Protein AF-A0A933M1N6-F1 (afdb_monomer_lite)

pLDDT: mean 86.17, std 18.5, range [24.2, 98.69]

Foldseek 3Di:
DDDDDDDDDDDDDDDPDDDDDDDDDDDDPPDPVVVVVVCVVCVPPQDDDDDDDDDDDPDDPPPAQDQDADPPFQQDPAADDDDPFFQDKDQPQVDDPWDKWDDKDWHQDHPRRGIWIWAAQQIKTKDFGPCQQLQVAKKKKKWKKAAQAAPFWFKFFALDDDLAQDPQHGQKTWGQHNQQWIKMWGDDPPDIDIDIFDDRDDHSHIKMWMKIFHCQFIFIDISQHTGDTDSHGRTRHNTRMMMGRNSSHRRGMIIGTITMGSHGDDDDRDHDFAKAKAWDDDFAAEEAAQAKTPDKTKIFIAGPPPRAGDWFFKKAKDKDAPPPWDNKDKVPRIDTADNRRMDIIIIHHTRAFEKMKMKIAGCRHVVRIDIGIYTYWHPQDFAACCDPVFVAPFQQPDPPPDPQRGSVFFVQVLQQLQSQLVSQCPPPPDHDGSRRSRVQCNVQVQWADPPPDLQIRHGNVLLSQQVSLWKGWQQVLKAFDPAADPQVRVVVSCVVCSRVQWWKWWFFCAPQAGTGTWIFTHAYPAATWIRGNHPHGTDGDGPPTGTGIIITMDTDPDPSHFRWWKKKKKKWDPWWKWKAAPVRFIFTQDPVVRHTDDRQPSKHKYWDWTGGSVRRHTRPIIMIMIMDTPGDAAKMKMKTAGQAWDKMKMKIWGQDRNSHTAIDIAIATDHHGDIWMWIWGGHVDVPHHTDTQIAADLVVLLVRLVSCCVHQLQVDPVLSVVLNVLSVVLVVCVVVVNLVVSLVSLVVSLVSLVVCDVPRHDPSSNVVSNSNSVNVNVVD

Secondary structure (DSSP, 8-state):
-----PPPP------SS-------PPP---SHHHHHHHHHHHTT----------S--PPP---PPP----TT----SS-----TTEEEEE--SS--SSEEES-EEEEE-STT--EEEEE-TT-EEEE--TTGGGGGT-EEEEEEEEESSSSEEEEEEESS--SS--TT--SEEEEE-TTSEEEEEEEETTEEEEEEEEEEPPTTS-EEEEEEEETTEEEEEETTEEEEEESS----SS--EEEETGGGSS--EEEEEEEEESS---------PPEEEEEEE--SEEEETTSB-SS-EEEEEEETTT--B--S-EEEEEEE--TT--S-EEESSEEE--TTSEEEEEEEP-SS-EEEEEEEE-TTBSSSEEEEEEEEE--PPP--TT-TTTTTSBPTT--SS-TT-BHHHHTHHHHHHHHHHHHHHTTSS----HHHHHHHHHHTT-B---TT-TT---B-HHHHHHHHTSEEE-GGG-EEBTTTB-HHHHHHHHHHHHHTT--EEEEE--SS-S-EEEEEEEEETTEEEEEETTTEEEEEE-TTS-EEEEEEEEE-SSSSPPPPPEEEEEEESSEEEEEE-TTS-EEEEETTTTEEEE-STT-EEEEE----TTT----SSPEEEEEEESPPSEEEEEEEEESSSEEEEEEEEEE-TT--EEEEEEEEEE-TT-EEEEEEEE-S-TTS---EEE---HHHHHHHHHHHHHTTSB--HHHHHHHHHHHHHHHHHHHTT-HHHHHHHHHHHHHHHHHHBTTTB-HHHHHHHHHHHHHHHHT-

Sequence (780 aa):
MSKKTGILFFIIVSFTNILCAQWELVPDTSTPAALEEIFKKYESMPQLRIESKSSGTIANFDMRAPLSISPDIPIPQTELEWDADTILLEKFNGSTSGEVFGGINYVDSIPNLNKAIYLSQGSWIRYIPSGLPQLEAAGSIEFFIYPTSYNIGLLSLQWLLTNIPPRWGYVLHFSLLADGKIRYAVWNWGGDFGLAGNTQIPLNAWTHVGIMWDNSGSKIYINGKLDASTPRKIWPASPSYVYLGYWGINNDTFIDEFRISKVARIRELKPKKIITLNKWSGDKQIGVVNKPLTNPLIVRTSDQITNTPVSDIEINFQIQAPSGSTGQVVNPAKTSTDINGFGQTTATLGNKQGDYTITANSPVTIPPSVEFKACGRLDVPHYSQLDSRWGDIIYDEAWDIWPWNKIKNQGCALTAATMVSNYYTKPHDFQTDPGKLNSDLIASKGYTSSLFHPSGGKIKWDVVACLSKSMFFDYASSGDKGRDLTEQGIRNLIETKLKGNNPVIAEMKGVIAEHHYTVITAKCEDGWIAQDPYFGAERKIPFDKEILGIRSFVASPTYPAPCTRSLLSWLSSPAELLMTDPSGNKTGFEPATKLVIRNILNSGYFMDAIDNPETGETDPNPTKQLGIPNPAIGTYKLDVIGIATGTYTLGIDGITENGTVKETMFKGVTAAGIINTFELNYTGLLEQPVIPIRTATFESTRKDIELSLTFGLITNEGIANSLTQKLNNAEEAKNKGNIKPAQNILEALINEIDAQTDKHINKDAAEFLKQDIQYLINHL

Structure (mmCIF, N/CA/C/O backbone):
data_AF-A0A933M1N6-F1
#
_entry.id   AF-A0A933M1N6-F1
#
loop_
_atom_site.group_PDB
_atom_site.id
_atom_site.type_symbol
_atom_site.label_atom_id
_atom_site.label_alt_id
_atom_site.label_comp_id
_atom_site.label_asym_id
_atom_site.label_entity_id
_atom_site.label_seq_id
_atom_site.pdbx_PDB_ins_code
_atom_site.Cartn_x
_atom_site.Cartn_y
_atom_site.Cartn_z
_atom_site.occupancy
_atom_site.B_iso_or_equiv
_atom_site.auth_seq_id
_atom_site.auth_comp_id
_atom_site.auth_asym_id
_atom_site.auth_atom_id
_atom_site.pdbx_PDB_model_num
ATOM 1 N N . MET A 1 1 ? -15.240 44.526 -21.557 1.00 38.91 1 MET A N 1
ATOM 2 C CA . MET A 1 1 ? -13.764 44.622 -21.570 1.00 38.91 1 MET A CA 1
ATOM 3 C C . MET A 1 1 ? -13.181 43.236 -21.356 1.00 38.91 1 MET A C 1
ATOM 5 O O . MET A 1 1 ? -13.336 42.686 -20.280 1.00 38.91 1 MET A O 1
ATOM 9 N N . SER A 1 2 ? -12.558 42.672 -22.387 1.00 24.20 2 SER A N 1
ATOM 10 C CA . SER A 1 2 ? -11.564 41.597 -22.302 1.00 24.20 2 SER A CA 1
ATOM 11 C C . SER A 1 2 ? -10.817 41.639 -23.636 1.00 24.20 2 SER A C 1
ATOM 13 O O . SER A 1 2 ? -11.407 41.404 -24.689 1.00 24.20 2 SER A O 1
ATOM 15 N N . LYS A 1 3 ? -9.570 42.118 -23.608 1.00 32.59 3 LYS A N 1
ATOM 16 C CA . LYS A 1 3 ? -8.701 42.239 -24.783 1.00 32.59 3 LYS A CA 1
ATOM 17 C C . LYS A 1 3 ? -8.311 40.827 -25.232 1.00 32.59 3 LYS A C 1
ATOM 19 O O . LYS A 1 3 ? -7.556 40.170 -24.524 1.00 32.59 3 LYS A O 1
ATOM 24 N N . LYS A 1 4 ? -8.770 40.380 -26.405 1.00 26.92 4 LYS A N 1
ATOM 25 C CA . LYS A 1 4 ? -8.115 39.291 -27.143 1.00 26.92 4 LYS A CA 1
ATOM 26 C C . LYS A 1 4 ? -7.206 39.914 -28.197 1.00 26.92 4 LYS A C 1
ATOM 28 O O . LYS A 1 4 ? -7.663 40.456 -29.197 1.00 26.92 4 LYS A O 1
ATOM 33 N N . THR A 1 5 ? -5.915 39.896 -27.906 1.00 30.92 5 THR A N 1
ATOM 34 C CA . THR A 1 5 ? -4.821 40.267 -28.801 1.00 30.92 5 THR A CA 1
ATOM 35 C C . THR A 1 5 ? -4.710 39.184 -29.879 1.00 30.92 5 THR A C 1
ATOM 37 O O . THR A 1 5 ? -4.250 38.084 -29.591 1.00 30.92 5 THR A O 1
ATOM 40 N N . GLY A 1 6 ? -5.186 39.457 -31.095 1.00 27.58 6 GLY A N 1
ATOM 41 C CA . GLY A 1 6 ? -4.941 38.614 -32.270 1.00 27.58 6 GLY A CA 1
ATOM 42 C C . GLY A 1 6 ? -3.715 39.126 -33.025 1.00 27.58 6 GLY A C 1
ATOM 43 O O . GLY A 1 6 ? -3.648 40.311 -33.344 1.00 27.58 6 GLY A O 1
ATOM 44 N N . ILE A 1 7 ? -2.733 38.260 -33.271 1.00 29.39 7 ILE A N 1
ATOM 45 C CA . ILE A 1 7 ? -1.543 38.573 -34.074 1.00 29.39 7 ILE A CA 1
ATOM 46 C C . ILE A 1 7 ? -1.945 38.532 -35.556 1.00 29.39 7 ILE A C 1
ATOM 48 O O . ILE A 1 7 ? -2.412 37.503 -36.038 1.00 29.39 7 ILE A O 1
ATOM 52 N N . LEU A 1 8 ? -1.779 39.650 -36.269 1.00 24.88 8 LEU A N 1
ATOM 53 C CA . LEU A 1 8 ? -1.943 39.739 -37.724 1.00 24.88 8 LEU A CA 1
ATOM 54 C C . LEU A 1 8 ? -0.639 39.270 -38.394 1.00 24.88 8 LEU A C 1
ATOM 56 O O . LEU A 1 8 ? 0.408 39.869 -38.150 1.00 24.88 8 LEU A O 1
ATOM 60 N N . PHE A 1 9 ? -0.681 38.242 -39.245 1.00 28.14 9 PHE A N 1
ATOM 61 C CA . PHE A 1 9 ? 0.449 37.891 -40.115 1.00 28.14 9 PHE A CA 1
ATOM 62 C C . PHE A 1 9 ? 0.277 38.540 -41.493 1.00 28.14 9 PHE A C 1
ATOM 64 O O . PHE A 1 9 ? -0.771 38.416 -42.121 1.00 28.14 9 PHE A O 1
ATOM 71 N N . PHE A 1 10 ? 1.318 39.232 -41.958 1.00 26.89 10 PHE A N 1
ATOM 72 C CA . PHE A 1 10 ? 1.438 39.769 -43.315 1.00 26.89 10 PHE A CA 1
ATOM 73 C C . PHE A 1 10 ? 2.345 38.814 -44.102 1.00 26.89 10 PHE A C 1
ATOM 75 O O . PHE A 1 10 ? 3.514 38.669 -43.749 1.00 26.89 10 PHE A O 1
ATOM 82 N N . ILE A 1 11 ? 1.833 38.147 -45.138 1.00 31.28 11 ILE A N 1
ATOM 83 C CA . ILE A 1 11 ? 2.640 37.292 -46.022 1.00 31.28 11 ILE A CA 1
ATOM 84 C C . ILE A 1 11 ? 2.564 37.880 -47.431 1.00 31.28 11 ILE A C 1
ATOM 86 O O . ILE A 1 11 ? 1.497 37.920 -48.037 1.00 31.28 11 ILE A O 1
ATOM 90 N N . ILE A 1 12 ? 3.699 38.356 -47.947 1.00 27.09 12 ILE A N 1
ATOM 91 C CA . ILE A 1 12 ? 3.851 38.720 -49.360 1.00 27.09 12 ILE A CA 1
ATOM 92 C C . ILE A 1 12 ? 4.380 37.480 -50.078 1.00 27.09 12 ILE A C 1
ATOM 94 O O . ILE A 1 12 ? 5.503 37.054 -49.819 1.00 27.09 12 ILE A O 1
ATOM 98 N N . VAL A 1 13 ? 3.581 36.909 -50.979 1.00 27.28 13 VAL A N 1
ATOM 99 C CA . VAL A 1 13 ? 4.013 35.829 -51.875 1.00 27.28 13 VAL A CA 1
ATOM 100 C C . VAL A 1 13 ? 4.213 36.426 -53.266 1.00 27.28 13 VAL A C 1
ATOM 102 O O . VAL A 1 13 ? 3.273 36.951 -53.856 1.00 27.28 13 VAL A O 1
ATOM 105 N N . SER A 1 14 ? 5.439 36.368 -53.785 1.00 24.50 14 SER A N 1
ATOM 106 C CA . SER A 1 14 ? 5.751 36.736 -55.168 1.00 24.50 14 SER A CA 1
ATOM 107 C C . SER A 1 14 ? 5.853 35.464 -56.004 1.00 24.50 14 SER A C 1
ATOM 109 O O . SER A 1 14 ? 6.816 34.714 -55.869 1.00 24.50 14 SER A O 1
ATOM 111 N N . PHE A 1 15 ? 4.874 35.234 -56.875 1.00 26.89 15 PHE A N 1
ATOM 112 C CA . PHE A 1 15 ? 5.068 34.439 -58.084 1.00 26.89 15 PHE A CA 1
ATOM 113 C C . PHE A 1 15 ? 4.925 35.381 -59.277 1.00 26.89 15 PHE A C 1
ATOM 115 O O . PHE A 1 15 ? 4.120 36.310 -59.258 1.00 26.89 15 PHE A O 1
ATOM 122 N N . THR A 1 16 ? 5.770 35.159 -60.279 1.00 37.78 16 THR A N 1
ATOM 123 C CA . THR A 1 16 ? 5.826 35.832 -61.583 1.00 37.78 16 THR A CA 1
ATOM 124 C C . THR A 1 16 ? 4.527 36.552 -61.986 1.00 37.78 16 THR A C 1
ATOM 126 O O . THR A 1 16 ? 3.529 35.899 -62.267 1.00 37.78 16 THR A O 1
ATOM 129 N N . ASN A 1 17 ? 4.578 37.891 -62.027 1.00 35.84 17 ASN A N 1
ATOM 130 C CA . ASN A 1 17 ? 3.628 38.823 -62.654 1.00 35.84 17 ASN A CA 1
ATOM 131 C C . ASN A 1 17 ? 2.136 38.421 -62.628 1.00 35.84 17 ASN A C 1
ATOM 133 O O . ASN A 1 17 ? 1.618 37.986 -63.647 1.00 35.84 17 ASN A O 1
ATOM 137 N N . ILE A 1 18 ? 1.449 38.640 -61.497 1.00 27.14 18 ILE A N 1
ATOM 138 C CA . ILE A 1 18 ? 0.085 39.209 -61.346 1.00 27.14 18 ILE A CA 1
ATOM 139 C C . ILE A 1 18 ? -0.220 39.273 -59.835 1.00 27.14 18 ILE A C 1
ATOM 141 O O . ILE A 1 18 ? -0.129 38.272 -59.129 1.00 27.14 18 ILE A O 1
ATOM 145 N N . LEU A 1 19 ? -0.584 40.454 -59.324 1.00 25.06 19 LEU A N 1
ATOM 146 C CA . LEU A 1 19 ? -1.058 40.636 -57.946 1.00 25.06 19 LEU A CA 1
ATOM 147 C C . LEU A 1 19 ? -2.521 40.179 -57.834 1.00 25.06 19 LEU A C 1
ATOM 149 O O . LEU A 1 19 ? -3.408 40.795 -58.420 1.00 25.06 19 LEU A O 1
ATOM 153 N N . CYS A 1 20 ? -2.788 39.154 -57.026 1.00 25.62 20 CYS A N 1
ATOM 154 C CA . CYS A 1 20 ? -4.111 38.905 -56.451 1.00 25.62 20 CYS A CA 1
ATOM 155 C C . CYS A 1 20 ? -3.960 38.650 -54.950 1.00 25.62 20 CYS A C 1
ATOM 157 O O . CYS A 1 20 ? -3.229 37.756 -54.536 1.00 25.62 20 CYS A O 1
ATOM 159 N N . ALA A 1 21 ? -4.637 39.465 -54.140 1.00 26.66 21 ALA A N 1
ATOM 160 C CA . ALA A 1 21 ? -4.716 39.311 -52.694 1.00 26.66 21 ALA A CA 1
ATOM 161 C C . ALA A 1 21 ? -6.040 38.627 -52.335 1.00 26.66 21 ALA A C 1
ATOM 163 O O . ALA A 1 21 ? -7.095 39.063 -52.795 1.00 26.66 21 ALA A O 1
ATOM 164 N N . GLN A 1 22 ? -6.001 37.602 -51.485 1.00 29.36 22 GLN A N 1
ATOM 165 C CA . GLN A 1 22 ? -7.196 37.048 -50.850 1.00 29.36 22 GLN A CA 1
ATOM 166 C C . GLN A 1 22 ? -7.011 37.035 -49.331 1.00 29.36 22 GLN A C 1
ATOM 168 O O . GLN A 1 22 ? -5.948 36.680 -48.828 1.00 29.36 22 GLN A O 1
ATOM 173 N N . TRP A 1 23 ? -8.051 37.468 -48.618 1.00 27.42 23 TRP A N 1
ATOM 174 C CA . TRP A 1 23 ? -8.129 37.477 -47.159 1.00 27.42 23 TRP A CA 1
ATOM 175 C C . TRP A 1 23 ? -8.954 36.270 -46.711 1.00 27.42 23 TRP A C 1
ATOM 177 O O . TRP A 1 23 ? -10.096 36.140 -47.147 1.00 27.42 23 TRP A O 1
ATOM 187 N N . GLU A 1 24 ? -8.433 35.439 -45.809 1.00 32.25 24 GLU A N 1
ATOM 188 C CA . GLU A 1 24 ? -9.239 34.434 -45.104 1.00 32.25 24 GLU A CA 1
ATOM 189 C C . GLU A 1 24 ? -9.135 34.611 -43.584 1.00 32.25 24 GLU A C 1
ATOM 191 O O . GLU A 1 24 ? -8.059 34.821 -43.024 1.00 32.25 24 GLU A O 1
ATOM 196 N N . LEU A 1 25 ? -10.293 34.536 -42.923 1.00 32.38 25 LEU A N 1
ATOM 197 C CA . LEU A 1 25 ? -10.448 34.490 -41.470 1.00 32.38 25 LEU A CA 1
ATOM 198 C C . LEU A 1 25 ? -10.462 33.023 -41.030 1.00 32.38 25 LEU A C 1
ATOM 200 O O . LEU A 1 25 ? -11.348 32.273 -41.434 1.00 32.38 25 LEU A O 1
ATOM 204 N N . VAL A 1 26 ? -9.522 32.627 -40.172 1.00 36.53 26 VAL A N 1
ATOM 205 C CA . VAL A 1 26 ? -9.493 31.280 -39.577 1.00 36.53 26 VAL A CA 1
ATOM 206 C C . VAL A 1 26 ? -10.206 31.305 -38.215 1.00 36.53 26 VAL A C 1
ATOM 208 O O . VAL A 1 26 ? -9.883 32.170 -37.394 1.00 36.53 26 VAL A O 1
ATOM 211 N N . PRO A 1 27 ? -11.162 30.399 -37.934 1.00 36.91 27 PRO A N 1
ATOM 212 C CA . PRO A 1 27 ? -11.817 30.327 -36.633 1.00 36.91 27 PRO A CA 1
ATOM 213 C C . PRO A 1 27 ? -11.032 29.454 -35.631 1.00 36.91 27 PRO A C 1
ATOM 215 O O . PRO A 1 27 ? -10.640 28.338 -35.938 1.00 36.91 27 PRO A O 1
ATOM 218 N N . ASP A 1 28 ? -10.855 30.014 -34.431 1.00 42.22 28 ASP A N 1
ATOM 219 C CA . ASP A 1 28 ? -10.467 29.440 -33.125 1.00 42.22 28 ASP A CA 1
ATOM 220 C C . ASP A 1 28 ? -9.271 28.457 -33.029 1.00 42.22 28 ASP A C 1
ATOM 222 O O . ASP A 1 28 ? -9.335 27.286 -33.387 1.00 42.22 28 ASP A O 1
ATOM 226 N N . THR A 1 29 ? -8.179 28.921 -32.409 1.00 42.56 29 THR A N 1
ATOM 227 C CA . THR A 1 29 ? -6.905 28.198 -32.207 1.00 42.56 29 THR A CA 1
ATOM 228 C C . THR A 1 29 ? -6.814 27.490 -30.845 1.00 42.56 29 THR A C 1
ATOM 230 O O . THR A 1 29 ? -5.751 27.463 -30.224 1.00 42.56 29 THR A O 1
ATOM 233 N N . SER A 1 30 ? -7.926 26.981 -30.314 1.00 36.22 30 SER A N 1
ATOM 234 C CA . SER A 1 30 ? -8.018 26.541 -28.912 1.00 36.22 30 SER A CA 1
ATOM 235 C C . SER A 1 30 ? -7.713 25.054 -28.664 1.00 36.22 30 SER A C 1
ATOM 237 O O . SER A 1 30 ? -7.741 24.624 -27.511 1.00 36.22 30 SER A O 1
ATOM 239 N N . THR A 1 31 ? -7.358 24.261 -29.688 1.00 38.88 31 THR A N 1
ATOM 240 C CA . THR A 1 31 ? -6.998 22.837 -29.514 1.00 38.88 31 THR A CA 1
ATOM 241 C C . THR A 1 31 ? -5.705 22.434 -30.248 1.00 38.88 31 THR A C 1
ATOM 243 O O . THR A 1 31 ? -5.439 22.947 -31.338 1.00 38.88 31 THR A O 1
ATOM 246 N N . PRO A 1 32 ? -4.903 21.492 -29.698 1.00 40.81 32 PRO A N 1
ATOM 247 C CA . PRO A 1 32 ? -3.667 21.007 -30.329 1.00 40.81 32 PRO A CA 1
ATOM 248 C C . PRO A 1 32 ? -3.869 20.422 -31.736 1.00 40.81 32 PRO A C 1
ATOM 250 O O . PRO A 1 32 ? -3.012 20.598 -32.595 1.00 40.81 32 PRO A O 1
ATOM 253 N N . ALA A 1 33 ? -5.029 19.811 -31.998 1.00 39.75 33 ALA A N 1
ATOM 254 C CA . ALA A 1 33 ? -5.365 19.217 -33.293 1.00 39.75 33 ALA A CA 1
ATOM 255 C C . ALA A 1 33 ? -5.526 20.259 -34.421 1.00 39.75 33 ALA A C 1
ATOM 257 O O . ALA A 1 33 ? -5.151 19.988 -35.558 1.00 39.75 33 ALA A O 1
ATOM 258 N N . ALA A 1 34 ? -6.015 21.469 -34.115 1.00 41.97 34 ALA A N 1
ATOM 259 C CA . ALA A 1 34 ? -6.174 22.543 -35.103 1.00 41.97 34 ALA A CA 1
ATOM 260 C C . ALA A 1 34 ? -4.828 23.180 -35.506 1.00 41.97 34 ALA A C 1
ATOM 262 O O . ALA A 1 34 ? -4.644 23.598 -36.648 1.00 41.97 34 ALA A O 1
ATOM 263 N N . LEU A 1 35 ? -3.858 23.218 -34.584 1.00 40.28 35 LEU A N 1
ATOM 264 C CA . LEU A 1 35 ? -2.481 23.614 -34.894 1.00 40.28 35 LEU A CA 1
ATOM 265 C C . LEU A 1 35 ? -1.784 22.544 -35.741 1.00 40.28 35 LEU A C 1
ATOM 267 O O . LEU A 1 35 ? -1.100 22.882 -36.701 1.00 40.28 35 LEU A O 1
ATOM 271 N N . GLU A 1 36 ? -2.006 21.267 -35.437 1.00 43.41 36 GLU A N 1
ATOM 272 C CA . GLU A 1 36 ? -1.427 20.136 -36.169 1.00 43.41 36 GLU A CA 1
ATOM 273 C C . GLU A 1 36 ? -1.950 20.032 -37.616 1.00 43.41 36 GLU A C 1
ATOM 275 O O . GLU A 1 36 ? -1.202 19.663 -38.520 1.00 43.41 36 GLU A O 1
ATOM 280 N N . GLU A 1 37 ? -3.198 20.435 -37.873 1.00 42.22 37 GLU A N 1
ATOM 281 C CA . GLU A 1 37 ? -3.782 20.482 -39.221 1.00 42.22 37 GLU A CA 1
ATOM 282 C C . GLU A 1 37 ? -3.246 21.662 -40.062 1.00 42.22 37 GLU A C 1
ATOM 284 O O . GLU A 1 37 ? -3.011 21.515 -41.263 1.00 42.22 37 GLU A O 1
ATOM 289 N N . ILE A 1 38 ? -2.950 22.808 -39.431 1.00 41.19 38 ILE A N 1
ATOM 290 C CA . ILE A 1 38 ? -2.253 23.937 -40.075 1.00 41.19 38 ILE A CA 1
ATOM 291 C C . ILE A 1 38 ? -0.787 23.572 -40.351 1.00 41.19 38 ILE A C 1
ATOM 293 O O . ILE A 1 38 ? -0.306 23.808 -41.458 1.00 41.19 38 ILE A O 1
ATOM 297 N N . PHE A 1 39 ? -0.086 22.945 -39.399 1.00 40.88 39 PHE A N 1
ATOM 298 C CA . PHE A 1 39 ? 1.293 22.483 -39.596 1.00 40.88 39 PHE A CA 1
ATOM 299 C C . PHE A 1 39 ? 1.388 21.433 -40.713 1.00 40.88 39 PHE A C 1
ATOM 301 O O . PHE A 1 39 ? 2.217 21.590 -41.606 1.00 40.88 39 PHE A O 1
ATOM 308 N N . LYS A 1 40 ? 0.465 20.462 -40.775 1.00 43.91 40 LYS A N 1
ATOM 309 C CA . LYS A 1 40 ? 0.398 19.485 -41.879 1.00 43.91 40 LYS A CA 1
ATOM 310 C C . LYS A 1 40 ? 0.125 20.113 -43.245 1.00 43.91 40 LYS A C 1
ATOM 312 O O . LYS A 1 40 ? 0.605 19.600 -44.252 1.00 43.91 40 LYS A O 1
ATOM 317 N N . LYS A 1 41 ? -0.631 21.216 -43.307 1.00 40.47 41 LYS A N 1
ATOM 318 C CA . LYS A 1 41 ? -0.943 21.908 -44.570 1.00 40.47 41 LYS A CA 1
ATOM 319 C C . LYS A 1 41 ? 0.251 22.695 -45.135 1.00 40.47 41 LYS A C 1
ATOM 321 O O . LYS A 1 41 ? 0.281 22.938 -46.338 1.00 40.47 41 LYS A O 1
ATOM 326 N N . TYR A 1 42 ? 1.228 23.063 -44.300 1.00 40.66 42 TYR A N 1
ATOM 327 C CA . TYR A 1 42 ? 2.420 23.828 -44.704 1.00 40.66 42 TYR A CA 1
ATOM 328 C C . TYR A 1 42 ? 3.746 23.046 -44.611 1.00 40.66 42 TYR A C 1
ATOM 330 O O . TYR A 1 42 ? 4.740 23.488 -45.184 1.00 40.66 42 TYR A O 1
ATOM 338 N N . GLU A 1 43 ? 3.772 21.862 -43.987 1.00 38.53 43 GLU A N 1
ATOM 339 C CA . GLU A 1 43 ? 4.939 20.958 -43.953 1.00 38.53 43 GLU A CA 1
ATOM 340 C C . GLU A 1 43 ? 5.356 20.429 -45.336 1.00 38.53 43 GLU A C 1
ATOM 342 O O . GLU A 1 43 ? 6.491 19.994 -45.516 1.00 38.53 43 GLU A O 1
ATOM 347 N N . SER A 1 44 ? 4.485 20.510 -46.347 1.00 38.25 44 SER A N 1
ATOM 348 C CA . SER A 1 44 ? 4.802 20.094 -47.719 1.00 38.25 44 SER A CA 1
ATOM 349 C C . SER A 1 44 ? 5.458 21.185 -48.584 1.00 38.25 44 SER A C 1
ATOM 351 O O . SER A 1 44 ? 5.578 21.000 -49.795 1.00 38.25 44 SER A O 1
ATOM 353 N N . MET A 1 45 ? 5.872 22.326 -48.014 1.00 34.69 45 MET A N 1
ATOM 354 C CA . MET A 1 45 ? 6.561 23.406 -48.739 1.00 34.69 45 MET A CA 1
ATOM 355 C C . MET A 1 45 ? 8.003 23.595 -48.220 1.00 34.69 45 MET A C 1
ATOM 357 O O . MET A 1 45 ? 8.196 24.102 -47.117 1.00 34.69 45 MET A O 1
ATOM 361 N N . PRO A 1 46 ? 9.050 23.237 -48.992 1.00 34.28 46 PRO A N 1
ATOM 362 C CA . PRO A 1 46 ? 10.420 23.099 -48.482 1.00 34.28 46 PRO A CA 1
ATOM 363 C C . PRO A 1 46 ? 11.226 24.412 -48.471 1.00 34.28 46 PRO A C 1
ATOM 365 O O . PRO A 1 46 ? 12.422 24.402 -48.755 1.00 34.28 46 PRO A O 1
ATOM 368 N N . GLN A 1 47 ? 10.607 25.560 -48.193 1.00 35.47 47 GLN A N 1
ATOM 369 C CA . GLN A 1 47 ? 11.291 26.860 -48.242 1.00 35.47 47 GLN A CA 1
ATOM 370 C C . GLN A 1 47 ? 10.721 27.823 -47.195 1.00 35.47 47 GLN A C 1
ATOM 372 O O . GLN A 1 47 ? 9.831 28.600 -47.516 1.00 35.47 47 GLN A O 1
ATOM 377 N N . LEU A 1 48 ? 11.220 27.795 -45.952 1.00 28.06 48 LEU A N 1
ATOM 378 C CA . LEU A 1 48 ? 11.099 28.918 -45.006 1.00 28.06 48 LEU A CA 1
ATOM 379 C C . LEU A 1 48 ? 12.035 28.731 -43.801 1.00 28.06 48 LEU A C 1
ATOM 381 O O . LEU A 1 48 ? 11.882 27.804 -43.009 1.00 28.06 48 LEU A O 1
ATOM 385 N N . ARG A 1 49 ? 12.973 29.665 -43.616 1.00 29.11 49 ARG A N 1
ATOM 386 C CA . ARG A 1 49 ? 13.611 29.926 -42.319 1.00 29.11 49 ARG A CA 1
ATOM 387 C C . ARG A 1 49 ? 13.496 31.423 -42.048 1.00 29.11 49 ARG A C 1
ATOM 389 O O . ARG A 1 49 ? 13.931 32.230 -42.862 1.00 29.11 49 ARG A O 1
ATOM 396 N N . ILE A 1 50 ? 12.860 31.784 -40.937 1.00 26.53 50 ILE A N 1
ATOM 397 C CA . ILE A 1 50 ? 12.676 33.172 -40.502 1.00 26.53 50 ILE A CA 1
ATOM 398 C C . ILE A 1 50 ? 13.892 33.559 -39.654 1.00 26.53 50 ILE A C 1
ATOM 400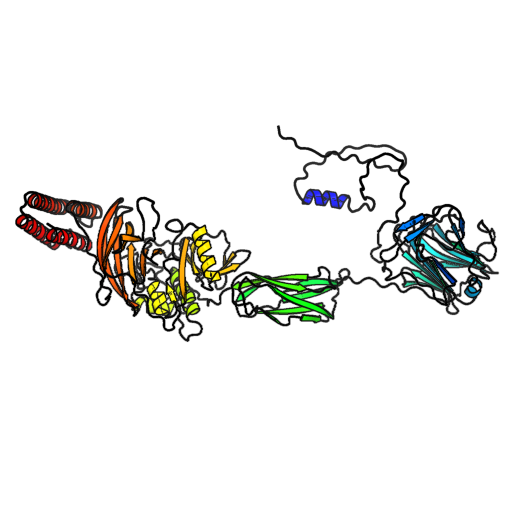 O O . ILE A 1 50 ? 14.113 32.963 -38.603 1.00 26.53 50 ILE A O 1
ATOM 404 N N . GLU A 1 51 ? 14.649 34.573 -40.069 1.00 28.62 51 GLU A N 1
ATOM 405 C CA . GLU A 1 51 ? 15.575 35.288 -39.186 1.00 28.62 51 GLU A CA 1
ATOM 406 C C . GLU A 1 51 ? 15.167 36.762 -39.123 1.00 28.62 51 GLU A C 1
ATOM 408 O O . GLU A 1 51 ? 15.046 37.441 -40.141 1.00 28.62 51 GLU A O 1
ATOM 413 N N . SER A 1 52 ? 14.936 37.272 -37.913 1.00 30.78 52 SER A N 1
ATOM 414 C CA . SER A 1 52 ? 14.665 38.689 -37.694 1.00 30.78 52 SER A CA 1
ATOM 415 C C . SER A 1 52 ? 15.978 39.456 -37.563 1.00 30.78 52 SER A C 1
ATOM 417 O O . SER A 1 52 ? 16.687 39.257 -36.576 1.00 30.78 52 SER A O 1
ATOM 419 N N . LYS A 1 53 ? 16.261 40.404 -38.462 1.00 29.03 53 LYS A N 1
ATOM 420 C CA . LYS A 1 53 ? 17.111 41.558 -38.132 1.00 29.03 53 LYS A CA 1
ATOM 421 C C . LYS A 1 53 ? 16.599 42.843 -38.774 1.00 29.03 53 LYS A C 1
ATOM 423 O O . LYS A 1 53 ? 16.211 42.891 -39.934 1.00 29.03 53 LYS A O 1
ATOM 428 N N . SER A 1 54 ? 16.590 43.873 -37.939 1.00 34.47 54 SER A N 1
ATOM 429 C CA . SER A 1 54 ? 16.249 45.259 -38.222 1.00 34.47 54 SER A CA 1
ATOM 430 C C . SER A 1 54 ? 17.301 45.964 -39.082 1.00 34.47 54 SER A C 1
ATOM 432 O O . SER A 1 54 ? 18.487 45.654 -38.995 1.00 34.47 54 SER A O 1
ATOM 434 N N . SER A 1 55 ? 16.850 47.029 -39.744 1.00 30.44 55 SER A N 1
ATOM 435 C CA . SER A 1 55 ? 17.598 48.041 -40.506 1.00 30.44 55 SER A CA 1
ATOM 436 C C . SER A 1 55 ? 17.811 47.715 -41.988 1.00 30.44 55 SER A C 1
ATOM 438 O O . SER A 1 55 ? 18.380 46.695 -42.363 1.00 30.44 55 SER A O 1
ATOM 440 N N . GLY A 1 56 ? 17.250 48.595 -42.820 1.00 37.31 56 GLY A N 1
ATOM 441 C CA . GLY A 1 56 ? 17.180 48.455 -44.261 1.00 37.31 56 GLY A CA 1
ATOM 442 C C . GLY A 1 56 ? 18.537 48.583 -44.936 1.00 37.31 56 GLY A C 1
ATOM 443 O O . GLY A 1 56 ? 19.156 49.640 -44.902 1.00 37.31 56 GLY A O 1
ATOM 444 N N . THR A 1 57 ? 18.899 47.514 -45.631 1.00 27.47 57 THR A N 1
ATOM 445 C CA . THR A 1 57 ? 19.764 47.498 -46.807 1.00 27.47 57 THR A CA 1
ATOM 446 C C . THR A 1 57 ? 19.202 46.394 -47.699 1.00 27.47 57 THR A C 1
ATOM 448 O O . THR A 1 57 ? 18.760 45.365 -47.189 1.00 27.47 57 THR A O 1
ATOM 451 N N . ILE A 1 58 ? 19.140 46.622 -49.011 1.00 26.95 58 ILE A N 1
ATOM 452 C CA . ILE A 1 58 ? 18.633 45.657 -49.996 1.00 26.95 58 ILE A CA 1
ATOM 453 C C . ILE A 1 58 ? 19.337 44.312 -49.763 1.00 26.95 58 ILE A C 1
ATOM 455 O O . ILE A 1 58 ? 20.564 44.241 -49.814 1.00 26.95 58 ILE A O 1
ATOM 459 N N . ALA A 1 59 ? 18.564 43.272 -49.446 1.00 28.11 59 ALA A N 1
ATOM 460 C CA . ALA A 1 59 ? 19.092 41.937 -49.229 1.00 28.11 59 ALA A CA 1
ATOM 461 C C . ALA A 1 59 ? 19.657 41.409 -50.552 1.00 28.11 59 ALA A C 1
ATOM 463 O O . ALA A 1 59 ? 18.917 41.215 -51.517 1.00 28.11 59 ALA A O 1
ATOM 464 N N . ASN A 1 60 ? 20.965 41.160 -50.592 1.00 27.95 60 ASN A N 1
ATOM 465 C CA . ASN A 1 60 ? 21.506 40.191 -51.534 1.00 27.95 60 ASN A CA 1
ATOM 466 C C . ASN A 1 60 ? 20.794 38.863 -51.247 1.00 27.95 60 ASN A C 1
ATOM 468 O O . ASN A 1 60 ? 20.810 38.398 -50.107 1.00 27.95 60 ASN A O 1
ATOM 472 N N . PHE A 1 61 ? 20.125 38.292 -52.249 1.00 30.30 61 PHE A N 1
ATOM 473 C CA . PHE A 1 61 ? 19.564 36.948 -52.153 1.00 30.30 61 PHE A CA 1
ATOM 474 C C . PHE A 1 61 ? 20.714 35.971 -51.867 1.00 30.30 61 PHE A C 1
ATOM 476 O O . PHE A 1 61 ? 21.537 35.693 -52.737 1.00 30.30 61 PHE A O 1
ATOM 483 N N . ASP A 1 62 ? 20.792 35.500 -50.624 1.00 36.25 62 ASP A N 1
ATOM 484 C CA . ASP A 1 62 ? 21.731 34.474 -50.176 1.00 36.25 62 ASP A CA 1
ATOM 485 C C . ASP A 1 62 ? 21.258 33.135 -50.768 1.00 36.25 62 ASP A C 1
ATOM 487 O O . ASP A 1 62 ? 20.348 32.492 -50.242 1.00 36.25 62 ASP A O 1
ATOM 491 N N . MET A 1 63 ? 21.789 32.758 -51.934 1.00 43.00 63 MET A N 1
ATOM 492 C CA . MET A 1 63 ? 21.515 31.466 -52.570 1.00 43.00 63 MET A CA 1
ATOM 493 C C . MET A 1 63 ? 22.162 30.359 -51.734 1.00 43.00 63 MET A C 1
ATOM 495 O O . MET A 1 63 ? 23.294 29.962 -51.986 1.00 43.00 63 MET A O 1
ATOM 499 N N . ARG A 1 64 ? 21.466 29.872 -50.707 1.00 46.62 64 ARG A N 1
ATOM 500 C CA . ARG A 1 64 ? 21.885 28.679 -49.960 1.00 46.62 64 ARG A CA 1
ATOM 501 C C . ARG A 1 64 ? 21.431 27.428 -50.705 1.00 46.62 64 ARG A C 1
ATOM 503 O O . ARG A 1 64 ? 20.266 27.346 -51.085 1.00 46.62 64 ARG A O 1
ATOM 510 N N . ALA A 1 65 ? 22.307 26.432 -50.847 1.00 48.22 65 ALA A N 1
ATOM 511 C CA . ALA A 1 65 ? 21.870 25.067 -51.130 1.00 48.22 65 ALA A CA 1
ATOM 512 C C . ALA A 1 65 ? 21.034 24.566 -49.926 1.00 48.22 65 ALA A C 1
ATOM 514 O O . ALA A 1 65 ? 21.522 24.609 -48.794 1.00 48.22 65 ALA A O 1
ATOM 515 N N . PRO A 1 66 ? 19.767 24.148 -50.101 1.00 49.62 66 PRO A N 1
ATOM 516 C CA . PRO A 1 66 ? 18.964 23.604 -49.009 1.00 49.62 66 PRO A CA 1
ATOM 517 C C . PRO A 1 66 ? 19.521 22.269 -48.491 1.00 49.62 66 PRO A C 1
ATOM 519 O O . PRO A 1 66 ? 19.934 21.410 -49.266 1.00 49.62 66 PRO A O 1
ATOM 522 N N . LEU A 1 67 ? 19.413 22.048 -47.176 1.00 50.25 67 LEU A N 1
ATOM 523 C CA . LEU A 1 67 ? 19.686 20.789 -46.457 1.00 50.25 67 LEU A CA 1
ATOM 524 C C . LEU A 1 67 ? 18.721 19.630 -46.830 1.00 50.25 67 LEU A C 1
ATOM 526 O O . LEU A 1 67 ? 18.543 18.704 -46.040 1.00 50.25 67 LEU A O 1
ATOM 530 N N . SER A 1 68 ? 18.051 19.665 -47.990 1.00 44.78 68 SER A N 1
ATOM 531 C CA . SER A 1 68 ? 17.120 18.611 -48.412 1.00 44.78 68 SER A CA 1
ATOM 532 C C . SER A 1 68 ? 17.888 17.378 -48.895 1.00 44.78 68 SER A C 1
ATOM 534 O O . SER A 1 68 ? 18.365 17.302 -50.028 1.00 44.78 68 SER A O 1
ATOM 536 N N . ILE A 1 69 ? 18.019 16.407 -47.993 1.00 48.44 69 ILE A N 1
ATOM 537 C CA . ILE A 1 69 ? 18.636 15.103 -48.239 1.00 48.44 69 ILE A CA 1
ATOM 538 C C . ILE A 1 69 ? 17.586 14.213 -48.925 1.00 48.44 69 ILE A C 1
ATOM 540 O O . ILE A 1 69 ? 16.505 14.006 -48.376 1.00 48.44 69 ILE A O 1
ATOM 544 N N . SER A 1 70 ? 17.875 13.694 -50.123 1.00 43.22 70 SER A N 1
ATOM 545 C CA . SER A 1 70 ? 17.057 12.630 -50.726 1.00 43.22 70 SER A CA 1
ATOM 546 C C . SER A 1 70 ? 17.067 11.398 -49.801 1.00 43.22 70 SER A C 1
ATOM 548 O O . SER A 1 70 ? 18.118 11.095 -49.231 1.00 43.22 70 SER A O 1
ATOM 550 N N . PRO A 1 71 ? 15.941 10.678 -49.630 1.00 44.72 71 PRO A N 1
ATOM 551 C CA . PRO A 1 71 ? 15.823 9.566 -48.679 1.00 44.72 71 PRO A CA 1
ATOM 552 C C . PRO A 1 71 ? 16.860 8.442 -48.873 1.00 44.72 71 PRO A C 1
ATOM 554 O O . PRO A 1 71 ? 17.086 7.670 -47.946 1.00 44.72 71 PRO A O 1
ATOM 557 N N . ASP A 1 72 ? 17.537 8.401 -50.027 1.00 49.66 72 ASP A N 1
ATOM 558 C CA . ASP A 1 72 ? 18.555 7.408 -50.379 1.00 49.66 72 ASP A CA 1
ATOM 559 C C . ASP A 1 72 ? 20.000 7.948 -50.456 1.00 49.66 72 ASP A C 1
ATOM 561 O O . ASP A 1 72 ? 20.872 7.223 -50.937 1.00 49.66 72 ASP A O 1
ATOM 565 N N . ILE A 1 73 ? 20.312 9.185 -50.028 1.00 57.44 73 ILE A N 1
ATOM 566 C CA . ILE A 1 73 ? 21.703 9.687 -50.097 1.00 57.44 73 ILE A CA 1
ATOM 567 C C . ILE A 1 73 ? 22.582 8.936 -49.085 1.00 57.44 73 ILE A C 1
ATOM 569 O O . ILE A 1 73 ? 22.388 9.073 -47.872 1.00 57.44 73 ILE A O 1
ATOM 573 N N . PRO A 1 74 ? 23.620 8.210 -49.530 1.00 58.72 74 PRO A N 1
ATOM 574 C CA . PRO A 1 74 ? 24.648 7.747 -48.622 1.00 58.72 74 PRO A CA 1
ATOM 575 C C . PRO A 1 74 ? 25.558 8.936 -48.274 1.00 58.72 74 PRO A C 1
ATOM 577 O O . PRO A 1 74 ? 26.304 9.439 -49.112 1.00 58.72 74 PRO A O 1
ATOM 580 N N . ILE A 1 75 ? 25.447 9.419 -47.034 1.00 62.22 75 ILE A N 1
ATOM 581 C CA . ILE A 1 75 ? 26.233 10.545 -46.515 1.00 62.22 75 ILE A CA 1
ATOM 582 C C . ILE A 1 75 ? 27.723 10.154 -46.532 1.00 62.22 75 ILE A C 1
ATOM 584 O O . ILE A 1 75 ? 28.080 9.136 -45.925 1.00 62.22 75 ILE A O 1
ATOM 588 N N . PRO A 1 76 ? 28.608 10.926 -47.191 1.00 66.50 76 PRO A N 1
ATOM 589 C CA . PRO A 1 76 ? 30.039 10.658 -47.146 1.00 66.50 76 PRO A CA 1
ATOM 590 C C . PRO A 1 76 ? 30.552 10.735 -45.699 1.00 66.50 76 PRO A C 1
ATOM 592 O O . PRO A 1 76 ? 30.158 11.602 -44.916 1.00 66.50 76 PRO A O 1
ATOM 595 N N . GLN A 1 77 ? 31.421 9.793 -45.316 1.00 64.56 77 GLN A N 1
ATOM 596 C CA . GLN A 1 77 ? 31.970 9.747 -43.954 1.00 64.56 77 GLN A CA 1
ATOM 597 C C . GLN A 1 77 ? 33.066 10.801 -43.713 1.00 64.56 77 GLN A C 1
ATOM 599 O O . GLN A 1 77 ? 33.253 11.215 -42.574 1.00 64.56 77 GLN A O 1
ATOM 604 N N . THR A 1 78 ? 33.778 11.224 -44.763 1.00 76.06 78 THR A N 1
ATOM 605 C CA . THR A 1 78 ? 34.900 12.189 -44.725 1.00 76.06 78 THR A CA 1
ATOM 606 C C . THR A 1 78 ? 34.966 12.999 -46.028 1.00 76.06 78 THR A C 1
ATOM 608 O O . THR A 1 78 ? 34.239 12.690 -46.968 1.00 76.06 78 THR A O 1
ATOM 611 N N . GLU A 1 79 ? 35.869 13.967 -46.161 1.00 85.75 79 GLU A N 1
ATOM 612 C CA . GLU A 1 79 ? 36.251 14.527 -47.472 1.00 85.75 79 GLU A CA 1
ATOM 613 C C . GLU A 1 79 ? 37.141 13.541 -48.262 1.00 85.75 79 GLU A C 1
ATOM 615 O O . GLU A 1 79 ? 37.684 12.581 -47.698 1.00 85.75 79 GLU A O 1
ATOM 620 N N . LEU A 1 80 ? 37.249 13.736 -49.576 1.00 88.06 80 LEU A N 1
ATOM 621 C CA . LEU A 1 80 ? 38.195 13.061 -50.461 1.00 88.06 80 LEU A CA 1
ATOM 622 C C . LEU A 1 80 ? 39.604 13.580 -50.184 1.00 88.06 80 LEU A C 1
ATOM 624 O O . LEU A 1 80 ? 39.822 14.778 -50.071 1.00 88.06 80 LEU A O 1
ATOM 628 N N . GLU A 1 81 ? 40.585 12.687 -50.147 1.00 89.19 81 GLU A N 1
ATOM 629 C CA . GLU A 1 81 ? 41.981 13.064 -49.924 1.00 89.19 81 GLU A CA 1
ATOM 630 C C . GLU A 1 81 ? 42.823 12.909 -51.191 1.00 89.19 81 GLU A C 1
ATOM 632 O O . GLU A 1 81 ? 42.519 12.114 -52.089 1.00 89.19 81 GLU A O 1
ATOM 637 N N . TRP A 1 82 ? 43.894 13.702 -51.267 1.00 93.25 82 TRP A N 1
ATOM 638 C CA . TRP A 1 82 ? 44.879 13.585 -52.336 1.00 93.25 82 TRP A CA 1
ATOM 639 C C . TRP A 1 82 ? 45.687 12.291 -52.175 1.00 93.25 82 TRP A C 1
ATOM 641 O O . TRP A 1 82 ? 46.097 11.937 -51.072 1.00 93.25 82 TRP A O 1
ATOM 651 N N . ASP A 1 83 ? 45.978 11.611 -53.282 1.00 92.31 83 ASP A N 1
ATOM 652 C CA . ASP A 1 83 ? 46.867 10.449 -53.316 1.00 92.31 83 ASP A CA 1
ATOM 653 C C . ASP A 1 83 ? 47.679 10.416 -54.621 1.00 92.31 83 ASP A C 1
ATOM 655 O O . ASP A 1 83 ? 47.562 11.305 -55.467 1.00 92.31 83 ASP A O 1
ATOM 659 N N . ALA A 1 84 ? 48.530 9.399 -54.784 1.00 93.25 84 ALA A N 1
ATOM 660 C CA . ALA A 1 84 ? 49.440 9.285 -55.925 1.00 93.25 84 ALA A CA 1
ATOM 661 C C . ALA A 1 84 ? 48.733 9.140 -57.289 1.00 93.25 84 ALA A C 1
ATOM 663 O O . ALA A 1 84 ? 49.367 9.361 -58.328 1.00 93.25 84 ALA A O 1
ATOM 664 N N . ASP A 1 85 ? 47.448 8.778 -57.304 1.00 96.19 85 ASP A N 1
ATOM 665 C CA . ASP A 1 85 ? 46.654 8.566 -58.514 1.00 96.19 85 ASP A CA 1
ATOM 666 C C . ASP A 1 85 ? 45.682 9.717 -58.808 1.00 96.19 85 ASP A C 1
ATOM 668 O O . ASP A 1 85 ? 45.011 9.711 -59.845 1.00 96.19 85 ASP A O 1
ATOM 672 N N . THR A 1 86 ? 45.592 10.712 -57.927 1.00 96.75 86 THR A N 1
ATOM 673 C CA . THR A 1 86 ? 44.803 11.931 -58.132 1.00 96.75 86 THR A CA 1
ATOM 674 C C . THR A 1 86 ? 45.548 12.904 -59.053 1.00 96.75 86 THR A C 1
ATOM 676 O O . THR A 1 86 ? 46.707 13.238 -58.821 1.00 96.75 86 THR A O 1
ATOM 679 N N . ILE A 1 87 ? 44.876 13.359 -60.115 1.00 97.31 87 ILE A N 1
ATOM 680 C CA . ILE A 1 87 ? 45.369 14.385 -61.053 1.00 97.31 87 ILE A CA 1
ATOM 681 C C . ILE A 1 87 ? 44.865 15.776 -60.647 1.00 97.31 87 ILE A C 1
ATOM 683 O O . ILE A 1 87 ? 45.590 16.759 -60.784 1.00 97.31 87 ILE A O 1
ATOM 687 N N . LEU A 1 88 ? 43.616 15.857 -60.186 1.00 97.62 88 LEU A N 1
ATOM 688 C CA . LEU A 1 88 ? 42.961 17.084 -59.738 1.00 97.62 88 LEU A CA 1
ATOM 689 C C . LEU A 1 88 ? 41.994 16.740 -58.605 1.00 97.62 88 LEU A C 1
ATOM 691 O O . LEU A 1 88 ? 41.298 15.727 -58.690 1.00 97.62 88 LEU A O 1
ATOM 695 N N . LEU A 1 89 ? 41.949 17.581 -57.575 1.00 96.81 89 LEU A N 1
ATOM 696 C CA . LEU A 1 89 ? 41.012 17.480 -56.463 1.00 96.81 89 LEU A CA 1
ATOM 697 C C . LEU A 1 89 ? 40.605 18.879 -56.010 1.00 96.81 89 LEU A C 1
ATOM 699 O O . LEU A 1 89 ? 41.461 19.698 -55.687 1.00 96.81 89 LEU A O 1
ATOM 703 N N . GLU A 1 90 ? 39.305 19.118 -55.950 1.00 96.88 90 GLU A N 1
ATOM 704 C CA . GLU A 1 90 ? 38.694 20.357 -55.497 1.00 96.88 90 GLU A CA 1
ATOM 705 C C . GLU A 1 90 ? 37.635 20.034 -54.443 1.00 96.88 90 GLU A C 1
ATOM 707 O O . GLU A 1 90 ? 36.627 19.394 -54.733 1.00 96.88 90 GLU A O 1
ATOM 712 N N . LYS A 1 91 ? 37.882 20.488 -53.214 1.00 94.19 91 LYS A N 1
ATOM 713 C CA . LYS A 1 91 ? 36.960 20.355 -52.074 1.00 94.19 91 LYS A CA 1
ATOM 714 C C . LYS A 1 91 ? 36.054 21.575 -51.888 1.00 94.19 91 LYS A C 1
ATOM 716 O O . LYS A 1 91 ? 35.285 21.617 -50.952 1.00 94.19 91 LYS A O 1
ATOM 721 N N . PHE A 1 92 ? 36.286 22.637 -52.666 1.00 94.88 92 PHE A N 1
ATOM 722 C CA . PHE A 1 92 ? 35.544 23.904 -52.642 1.00 94.88 92 PHE A CA 1
ATOM 723 C C . PHE A 1 92 ? 35.292 24.533 -51.258 1.00 94.88 92 PHE A C 1
ATOM 725 O O . PHE A 1 92 ? 34.354 25.307 -51.076 1.00 94.88 92 PHE A O 1
ATOM 732 N N . ASN A 1 93 ? 36.209 24.313 -50.312 1.00 92.31 93 ASN A N 1
ATOM 733 C CA . ASN A 1 93 ? 36.178 24.820 -48.938 1.00 92.31 93 ASN A CA 1
ATOM 734 C C . ASN A 1 93 ? 36.492 26.325 -48.819 1.00 92.31 93 ASN A C 1
ATOM 736 O O . ASN A 1 93 ? 37.346 26.741 -48.037 1.00 92.31 93 ASN A O 1
ATOM 740 N N . GLY A 1 94 ? 35.808 27.153 -49.612 1.00 91.19 94 GLY A N 1
ATOM 741 C CA . GLY A 1 94 ? 35.996 28.604 -49.676 1.00 91.19 94 GLY A CA 1
ATOM 742 C C . GLY A 1 94 ? 37.032 29.074 -50.702 1.00 91.19 94 GLY A C 1
ATOM 743 O O . GLY A 1 94 ? 37.261 30.277 -50.825 1.00 91.19 94 GLY A O 1
ATOM 744 N N . SER A 1 95 ? 37.662 28.160 -51.442 1.00 93.75 95 SER A N 1
ATOM 745 C CA . SER A 1 95 ? 38.624 28.471 -52.504 1.00 93.75 95 SER A CA 1
ATOM 746 C C . SER A 1 95 ? 38.646 27.384 -53.587 1.00 93.75 95 SER A C 1
ATOM 748 O O . SER A 1 95 ? 38.115 26.290 -53.394 1.00 93.75 95 SER A O 1
ATOM 750 N N . THR A 1 96 ? 39.259 27.699 -54.733 1.00 95.69 96 THR A N 1
ATOM 751 C CA . THR A 1 96 ? 39.533 26.752 -55.822 1.00 95.69 96 THR A CA 1
ATOM 752 C C . THR A 1 96 ? 40.931 26.989 -56.395 1.00 95.69 96 THR A C 1
ATOM 754 O O . THR A 1 96 ? 41.405 28.128 -56.381 1.00 95.69 96 THR A O 1
ATOM 757 N N . SER A 1 97 ? 41.606 25.940 -56.883 1.00 95.12 97 SER A N 1
ATOM 758 C CA . SER A 1 97 ? 42.947 26.068 -57.488 1.00 95.12 97 SER A CA 1
ATOM 759 C C . SER A 1 97 ? 42.928 26.528 -58.952 1.00 95.12 97 SER A C 1
ATOM 761 O O . SER A 1 97 ? 43.969 26.878 -59.510 1.00 95.12 97 SER A O 1
ATOM 763 N N . GLY A 1 98 ? 41.751 26.515 -59.582 1.00 95.12 98 GLY A N 1
ATOM 764 C CA . GLY A 1 98 ? 41.562 26.864 -60.984 1.00 95.12 98 GLY A CA 1
ATOM 765 C C . GLY A 1 98 ? 41.356 28.354 -61.224 1.00 95.12 98 GLY A C 1
ATOM 766 O O . GLY A 1 98 ? 41.031 29.130 -60.328 1.00 95.12 98 GLY A O 1
ATOM 767 N N . GLU A 1 99 ? 41.512 28.755 -62.480 1.00 97.19 99 GLU A N 1
ATOM 768 C CA . GLU A 1 99 ? 41.228 30.115 -62.925 1.00 97.19 99 GLU A CA 1
ATOM 769 C C . GLU A 1 99 ? 39.720 30.293 -63.114 1.00 97.19 99 GLU A C 1
ATOM 771 O O . GLU A 1 99 ? 39.086 29.566 -63.884 1.00 97.19 99 GLU A O 1
ATOM 776 N N . VAL A 1 100 ? 39.151 31.258 -62.398 1.00 96.31 100 VAL A N 1
ATOM 777 C CA . VAL A 1 100 ? 37.708 31.503 -62.346 1.00 96.31 100 VAL A CA 1
ATOM 778 C C . VAL A 1 100 ? 37.293 32.507 -63.416 1.00 96.31 100 VAL A C 1
ATOM 780 O O . VAL A 1 100 ? 37.875 33.584 -63.536 1.00 96.31 100 VAL A O 1
ATOM 783 N N . PHE A 1 101 ? 36.229 32.180 -64.143 1.00 94.94 101 PHE A N 1
ATOM 784 C CA . PHE A 1 101 ? 35.572 33.046 -65.112 1.00 94.94 101 PHE A CA 1
ATOM 785 C C . PHE A 1 101 ? 34.121 33.264 -64.678 1.00 94.94 101 PHE A C 1
ATOM 787 O O . PHE A 1 101 ? 33.410 32.301 -64.406 1.00 94.94 101 PHE A O 1
ATOM 794 N N . GLY A 1 102 ? 33.670 34.518 -64.619 1.00 90.31 102 GLY A N 1
ATOM 795 C CA . GLY A 1 102 ? 32.347 34.860 -64.085 1.00 90.31 102 GLY A CA 1
ATOM 796 C C . GLY A 1 102 ? 32.334 34.985 -62.556 1.00 90.31 102 GLY A C 1
ATOM 797 O O . GLY A 1 102 ? 33.351 35.316 -61.949 1.00 90.31 102 GLY A O 1
ATOM 798 N N . GLY A 1 103 ? 31.169 34.776 -61.940 1.00 84.25 103 GLY A N 1
ATOM 799 C CA . GLY A 1 103 ? 30.963 34.896 -60.493 1.00 84.25 103 GLY A CA 1
ATOM 800 C C . GLY A 1 103 ? 30.687 33.545 -59.836 1.00 84.25 103 GLY A C 1
ATOM 801 O O . GLY A 1 103 ? 29.743 32.857 -60.216 1.00 84.25 103 GLY A O 1
ATOM 802 N N . ILE A 1 104 ? 31.480 33.188 -58.827 1.00 89.50 104 ILE A N 1
ATOM 803 C CA . ILE A 1 104 ? 31.299 31.967 -58.027 1.00 89.50 104 ILE A CA 1
ATOM 804 C C . ILE A 1 104 ? 30.974 32.321 -56.578 1.00 89.50 104 ILE A C 1
ATOM 806 O O . ILE A 1 104 ? 31.413 33.358 -56.084 1.00 89.50 104 ILE A O 1
ATOM 810 N N . ASN A 1 105 ? 30.251 31.439 -55.891 1.00 91.12 105 ASN A N 1
ATOM 811 C CA . ASN A 1 105 ? 29.984 31.546 -54.455 1.00 91.12 105 ASN A CA 1
ATOM 812 C C . ASN A 1 105 ? 30.259 30.211 -53.761 1.00 91.12 105 ASN A C 1
ATOM 814 O O . ASN A 1 105 ? 30.159 29.159 -54.388 1.00 91.12 105 ASN A O 1
ATOM 818 N N . TYR A 1 106 ? 30.555 30.258 -52.463 1.00 91.69 106 TYR A N 1
ATOM 819 C CA . TYR A 1 106 ? 30.708 29.067 -51.629 1.00 91.69 106 TYR A CA 1
ATOM 820 C C . TYR A 1 106 ? 29.563 28.976 -50.627 1.00 91.69 106 TYR A C 1
ATOM 822 O O . TYR A 1 106 ? 29.277 29.941 -49.915 1.00 91.69 106 TYR A O 1
ATOM 830 N N . VAL A 1 107 ? 28.921 27.816 -50.564 1.00 86.06 107 VAL A N 1
ATOM 831 C CA . VAL A 1 107 ? 27.741 27.550 -49.729 1.00 86.06 107 VAL A CA 1
ATOM 832 C C . VAL A 1 107 ? 27.990 26.348 -48.827 1.00 86.06 107 VAL A C 1
ATOM 834 O O . VAL A 1 107 ? 28.947 25.611 -49.040 1.00 86.06 107 VAL A O 1
ATOM 837 N N . ASP A 1 108 ? 27.162 26.149 -47.803 1.00 82.38 108 ASP A N 1
ATOM 838 C CA . ASP A 1 108 ? 27.237 24.930 -46.989 1.00 82.38 108 ASP A CA 1
ATOM 839 C C . ASP A 1 108 ? 26.993 23.686 -47.857 1.00 82.38 108 ASP A C 1
ATOM 841 O O . ASP A 1 108 ? 26.103 23.682 -48.714 1.00 82.38 108 ASP A O 1
ATOM 845 N N . SER A 1 109 ? 27.799 22.646 -47.640 1.00 83.88 109 SER A N 1
ATOM 846 C CA . SER A 1 109 ? 27.699 21.378 -48.367 1.00 83.88 109 SER A CA 1
ATOM 847 C C . SER A 1 109 ? 26.830 20.339 -47.630 1.00 83.88 109 SER A C 1
ATOM 849 O O . SER A 1 109 ? 26.123 20.637 -46.665 1.00 83.88 109 SER A O 1
ATOM 851 N N . ILE A 1 110 ? 26.864 19.094 -48.109 1.00 77.88 110 ILE A N 1
ATOM 852 C CA . ILE A 1 110 ? 26.300 17.891 -47.483 1.00 77.88 110 ILE A CA 1
ATOM 853 C C . ILE A 1 110 ? 26.876 17.733 -46.060 1.00 77.88 110 ILE A C 1
ATOM 855 O O . ILE A 1 110 ? 28.062 17.998 -45.857 1.00 77.88 110 ILE A O 1
ATOM 859 N N . PRO A 1 111 ? 26.100 17.252 -45.063 1.00 69.88 111 PRO A N 1
ATOM 860 C CA . PRO A 1 111 ? 26.627 16.984 -43.724 1.00 69.88 111 PRO A CA 1
ATOM 861 C C . PRO A 1 111 ? 27.922 16.149 -43.742 1.00 69.88 111 PRO A C 1
ATOM 863 O O . PRO A 1 111 ? 27.993 15.144 -44.445 1.00 69.88 111 PRO A O 1
ATOM 866 N N . ASN A 1 112 ? 28.903 16.545 -42.919 1.00 73.06 112 ASN A N 1
ATOM 867 C CA . ASN A 1 112 ? 30.294 16.048 -42.843 1.00 73.06 112 ASN A CA 1
ATOM 868 C C . ASN A 1 112 ? 31.271 16.589 -43.903 1.00 73.06 112 ASN A C 1
ATOM 870 O O . ASN A 1 112 ? 32.470 16.349 -43.766 1.00 73.06 112 ASN A O 1
ATOM 874 N N . LEU A 1 113 ? 30.791 17.326 -44.905 1.00 80.50 113 LEU A N 1
ATOM 875 C CA . LEU A 1 113 ? 31.615 18.131 -45.810 1.00 80.50 113 LEU A CA 1
ATOM 876 C C . LEU A 1 113 ? 31.478 19.611 -45.426 1.00 80.50 113 LEU A C 1
ATOM 878 O O . LEU A 1 113 ? 30.525 19.991 -44.741 1.00 80.50 113 LEU A O 1
ATOM 882 N N . ASN A 1 114 ? 32.442 20.446 -45.806 1.00 86.38 114 ASN A N 1
ATOM 883 C CA . ASN A 1 114 ? 32.505 21.827 -45.334 1.00 86.38 114 ASN A CA 1
ATOM 884 C C . ASN A 1 114 ? 31.776 22.803 -46.281 1.00 86.38 114 ASN A C 1
ATOM 886 O O . ASN A 1 114 ? 30.625 23.152 -45.995 1.00 86.38 114 ASN A O 1
ATOM 890 N N . LYS A 1 115 ? 32.363 23.224 -47.410 1.00 90.31 115 LYS A N 1
ATOM 891 C CA . LYS A 1 115 ? 31.677 24.112 -48.371 1.00 90.31 115 LYS A CA 1
ATOM 892 C C . LYS A 1 115 ? 31.652 23.525 -49.776 1.00 90.31 115 LYS A C 1
ATOM 894 O O . LYS A 1 115 ? 32.628 22.953 -50.221 1.00 90.31 115 LYS A O 1
ATOM 899 N N . ALA A 1 116 ? 30.555 23.769 -50.482 1.00 92.44 116 ALA A N 1
ATOM 900 C CA . ALA A 1 116 ? 30.401 23.480 -51.900 1.00 92.44 116 ALA A CA 1
ATOM 901 C C . ALA A 1 116 ? 30.524 24.763 -52.726 1.00 92.44 116 ALA A C 1
ATOM 903 O O . ALA A 1 116 ? 30.265 25.864 -52.227 1.00 92.44 116 ALA A O 1
ATOM 904 N N . ILE A 1 117 ? 30.842 24.630 -54.012 1.00 94.12 117 ILE A N 1
ATOM 905 C CA . ILE A 1 117 ? 30.797 25.751 -54.950 1.00 94.12 117 ILE A CA 1
ATOM 906 C C . ILE A 1 117 ? 29.432 25.839 -55.630 1.00 94.12 117 ILE A C 1
ATOM 908 O O . ILE A 1 117 ? 28.852 24.836 -56.039 1.00 94.12 117 ILE A O 1
ATOM 912 N N . TYR A 1 118 ? 28.940 27.061 -55.797 1.00 92.25 118 TYR A N 1
ATOM 913 C CA . TYR A 1 118 ? 27.836 27.392 -56.683 1.00 92.25 118 TYR A CA 1
ATOM 914 C C . TYR A 1 118 ? 28.374 28.046 -57.958 1.00 92.25 118 TYR A C 1
ATOM 916 O O . TYR A 1 118 ? 29.005 29.109 -57.900 1.00 92.25 118 TYR A O 1
ATOM 924 N N . LEU A 1 119 ? 28.117 27.410 -59.103 1.00 90.50 119 LEU A N 1
ATOM 925 C CA . LEU A 1 119 ? 28.427 27.945 -60.425 1.00 90.50 119 LEU A CA 1
ATOM 926 C C . LEU A 1 119 ? 27.139 28.493 -61.038 1.00 90.50 119 LEU A C 1
ATOM 928 O O . LEU A 1 119 ? 26.295 27.730 -61.496 1.00 90.50 119 LEU A O 1
ATOM 932 N N . SER A 1 120 ? 26.986 29.816 -61.051 1.00 88.06 120 SER A N 1
ATOM 933 C CA . SER A 1 120 ? 25.854 30.455 -61.723 1.00 88.06 120 SER A CA 1
ATOM 934 C C . SER A 1 120 ? 25.979 30.371 -63.246 1.00 88.06 120 SER A C 1
ATOM 936 O O . SER A 1 120 ? 27.070 30.186 -63.801 1.00 88.06 120 SER A O 1
ATOM 938 N N . GLN A 1 121 ? 24.854 30.559 -63.937 1.00 89.38 121 GLN A N 1
ATOM 939 C CA . GLN A 1 121 ? 24.826 30.705 -65.391 1.00 89.38 121 GLN A CA 1
ATOM 940 C C . GLN A 1 121 ? 25.852 31.757 -65.856 1.00 89.38 121 GLN A C 1
ATOM 942 O O . GLN A 1 121 ? 25.823 32.904 -65.411 1.00 89.38 121 GLN A O 1
ATOM 947 N N . GLY A 1 122 ? 26.743 31.375 -66.774 1.00 90.75 122 GLY A N 1
ATOM 948 C CA . GLY A 1 122 ? 27.821 32.238 -67.280 1.00 90.75 122 GLY A CA 1
ATOM 949 C C . GLY A 1 122 ? 29.166 32.087 -66.558 1.00 90.75 122 GLY A C 1
ATOM 950 O O . GLY A 1 122 ? 30.166 32.618 -67.043 1.00 90.75 122 GLY A O 1
ATOM 951 N N . SER A 1 123 ? 29.218 31.342 -65.452 1.00 93.81 123 SER A N 1
ATOM 952 C CA . SER A 1 123 ? 30.428 31.142 -64.648 1.00 93.81 123 SER A CA 1
ATOM 953 C C . SER A 1 123 ? 31.063 29.773 -64.889 1.00 93.81 123 SER A C 1
ATOM 955 O O . SER A 1 123 ? 30.366 28.781 -65.050 1.00 93.81 123 SER A O 1
ATOM 957 N N . TRP A 1 124 ? 32.388 29.680 -64.909 1.00 95.94 124 TRP A N 1
ATOM 958 C CA . TRP A 1 124 ? 33.101 28.413 -65.096 1.00 95.94 124 TRP A CA 1
ATOM 959 C C . TRP A 1 124 ? 34.527 28.492 -64.553 1.00 95.94 124 TRP A C 1
ATOM 961 O O . TRP A 1 124 ? 35.045 29.578 -64.291 1.00 95.94 124 TRP A O 1
ATOM 971 N N . ILE A 1 125 ? 35.172 27.338 -64.382 1.00 97.44 125 ILE A N 1
ATOM 972 C CA . ILE A 1 125 ? 36.543 27.261 -63.864 1.00 97.44 125 ILE A CA 1
ATOM 973 C C . ILE A 1 125 ? 37.429 26.477 -64.821 1.00 97.44 125 ILE A C 1
ATOM 975 O O . ILE A 1 125 ? 37.050 25.403 -65.301 1.00 97.44 125 ILE A O 1
ATOM 979 N N . ARG A 1 126 ? 38.622 27.017 -65.081 1.00 97.56 126 ARG A N 1
ATOM 980 C CA . ARG A 1 126 ? 39.671 26.365 -65.859 1.00 97.56 126 ARG A CA 1
ATOM 981 C C . ARG A 1 126 ? 40.733 25.748 -64.967 1.00 97.56 126 ARG A C 1
ATOM 983 O O . ARG A 1 126 ? 41.295 26.434 -64.119 1.00 97.56 126 ARG A O 1
ATOM 990 N N . TYR A 1 127 ? 41.129 24.518 -65.276 1.00 97.88 127 TYR A N 1
ATOM 991 C CA . TYR A 1 127 ? 42.314 23.893 -64.687 1.00 97.88 127 TYR A CA 1
ATOM 992 C C . TYR A 1 127 ? 43.282 23.419 -65.774 1.00 97.88 127 TYR A C 1
ATOM 994 O O . TYR A 1 127 ? 42.861 22.995 -66.854 1.00 97.88 127 TYR A O 1
ATOM 1002 N N . ILE A 1 128 ? 44.582 23.456 -65.461 1.00 95.88 128 ILE A N 1
ATOM 1003 C CA . ILE A 1 128 ? 45.672 22.979 -66.331 1.00 95.88 128 ILE A CA 1
ATOM 1004 C C . ILE A 1 128 ? 46.549 21.954 -65.577 1.00 95.88 128 ILE A C 1
ATOM 1006 O O . ILE A 1 128 ? 47.731 22.207 -65.335 1.00 95.88 128 ILE A O 1
ATOM 1010 N N . PRO A 1 129 ? 45.993 20.812 -65.122 1.00 93.25 129 PRO A N 1
ATOM 1011 C CA . PRO A 1 129 ? 46.784 19.821 -64.408 1.00 93.25 129 PRO A CA 1
ATOM 1012 C C . PRO A 1 129 ? 47.748 19.095 -65.356 1.00 93.25 129 PRO A C 1
ATOM 1014 O O . PRO A 1 129 ? 47.360 18.615 -66.421 1.00 93.25 129 PRO A O 1
ATOM 1017 N N . SER A 1 130 ? 49.007 18.945 -64.942 1.00 90.19 130 SER A N 1
ATOM 1018 C CA . SER A 1 130 ? 50.064 18.309 -65.748 1.00 90.19 130 SER A CA 1
ATOM 1019 C C . SER A 1 130 ? 49.852 16.807 -65.994 1.00 90.19 130 SER A C 1
ATOM 1021 O O . SER A 1 130 ? 50.453 16.242 -66.905 1.00 90.19 130 SER A O 1
ATOM 1023 N N . GLY A 1 131 ? 48.995 16.152 -65.203 1.00 91.19 131 GLY A N 1
ATOM 1024 C CA . GLY A 1 131 ? 48.724 14.713 -65.283 1.00 91.19 131 GLY A CA 1
ATOM 1025 C C . GLY A 1 131 ? 47.664 14.287 -66.305 1.00 91.19 131 GLY A C 1
ATOM 1026 O O . GLY A 1 131 ? 47.473 13.088 -66.489 1.00 91.19 131 GLY A O 1
ATOM 1027 N N . LEU A 1 132 ? 46.976 15.217 -66.981 1.00 93.62 132 LEU A N 1
ATOM 1028 C CA . LEU A 1 132 ? 45.849 14.884 -67.869 1.00 93.62 132 LEU A CA 1
ATOM 1029 C C . LEU A 1 132 ? 46.160 13.877 -68.989 1.00 93.62 132 LEU A C 1
ATOM 1031 O O . LEU A 1 132 ? 45.321 13.000 -69.193 1.00 93.62 132 LEU A O 1
ATOM 1035 N N . PRO A 1 133 ? 47.324 13.894 -69.672 1.00 93.19 133 PRO A N 1
ATOM 1036 C CA . PRO A 1 133 ? 47.615 12.910 -70.721 1.00 93.19 133 PRO A CA 1
ATOM 1037 C C . PRO A 1 133 ? 47.559 11.446 -70.248 1.00 93.19 133 PRO A C 1
ATOM 1039 O O . PRO A 1 133 ? 47.352 10.539 -71.048 1.00 93.19 133 PRO A O 1
ATOM 1042 N N . GLN A 1 134 ? 47.691 11.193 -68.940 1.00 93.31 134 GLN A N 1
ATOM 1043 C CA . GLN A 1 134 ? 47.601 9.847 -68.361 1.00 93.31 134 GLN A CA 1
ATOM 1044 C C . GLN A 1 134 ? 46.178 9.265 -68.431 1.00 93.31 134 GLN A C 1
ATOM 1046 O O . GLN A 1 134 ? 46.015 8.046 -68.393 1.00 93.31 134 GLN A O 1
ATOM 1051 N N . LEU A 1 135 ? 45.161 10.118 -68.607 1.00 94.69 135 LEU A N 1
ATOM 1052 C CA . LEU A 1 135 ? 43.758 9.725 -68.746 1.00 94.69 135 LEU A CA 1
ATOM 1053 C C . LEU A 1 135 ? 43.470 8.886 -69.998 1.00 94.69 135 LEU A C 1
ATOM 1055 O O . LEU A 1 135 ? 42.426 8.237 -70.072 1.00 94.69 135 LEU A O 1
ATOM 1059 N N . GLU A 1 136 ? 44.380 8.853 -70.975 1.00 92.31 136 GLU A N 1
ATOM 1060 C CA . GLU A 1 136 ? 44.243 7.980 -72.144 1.00 92.31 136 GLU A CA 1
ATOM 1061 C C . GLU A 1 136 ? 44.365 6.486 -71.785 1.00 92.31 136 GLU A C 1
ATOM 1063 O O . GLU A 1 136 ? 43.739 5.622 -72.412 1.00 92.31 136 GLU A O 1
ATOM 1068 N N . ALA A 1 137 ? 45.142 6.158 -70.747 1.00 91.94 137 ALA A N 1
ATOM 1069 C CA . ALA A 1 137 ? 45.366 4.781 -70.317 1.00 91.94 137 ALA A CA 1
ATOM 1070 C C . ALA A 1 137 ? 44.196 4.247 -69.478 1.00 91.94 137 ALA A C 1
ATOM 1072 O O . ALA A 1 137 ? 43.655 3.185 -69.786 1.00 91.94 137 ALA A O 1
ATOM 1073 N N . ALA A 1 138 ? 43.780 4.992 -68.462 1.00 96.44 138 ALA A N 1
ATOM 1074 C CA . ALA A 1 138 ? 42.614 4.739 -67.625 1.00 96.44 138 ALA A CA 1
ATOM 1075 C C . ALA A 1 138 ? 42.275 6.032 -66.878 1.00 96.44 138 ALA A C 1
ATOM 1077 O O . ALA A 1 138 ? 43.088 6.956 -66.826 1.00 96.44 138 ALA A O 1
ATOM 1078 N N . GLY A 1 139 ? 41.094 6.107 -66.281 1.00 96.75 139 GLY A N 1
ATOM 1079 C CA . GLY A 1 139 ? 40.782 7.244 -65.435 1.00 96.75 139 GLY A CA 1
ATOM 1080 C C . GLY A 1 139 ? 39.398 7.217 -64.831 1.00 96.75 139 GLY A C 1
ATOM 1081 O O . GLY A 1 139 ? 38.568 6.356 -65.131 1.00 96.75 139 GLY A O 1
ATOM 1082 N N . SER A 1 140 ? 39.171 8.181 -63.951 1.00 97.50 140 SER A N 1
ATOM 1083 C CA . SER A 1 140 ? 37.873 8.438 -63.344 1.00 97.50 140 SER A CA 1
ATOM 1084 C C . SER A 1 140 ? 37.669 9.917 -63.063 1.00 97.50 140 SER A C 1
ATOM 1086 O O . SER A 1 140 ? 38.625 10.669 -62.858 1.00 97.50 140 SER A O 1
ATOM 1088 N N . ILE A 1 141 ? 36.402 10.319 -63.086 1.00 97.94 141 ILE A N 1
ATOM 1089 C CA . ILE A 1 141 ? 35.938 11.656 -62.740 1.00 97.94 141 ILE A CA 1
ATOM 1090 C C . ILE A 1 141 ? 34.716 11.497 -61.840 1.00 97.94 141 ILE A C 1
ATOM 1092 O O . ILE A 1 141 ? 33.763 10.826 -62.234 1.00 97.94 141 ILE A O 1
ATOM 1096 N N . GLU A 1 142 ? 34.720 12.123 -60.668 1.00 96.75 142 GLU A N 1
ATOM 1097 C CA . GLU A 1 142 ? 33.587 12.085 -59.738 1.00 96.75 142 GLU A CA 1
ATOM 1098 C C . GLU A 1 142 ? 33.424 13.390 -58.964 1.00 96.75 142 GLU A C 1
ATOM 1100 O O . GLU A 1 142 ? 34.397 14.119 -58.763 1.00 96.75 142 GLU A O 1
ATOM 1105 N N . PHE A 1 143 ? 32.184 13.685 -58.579 1.00 94.94 143 PHE A N 1
ATOM 1106 C CA . PHE A 1 143 ? 31.805 14.840 -57.769 1.00 94.94 143 PHE A CA 1
ATOM 1107 C C . PHE A 1 143 ? 30.358 14.699 -57.277 1.00 94.94 143 PHE A C 1
ATOM 1109 O O . PHE A 1 143 ? 29.571 13.911 -57.809 1.00 94.94 143 PHE A O 1
ATOM 1116 N N . PHE A 1 144 ? 29.988 15.480 -56.267 1.00 93.06 144 PHE A N 1
ATOM 1117 C CA . PHE A 1 144 ? 28.593 15.713 -55.907 1.00 93.06 144 PHE A CA 1
ATOM 1118 C C . PHE A 1 144 ? 28.007 16.846 -56.750 1.00 93.06 144 PHE A C 1
ATOM 1120 O O . PHE A 1 144 ? 28.680 17.841 -57.005 1.00 93.06 144 PHE A O 1
ATOM 1127 N N . ILE A 1 145 ? 26.744 16.704 -57.155 1.00 92.81 145 ILE A N 1
ATOM 1128 C CA . ILE A 1 145 ? 25.954 17.751 -57.814 1.00 92.81 145 ILE A CA 1
ATOM 1129 C C . ILE A 1 145 ? 24.645 18.004 -57.071 1.00 92.81 145 ILE A C 1
ATOM 1131 O O . ILE A 1 145 ? 24.044 17.071 -56.541 1.00 92.81 145 ILE A O 1
ATOM 1135 N N . TYR A 1 146 ? 24.176 19.248 -57.090 1.00 90.94 146 TYR A N 1
ATOM 1136 C CA . TYR A 1 146 ? 22.814 19.628 -56.705 1.00 90.94 146 TYR A CA 1
ATOM 1137 C C . TYR A 1 146 ? 22.175 20.368 -57.889 1.00 90.94 146 TYR A C 1
ATOM 1139 O O . TYR A 1 146 ? 22.307 21.592 -57.996 1.00 90.94 146 TYR A O 1
ATOM 1147 N N . PRO A 1 147 ? 21.545 19.647 -58.832 1.00 89.50 147 PRO A N 1
ATOM 1148 C CA . PRO A 1 147 ? 20.938 20.278 -59.993 1.00 89.50 147 PRO A CA 1
ATOM 1149 C C . PRO A 1 147 ? 19.611 20.939 -59.608 1.00 89.50 147 PRO A C 1
ATOM 1151 O O . PRO A 1 147 ? 18.737 20.309 -59.011 1.00 89.50 147 PRO A O 1
ATOM 1154 N N . THR A 1 148 ? 19.427 22.201 -59.987 1.00 87.75 148 THR A N 1
ATOM 1155 C CA . THR A 1 148 ? 18.142 22.922 -59.872 1.00 87.75 148 THR A CA 1
ATOM 1156 C C . THR A 1 148 ? 17.325 22.845 -61.166 1.00 87.75 148 THR A C 1
ATOM 1158 O O . THR A 1 148 ? 16.126 23.121 -61.174 1.00 87.75 148 THR A O 1
ATOM 1161 N N . SER A 1 149 ? 17.961 22.424 -62.262 1.00 90.81 149 SER A N 1
ATOM 1162 C CA . SER A 1 149 ? 17.353 22.201 -63.572 1.00 90.81 149 SER A CA 1
ATOM 1163 C C . SER A 1 149 ? 18.059 21.066 -64.328 1.00 90.81 149 SER A C 1
ATOM 1165 O O . SER A 1 149 ? 19.152 20.630 -63.963 1.00 90.81 149 SER A O 1
ATOM 1167 N N . TYR A 1 150 ? 17.405 20.555 -65.372 1.00 93.94 150 TYR A N 1
ATOM 1168 C CA . TYR A 1 150 ? 17.976 19.574 -66.298 1.00 93.94 150 TYR A CA 1
ATOM 1169 C C . TYR A 1 150 ? 18.585 20.248 -67.525 1.00 93.94 150 TYR A C 1
ATOM 1171 O O . TYR A 1 150 ? 18.421 21.448 -67.729 1.00 93.94 150 TYR A O 1
ATOM 1179 N N . ASN A 1 151 ? 19.237 19.448 -68.375 1.00 93.00 151 ASN A N 1
ATOM 1180 C CA . ASN A 1 151 ? 19.934 19.919 -69.572 1.00 93.00 151 ASN A CA 1
ATOM 1181 C C . ASN A 1 151 ? 21.124 20.842 -69.249 1.00 93.00 151 ASN A C 1
ATOM 1183 O O . ASN A 1 151 ? 21.306 21.877 -69.894 1.00 93.00 151 ASN A O 1
ATOM 1187 N N . ILE A 1 152 ? 21.925 20.451 -68.251 1.00 92.25 152 ILE A N 1
ATOM 1188 C CA . ILE A 1 152 ? 23.092 21.208 -67.792 1.00 92.25 152 ILE A CA 1
ATOM 1189 C C . ILE A 1 152 ? 24.422 20.547 -68.176 1.00 92.25 152 ILE A C 1
ATOM 1191 O O . ILE A 1 152 ? 24.580 19.323 -68.123 1.00 92.25 152 ILE A O 1
ATOM 1195 N N . GLY A 1 153 ? 25.400 21.369 -68.558 1.00 92.44 153 GLY A N 1
ATOM 1196 C CA . GLY A 1 153 ? 26.773 20.949 -68.828 1.00 92.44 153 GLY A CA 1
ATOM 1197 C C . GLY A 1 153 ? 27.618 21.021 -67.557 1.00 92.44 153 GLY A C 1
ATOM 1198 O O . GLY A 1 153 ? 27.884 22.106 -67.048 1.00 92.44 153 GLY A O 1
ATOM 1199 N N . LEU A 1 154 ? 28.069 19.871 -67.051 1.00 94.88 154 LEU A N 1
ATOM 1200 C CA . LEU A 1 154 ? 28.782 19.795 -65.772 1.00 94.88 154 LEU A CA 1
ATOM 1201 C C . LEU A 1 154 ? 30.284 20.026 -65.951 1.00 94.88 154 LEU A C 1
ATOM 1203 O O . LEU A 1 154 ? 30.892 20.823 -65.241 1.00 94.88 154 LEU A O 1
ATOM 1207 N N . LEU A 1 155 ? 30.895 19.343 -66.919 1.00 95.38 155 LEU A N 1
ATOM 1208 C CA . LEU A 1 155 ? 32.346 19.328 -67.099 1.00 95.38 155 LEU A CA 1
ATOM 1209 C C . LEU A 1 155 ? 32.718 19.097 -68.560 1.00 95.38 155 LEU A C 1
ATOM 1211 O O . LEU A 1 155 ? 32.034 18.375 -69.284 1.00 95.38 155 LEU A O 1
ATOM 1215 N N . SER A 1 156 ? 33.830 19.677 -69.008 1.00 94.50 156 SER A N 1
ATOM 1216 C CA . SER A 1 156 ? 34.452 19.345 -70.291 1.00 94.50 156 SER A CA 1
ATOM 1217 C C . SER A 1 156 ? 35.975 19.279 -70.207 1.00 94.50 156 SER A C 1
ATOM 1219 O O . SER A 1 156 ? 36.594 20.021 -69.451 1.00 94.50 156 SER A O 1
ATOM 1221 N N . LEU A 1 157 ? 36.583 18.414 -71.018 1.00 95.00 157 LEU A N 1
ATOM 1222 C CA . LEU A 1 157 ? 38.026 18.363 -71.252 1.00 95.00 157 LEU A CA 1
ATOM 1223 C C . LEU A 1 157 ? 38.340 18.796 -72.689 1.00 95.00 157 LEU A C 1
ATOM 1225 O O . LEU A 1 157 ? 37.550 18.535 -73.603 1.00 95.00 157 LEU A O 1
ATOM 1229 N N . GLN A 1 158 ? 39.503 19.420 -72.904 1.00 93.25 158 GLN A N 1
ATOM 1230 C CA . GLN A 1 158 ? 39.973 19.852 -74.232 1.00 93.25 158 GLN A CA 1
ATOM 1231 C C . GLN A 1 158 ? 41.478 19.671 -74.434 1.00 93.25 158 GLN A C 1
ATOM 1233 O O . GLN A 1 158 ? 42.240 19.781 -73.475 1.00 93.25 158 GLN A O 1
ATOM 1238 N N . TRP A 1 159 ? 41.908 19.484 -75.690 1.00 90.81 159 TRP A N 1
ATOM 1239 C CA . TRP A 1 159 ? 43.326 19.549 -76.092 1.00 90.81 159 TRP A CA 1
ATOM 1240 C C . TRP A 1 159 ? 43.819 20.989 -76.307 1.00 90.81 159 TRP A C 1
ATOM 1242 O O . TRP A 1 159 ? 45.014 21.255 -76.197 1.00 90.81 159 TRP A O 1
ATOM 1252 N N . LEU A 1 160 ? 42.908 21.917 -76.631 1.00 90.75 160 LEU A N 1
ATOM 1253 C CA . LEU A 1 160 ? 43.210 23.305 -76.992 1.00 90.75 160 LEU A CA 1
ATOM 1254 C C . LEU A 1 160 ? 42.750 24.279 -75.906 1.00 90.75 160 LEU A C 1
ATOM 1256 O O . LEU A 1 160 ? 41.628 24.180 -75.408 1.00 90.75 160 LEU A O 1
ATOM 1260 N N . LEU A 1 161 ? 43.591 25.273 -75.613 1.00 93.25 161 LEU A N 1
ATOM 1261 C CA . LEU A 1 161 ? 43.246 26.372 -74.722 1.00 93.25 161 LEU A CA 1
ATOM 1262 C C . LEU A 1 161 ? 42.245 27.307 -75.406 1.00 93.25 161 LEU A C 1
ATOM 1264 O O . LEU A 1 161 ? 42.579 27.997 -76.368 1.00 93.25 161 LEU A O 1
ATOM 1268 N N . THR A 1 162 ? 41.022 27.350 -74.892 1.00 92.88 162 THR A N 1
ATOM 1269 C CA . THR A 1 162 ? 39.954 28.231 -75.385 1.00 92.88 162 THR A CA 1
ATOM 1270 C C . THR A 1 162 ? 39.089 28.774 -74.245 1.00 92.88 162 THR A C 1
ATOM 1272 O O . THR A 1 162 ? 38.924 28.118 -73.216 1.00 92.88 162 THR A O 1
ATOM 1275 N N . ASN A 1 163 ? 38.519 29.968 -74.431 1.00 91.06 163 ASN A N 1
ATOM 1276 C CA . ASN A 1 163 ? 37.558 30.584 -73.501 1.00 91.06 163 ASN A CA 1
ATOM 1277 C C . ASN A 1 163 ? 36.102 30.445 -73.970 1.00 91.06 163 ASN A C 1
ATOM 1279 O O . ASN A 1 163 ? 35.193 30.867 -73.266 1.00 91.06 163 ASN A O 1
ATOM 1283 N N . ILE A 1 164 ? 35.885 29.868 -75.151 1.00 89.25 164 ILE A N 1
ATOM 1284 C CA . ILE A 1 164 ? 34.563 29.550 -75.693 1.00 89.25 164 ILE A CA 1
ATOM 1285 C C . ILE A 1 164 ? 34.521 28.072 -76.090 1.00 89.25 164 ILE A C 1
ATOM 1287 O O . ILE A 1 164 ? 35.564 27.529 -76.481 1.00 89.25 164 ILE A O 1
ATOM 1291 N N . PRO A 1 165 ? 33.349 27.418 -76.053 1.00 87.00 165 PRO A N 1
ATOM 1292 C CA . PRO A 1 165 ? 33.223 26.064 -76.565 1.00 87.00 165 PRO A CA 1
ATOM 1293 C C . PRO A 1 165 ? 33.672 26.011 -78.034 1.00 87.00 165 PRO A C 1
ATOM 1295 O O . PRO A 1 165 ? 33.183 26.789 -78.861 1.00 87.00 165 PRO A O 1
ATOM 1298 N N . PRO A 1 166 ? 34.619 25.134 -78.390 1.00 84.62 166 PRO A N 1
ATOM 1299 C CA . PRO A 1 166 ? 35.115 25.050 -79.756 1.00 84.62 166 PRO A CA 1
ATOM 1300 C C . PRO A 1 166 ? 34.066 24.420 -80.683 1.00 84.62 166 PRO A C 1
ATOM 1302 O O . PRO A 1 166 ? 33.353 23.487 -80.316 1.00 84.62 166 PRO A O 1
ATOM 1305 N N . ARG A 1 167 ? 34.015 24.895 -81.935 1.00 80.62 167 ARG A N 1
ATOM 1306 C CA . ARG A 1 167 ? 33.047 24.425 -82.949 1.00 80.62 167 ARG A CA 1
ATOM 1307 C C . ARG A 1 167 ? 33.164 22.933 -83.277 1.00 80.62 167 ARG A C 1
ATOM 1309 O O . ARG A 1 167 ? 32.182 22.335 -83.695 1.00 80.62 167 ARG A O 1
ATOM 1316 N N . TRP A 1 168 ? 34.351 22.354 -83.108 1.00 74.62 168 TRP A N 1
ATOM 1317 C CA . TRP A 1 168 ? 34.648 20.955 -83.439 1.00 74.62 168 TRP A CA 1
ATOM 1318 C C . TRP A 1 168 ? 34.430 19.978 -82.272 1.00 74.62 168 TRP A C 1
ATOM 1320 O O . TRP A 1 168 ? 34.693 18.792 -82.430 1.00 74.62 168 TRP A O 1
ATOM 1330 N N . GLY A 1 169 ? 33.915 20.450 -81.130 1.00 80.88 169 GLY A N 1
ATOM 1331 C CA . GLY A 1 169 ? 33.538 19.596 -80.001 1.00 80.88 169 GLY A CA 1
ATOM 1332 C C . GLY A 1 169 ? 34.607 19.462 -78.915 1.00 80.88 169 GLY A C 1
ATOM 1333 O O . GLY A 1 169 ? 35.513 20.277 -78.793 1.00 80.88 169 GLY A O 1
ATOM 1334 N N . TYR A 1 170 ? 34.463 18.459 -78.056 1.00 87.69 170 TYR A N 1
ATOM 1335 C CA . TYR A 1 170 ? 35.269 18.263 -76.848 1.00 87.69 170 TYR A CA 1
ATOM 1336 C C . TYR A 1 170 ? 35.879 16.873 -76.802 1.00 87.69 170 TYR A C 1
ATOM 1338 O O . TYR A 1 170 ? 35.299 15.922 -77.318 1.00 87.69 170 TYR A O 1
ATOM 1346 N N . VAL A 1 171 ? 37.018 16.720 -76.124 1.00 91.31 171 VAL A N 1
ATOM 1347 C CA . VAL A 1 171 ? 37.588 15.373 -75.944 1.00 91.31 171 VAL A CA 1
ATOM 1348 C C . VAL A 1 171 ? 36.835 14.584 -74.894 1.00 91.31 171 VAL A C 1
ATOM 1350 O O . VAL A 1 171 ? 36.831 13.365 -74.956 1.00 91.31 171 VAL A O 1
ATOM 1353 N N . LEU A 1 172 ? 36.175 15.266 -73.957 1.00 93.81 172 LEU A N 1
ATOM 1354 C CA . LEU A 1 172 ? 35.187 14.684 -73.057 1.00 93.81 172 LEU A CA 1
ATOM 1355 C C . LEU A 1 172 ? 34.200 15.760 -72.619 1.00 93.81 172 LEU A C 1
ATOM 1357 O O . LEU A 1 172 ? 34.604 16.882 -72.329 1.00 93.81 172 LEU A O 1
ATOM 1361 N N . HIS A 1 173 ? 32.928 15.404 -72.525 1.00 93.50 173 HIS A N 1
ATOM 1362 C CA . HIS A 1 173 ? 31.885 16.212 -71.908 1.00 93.50 173 HIS A CA 1
ATOM 1363 C C . HIS A 1 173 ? 31.041 15.340 -71.008 1.00 93.50 173 HIS A C 1
ATOM 1365 O O . HIS A 1 173 ? 30.656 14.237 -71.390 1.00 93.50 173 HIS A O 1
ATOM 1371 N N . PHE A 1 174 ? 30.755 15.855 -69.825 1.00 95.19 174 PHE A N 1
ATOM 1372 C CA . PHE A 1 174 ? 29.930 15.233 -68.809 1.00 95.19 174 PHE A CA 1
ATOM 1373 C C . PHE A 1 174 ? 28.746 16.174 -68.575 1.00 95.19 174 PHE A C 1
ATOM 1375 O O . PHE A 1 174 ? 28.926 17.352 -68.264 1.00 95.19 174 PHE A O 1
ATOM 1382 N N . SER A 1 175 ? 27.537 15.663 -68.778 1.00 94.81 175 SER A N 1
ATOM 1383 C CA . SER A 1 175 ? 26.295 16.433 -68.794 1.00 94.81 175 SER A CA 1
ATOM 1384 C C . SER A 1 175 ? 25.172 15.720 -68.052 1.00 94.81 175 SER A C 1
ATOM 1386 O O . SER A 1 175 ? 25.166 14.490 -67.945 1.00 94.81 175 SER A O 1
ATOM 1388 N N . LEU A 1 176 ? 24.205 16.506 -67.592 1.00 95.69 176 LEU A N 1
ATOM 1389 C CA . LEU A 1 176 ? 22.895 16.050 -67.153 1.00 95.69 176 LEU A CA 1
ATOM 1390 C C . LEU A 1 176 ? 21.895 16.377 -68.265 1.00 95.69 176 LEU A C 1
ATOM 1392 O O . LEU A 1 176 ? 21.664 17.545 -68.572 1.00 95.69 176 LEU A O 1
ATOM 1396 N N . LEU A 1 177 ? 21.333 15.352 -68.896 1.00 95.31 177 LEU A N 1
ATOM 1397 C CA . LEU A 1 177 ? 20.443 15.496 -70.046 1.00 95.31 177 LEU A CA 1
ATOM 1398 C C . LEU A 1 177 ? 19.076 16.081 -69.659 1.00 95.31 177 LEU A C 1
ATOM 1400 O O . LEU A 1 177 ? 18.744 16.215 -68.483 1.00 95.31 177 LEU A O 1
ATOM 1404 N N . ALA A 1 178 ? 18.260 16.413 -70.663 1.00 94.56 178 ALA A N 1
ATOM 1405 C CA . ALA A 1 178 ? 16.901 16.928 -70.476 1.00 94.56 178 ALA A CA 1
ATOM 1406 C C . ALA A 1 178 ? 15.944 15.931 -69.790 1.00 94.56 178 ALA A C 1
ATOM 1408 O O . ALA A 1 178 ? 14.978 16.352 -69.161 1.00 94.56 178 ALA A O 1
ATOM 1409 N N . ASP A 1 179 ? 16.217 14.625 -69.881 1.00 95.19 179 ASP A N 1
ATOM 1410 C CA . ASP A 1 179 ? 15.489 13.572 -69.160 1.00 95.19 179 ASP A CA 1
ATOM 1411 C C . ASP A 1 179 ? 16.021 13.344 -67.731 1.00 95.19 179 ASP A C 1
ATOM 1413 O O . ASP A 1 179 ? 15.567 12.442 -67.029 1.00 95.19 179 ASP A O 1
ATOM 1417 N N . GLY A 1 180 ? 16.990 14.155 -67.297 1.00 93.88 180 GLY A N 1
ATOM 1418 C CA . GLY A 1 180 ? 17.601 14.088 -65.979 1.00 93.88 180 GLY A CA 1
ATOM 1419 C C . GLY A 1 180 ? 18.597 12.951 -65.798 1.00 93.88 180 GLY A C 1
ATOM 1420 O O . GLY A 1 180 ? 18.979 12.686 -64.664 1.00 93.88 180 GLY A O 1
ATOM 1421 N N . LYS A 1 181 ? 19.039 12.275 -66.862 1.00 96.88 181 LYS A N 1
ATOM 1422 C CA . LYS A 1 181 ? 20.067 11.230 -66.766 1.00 96.88 181 LYS A CA 1
ATOM 1423 C C . LYS A 1 181 ? 21.456 11.785 -67.032 1.00 96.88 181 LYS A C 1
ATOM 1425 O O . LYS A 1 181 ? 21.648 12.700 -67.835 1.00 96.88 181 LYS A O 1
ATOM 1430 N N . ILE A 1 182 ? 22.450 11.194 -66.381 1.00 96.56 182 ILE A N 1
ATOM 1431 C CA . ILE A 1 182 ? 23.851 11.497 -66.660 1.00 96.56 182 ILE A CA 1
ATOM 1432 C C . ILE A 1 182 ? 24.233 10.962 -68.042 1.00 96.56 182 ILE A C 1
ATOM 1434 O O . ILE A 1 182 ? 23.950 9.813 -68.367 1.00 96.56 182 ILE A O 1
ATOM 1438 N N . ARG A 1 183 ? 24.934 11.764 -68.843 1.00 94.38 183 ARG A N 1
ATOM 1439 C CA . ARG A 1 183 ? 25.632 11.309 -70.051 1.00 94.38 183 ARG A CA 1
ATOM 1440 C C . ARG A 1 183 ? 27.043 11.850 -70.050 1.00 94.38 183 ARG A C 1
ATOM 1442 O O . ARG A 1 183 ? 27.241 13.048 -69.838 1.00 94.38 183 ARG A O 1
ATOM 1449 N N . TYR A 1 184 ? 27.997 10.991 -70.387 1.00 93.38 184 TYR A N 1
ATOM 1450 C CA . TYR A 1 184 ? 29.310 11.457 -70.799 1.00 93.38 184 TYR A CA 1
ATOM 1451 C C . TYR A 1 184 ? 29.655 10.972 -72.203 1.00 93.38 184 TYR A C 1
ATOM 1453 O O . TYR A 1 184 ? 29.268 9.875 -72.611 1.00 93.38 184 TYR A O 1
ATOM 1461 N N . ALA A 1 185 ? 30.342 11.821 -72.957 1.00 91.19 185 ALA A N 1
ATOM 1462 C CA . ALA A 1 185 ? 30.666 11.591 -74.355 1.00 91.19 185 ALA A CA 1
ATOM 1463 C C . ALA A 1 185 ? 32.043 12.148 -74.708 1.00 91.19 185 ALA A C 1
ATOM 1465 O O . ALA A 1 185 ? 32.497 13.113 -74.095 1.00 91.19 185 ALA A O 1
ATOM 1466 N N . VAL A 1 186 ? 32.702 11.535 -75.686 1.00 89.69 186 VAL A N 1
ATOM 1467 C CA . VAL A 1 186 ? 34.043 11.901 -76.154 1.00 89.69 186 VAL A CA 1
ATOM 1468 C C . VAL A 1 186 ? 34.038 12.045 -77.669 1.00 89.69 186 VAL A C 1
ATOM 1470 O O . VAL A 1 186 ? 33.392 11.265 -78.374 1.00 89.69 186 VAL A O 1
ATOM 1473 N N . TRP A 1 187 ? 34.804 13.007 -78.174 1.00 82.12 187 TRP A N 1
ATOM 1474 C CA . TRP A 1 187 ? 35.112 13.120 -79.593 1.00 82.12 187 TRP A CA 1
ATOM 1475 C C . TRP A 1 187 ? 36.534 12.613 -79.848 1.00 82.12 187 TRP A C 1
ATOM 1477 O O . TRP A 1 187 ? 37.507 13.169 -79.339 1.00 82.12 187 TRP A O 1
ATOM 1487 N N . ASN A 1 188 ? 36.652 11.538 -80.629 1.00 65.62 188 ASN A N 1
ATOM 1488 C CA . ASN A 1 188 ? 37.925 10.981 -81.096 1.00 65.62 188 ASN A CA 1
ATOM 1489 C C . ASN A 1 188 ? 37.817 10.717 -82.609 1.00 65.62 188 ASN A C 1
ATOM 1491 O O . ASN A 1 188 ? 36.708 10.442 -83.062 1.00 65.62 188 ASN A O 1
ATOM 1495 N N . TRP A 1 189 ? 38.931 10.816 -83.353 1.00 57.03 189 TRP A N 1
ATOM 1496 C CA . TRP A 1 189 ? 39.139 10.796 -84.822 1.00 57.03 189 TRP A CA 1
ATOM 1497 C C . TRP A 1 189 ? 38.305 9.757 -85.628 1.00 57.03 189 TRP A C 1
ATOM 1499 O O . TRP A 1 189 ? 38.851 8.878 -86.291 1.00 57.03 189 TRP A O 1
ATOM 1509 N N . GLY A 1 190 ? 36.970 9.837 -85.568 1.00 53.91 190 GLY A N 1
ATOM 1510 C CA . GLY A 1 190 ? 36.032 8.824 -86.065 1.00 53.91 190 GLY A CA 1
ATOM 1511 C C . GLY A 1 190 ? 34.567 8.917 -85.578 1.00 53.91 190 GLY A C 1
ATOM 1512 O O . GLY A 1 190 ? 33.742 8.188 -86.123 1.00 53.91 190 GLY A O 1
ATOM 1513 N N . GLY A 1 191 ? 34.196 9.774 -84.608 1.00 62.16 191 GLY A N 1
ATOM 1514 C CA . GLY A 1 191 ? 32.781 10.034 -84.239 1.00 62.16 191 GLY A CA 1
ATOM 1515 C C . GLY A 1 191 ? 32.528 10.461 -82.778 1.00 62.16 191 GLY A C 1
ATOM 1516 O O . GLY A 1 191 ? 33.446 10.423 -81.962 1.00 62.16 191 GLY A O 1
ATOM 1517 N N . ASP A 1 192 ? 31.284 10.868 -82.458 1.00 68.81 192 ASP A N 1
ATOM 1518 C CA . ASP A 1 192 ? 30.801 11.094 -81.075 1.00 68.81 192 ASP A CA 1
ATOM 1519 C C . ASP A 1 192 ? 30.429 9.751 -80.432 1.00 68.81 192 ASP A C 1
ATOM 1521 O O . ASP A 1 192 ? 29.566 9.021 -80.929 1.00 68.81 192 ASP A O 1
ATOM 1525 N N . PHE A 1 193 ? 31.093 9.416 -79.328 1.00 79.94 193 PHE A N 1
ATOM 1526 C CA . PHE A 1 193 ? 30.868 8.180 -78.594 1.00 79.94 193 PHE A CA 1
ATOM 1527 C C . PHE A 1 193 ? 30.572 8.498 -77.134 1.00 79.94 193 PHE A C 1
ATOM 1529 O O . PHE A 1 193 ? 31.405 9.076 -76.442 1.00 79.94 193 PHE A O 1
ATOM 1536 N N . GLY A 1 194 ? 29.402 8.090 -76.643 1.00 87.88 194 GLY A N 1
ATOM 1537 C CA . GLY A 1 194 ? 28.997 8.362 -75.269 1.00 87.88 194 GLY A CA 1
ATOM 1538 C C . GLY A 1 194 ? 28.258 7.213 -74.606 1.00 87.88 194 GLY A C 1
ATOM 1539 O O . GLY A 1 194 ? 27.756 6.306 -75.269 1.00 87.88 194 GLY A O 1
ATOM 1540 N N . LEU A 1 195 ? 28.200 7.283 -73.282 1.00 94.31 195 LEU A N 1
ATOM 1541 C CA . LEU A 1 195 ? 27.420 6.410 -72.418 1.00 94.31 195 LEU A CA 1
ATOM 1542 C C . LEU A 1 195 ? 26.415 7.283 -71.662 1.00 94.31 195 LEU A C 1
ATOM 1544 O O . LEU A 1 195 ? 26.787 8.313 -71.097 1.00 94.31 195 LEU A O 1
ATOM 1548 N N . ALA A 1 196 ? 25.147 6.879 -71.679 1.00 95.44 196 ALA A N 1
ATOM 1549 C CA . ALA A 1 196 ? 24.100 7.464 -70.852 1.00 95.44 196 ALA A CA 1
ATOM 1550 C C . ALA A 1 196 ? 23.782 6.519 -69.689 1.00 95.44 196 ALA A C 1
ATOM 1552 O O . ALA A 1 196 ? 23.854 5.297 -69.837 1.00 95.44 196 ALA A O 1
ATOM 1553 N N . GLY A 1 197 ? 23.468 7.104 -68.540 1.00 95.56 197 GLY A N 1
ATOM 1554 C CA . GLY A 1 197 ? 23.006 6.408 -67.353 1.00 95.56 197 GLY A CA 1
ATOM 1555 C C . GLY A 1 197 ? 21.574 5.900 -67.501 1.00 95.56 197 GLY A C 1
ATOM 1556 O O . GLY A 1 197 ? 20.882 6.189 -68.480 1.00 95.56 197 GLY A O 1
ATOM 1557 N N . ASN A 1 198 ? 21.121 5.159 -66.498 1.00 95.44 198 ASN A N 1
ATOM 1558 C CA . ASN A 1 198 ? 19.760 4.640 -66.406 1.00 95.44 198 ASN A CA 1
ATOM 1559 C C . ASN A 1 198 ? 18.910 5.434 -65.406 1.00 95.44 198 ASN A C 1
ATOM 1561 O O . ASN A 1 198 ? 17.708 5.600 -65.626 1.00 95.44 198 ASN A O 1
ATOM 1565 N N . THR A 1 199 ? 19.532 5.958 -64.348 1.00 94.56 199 THR A N 1
ATOM 1566 C CA . THR A 1 199 ? 18.859 6.666 -63.253 1.00 94.56 199 THR A CA 1
ATOM 1567 C C . THR A 1 199 ? 18.607 8.138 -63.579 1.00 94.56 199 THR A C 1
ATOM 1569 O O . THR A 1 199 ? 19.518 8.869 -63.970 1.00 94.56 199 THR A O 1
ATOM 1572 N N . GLN A 1 200 ? 17.366 8.584 -63.373 1.00 94.69 200 GLN A N 1
ATOM 1573 C CA . GLN A 1 200 ? 17.011 10.002 -63.384 1.00 94.69 200 GLN A CA 1
ATOM 1574 C C . GLN A 1 200 ? 17.441 10.653 -62.063 1.00 94.69 200 GLN A C 1
ATOM 1576 O O . GLN A 1 200 ? 17.047 10.208 -60.986 1.00 94.69 200 GLN A O 1
ATOM 1581 N N . ILE A 1 201 ? 18.242 11.712 -62.147 1.00 91.94 201 ILE A N 1
ATOM 1582 C CA . ILE A 1 201 ? 18.754 12.450 -60.993 1.00 91.94 201 ILE A CA 1
ATOM 1583 C C . ILE A 1 201 ? 17.653 13.362 -60.439 1.00 91.94 201 ILE A C 1
ATOM 1585 O O . ILE A 1 201 ? 17.067 14.130 -61.208 1.00 91.94 201 ILE A O 1
ATOM 1589 N N . PRO A 1 202 ? 17.349 13.316 -59.130 1.00 88.75 202 PRO A N 1
ATOM 1590 C CA . PRO A 1 202 ? 16.382 14.228 -58.531 1.00 88.75 202 PRO A CA 1
ATOM 1591 C C . PRO A 1 202 ? 16.888 15.676 -58.585 1.00 88.75 202 PRO A C 1
ATOM 1593 O O . PRO A 1 202 ? 18.036 15.958 -58.245 1.00 88.75 202 PRO A O 1
ATOM 1596 N N . LEU A 1 203 ? 16.013 16.601 -58.990 1.00 88.06 203 LEU A N 1
ATOM 1597 C CA . LEU A 1 203 ? 16.271 18.031 -58.825 1.00 88.06 203 LEU A CA 1
ATOM 1598 C C . LEU A 1 203 ? 16.211 18.405 -57.346 1.00 88.06 203 LEU A C 1
ATOM 1600 O O . LEU A 1 203 ? 15.465 17.804 -56.572 1.00 88.06 203 LEU A O 1
ATOM 1604 N N . ASN A 1 204 ? 16.951 19.443 -56.974 1.00 84.19 204 ASN A N 1
ATOM 1605 C CA . ASN A 1 204 ? 16.990 19.980 -55.618 1.00 84.19 204 ASN A CA 1
ATOM 1606 C C . ASN A 1 204 ? 17.408 18.944 -54.554 1.00 84.19 204 ASN A C 1
ATOM 1608 O O . ASN A 1 204 ? 16.956 18.973 -53.404 1.00 84.19 204 ASN A O 1
ATOM 1612 N N . ALA A 1 205 ? 18.281 18.015 -54.935 1.00 83.25 205 ALA A N 1
ATOM 1613 C CA . ALA A 1 205 ? 18.870 17.042 -54.032 1.00 83.25 205 ALA A CA 1
ATOM 1614 C C . ALA A 1 205 ? 20.320 16.758 -54.428 1.00 83.25 205 ALA A C 1
ATOM 1616 O O . ALA A 1 205 ? 20.645 16.612 -55.608 1.00 83.25 205 ALA A O 1
ATOM 1617 N N . TRP A 1 206 ? 21.189 16.644 -53.424 1.00 86.94 206 TRP A N 1
ATOM 1618 C CA . TRP A 1 206 ? 22.576 16.254 -53.641 1.00 86.94 206 TRP A CA 1
ATOM 1619 C C . TRP A 1 206 ? 22.652 14.827 -54.187 1.00 86.94 206 TRP A C 1
ATOM 1621 O O . TRP A 1 206 ? 22.031 13.911 -53.652 1.00 86.94 206 TRP A O 1
ATOM 1631 N N . THR A 1 207 ? 23.430 14.630 -55.244 1.00 89.31 207 THR A N 1
ATOM 1632 C CA . THR A 1 207 ? 23.669 13.319 -55.850 1.00 89.31 207 THR A CA 1
ATOM 1633 C C . THR A 1 207 ? 25.147 13.176 -56.169 1.00 89.31 207 THR A C 1
ATOM 1635 O O . THR A 1 207 ? 25.732 14.058 -56.794 1.00 89.31 207 THR A O 1
ATOM 1638 N N . HIS A 1 208 ? 25.765 12.072 -55.750 1.00 91.62 208 HIS A N 1
ATOM 1639 C CA . HIS A 1 208 ? 27.118 11.743 -56.198 1.00 91.62 208 HIS A CA 1
ATOM 1640 C C . HIS A 1 208 ? 27.045 11.139 -57.594 1.00 91.62 208 HIS A C 1
ATOM 1642 O O . HIS A 1 208 ? 26.276 10.203 -57.830 1.00 91.62 208 HIS A O 1
ATOM 1648 N N . VAL A 1 209 ? 27.839 11.679 -58.513 1.00 94.44 209 VAL A N 1
ATOM 1649 C CA . VAL A 1 209 ? 27.934 11.205 -59.890 1.00 94.44 209 VAL A CA 1
ATOM 1650 C C . VAL A 1 209 ? 29.386 10.908 -60.221 1.00 94.44 209 VAL A C 1
ATOM 1652 O O . VAL A 1 209 ? 30.296 11.660 -59.870 1.00 94.44 209 VAL A O 1
ATOM 1655 N N . GLY A 1 210 ? 29.611 9.796 -60.911 1.00 95.88 210 GLY A N 1
ATOM 1656 C CA . GLY A 1 210 ? 30.952 9.355 -61.251 1.00 95.88 210 GLY A CA 1
ATOM 1657 C C . GLY A 1 210 ? 31.010 8.607 -62.570 1.00 95.88 210 GLY A C 1
ATOM 1658 O O . GLY A 1 210 ? 30.093 7.869 -62.924 1.00 95.88 210 GLY A O 1
ATOM 1659 N N . ILE A 1 211 ? 32.111 8.779 -63.289 1.00 97.06 211 ILE A N 1
ATOM 1660 C CA . ILE A 1 211 ? 32.441 8.021 -64.494 1.00 97.06 211 ILE A CA 1
ATOM 1661 C C . ILE A 1 211 ? 33.839 7.436 -64.364 1.00 97.06 211 ILE A C 1
ATOM 1663 O O . ILE A 1 211 ? 34.728 8.057 -63.784 1.00 97.06 211 ILE A O 1
ATOM 1667 N N . MET A 1 212 ? 34.051 6.250 -64.926 1.00 96.38 212 MET A N 1
ATOM 1668 C CA . MET A 1 212 ? 35.385 5.663 -65.015 1.00 96.38 212 MET A CA 1
ATOM 1669 C C . MET A 1 212 ? 35.558 4.822 -66.274 1.00 96.38 212 MET A C 1
ATOM 1671 O O . MET A 1 212 ? 34.586 4.307 -66.834 1.00 96.38 212 MET A O 1
ATOM 1675 N N . TRP A 1 213 ? 36.806 4.679 -66.706 1.00 96.38 213 TRP A N 1
ATOM 1676 C CA . TRP A 1 213 ? 37.176 3.885 -67.868 1.00 96.38 213 TRP A CA 1
ATOM 1677 C C . TRP A 1 213 ? 38.552 3.242 -67.700 1.00 96.38 213 TRP A C 1
ATOM 1679 O O . TRP A 1 213 ? 39.481 3.833 -67.151 1.00 96.38 213 TRP A O 1
ATOM 1689 N N . ASP A 1 214 ? 38.688 2.035 -68.230 1.00 95.94 214 ASP A N 1
ATOM 1690 C CA . ASP A 1 214 ? 39.940 1.289 -68.336 1.00 95.94 214 ASP A CA 1
ATOM 1691 C C . ASP A 1 214 ? 39.859 0.307 -69.522 1.00 95.94 214 ASP A C 1
ATOM 1693 O O . ASP A 1 214 ? 39.015 0.439 -70.411 1.00 95.94 214 ASP A O 1
ATOM 1697 N N . ASN A 1 215 ? 40.742 -0.690 -69.567 1.00 94.19 215 ASN A N 1
ATOM 1698 C CA . ASN A 1 215 ? 40.733 -1.696 -70.632 1.00 94.19 215 ASN A CA 1
ATOM 1699 C C . ASN A 1 215 ? 39.532 -2.665 -70.567 1.00 94.19 215 ASN A C 1
ATOM 1701 O O . ASN A 1 215 ? 39.307 -3.391 -71.532 1.00 94.19 215 ASN A O 1
ATOM 1705 N N . SER A 1 216 ? 38.765 -2.686 -69.471 1.00 93.69 216 SER A N 1
ATOM 1706 C CA . SER A 1 216 ? 37.533 -3.477 -69.324 1.00 93.69 216 SER A CA 1
ATOM 1707 C C . SER A 1 216 ? 36.282 -2.758 -69.842 1.00 93.69 216 SER A C 1
ATOM 1709 O O . SER A 1 216 ? 35.226 -3.378 -69.975 1.00 93.69 216 SER A O 1
ATOM 1711 N N . GLY A 1 217 ? 36.397 -1.463 -70.146 1.00 94.44 217 GLY A N 1
ATOM 1712 C CA . GLY A 1 217 ? 35.317 -0.645 -70.673 1.00 94.44 217 GLY A CA 1
ATOM 1713 C C . GLY A 1 217 ? 35.057 0.593 -69.826 1.00 94.44 217 GLY A C 1
ATOM 1714 O O . GLY A 1 217 ? 35.956 1.132 -69.184 1.00 94.44 217 GLY A O 1
ATOM 1715 N N . SER A 1 218 ? 33.813 1.055 -69.852 1.00 96.31 218 SER A N 1
ATOM 1716 C CA . SER A 1 218 ? 33.391 2.341 -69.311 1.00 96.31 218 SER A CA 1
ATOM 1717 C C . SER A 1 218 ? 32.115 2.219 -68.492 1.00 96.31 218 SER A C 1
ATOM 1719 O O . SER A 1 218 ? 31.213 1.462 -68.852 1.00 96.31 218 SER A O 1
ATOM 1721 N N . LYS A 1 219 ? 32.041 2.948 -67.375 1.00 97.44 219 LYS A N 1
ATOM 1722 C CA . LYS A 1 219 ? 30.970 2.821 -66.377 1.00 97.44 219 LYS A CA 1
ATOM 1723 C C . LYS A 1 219 ? 30.527 4.184 -65.842 1.00 97.44 219 LYS A C 1
ATOM 1725 O O . LYS A 1 219 ? 31.358 5.078 -65.690 1.00 97.44 219 LYS A O 1
ATOM 1730 N N . ILE A 1 220 ? 29.236 4.303 -65.530 1.00 97.38 220 ILE A N 1
ATOM 1731 C CA . ILE A 1 220 ? 28.619 5.421 -64.799 1.00 97.38 220 ILE A CA 1
ATOM 1732 C C . ILE A 1 220 ? 28.179 4.911 -63.428 1.00 97.38 220 ILE A C 1
ATOM 1734 O O . ILE A 1 220 ? 27.635 3.810 -63.320 1.00 97.38 220 ILE A O 1
ATOM 1738 N N . TYR A 1 221 ? 28.399 5.723 -62.402 1.00 94.81 221 TYR A N 1
ATOM 1739 C CA . TYR A 1 221 ? 28.013 5.474 -61.023 1.00 94.81 221 TYR A CA 1
ATOM 1740 C C . TYR A 1 221 ? 27.146 6.615 -60.504 1.00 94.81 221 TYR A C 1
ATOM 1742 O O . TYR A 1 221 ? 27.485 7.782 -60.703 1.00 94.81 221 TYR A O 1
ATOM 1750 N N . ILE A 1 222 ? 26.069 6.262 -59.805 1.00 92.94 222 ILE A N 1
ATOM 1751 C CA . ILE A 1 222 ? 25.181 7.190 -59.100 1.00 92.94 222 ILE A CA 1
ATOM 1752 C C . ILE A 1 222 ? 25.150 6.777 -57.630 1.00 92.94 222 ILE A C 1
ATOM 1754 O O . ILE A 1 222 ? 24.893 5.612 -57.316 1.00 92.94 222 ILE A O 1
ATOM 1758 N N . ASN A 1 223 ? 25.441 7.708 -56.719 1.00 87.88 223 ASN A N 1
ATOM 1759 C CA . ASN A 1 223 ? 25.507 7.449 -55.275 1.00 87.88 223 ASN A CA 1
ATOM 1760 C C . ASN A 1 223 ? 26.400 6.243 -54.918 1.00 87.88 223 ASN A C 1
ATOM 1762 O O . ASN A 1 223 ? 26.051 5.415 -54.076 1.00 87.88 223 ASN A O 1
ATOM 1766 N N . GLY A 1 224 ? 27.551 6.125 -55.593 1.00 86.06 224 GLY A N 1
ATOM 1767 C CA . GLY A 1 224 ? 28.514 5.034 -55.403 1.00 86.06 224 GLY A CA 1
ATOM 1768 C C . GLY A 1 224 ? 28.080 3.663 -55.950 1.00 86.06 224 GLY A C 1
ATOM 1769 O O . GLY A 1 224 ? 28.855 2.711 -55.876 1.00 86.06 224 GLY A O 1
ATOM 1770 N N . LYS A 1 225 ? 26.877 3.530 -56.527 1.00 88.81 225 LYS A N 1
ATOM 1771 C CA . LYS A 1 225 ? 26.377 2.288 -57.147 1.00 88.81 225 LYS A CA 1
ATOM 1772 C C . LYS A 1 225 ? 26.530 2.337 -58.667 1.00 88.81 225 LYS A C 1
ATOM 1774 O O . LYS A 1 225 ? 26.344 3.389 -59.271 1.00 88.81 225 LYS A O 1
ATOM 1779 N N . LEU A 1 226 ? 26.860 1.198 -59.285 1.00 93.12 226 LEU A N 1
ATOM 1780 C CA . LEU A 1 226 ? 26.938 1.072 -60.745 1.00 93.12 226 LEU A CA 1
ATOM 1781 C C . LEU A 1 226 ? 25.558 1.334 -61.362 1.00 93.12 226 LEU A C 1
ATOM 1783 O O . LEU A 1 226 ? 24.604 0.634 -61.036 1.00 93.12 226 LEU A O 1
ATOM 1787 N N . ASP A 1 227 ? 25.477 2.305 -62.266 1.00 95.75 227 ASP A N 1
ATOM 1788 C CA . ASP A 1 227 ? 24.236 2.710 -62.933 1.00 95.75 227 ASP A CA 1
ATOM 1789 C C . ASP A 1 227 ? 24.191 2.245 -64.394 1.00 95.75 227 ASP A C 1
ATOM 1791 O O . ASP A 1 227 ? 23.192 1.686 -64.841 1.00 95.75 227 ASP A O 1
ATOM 1795 N N . ALA A 1 228 ? 25.293 2.399 -65.133 1.00 96.69 228 ALA A N 1
ATOM 1796 C CA . ALA A 1 228 ? 25.406 1.931 -66.513 1.00 96.69 228 ALA A CA 1
ATOM 1797 C C . ALA A 1 228 ? 26.830 1.473 -66.838 1.00 96.69 228 ALA A C 1
ATOM 1799 O O . ALA A 1 228 ? 27.801 1.915 -66.222 1.00 96.69 228 ALA A O 1
ATOM 1800 N N . SER A 1 229 ? 26.968 0.588 -67.828 1.00 96.75 229 SER A N 1
ATOM 1801 C CA . SER A 1 229 ? 28.272 0.108 -68.287 1.00 96.75 229 SER A CA 1
ATOM 1802 C C . SER A 1 229 ? 28.278 -0.241 -69.772 1.00 96.75 229 SER A C 1
ATOM 1804 O O . SER A 1 229 ? 27.245 -0.568 -70.351 1.00 96.75 229 SER A O 1
ATOM 1806 N N . THR A 1 230 ? 29.458 -0.188 -70.382 1.00 94.50 230 THR A N 1
ATOM 1807 C CA . THR A 1 230 ? 29.726 -0.661 -71.742 1.00 94.50 230 THR A CA 1
ATOM 1808 C C . THR A 1 230 ? 31.126 -1.273 -71.797 1.00 94.50 230 THR A C 1
ATOM 1810 O O . THR A 1 230 ? 32.031 -0.741 -71.155 1.00 94.50 230 THR A O 1
ATOM 1813 N N . PRO A 1 231 ? 31.356 -2.360 -72.557 1.00 94.25 231 PRO A N 1
ATOM 1814 C CA . PRO A 1 231 ? 32.696 -2.935 -72.720 1.00 94.25 231 PRO A CA 1
ATOM 1815 C C . PRO A 1 231 ? 33.631 -2.026 -73.528 1.00 94.25 231 PRO A C 1
ATOM 1817 O O . PRO A 1 231 ? 34.839 -2.242 -73.580 1.00 94.25 231 PRO A O 1
ATOM 1820 N N . ARG A 1 232 ? 33.088 -1.003 -74.193 1.00 91.06 232 ARG A N 1
ATOM 1821 C CA . ARG A 1 232 ? 33.889 -0.045 -74.939 1.00 91.06 232 ARG A CA 1
ATOM 1822 C C . ARG A 1 232 ? 34.601 0.902 -73.982 1.00 91.06 232 ARG A C 1
ATOM 1824 O O . ARG A 1 232 ? 33.957 1.570 -73.183 1.00 91.06 232 ARG A O 1
ATOM 1831 N N . LYS A 1 233 ? 35.914 1.040 -74.137 1.00 91.56 233 LYS A N 1
ATOM 1832 C CA . LYS A 1 233 ? 36.670 2.115 -73.494 1.00 91.56 233 LYS A CA 1
ATOM 1833 C C . LYS A 1 233 ? 36.286 3.450 -74.140 1.00 91.56 233 LYS A C 1
ATOM 1835 O O . LYS A 1 233 ? 36.474 3.631 -75.341 1.00 91.56 233 LYS A O 1
ATOM 1840 N N . ILE A 1 234 ? 35.729 4.366 -73.358 1.00 92.19 234 ILE A N 1
ATOM 1841 C CA . ILE A 1 234 ? 35.384 5.738 -73.750 1.00 92.19 234 ILE A CA 1
ATOM 1842 C C . ILE A 1 234 ? 36.273 6.666 -72.914 1.00 92.19 234 ILE A C 1
ATOM 1844 O O . ILE A 1 234 ? 36.024 6.838 -71.721 1.00 92.19 234 ILE A O 1
ATOM 1848 N N . TRP A 1 235 ? 37.324 7.215 -73.533 1.00 92.44 235 TRP A N 1
ATOM 1849 C CA . TRP A 1 235 ? 38.381 7.997 -72.877 1.00 92.44 235 TRP A CA 1
ATOM 1850 C C . TRP A 1 235 ? 38.633 9.331 -73.603 1.00 92.44 235 TRP A C 1
ATOM 1852 O O . TRP A 1 235 ? 38.404 9.408 -74.814 1.00 92.44 235 TRP A O 1
ATOM 1862 N N . PRO A 1 236 ? 39.117 10.374 -72.903 1.00 91.81 236 PRO A N 1
ATOM 1863 C CA . PRO A 1 236 ? 39.505 11.634 -73.533 1.00 91.81 236 PRO A CA 1
ATOM 1864 C C . PRO A 1 236 ? 40.818 11.482 -74.313 1.00 91.81 236 PRO A C 1
ATOM 1866 O O . PRO A 1 236 ? 41.824 11.073 -73.740 1.00 91.81 236 PRO A O 1
ATOM 1869 N N . ALA A 1 237 ? 40.832 11.842 -75.599 1.00 89.12 237 ALA A N 1
ATOM 1870 C CA . ALA A 1 237 ? 42.049 11.845 -76.416 1.00 89.12 237 ALA A CA 1
ATOM 1871 C C . ALA A 1 237 ? 42.836 13.152 -76.226 1.00 89.12 237 ALA A C 1
ATOM 1873 O O . ALA A 1 237 ? 42.310 14.233 -76.472 1.00 89.12 237 ALA A O 1
ATOM 1874 N N . SER A 1 238 ? 44.090 13.054 -75.794 1.00 90.38 238 SER A N 1
ATOM 1875 C CA . SER A 1 238 ? 45.033 14.160 -75.580 1.00 90.38 238 SER A CA 1
ATOM 1876 C C . SER A 1 238 ? 44.468 15.353 -74.784 1.00 90.38 238 SER A C 1
ATOM 1878 O O . SER A 1 238 ? 44.548 16.496 -75.243 1.00 90.38 238 SER A O 1
ATOM 1880 N N . PRO A 1 239 ? 43.871 15.126 -73.595 1.00 92.31 239 PRO A N 1
ATOM 1881 C CA . PRO A 1 239 ? 43.352 16.208 -72.768 1.00 92.31 239 PRO A CA 1
ATOM 1882 C C . PRO A 1 239 ? 44.491 17.055 -72.183 1.00 92.31 239 PRO A C 1
ATOM 1884 O O . PRO A 1 239 ? 45.453 16.529 -71.626 1.00 92.31 239 PRO A O 1
ATOM 1887 N N . SER A 1 240 ? 44.324 18.373 -72.245 1.00 94.31 240 SER A N 1
ATOM 1888 C CA . SER A 1 240 ? 45.271 19.373 -71.726 1.00 94.31 240 SER A CA 1
ATOM 1889 C C . SER A 1 240 ? 44.619 20.370 -70.764 1.00 94.31 240 SER A C 1
ATOM 1891 O O . SER A 1 240 ? 45.308 20.993 -69.960 1.00 94.31 240 SER A O 1
ATOM 1893 N N . TYR A 1 241 ? 43.293 20.519 -70.825 1.00 96.50 241 TYR A N 1
ATOM 1894 C CA . TYR A 1 241 ? 42.548 21.527 -70.073 1.00 96.50 241 TYR A CA 1
ATOM 1895 C C . TYR A 1 241 ? 41.240 20.958 -69.527 1.00 96.50 241 TYR A C 1
ATOM 1897 O O . TYR A 1 241 ? 40.557 20.197 -70.217 1.00 96.50 241 TYR A O 1
ATOM 1905 N N . VAL A 1 242 ? 40.881 21.373 -68.312 1.00 97.38 242 VAL A N 1
ATOM 1906 C CA . VAL A 1 242 ? 39.619 21.040 -67.639 1.00 97.38 242 VAL A CA 1
ATOM 1907 C C . VAL A 1 242 ? 38.750 22.287 -67.544 1.00 97.38 242 VAL A C 1
ATOM 1909 O O . VAL A 1 242 ? 39.237 23.338 -67.135 1.00 97.38 242 VAL A O 1
ATOM 1912 N N . TYR A 1 243 ? 37.472 22.153 -67.882 1.00 96.81 243 TYR A N 1
ATOM 1913 C CA . TYR A 1 243 ? 36.468 23.213 -67.860 1.00 96.81 243 TYR A CA 1
ATOM 1914 C C . TYR A 1 243 ? 35.262 22.760 -67.039 1.00 96.81 243 TYR A C 1
ATOM 1916 O O . TYR A 1 243 ? 34.397 22.044 -67.550 1.00 96.81 243 TYR A O 1
ATOM 1924 N N . LEU A 1 244 ? 35.204 23.152 -65.767 1.00 96.56 244 LEU A N 1
ATOM 1925 C CA . LEU A 1 244 ? 34.062 22.875 -64.892 1.00 96.56 244 LEU A CA 1
ATOM 1926 C C . LEU A 1 244 ? 32.987 23.953 -65.103 1.00 96.56 244 LEU A C 1
ATOM 1928 O O . LEU A 1 244 ? 33.309 25.139 -65.087 1.00 96.56 244 LEU A O 1
ATOM 1932 N N . GLY A 1 245 ? 31.733 23.553 -65.332 1.00 91.94 245 GLY A N 1
ATOM 1933 C CA . GLY A 1 245 ? 30.620 24.464 -65.638 1.00 91.94 245 GLY A CA 1
ATOM 1934 C C . GLY A 1 245 ? 30.468 24.839 -67.120 1.00 91.94 245 GLY A C 1
ATOM 1935 O O . GLY A 1 245 ? 29.989 25.923 -67.426 1.00 91.94 245 GLY A O 1
ATOM 1936 N N . TYR A 1 246 ? 30.922 23.986 -68.048 1.00 91.12 246 TYR A N 1
ATOM 1937 C CA . TYR A 1 246 ? 30.692 24.083 -69.507 1.00 91.12 246 TYR A CA 1
ATOM 1938 C C . TYR A 1 246 ? 30.784 25.505 -70.114 1.00 91.12 246 TYR A C 1
ATOM 1940 O O . TYR A 1 246 ? 29.881 25.963 -70.812 1.00 91.12 246 TYR A O 1
ATOM 1948 N N . TRP A 1 247 ? 31.892 26.215 -69.860 1.00 93.56 247 TRP A N 1
ATOM 1949 C CA . TRP A 1 247 ? 32.122 27.603 -70.316 1.00 93.56 247 TRP A CA 1
ATOM 1950 C C . TRP A 1 247 ? 31.000 28.593 -69.955 1.00 93.56 247 TRP A C 1
ATOM 1952 O O . TRP A 1 247 ? 30.810 29.599 -70.638 1.00 93.56 247 TRP A O 1
ATOM 1962 N N . GLY A 1 248 ? 30.244 28.323 -68.893 1.00 89.62 248 GLY A N 1
ATOM 1963 C CA . GLY A 1 248 ? 29.136 29.164 -68.471 1.00 89.62 248 GLY A CA 1
ATOM 1964 C C . GLY A 1 248 ? 27.853 28.960 -69.283 1.00 89.62 248 GLY A C 1
ATOM 1965 O O . GLY A 1 248 ? 26.993 29.837 -69.269 1.00 89.62 248 GLY A O 1
ATOM 1966 N N . ILE A 1 249 ? 27.703 27.861 -70.028 1.00 89.44 249 ILE A N 1
ATOM 1967 C CA . ILE A 1 249 ? 26.491 27.554 -70.804 1.00 89.44 249 ILE A CA 1
ATOM 1968 C C . ILE A 1 249 ? 25.683 26.488 -70.070 1.00 89.44 249 ILE A C 1
ATOM 1970 O O . ILE A 1 249 ? 26.209 25.410 -69.815 1.00 89.44 249 ILE A O 1
ATOM 1974 N N . ASN A 1 250 ? 24.405 26.765 -69.783 1.00 86.19 250 ASN A N 1
ATOM 1975 C CA . ASN A 1 250 ? 23.492 25.870 -69.062 1.00 86.19 250 ASN A CA 1
ATOM 1976 C C . ASN A 1 250 ? 24.190 25.159 -67.889 1.00 86.19 250 ASN A C 1
ATOM 1978 O O . ASN A 1 250 ? 24.335 23.943 -67.899 1.00 86.19 250 ASN A O 1
ATOM 1982 N N . ASN A 1 251 ? 24.724 25.907 -66.930 1.00 84.44 251 ASN A N 1
ATOM 1983 C CA . ASN A 1 251 ? 25.645 25.361 -65.924 1.00 84.44 251 ASN A CA 1
ATOM 1984 C C . ASN A 1 251 ? 25.267 25.737 -64.485 1.00 84.44 251 ASN A C 1
ATOM 1986 O O . ASN A 1 251 ? 26.107 25.643 -63.595 1.00 84.44 251 ASN A O 1
ATOM 1990 N N . ASP A 1 252 ? 24.022 26.169 -64.286 1.00 86.50 252 ASP A N 1
ATOM 1991 C CA . ASP A 1 252 ? 23.471 26.579 -62.998 1.00 86.50 252 ASP A CA 1
ATOM 1992 C C . ASP A 1 252 ? 23.316 25.368 -62.058 1.00 86.50 252 ASP A C 1
ATOM 1994 O O . ASP A 1 252 ? 22.324 24.637 -62.108 1.00 86.50 252 ASP A O 1
ATOM 1998 N N . THR A 1 253 ? 24.351 25.091 -61.261 1.00 88.31 253 THR A N 1
ATOM 1999 C CA . THR A 1 253 ? 24.401 23.939 -60.349 1.00 88.31 253 THR A CA 1
ATOM 2000 C C . THR A 1 253 ? 25.394 24.164 -59.213 1.00 88.31 253 THR A C 1
ATOM 2002 O O . THR A 1 253 ? 26.370 24.909 -59.339 1.00 88.31 253 THR A O 1
ATOM 2005 N N . PHE A 1 254 ? 25.179 23.457 -58.106 1.00 91.94 254 PHE A N 1
ATOM 2006 C CA . PHE A 1 254 ? 26.177 23.331 -57.046 1.00 91.94 254 PHE A CA 1
ATOM 2007 C C . PHE A 1 254 ? 27.019 22.080 -57.276 1.00 91.94 254 PHE A C 1
ATOM 2009 O O . PHE A 1 254 ? 26.499 21.073 -57.772 1.00 91.94 254 PHE A O 1
ATOM 2016 N N . ILE A 1 255 ? 28.304 22.154 -56.936 1.00 93.81 255 ILE A N 1
ATOM 2017 C CA . ILE A 1 255 ? 29.272 21.066 -57.084 1.00 93.81 255 ILE A CA 1
ATOM 2018 C C . ILE A 1 255 ? 30.101 20.960 -55.806 1.00 93.81 255 ILE A C 1
ATOM 2020 O O . ILE A 1 255 ? 30.468 21.979 -55.222 1.00 93.81 255 ILE A O 1
ATOM 2024 N N . ASP A 1 256 ? 30.410 19.738 -55.381 1.00 93.75 256 ASP A N 1
ATOM 2025 C CA . ASP A 1 256 ? 31.388 19.508 -54.319 1.00 93.75 256 ASP A CA 1
ATOM 2026 C C . ASP A 1 256 ? 32.246 18.257 -54.563 1.00 93.75 256 ASP A C 1
ATOM 2028 O O . ASP A 1 256 ? 31.855 17.376 -55.332 1.00 93.75 256 ASP A O 1
ATOM 2032 N N . GLU A 1 257 ? 33.408 18.174 -53.910 1.00 93.75 257 GLU A N 1
ATOM 2033 C CA . GLU A 1 257 ? 34.314 17.014 -53.907 1.00 93.75 257 GLU A CA 1
ATOM 2034 C C . GLU A 1 257 ? 34.711 16.538 -55.317 1.00 93.75 257 GLU A C 1
ATOM 2036 O O . GLU A 1 257 ? 34.612 15.356 -55.659 1.00 93.75 257 GLU A O 1
ATOM 2041 N N . PHE A 1 258 ? 35.155 17.466 -56.165 1.00 96.94 258 PHE A N 1
ATOM 2042 C CA . PHE A 1 258 ? 35.517 17.183 -57.549 1.00 96.94 258 PHE A CA 1
ATOM 2043 C C . PHE A 1 258 ? 36.896 16.554 -57.678 1.00 96.94 258 PHE A C 1
ATOM 2045 O O . PHE A 1 258 ? 37.908 17.191 -57.402 1.00 96.94 258 PHE A O 1
ATOM 2052 N N . ARG A 1 259 ? 36.945 15.306 -58.157 1.00 97.25 259 ARG A N 1
ATOM 2053 C CA . ARG A 1 259 ? 38.180 14.546 -58.359 1.00 97.25 259 ARG A CA 1
ATOM 2054 C C . ARG A 1 259 ? 38.321 14.045 -59.790 1.00 97.25 259 ARG A C 1
ATOM 2056 O O . ARG A 1 259 ? 37.396 13.466 -60.353 1.00 97.25 259 ARG A O 1
ATOM 2063 N N . ILE A 1 260 ? 39.532 14.183 -60.330 1.00 98.00 260 ILE A N 1
ATOM 2064 C CA . ILE A 1 260 ? 40.011 13.473 -61.520 1.00 98.00 260 ILE A CA 1
ATOM 2065 C C . ILE A 1 260 ? 41.156 12.552 -61.100 1.00 98.00 260 ILE A C 1
ATOM 2067 O O . ILE A 1 260 ? 42.100 12.992 -60.440 1.00 98.00 260 ILE A O 1
ATOM 2071 N N . SER A 1 261 ? 41.116 11.286 -61.511 1.00 97.31 261 SER A N 1
ATOM 2072 C CA . SER A 1 261 ? 42.166 10.306 -61.221 1.00 97.31 261 SER A CA 1
ATOM 2073 C C . SER A 1 261 ? 42.648 9.576 -62.472 1.00 97.31 261 SER A C 1
ATOM 2075 O O . SER A 1 261 ? 41.867 9.322 -63.386 1.00 97.31 261 SER A O 1
ATOM 2077 N N . LYS A 1 262 ? 43.939 9.215 -62.489 1.00 96.38 262 LYS A N 1
ATOM 2078 C CA . LYS A 1 262 ? 44.600 8.461 -63.571 1.00 96.38 262 LYS A CA 1
ATOM 2079 C C . LYS A 1 262 ?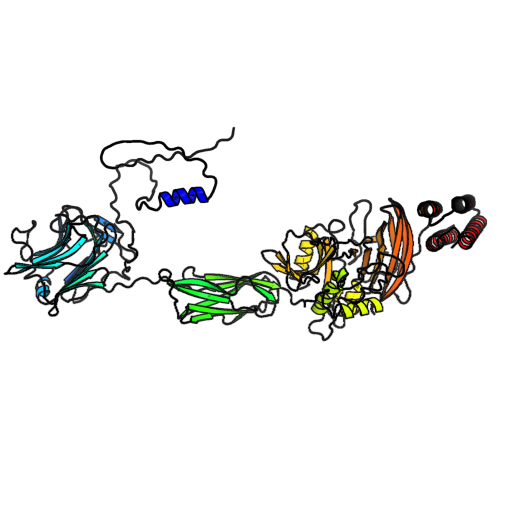 44.302 6.955 -63.568 1.00 96.38 262 LYS A C 1
ATOM 2081 O O . LYS A 1 262 ? 44.803 6.229 -64.420 1.00 96.38 262 LYS A O 1
ATOM 2086 N N . VAL A 1 263 ? 43.523 6.473 -62.599 1.00 96.44 263 VAL A N 1
ATOM 2087 C CA . VAL A 1 263 ? 43.069 5.079 -62.513 1.00 96.44 263 VAL A CA 1
ATOM 2088 C C . VAL A 1 263 ? 41.542 5.021 -62.462 1.00 96.44 263 VAL A C 1
ATOM 2090 O O . VAL A 1 263 ? 40.879 5.983 -62.059 1.00 96.44 263 VAL A O 1
ATOM 2093 N N . ALA A 1 264 ? 40.969 3.891 -62.878 1.00 94.75 264 ALA A N 1
ATOM 2094 C CA . ALA A 1 264 ? 39.532 3.655 -62.790 1.00 94.75 264 ALA A CA 1
ATOM 2095 C C . ALA A 1 264 ? 39.133 3.348 -61.339 1.00 94.75 264 ALA A C 1
ATOM 2097 O O . ALA A 1 264 ? 39.411 2.265 -60.824 1.00 94.75 264 ALA A O 1
ATOM 2098 N N . ARG A 1 265 ? 38.498 4.315 -60.671 1.00 93.25 265 ARG A N 1
ATOM 2099 C CA . ARG A 1 265 ? 38.003 4.194 -59.295 1.00 93.25 265 ARG A CA 1
ATOM 2100 C C . ARG A 1 265 ? 36.823 5.126 -59.056 1.00 93.25 265 ARG A C 1
ATOM 2102 O O . ARG A 1 265 ? 36.707 6.144 -59.720 1.00 93.25 265 ARG A O 1
ATOM 2109 N N . ILE A 1 266 ? 35.988 4.794 -58.081 1.00 90.75 266 ILE A N 1
ATOM 2110 C CA . ILE A 1 266 ? 34.895 5.636 -57.589 1.00 90.75 266 ILE A CA 1
ATOM 2111 C C . ILE A 1 266 ? 34.849 5.508 -56.067 1.00 90.75 266 ILE A C 1
ATOM 2113 O O . ILE A 1 266 ? 35.180 4.449 -55.528 1.00 90.75 266 ILE A O 1
ATOM 2117 N N . ARG A 1 267 ? 34.473 6.579 -55.365 1.00 84.50 267 ARG A N 1
ATOM 2118 C CA . ARG A 1 267 ? 34.287 6.551 -53.916 1.00 84.50 267 ARG A CA 1
ATOM 2119 C C . ARG A 1 267 ? 33.192 5.564 -53.493 1.00 84.50 267 ARG A C 1
ATOM 2121 O O . ARG A 1 267 ? 32.087 5.571 -54.029 1.00 84.50 267 ARG A O 1
ATOM 2128 N N . GLU A 1 268 ? 33.467 4.775 -52.456 1.00 71.88 268 GLU A N 1
ATOM 2129 C CA . GLU A 1 268 ? 32.426 4.018 -51.756 1.00 71.88 268 GLU A CA 1
ATOM 2130 C C . GLU A 1 268 ? 31.583 4.943 -50.867 1.00 71.88 268 GLU A C 1
ATOM 2132 O O . GLU A 1 268 ? 32.123 5.691 -50.048 1.00 71.88 268 GLU A O 1
ATOM 2137 N N . LEU A 1 269 ? 30.256 4.848 -50.977 1.00 71.38 269 LEU A N 1
ATOM 2138 C CA . LEU A 1 269 ? 29.315 5.563 -50.116 1.00 71.38 269 LEU A CA 1
ATOM 2139 C C . LEU A 1 269 ? 28.443 4.545 -49.354 1.00 71.38 269 LEU A C 1
ATOM 2141 O O . LEU A 1 269 ? 27.743 3.738 -49.966 1.00 71.38 269 LEU A O 1
ATOM 2145 N N . LYS A 1 270 ? 28.498 4.553 -48.012 1.00 56.78 270 LYS A N 1
ATOM 2146 C CA . LYS A 1 270 ? 27.734 3.639 -47.135 1.00 56.78 270 LYS A CA 1
ATOM 2147 C C . LYS A 1 270 ? 26.613 4.405 -46.413 1.00 56.78 270 LYS A C 1
ATOM 2149 O O . LYS A 1 270 ? 26.892 5.479 -45.884 1.00 56.78 270 LYS A O 1
ATOM 2154 N N . PRO A 1 271 ? 25.371 3.887 -46.337 1.00 54.41 271 PRO A N 1
ATOM 2155 C CA . PRO A 1 271 ? 24.306 4.536 -45.572 1.00 54.41 271 PRO A CA 1
ATOM 2156 C C . PRO A 1 271 ? 24.621 4.535 -44.066 1.00 54.41 271 PRO A C 1
ATOM 2158 O O . PRO A 1 271 ? 25.147 3.559 -43.527 1.00 54.41 271 PRO A O 1
ATOM 2161 N N . LYS A 1 272 ? 24.290 5.631 -43.370 1.00 56.00 272 LYS A N 1
ATOM 2162 C CA . LYS A 1 272 ? 24.415 5.735 -41.908 1.00 56.00 272 LYS A CA 1
ATOM 2163 C C . LYS A 1 272 ? 23.289 4.934 -41.243 1.00 56.00 272 LYS A C 1
ATOM 2165 O O . LYS A 1 272 ? 22.131 5.324 -41.331 1.00 56.00 272 LYS A O 1
ATOM 2170 N N . LYS A 1 273 ? 23.629 3.840 -40.556 1.00 66.56 273 LYS A N 1
ATOM 2171 C CA . LYS A 1 273 ? 22.685 3.042 -39.755 1.00 66.56 273 LYS A CA 1
ATOM 2172 C C . LYS A 1 273 ? 22.317 3.812 -38.482 1.00 66.56 273 LYS A C 1
ATOM 2174 O O . LYS A 1 273 ? 23.205 4.102 -37.681 1.00 66.56 273 LYS A O 1
ATOM 2179 N N . ILE A 1 274 ? 21.042 4.151 -38.284 1.00 82.69 274 ILE A N 1
ATOM 2180 C CA . ILE A 1 274 ? 20.557 4.706 -37.009 1.00 82.69 274 ILE A CA 1
ATOM 2181 C C . ILE A 1 274 ? 19.902 3.571 -36.230 1.00 82.69 274 ILE A C 1
ATOM 2183 O O . ILE A 1 274 ? 18.950 2.961 -36.708 1.00 82.69 274 ILE A O 1
ATOM 2187 N N . ILE A 1 275 ? 20.424 3.272 -35.042 1.00 90.06 275 ILE A N 1
ATOM 2188 C CA . ILE A 1 275 ? 19.931 2.177 -34.207 1.00 90.06 275 ILE A CA 1
ATOM 2189 C C . ILE A 1 275 ? 18.950 2.751 -33.190 1.00 90.06 275 ILE A C 1
ATOM 2191 O O . ILE A 1 275 ? 19.274 3.669 -32.442 1.00 90.06 275 ILE A O 1
ATOM 2195 N N . THR A 1 276 ? 17.748 2.197 -33.155 1.00 95.25 276 THR A N 1
ATOM 2196 C CA . THR A 1 276 ? 16.713 2.524 -32.172 1.00 95.25 276 THR A CA 1
ATOM 2197 C C . THR A 1 276 ? 16.769 1.558 -31.001 1.00 95.25 276 THR A C 1
ATOM 2199 O O . THR A 1 276 ? 17.086 0.386 -31.197 1.00 95.25 276 THR A O 1
ATOM 2202 N N . LEU A 1 277 ? 16.458 2.039 -29.797 1.00 97.75 277 LEU A N 1
ATOM 2203 C CA . LEU A 1 277 ? 16.308 1.228 -28.588 1.00 97.75 277 LEU A CA 1
ATOM 2204 C C . LEU A 1 277 ? 14.874 1.361 -28.081 1.00 97.75 277 LEU A C 1
ATOM 2206 O O . LEU A 1 277 ? 14.437 2.454 -27.731 1.00 97.75 277 LEU A O 1
ATOM 2210 N N . ASN A 1 278 ? 14.150 0.246 -28.023 1.00 97.38 278 ASN A N 1
ATOM 2211 C CA . ASN A 1 278 ? 12.748 0.220 -27.615 1.00 97.38 278 ASN A CA 1
ATOM 2212 C C . ASN A 1 278 ? 12.515 -0.796 -26.495 1.00 97.38 278 ASN A C 1
ATOM 2214 O O . ASN A 1 278 ? 13.166 -1.840 -26.445 1.00 97.38 278 ASN A O 1
ATOM 2218 N N . LYS A 1 279 ? 11.541 -0.526 -25.618 1.00 97.94 279 LYS A N 1
ATOM 2219 C CA . LYS A 1 279 ? 11.033 -1.534 -24.676 1.00 97.94 279 LYS A CA 1
ATOM 2220 C C . LYS A 1 279 ? 10.259 -2.600 -25.440 1.00 97.94 279 LYS A C 1
ATOM 2222 O O . LYS A 1 279 ? 9.421 -2.267 -26.272 1.00 97.94 279 LYS A O 1
ATOM 2227 N N . TRP A 1 280 ? 10.521 -3.862 -25.126 1.00 97.75 280 TRP A N 1
ATOM 2228 C CA . TRP A 1 280 ? 9.800 -4.998 -25.688 1.00 97.75 280 TRP A CA 1
ATOM 2229 C C . TRP A 1 280 ? 8.807 -5.593 -24.687 1.00 97.75 280 TRP A C 1
ATOM 2231 O O . TRP A 1 280 ? 7.632 -5.741 -25.009 1.00 97.75 280 TRP A O 1
ATOM 2241 N N . SER A 1 281 ? 9.247 -5.895 -23.461 1.00 98.00 281 SER A N 1
ATOM 2242 C CA . SER A 1 281 ? 8.387 -6.486 -22.423 1.00 98.00 281 SER A CA 1
ATOM 2243 C C . SER A 1 281 ? 8.927 -6.276 -21.005 1.00 98.00 281 SER A C 1
ATOM 2245 O O . SER A 1 281 ? 10.073 -5.872 -20.823 1.00 98.00 281 SER A O 1
ATOM 2247 N N . GLY A 1 282 ? 8.106 -6.588 -19.996 1.00 96.50 282 GLY A N 1
ATOM 2248 C CA . GLY A 1 282 ? 8.495 -6.550 -18.579 1.00 96.50 282 GLY A CA 1
ATOM 2249 C C . GLY A 1 282 ? 8.296 -5.199 -17.885 1.00 96.50 282 GLY A C 1
ATOM 2250 O O . GLY A 1 282 ? 8.679 -5.046 -16.731 1.00 96.50 282 GLY A O 1
ATOM 2251 N N . ASP A 1 283 ? 7.698 -4.212 -18.547 1.00 97.56 283 ASP A N 1
ATOM 2252 C CA . ASP A 1 283 ? 7.412 -2.909 -17.939 1.00 97.56 283 ASP A CA 1
ATOM 2253 C C . ASP A 1 283 ? 6.190 -2.949 -16.999 1.00 97.56 283 ASP A C 1
ATOM 2255 O O . ASP A 1 283 ? 5.310 -3.796 -17.151 1.00 97.56 283 ASP A O 1
ATOM 2259 N N . LYS A 1 284 ? 6.122 -1.997 -16.062 1.00 94.44 284 LYS A N 1
ATOM 2260 C CA . LYS A 1 284 ? 5.003 -1.758 -15.129 1.00 94.44 284 LYS A CA 1
ATOM 2261 C C . LYS A 1 284 ? 4.627 -2.963 -14.258 1.00 94.44 284 LYS A C 1
ATOM 2263 O O . LYS A 1 284 ? 3.452 -3.204 -13.989 1.00 94.44 284 LYS A O 1
ATOM 2268 N N . GLN A 1 285 ? 5.623 -3.721 -13.809 1.00 95.12 285 GLN A N 1
ATOM 2269 C CA . GLN A 1 285 ? 5.398 -4.882 -12.945 1.00 95.12 285 GLN A CA 1
ATOM 2270 C C . GLN A 1 285 ? 5.142 -4.473 -11.495 1.00 95.12 285 GLN A C 1
ATOM 2272 O O . GLN A 1 285 ? 5.774 -3.551 -10.985 1.00 95.12 285 GLN A O 1
ATOM 2277 N N . ILE A 1 286 ? 4.282 -5.212 -10.800 1.00 95.56 286 ILE A N 1
ATOM 2278 C CA . ILE A 1 286 ? 4.234 -5.201 -9.338 1.00 95.56 286 ILE A CA 1
ATOM 2279 C C . ILE A 1 286 ? 5.048 -6.404 -8.859 1.00 95.56 286 ILE A C 1
ATOM 2281 O O . ILE A 1 286 ? 4.869 -7.524 -9.335 1.00 95.56 286 ILE A O 1
ATOM 2285 N N . GLY A 1 287 ? 6.000 -6.155 -7.967 1.00 95.69 287 GLY A N 1
ATOM 2286 C CA . GLY A 1 287 ? 6.908 -7.162 -7.436 1.00 95.69 287 GLY A CA 1
ATOM 2287 C C . GLY A 1 287 ? 6.942 -7.136 -5.919 1.00 95.69 287 GLY A C 1
ATOM 2288 O O . GLY A 1 287 ? 6.636 -6.132 -5.282 1.00 95.69 287 GLY A O 1
ATOM 2289 N N . VAL A 1 288 ? 7.344 -8.249 -5.321 1.00 96.62 288 VAL A N 1
ATOM 2290 C CA . VAL A 1 288 ? 7.551 -8.328 -3.876 1.00 96.62 288 VAL A CA 1
ATOM 2291 C C . VAL A 1 288 ? 8.963 -7.844 -3.542 1.00 96.62 288 VAL A C 1
ATOM 2293 O O . VAL A 1 288 ? 9.928 -8.231 -4.199 1.00 96.62 288 VAL A O 1
ATOM 2296 N N . VAL A 1 289 ? 9.095 -7.010 -2.511 1.00 97.25 289 VAL A N 1
ATOM 2297 C CA . VAL A 1 289 ? 10.400 -6.560 -1.993 1.00 97.25 289 VAL A CA 1
ATOM 2298 C C . VAL A 1 289 ? 11.309 -7.746 -1.647 1.00 97.25 289 VAL A C 1
ATOM 2300 O O . VAL A 1 289 ? 10.840 -8.786 -1.184 1.00 97.25 289 VAL A O 1
ATOM 2303 N N . ASN A 1 290 ? 12.619 -7.598 -1.859 1.00 96.94 290 ASN A N 1
ATOM 2304 C CA . ASN A 1 290 ? 13.635 -8.654 -1.722 1.00 96.94 290 ASN A CA 1
ATOM 2305 C C . ASN A 1 290 ? 13.468 -9.873 -2.654 1.00 96.94 290 ASN A C 1
ATOM 2307 O O . ASN A 1 290 ? 14.139 -10.886 -2.449 1.00 96.94 290 ASN A O 1
ATOM 2311 N N . LYS A 1 291 ? 12.592 -9.818 -3.666 1.00 97.25 291 LYS A N 1
ATOM 2312 C CA . LYS A 1 291 ? 12.402 -10.898 -4.649 1.00 97.25 291 LYS A CA 1
ATOM 2313 C C . LYS A 1 291 ? 12.674 -10.401 -6.078 1.00 97.25 291 LYS A C 1
ATOM 2315 O O . LYS A 1 291 ? 12.543 -9.201 -6.345 1.00 97.25 291 LYS A O 1
ATOM 2320 N N . PRO A 1 292 ? 13.082 -11.296 -7.000 1.00 98.06 292 PRO A N 1
ATOM 2321 C CA . PRO A 1 292 ? 13.128 -10.978 -8.423 1.00 98.06 292 PRO A CA 1
ATOM 2322 C C . PRO A 1 292 ? 11.728 -10.649 -8.950 1.00 98.06 292 PRO A C 1
ATOM 2324 O O . PRO A 1 292 ? 10.741 -11.256 -8.531 1.00 98.06 292 PRO A O 1
ATOM 2327 N N . LEU A 1 293 ? 11.651 -9.703 -9.886 1.00 98.12 293 LEU A N 1
ATOM 2328 C CA . LEU A 1 293 ? 10.463 -9.491 -10.705 1.00 98.12 293 LEU A CA 1
ATOM 2329 C C . LEU A 1 293 ? 10.145 -10.766 -11.490 1.00 98.12 293 LEU A C 1
ATOM 2331 O O . LEU A 1 293 ? 11.047 -11.452 -11.971 1.00 98.12 293 LEU A O 1
ATOM 2335 N N . THR A 1 294 ? 8.853 -11.063 -11.628 1.00 96.00 294 THR A N 1
ATOM 2336 C CA . THR A 1 294 ? 8.373 -12.296 -12.265 1.00 96.00 294 THR A CA 1
ATOM 2337 C C . THR A 1 294 ? 8.756 -12.371 -13.741 1.00 96.00 294 THR A C 1
ATOM 2339 O O . THR A 1 294 ? 9.167 -13.429 -14.211 1.00 96.00 294 THR A O 1
ATOM 2342 N N . ASN A 1 295 ? 8.637 -11.260 -14.474 1.00 97.44 295 ASN A N 1
ATOM 2343 C CA . ASN A 1 295 ? 8.983 -11.193 -15.890 1.00 97.44 295 ASN A CA 1
ATOM 2344 C C . ASN A 1 295 ? 10.317 -10.456 -16.090 1.00 97.44 295 ASN A C 1
ATOM 2346 O O . ASN A 1 295 ? 10.547 -9.417 -15.461 1.00 97.44 295 ASN A O 1
ATOM 2350 N N . PRO A 1 296 ? 11.187 -10.929 -16.996 1.00 97.94 296 PRO A N 1
ATOM 2351 C CA . PRO A 1 296 ? 12.395 -10.202 -17.359 1.00 97.94 296 PRO A CA 1
ATOM 2352 C C . PRO A 1 296 ? 12.058 -8.888 -18.080 1.00 97.94 296 PRO A C 1
ATOM 2354 O O . PRO A 1 296 ? 11.048 -8.774 -18.780 1.00 97.94 296 PRO A O 1
ATOM 2357 N N . LEU A 1 297 ? 12.940 -7.903 -17.929 1.00 98.62 297 LEU A N 1
ATOM 2358 C CA . LEU A 1 297 ? 12.896 -6.626 -18.634 1.00 98.62 297 LEU A CA 1
ATOM 2359 C C . LEU A 1 297 ? 13.624 -6.796 -19.964 1.00 98.62 297 LEU A C 1
ATOM 2361 O O . LEU A 1 297 ? 14.828 -7.060 -19.970 1.00 98.62 297 LEU A O 1
ATOM 2365 N N . ILE A 1 298 ? 12.904 -6.668 -21.077 1.00 98.69 298 ILE A N 1
ATOM 2366 C CA . ILE A 1 298 ? 13.446 -6.924 -22.416 1.00 98.69 298 ILE A CA 1
ATOM 2367 C C . ILE A 1 298 ? 13.398 -5.641 -23.236 1.00 98.69 298 ILE A C 1
ATOM 2369 O O . ILE A 1 298 ? 12.351 -4.997 -23.343 1.00 98.69 298 ILE A O 1
ATOM 2373 N N . VAL A 1 299 ? 14.526 -5.293 -23.848 1.00 98.62 299 VAL A N 1
ATOM 2374 C CA . VAL A 1 299 ? 14.639 -4.255 -24.876 1.00 98.62 299 VAL A CA 1
ATOM 2375 C C . VAL A 1 299 ? 14.885 -4.886 -26.238 1.00 98.62 299 VAL A C 1
ATOM 2377 O O . VAL A 1 299 ? 15.394 -6.003 -26.332 1.00 98.62 299 VAL A O 1
ATOM 2380 N N . ARG A 1 300 ? 14.566 -4.149 -27.300 1.00 98.25 300 ARG A N 1
ATOM 2381 C CA . ARG A 1 300 ? 14.894 -4.516 -28.675 1.00 98.25 300 ARG A CA 1
ATOM 2382 C C . ARG A 1 300 ? 15.622 -3.375 -29.365 1.00 98.25 300 ARG A C 1
ATOM 2384 O O . ARG A 1 300 ? 15.209 -2.219 -29.250 1.00 98.25 300 ARG A O 1
ATOM 2391 N N . THR A 1 301 ? 16.668 -3.718 -30.105 1.00 97.94 301 THR A N 1
ATOM 2392 C CA . THR A 1 301 ? 17.375 -2.798 -30.992 1.00 97.94 301 THR A CA 1
ATOM 2393 C C . THR A 1 301 ? 17.083 -3.105 -32.454 1.00 97.94 301 THR A C 1
ATOM 2395 O O . THR A 1 301 ? 17.043 -4.263 -32.879 1.00 97.94 301 THR A O 1
ATOM 2398 N N . SER A 1 302 ? 16.843 -2.049 -33.225 1.00 94.50 302 SER A N 1
ATOM 2399 C CA . SER A 1 302 ? 16.458 -2.146 -34.634 1.00 94.50 302 SER A CA 1
ATOM 2400 C C . SER A 1 302 ? 16.966 -0.957 -35.434 1.00 94.50 302 SER A C 1
ATOM 2402 O O . SER A 1 302 ? 17.093 0.148 -34.909 1.00 94.50 302 SER A O 1
ATOM 2404 N N . ASP A 1 303 ? 17.238 -1.165 -36.714 1.00 88.31 303 ASP A N 1
ATOM 2405 C CA . ASP A 1 303 ? 17.503 -0.079 -37.649 1.00 88.31 303 ASP A CA 1
ATOM 2406 C C . ASP A 1 303 ? 16.258 0.813 -37.802 1.00 88.31 303 ASP A C 1
ATOM 2408 O O . ASP A 1 303 ? 15.154 0.308 -37.999 1.00 88.31 303 ASP A O 1
ATOM 2412 N N . GLN A 1 304 ? 16.427 2.133 -37.703 1.00 83.44 304 GLN A N 1
ATOM 2413 C CA . GLN A 1 304 ? 15.315 3.088 -37.694 1.00 83.44 304 GLN A CA 1
ATOM 2414 C C . GLN A 1 304 ? 14.506 3.080 -38.998 1.00 83.44 304 GLN A C 1
ATOM 2416 O O . GLN A 1 304 ? 13.305 3.336 -38.968 1.00 83.44 304 GLN A O 1
ATOM 2421 N N . ILE A 1 305 ? 15.154 2.813 -40.135 1.00 74.31 305 ILE A N 1
ATOM 2422 C CA . ILE A 1 305 ? 14.537 2.929 -41.462 1.00 74.31 305 ILE A CA 1
ATOM 2423 C C . ILE A 1 305 ? 13.867 1.611 -41.844 1.00 74.31 305 ILE A C 1
ATOM 2425 O O . ILE A 1 305 ? 12.717 1.576 -42.270 1.00 74.31 305 ILE A O 1
ATOM 2429 N N . THR A 1 306 ? 14.596 0.512 -41.686 1.00 80.12 306 THR A N 1
ATOM 2430 C CA . THR A 1 306 ? 14.177 -0.814 -42.152 1.00 80.12 306 THR A CA 1
ATOM 2431 C C . THR A 1 306 ? 13.464 -1.637 -41.081 1.00 80.12 306 THR A C 1
ATOM 2433 O O . THR A 1 306 ? 12.901 -2.682 -41.399 1.00 80.12 306 THR A O 1
ATOM 2436 N N . ASN A 1 307 ? 13.508 -1.210 -39.812 1.00 84.56 307 ASN A N 1
ATOM 2437 C CA . ASN A 1 307 ? 13.015 -1.952 -38.643 1.00 84.56 307 ASN A CA 1
ATOM 2438 C C . ASN A 1 307 ? 13.638 -3.358 -38.481 1.00 84.56 307 ASN A C 1
ATOM 2440 O O . ASN A 1 307 ? 13.118 -4.224 -37.768 1.00 84.56 307 ASN A O 1
ATOM 2444 N N . THR A 1 308 ? 14.765 -3.605 -39.150 1.00 89.81 308 THR A N 1
ATOM 2445 C CA . THR A 1 308 ? 15.497 -4.869 -39.050 1.00 89.81 308 THR A CA 1
ATOM 2446 C C . THR A 1 308 ? 16.261 -4.937 -37.725 1.00 89.81 308 THR A C 1
ATOM 2448 O O . THR A 1 308 ? 16.786 -3.912 -37.280 1.00 89.81 308 THR A O 1
ATOM 2451 N N . PRO A 1 309 ? 16.333 -6.109 -37.067 1.00 95.25 309 PRO A N 1
ATOM 2452 C CA . PRO A 1 309 ? 17.121 -6.286 -35.851 1.00 95.25 309 PRO A CA 1
ATOM 2453 C C . PRO A 1 309 ? 18.582 -5.859 -35.975 1.00 95.25 309 PRO A C 1
ATOM 2455 O O . PRO A 1 309 ? 19.199 -5.999 -37.035 1.00 95.25 309 PRO A O 1
ATOM 2458 N N . VAL A 1 310 ? 19.162 -5.399 -34.866 1.00 93.50 310 VAL A N 1
ATOM 2459 C CA . VAL A 1 310 ? 20.605 -5.143 -34.766 1.00 93.50 310 VAL A CA 1
ATOM 2460 C C . VAL A 1 310 ? 21.189 -5.951 -33.608 1.00 93.50 310 VAL A C 1
ATOM 2462 O O . VAL A 1 310 ? 20.837 -5.728 -32.456 1.00 93.50 310 VAL A O 1
ATOM 2465 N N . SER A 1 311 ? 22.067 -6.905 -33.903 1.00 95.12 311 SER A N 1
ATOM 2466 C CA . SER A 1 311 ? 22.753 -7.701 -32.878 1.00 95.12 311 SER A CA 1
ATOM 2467 C C . SER A 1 311 ? 23.976 -6.984 -32.310 1.00 95.12 311 SER A C 1
ATOM 2469 O O . SER A 1 311 ? 24.424 -5.969 -32.850 1.00 95.12 311 SER A O 1
ATOM 2471 N N . ASP A 1 312 ? 24.519 -7.545 -31.229 1.00 95.81 312 ASP A N 1
ATOM 2472 C CA . ASP A 1 312 ? 25.800 -7.176 -30.621 1.00 95.81 312 ASP A CA 1
ATOM 2473 C C . ASP A 1 312 ? 25.863 -5.732 -30.096 1.00 95.81 312 ASP A C 1
ATOM 2475 O O . ASP A 1 312 ? 26.939 -5.160 -29.914 1.00 95.81 312 ASP A O 1
ATOM 2479 N N . ILE A 1 313 ? 24.703 -5.139 -29.800 1.00 96.62 313 ILE A N 1
ATOM 2480 C CA . ILE A 1 313 ? 24.604 -3.831 -29.152 1.00 96.62 313 ILE A CA 1
ATOM 2481 C C . ILE A 1 313 ? 24.653 -4.020 -27.638 1.00 96.62 313 ILE A C 1
ATOM 2483 O O . ILE A 1 313 ? 23.801 -4.698 -27.066 1.00 96.62 313 ILE A O 1
ATOM 2487 N N . GLU A 1 314 ? 25.640 -3.411 -26.977 1.00 98.25 314 GLU A N 1
ATOM 2488 C CA . GLU A 1 314 ? 25.742 -3.436 -25.515 1.00 98.25 314 GLU A CA 1
ATOM 2489 C C . GLU A 1 314 ? 24.616 -2.602 -24.883 1.00 98.25 314 GLU A C 1
ATOM 2491 O O . GLU A 1 314 ? 24.437 -1.420 -25.200 1.00 98.25 314 GLU A O 1
ATOM 2496 N N . ILE A 1 315 ? 23.891 -3.221 -23.953 1.00 98.50 315 ILE A N 1
ATOM 2497 C CA . ILE A 1 315 ? 22.858 -2.619 -23.117 1.00 98.50 315 ILE A CA 1
ATOM 2498 C C . ILE A 1 315 ? 23.319 -2.672 -21.659 1.00 98.50 315 ILE A C 1
ATOM 2500 O O . ILE A 1 315 ? 23.589 -3.745 -21.114 1.00 98.50 315 ILE A O 1
ATOM 2504 N N . ASN A 1 316 ? 23.366 -1.510 -21.014 1.00 98.50 316 ASN A N 1
ATOM 2505 C CA . ASN A 1 316 ? 23.692 -1.356 -19.601 1.00 98.50 316 ASN A CA 1
ATOM 2506 C C . ASN A 1 316 ? 22.406 -1.097 -18.807 1.00 98.50 316 ASN A C 1
ATOM 2508 O O . ASN A 1 316 ? 21.683 -0.146 -19.100 1.00 98.50 316 ASN A O 1
ATOM 2512 N N . PHE A 1 317 ? 22.129 -1.916 -17.795 1.00 98.69 317 PHE A N 1
ATOM 2513 C CA . PHE A 1 317 ? 20.972 -1.770 -16.917 1.00 98.69 317 PHE A CA 1
ATOM 2514 C C . PHE A 1 317 ? 21.376 -1.174 -15.569 1.00 98.69 317 PHE A C 1
ATOM 2516 O O . PHE A 1 317 ? 22.365 -1.581 -14.958 1.00 98.69 317 PHE A O 1
ATOM 2523 N N . GLN A 1 318 ? 20.576 -0.233 -15.076 1.00 98.31 318 GLN A N 1
ATOM 2524 C CA . GLN A 1 318 ? 20.727 0.370 -13.753 1.00 98.31 318 GLN A CA 1
ATOM 2525 C C . GLN A 1 318 ? 19.371 0.421 -13.056 1.00 98.31 318 GLN A C 1
ATOM 2527 O O . GLN A 1 318 ? 18.368 0.707 -13.701 1.00 98.31 318 GLN A O 1
ATOM 2532 N N . ILE A 1 319 ? 19.339 0.157 -11.749 1.00 98.31 319 ILE A N 1
ATOM 2533 C CA . ILE A 1 319 ? 18.119 0.202 -10.937 1.00 98.31 319 ILE A CA 1
ATOM 2534 C C . ILE A 1 319 ? 18.184 1.354 -9.937 1.00 98.31 319 ILE A C 1
ATOM 2536 O O . ILE A 1 319 ? 19.074 1.421 -9.091 1.00 98.31 319 ILE A O 1
ATOM 2540 N N . GLN A 1 320 ? 17.206 2.246 -10.024 1.00 98.06 320 GLN A N 1
ATOM 2541 C CA . GLN A 1 320 ? 16.916 3.271 -9.038 1.00 98.06 320 GLN A CA 1
ATOM 2542 C C . GLN A 1 320 ? 15.787 2.772 -8.134 1.00 98.06 320 GLN A C 1
ATOM 2544 O O . GLN A 1 320 ? 14.705 2.422 -8.605 1.00 98.06 320 GLN A O 1
ATOM 2549 N N . ALA A 1 321 ? 16.058 2.734 -6.833 1.00 97.25 321 ALA A N 1
ATOM 2550 C CA . ALA A 1 321 ? 15.143 2.250 -5.806 1.00 97.25 321 ALA A CA 1
ATOM 2551 C C . ALA A 1 321 ? 14.610 3.399 -4.929 1.00 97.25 321 ALA A C 1
ATOM 2553 O O . ALA A 1 321 ? 15.214 4.478 -4.913 1.00 97.25 321 ALA A O 1
ATOM 2554 N N . PRO A 1 322 ? 13.539 3.166 -4.145 1.00 95.56 322 PRO A N 1
ATOM 2555 C CA . PRO A 1 322 ? 13.089 4.099 -3.120 1.00 95.56 322 PRO A CA 1
ATOM 2556 C C . PRO A 1 322 ? 14.206 4.461 -2.130 1.00 95.56 322 PRO A C 1
ATOM 2558 O O . PRO A 1 322 ? 15.100 3.660 -1.842 1.00 95.56 322 PRO A O 1
ATOM 2561 N N . SER A 1 323 ? 14.135 5.669 -1.566 1.00 92.75 323 SER A N 1
ATOM 2562 C CA . SER A 1 323 ? 15.119 6.147 -0.585 1.00 92.75 323 SER A CA 1
ATOM 2563 C C . SER A 1 323 ? 15.250 5.190 0.608 1.00 92.75 323 SER A C 1
ATOM 2565 O O . SER A 1 323 ? 14.253 4.729 1.167 1.00 92.75 323 SER A O 1
ATOM 2567 N N . GLY A 1 324 ? 16.490 4.885 0.997 1.00 93.56 324 GLY A N 1
ATOM 2568 C CA . GLY A 1 324 ? 16.801 3.942 2.076 1.00 93.56 324 GLY A CA 1
ATOM 2569 C C . GLY A 1 324 ? 16.645 2.458 1.713 1.00 93.56 324 GLY A C 1
ATOM 2570 O O . GLY A 1 324 ? 16.807 1.617 2.595 1.00 93.56 324 GLY A O 1
ATOM 2571 N N . SER A 1 325 ? 16.341 2.124 0.452 1.00 96.88 325 SER A N 1
ATOM 2572 C CA . SER A 1 325 ? 16.312 0.739 -0.034 1.00 96.88 325 SER A CA 1
ATOM 2573 C C . SER A 1 325 ? 17.717 0.147 -0.162 1.00 96.88 325 SER A C 1
ATOM 2575 O O . SER A 1 325 ? 18.622 0.767 -0.729 1.00 96.88 325 SER A O 1
ATOM 2577 N N . THR A 1 326 ? 17.874 -1.096 0.288 1.00 97.56 326 THR A N 1
ATOM 2578 C CA . THR A 1 326 ? 19.064 -1.932 0.082 1.00 97.56 326 THR A CA 1
ATOM 2579 C C . THR A 1 326 ? 18.682 -3.282 -0.533 1.00 97.56 326 THR A C 1
ATOM 2581 O O . THR A 1 326 ? 17.524 -3.691 -0.479 1.00 97.56 326 THR A O 1
ATOM 2584 N N . GLY A 1 327 ? 19.648 -3.979 -1.141 1.00 96.62 327 GLY A N 1
ATOM 2585 C CA . GLY A 1 327 ? 19.452 -5.317 -1.722 1.00 96.62 327 GLY A CA 1
ATOM 2586 C C . GLY A 1 327 ? 18.957 -5.345 -3.173 1.00 96.62 327 GLY A C 1
ATOM 2587 O O . GLY A 1 327 ? 18.962 -6.409 -3.785 1.00 96.62 327 GLY A O 1
ATOM 2588 N N . GLN A 1 328 ? 18.583 -4.197 -3.749 1.00 98.31 328 GLN A N 1
ATOM 2589 C CA . GLN A 1 328 ? 18.208 -4.113 -5.161 1.00 98.31 328 GLN A CA 1
ATOM 2590 C C . GLN A 1 328 ? 19.380 -4.452 -6.092 1.00 98.31 328 GLN A C 1
ATOM 2592 O O . GLN A 1 328 ? 20.507 -4.003 -5.875 1.00 98.31 328 GLN A O 1
ATOM 2597 N N . VAL A 1 329 ? 19.111 -5.203 -7.158 1.00 98.31 329 VAL A N 1
ATOM 2598 C CA . VAL A 1 329 ? 20.116 -5.565 -8.168 1.00 98.31 329 VAL A CA 1
ATOM 2599 C C . VAL A 1 329 ? 19.449 -5.887 -9.502 1.00 98.31 329 VAL A C 1
ATOM 2601 O O . VAL A 1 329 ? 18.309 -6.336 -9.540 1.00 98.31 329 VAL A O 1
ATOM 2604 N N . VAL A 1 330 ? 20.162 -5.676 -10.605 1.00 98.50 330 VAL A N 1
ATOM 2605 C CA . VAL A 1 330 ? 19.798 -6.182 -11.936 1.00 98.50 330 VAL A CA 1
ATOM 2606 C C . VAL A 1 330 ? 20.814 -7.232 -12.357 1.00 98.50 330 VAL A C 1
ATOM 2608 O O . VAL A 1 330 ? 22.020 -7.017 -12.220 1.00 98.50 330 VAL A O 1
ATOM 2611 N N . ASN A 1 331 ? 20.341 -8.380 -12.836 1.00 97.50 331 ASN A N 1
ATOM 2612 C CA . ASN A 1 331 ? 21.203 -9.471 -13.265 1.00 97.50 331 ASN A CA 1
ATOM 2613 C C . ASN A 1 331 ? 20.720 -10.067 -14.604 1.00 97.50 331 ASN A C 1
ATOM 2615 O O . ASN A 1 331 ? 19.611 -10.605 -14.656 1.00 97.50 331 ASN A O 1
ATOM 2619 N N . PRO A 1 332 ? 21.536 -9.999 -15.672 1.00 98.25 332 PRO A N 1
ATOM 2620 C CA . PRO A 1 332 ? 22.832 -9.317 -15.731 1.00 98.25 332 PRO A CA 1
ATOM 2621 C C . PRO A 1 332 ? 22.689 -7.782 -15.751 1.00 98.25 332 PRO A C 1
ATOM 2623 O O . PRO A 1 332 ? 21.729 -7.247 -16.300 1.00 98.25 332 PRO A O 1
ATOM 2626 N N . ALA A 1 333 ? 23.656 -7.052 -15.183 1.00 97.75 333 ALA A N 1
ATOM 2627 C CA . ALA A 1 333 ? 23.696 -5.582 -15.258 1.00 97.75 333 ALA A CA 1
ATOM 2628 C C . ALA A 1 333 ? 24.132 -5.066 -16.642 1.00 97.75 333 ALA A C 1
ATOM 2630 O O . ALA A 1 333 ? 23.930 -3.899 -16.967 1.00 97.75 333 ALA A O 1
ATOM 2631 N N . LYS A 1 334 ? 24.733 -5.934 -17.461 1.00 98.06 334 LYS A N 1
ATOM 2632 C CA . LYS A 1 334 ? 25.144 -5.655 -18.838 1.00 98.06 334 LYS A CA 1
ATOM 2633 C C . LYS A 1 334 ? 24.855 -6.856 -19.723 1.00 98.06 334 LYS A C 1
ATOM 2635 O O . LYS A 1 334 ? 25.079 -7.988 -19.303 1.00 98.06 334 LYS A O 1
ATOM 2640 N N . THR A 1 335 ? 24.394 -6.622 -20.941 1.00 98.06 335 THR A N 1
ATOM 2641 C CA . THR A 1 335 ? 24.161 -7.680 -21.932 1.00 98.06 335 THR A CA 1
ATOM 2642 C C . THR A 1 335 ? 24.394 -7.148 -23.343 1.00 98.06 335 THR A C 1
ATOM 2644 O O . THR A 1 335 ? 24.357 -5.937 -23.547 1.00 98.06 335 THR A O 1
ATOM 2647 N N . SER A 1 336 ? 24.607 -8.038 -24.307 1.00 97.69 336 SER A N 1
ATOM 2648 C CA . SER A 1 336 ? 24.641 -7.698 -25.733 1.00 97.69 336 SER A CA 1
ATOM 2649 C C . SER A 1 336 ? 23.378 -8.216 -26.407 1.00 97.69 336 SER A C 1
ATOM 2651 O O . SER A 1 336 ? 22.891 -9.289 -26.047 1.00 97.69 336 SER A O 1
ATOM 2653 N N . THR A 1 337 ? 22.841 -7.466 -27.369 1.00 98.06 337 THR A N 1
ATOM 2654 C CA . THR A 1 337 ? 21.639 -7.894 -28.090 1.00 98.06 337 THR A CA 1
ATOM 2655 C C . THR A 1 337 ? 21.888 -9.131 -28.954 1.00 98.06 337 THR A C 1
ATOM 2657 O O . THR A 1 337 ? 22.933 -9.256 -29.591 1.00 98.06 337 THR A O 1
ATOM 2660 N N . ASP A 1 338 ? 20.926 -10.054 -28.986 1.00 97.62 338 ASP A N 1
ATOM 2661 C CA . ASP A 1 338 ? 21.001 -11.279 -29.788 1.00 97.62 338 ASP A CA 1
ATOM 2662 C C . ASP A 1 338 ? 20.776 -11.027 -31.295 1.00 97.62 338 ASP A C 1
ATOM 2664 O O . ASP A 1 338 ? 20.587 -9.895 -31.745 1.00 97.62 338 ASP A O 1
ATOM 2668 N N . ILE A 1 339 ? 20.751 -12.096 -32.100 1.00 95.81 339 ILE A N 1
ATOM 2669 C CA . ILE A 1 339 ? 20.503 -12.025 -33.554 1.00 95.81 339 ILE A CA 1
ATOM 2670 C C . ILE A 1 339 ? 19.148 -11.390 -33.920 1.00 95.81 339 ILE A C 1
ATOM 2672 O O . ILE A 1 339 ? 18.980 -10.855 -35.015 1.00 95.81 339 ILE A O 1
ATOM 2676 N N . ASN A 1 340 ? 18.184 -11.422 -32.998 1.00 96.50 340 ASN A N 1
ATOM 2677 C CA . ASN A 1 340 ? 16.859 -10.824 -33.146 1.00 96.50 340 ASN A CA 1
ATOM 2678 C C . ASN A 1 340 ? 16.778 -9.413 -32.533 1.00 96.50 340 ASN A C 1
ATOM 2680 O O . ASN A 1 340 ? 15.713 -8.780 -32.566 1.00 96.50 340 ASN A O 1
ATOM 2684 N N . GLY A 1 341 ? 17.909 -8.889 -32.051 1.00 97.06 341 GLY A N 1
ATOM 2685 C CA . GLY A 1 341 ? 18.065 -7.557 -31.488 1.00 97.06 341 GLY A CA 1
ATOM 2686 C C . GLY A 1 341 ? 17.642 -7.451 -30.026 1.00 97.06 341 GLY A C 1
ATOM 2687 O O . GLY A 1 341 ? 17.521 -6.328 -29.537 1.00 97.06 341 GLY A O 1
ATOM 2688 N N . PHE A 1 342 ? 17.401 -8.561 -29.323 1.00 98.62 342 PHE A N 1
ATOM 2689 C CA . PHE A 1 342 ? 16.911 -8.557 -27.944 1.00 98.62 342 PHE A CA 1
ATOM 2690 C C . PHE A 1 342 ? 18.034 -8.547 -26.913 1.00 98.62 342 PHE A C 1
ATOM 2692 O O . PHE A 1 342 ? 18.960 -9.347 -26.985 1.00 98.62 342 PHE A O 1
ATOM 2699 N N . GLY A 1 343 ? 17.905 -7.676 -25.913 1.00 98.25 343 GLY A N 1
ATOM 2700 C CA . GLY A 1 343 ? 18.714 -7.682 -24.695 1.00 98.25 343 GLY A CA 1
ATOM 2701 C C . GLY A 1 343 ? 17.800 -7.740 -23.475 1.00 98.25 343 GLY A C 1
ATOM 2702 O O . GLY A 1 343 ? 16.737 -7.117 -23.476 1.00 98.25 343 GLY A O 1
ATOM 2703 N N . GLN A 1 344 ? 18.189 -8.481 -22.438 1.00 98.38 344 GLN A N 1
ATOM 2704 C CA . GLN A 1 344 ? 17.341 -8.682 -21.262 1.00 98.38 344 GLN A CA 1
ATOM 2705 C C . GLN A 1 344 ? 18.096 -8.625 -19.933 1.00 98.38 344 GLN A C 1
ATOM 2707 O O . GLN A 1 344 ? 19.286 -8.933 -19.857 1.00 98.38 344 GLN A O 1
ATOM 2712 N N . THR A 1 345 ? 17.364 -8.289 -18.873 1.00 98.62 345 THR A N 1
ATOM 2713 C CA . THR A 1 345 ? 17.800 -8.415 -17.478 1.00 98.62 345 THR A CA 1
ATOM 2714 C C . THR A 1 345 ? 16.637 -8.824 -16.579 1.00 98.62 345 THR A C 1
ATOM 2716 O O . THR A 1 345 ? 15.475 -8.611 -16.927 1.00 98.62 345 THR A O 1
ATOM 2719 N N . THR A 1 346 ? 16.934 -9.353 -15.396 1.00 98.50 346 THR A N 1
ATOM 2720 C CA . THR A 1 346 ? 15.952 -9.516 -14.320 1.00 98.50 346 THR A CA 1
ATOM 2721 C C . THR A 1 346 ? 16.327 -8.605 -13.160 1.00 98.50 346 THR A C 1
ATOM 2723 O O . THR A 1 346 ? 17.460 -8.632 -12.679 1.00 98.50 346 THR A O 1
ATOM 2726 N N . ALA A 1 347 ? 15.372 -7.798 -12.696 1.00 98.44 347 ALA A N 1
ATOM 2727 C CA . ALA A 1 347 ? 15.547 -6.954 -11.521 1.00 98.44 347 ALA A CA 1
ATOM 2728 C C . ALA A 1 347 ? 15.082 -7.683 -10.255 1.00 98.44 347 ALA A C 1
ATOM 2730 O O . ALA A 1 347 ? 13.964 -8.186 -10.211 1.00 98.44 347 ALA A O 1
ATOM 2731 N N . THR A 1 348 ? 15.910 -7.691 -9.217 1.00 98.50 348 THR A N 1
ATOM 2732 C CA . THR A 1 348 ? 15.530 -8.022 -7.840 1.00 98.50 348 THR A CA 1
ATOM 2733 C C . THR A 1 348 ? 15.282 -6.728 -7.090 1.00 98.50 348 THR A C 1
ATOM 2735 O O . THR A 1 348 ? 16.155 -5.857 -7.044 1.00 98.50 348 THR A O 1
ATOM 2738 N N . LEU A 1 349 ? 14.081 -6.587 -6.527 1.00 98.50 349 LEU A N 1
ATOM 2739 C CA . LEU A 1 349 ? 13.705 -5.401 -5.765 1.00 98.50 349 LEU A CA 1
ATOM 2740 C C . LEU A 1 349 ? 14.415 -5.389 -4.412 1.00 98.50 349 LEU A C 1
ATOM 2742 O O . LEU A 1 349 ? 14.711 -6.436 -3.838 1.00 98.50 349 LEU A O 1
ATOM 2746 N N . GLY A 1 350 ? 14.674 -4.191 -3.895 1.00 97.94 350 GLY A N 1
ATOM 2747 C CA . GLY A 1 350 ? 15.269 -4.028 -2.572 1.00 97.94 350 GLY A CA 1
ATOM 2748 C C . GLY A 1 350 ? 14.258 -4.230 -1.444 1.00 97.94 350 GLY A C 1
ATOM 2749 O O . GLY A 1 350 ? 13.146 -4.706 -1.659 1.00 97.94 350 GLY A O 1
ATOM 2750 N N . ASN A 1 351 ? 14.642 -3.847 -0.231 1.00 96.38 351 ASN A N 1
ATOM 2751 C CA . ASN A 1 351 ? 13.888 -4.085 1.004 1.00 96.38 351 ASN A CA 1
ATOM 2752 C C . ASN A 1 351 ? 12.825 -3.020 1.349 1.00 96.38 351 ASN A C 1
ATOM 2754 O O . ASN A 1 351 ? 12.331 -3.003 2.485 1.00 96.38 351 ASN A O 1
ATOM 2758 N N . LYS A 1 352 ? 12.493 -2.113 0.421 1.00 97.12 352 LYS A N 1
ATOM 2759 C CA . LYS A 1 352 ? 11.522 -1.027 0.629 1.00 97.12 352 LYS A CA 1
ATOM 2760 C C . LYS A 1 352 ? 10.406 -1.067 -0.402 1.00 97.12 352 LYS A C 1
ATOM 2762 O O . LYS A 1 352 ? 10.643 -1.296 -1.578 1.00 97.12 352 LYS A O 1
ATOM 2767 N N . GLN A 1 353 ? 9.184 -0.814 0.055 1.00 96.94 353 GLN A N 1
ATOM 2768 C CA . GLN A 1 353 ? 8.043 -0.652 -0.842 1.00 96.94 353 GLN A CA 1
ATOM 2769 C C . GLN A 1 353 ? 8.132 0.672 -1.623 1.00 96.94 353 GLN A C 1
ATOM 2771 O O . GLN A 1 353 ? 8.747 1.629 -1.141 1.00 96.94 353 GLN A O 1
ATOM 2776 N N . GLY A 1 354 ? 7.483 0.735 -2.784 1.00 96.88 354 GLY A N 1
ATOM 2777 C CA . GLY A 1 354 ? 7.349 1.938 -3.606 1.00 96.88 354 GLY A CA 1
ATOM 2778 C C . GLY A 1 354 ? 7.879 1.769 -5.025 1.00 96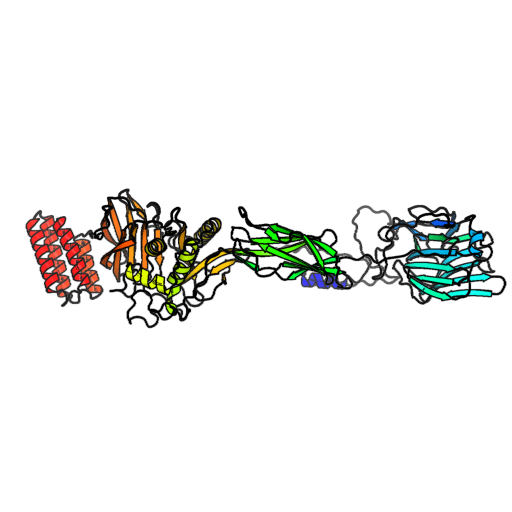.88 354 GLY A C 1
ATOM 2779 O O . GLY A 1 354 ? 8.102 0.650 -5.490 1.00 96.88 354 GLY A O 1
ATOM 2780 N N . ASP A 1 355 ? 8.073 2.887 -5.717 1.00 96.75 355 ASP A N 1
ATOM 2781 C CA . ASP A 1 355 ? 8.450 2.890 -7.129 1.00 96.75 355 ASP A CA 1
ATOM 2782 C C . ASP A 1 355 ? 9.940 2.589 -7.347 1.00 96.75 355 ASP A C 1
ATOM 2784 O O . ASP A 1 355 ? 10.832 3.176 -6.730 1.00 96.75 355 ASP A O 1
ATOM 2788 N N . TYR A 1 356 ? 10.202 1.687 -8.285 1.00 98.06 356 TYR A N 1
ATOM 2789 C CA . TYR A 1 356 ? 11.513 1.342 -8.813 1.00 98.06 356 TYR A CA 1
ATOM 2790 C C . TYR A 1 356 ? 11.564 1.721 -10.292 1.00 98.06 356 TYR A C 1
ATOM 2792 O O . TYR A 1 356 ? 10.645 1.426 -11.059 1.00 98.06 356 TYR A O 1
ATOM 2800 N N . THR A 1 357 ? 12.662 2.344 -10.712 1.00 98.19 357 THR A N 1
ATOM 2801 C CA . THR A 1 357 ? 12.928 2.640 -12.126 1.00 98.19 357 THR A CA 1
ATOM 2802 C C . THR A 1 357 ? 14.159 1.870 -12.569 1.00 98.19 357 THR A C 1
ATOM 2804 O O . THR A 1 357 ? 15.204 1.954 -11.929 1.00 98.19 357 THR A O 1
ATOM 2807 N N . ILE A 1 358 ? 14.043 1.105 -13.653 1.00 98.62 358 ILE A N 1
ATOM 2808 C CA . ILE A 1 358 ? 15.163 0.395 -14.261 1.00 98.62 358 ILE A CA 1
ATOM 2809 C C . ILE A 1 358 ? 15.449 1.027 -15.616 1.00 98.62 358 ILE A C 1
ATOM 2811 O O . ILE A 1 358 ? 14.620 0.975 -16.522 1.00 98.62 358 ILE A O 1
ATOM 2815 N N . THR A 1 359 ? 16.635 1.601 -15.764 1.00 98.62 359 THR A N 1
ATOM 2816 C CA . THR A 1 359 ? 17.065 2.265 -16.993 1.00 98.62 359 THR A CA 1
ATOM 2817 C C . THR A 1 359 ? 17.941 1.321 -17.797 1.00 98.62 359 THR A C 1
ATOM 2819 O O . THR A 1 359 ? 18.963 0.851 -17.298 1.00 98.62 359 THR A O 1
ATOM 2822 N N . ALA A 1 360 ? 17.552 1.056 -19.042 1.00 98.62 360 ALA A N 1
ATOM 2823 C CA . ALA A 1 360 ? 18.390 0.398 -20.036 1.00 98.62 360 ALA A CA 1
ATOM 2824 C C . ALA A 1 360 ? 19.045 1.475 -20.906 1.00 98.62 360 ALA A C 1
ATOM 2826 O O . ALA A 1 360 ? 18.338 2.278 -21.510 1.00 98.62 360 ALA A O 1
ATOM 2827 N N . ASN A 1 361 ? 20.374 1.511 -20.962 1.00 98.06 361 ASN A N 1
ATOM 2828 C CA . ASN A 1 361 ? 21.151 2.523 -21.673 1.00 98.06 361 ASN A CA 1
ATOM 2829 C C . ASN A 1 361 ? 22.065 1.891 -22.728 1.00 98.06 361 ASN A C 1
ATOM 2831 O O . ASN A 1 361 ? 22.717 0.876 -22.473 1.00 98.06 361 ASN A O 1
ATOM 2835 N N . SER A 1 362 ? 22.147 2.537 -23.889 1.00 96.88 362 SER A N 1
ATOM 2836 C CA . SER A 1 362 ? 23.148 2.252 -24.907 1.00 96.88 362 SER A CA 1
ATOM 2837 C C . SER A 1 362 ? 23.526 3.537 -25.662 1.00 96.88 362 SER A C 1
ATOM 2839 O O . SER A 1 362 ? 22.677 4.116 -26.347 1.00 96.88 362 SER A O 1
ATOM 2841 N N . PRO A 1 363 ? 24.790 4.001 -25.588 1.00 90.56 363 PRO A N 1
ATOM 2842 C CA . PRO A 1 363 ? 25.211 5.289 -26.154 1.00 90.56 363 PRO A CA 1
ATOM 2843 C C . PRO A 1 363 ? 25.174 5.336 -27.690 1.00 90.56 363 PRO A C 1
ATOM 2845 O O . PRO A 1 363 ? 25.235 6.416 -28.270 1.00 90.56 363 PRO A O 1
ATOM 2848 N N . VAL A 1 364 ? 25.074 4.179 -28.351 1.00 87.62 364 VAL A N 1
ATOM 2849 C CA . VAL A 1 364 ? 25.023 4.052 -29.818 1.00 87.62 364 VAL A CA 1
ATOM 2850 C C . VAL A 1 364 ? 23.594 4.042 -30.376 1.00 87.62 364 VAL A C 1
ATOM 2852 O O . VAL A 1 364 ? 23.407 3.857 -31.578 1.00 87.62 364 VAL A O 1
ATOM 2855 N N . THR A 1 365 ? 22.586 4.220 -29.515 1.00 91.69 365 THR A N 1
ATOM 2856 C CA . THR A 1 365 ? 21.161 4.145 -29.872 1.00 91.69 365 THR A CA 1
ATOM 2857 C C . THR A 1 365 ? 20.437 5.483 -29.715 1.00 91.69 365 THR A C 1
ATOM 2859 O O . THR A 1 365 ? 20.906 6.381 -29.015 1.00 91.69 365 THR A O 1
ATOM 2862 N N . ILE A 1 366 ? 19.284 5.625 -30.377 1.00 88.56 366 ILE A N 1
ATOM 2863 C CA . ILE A 1 366 ? 18.392 6.788 -30.281 1.00 88.56 366 ILE A CA 1
ATOM 2864 C C . ILE A 1 366 ? 16.954 6.298 -29.990 1.00 88.56 366 ILE A C 1
ATOM 2866 O O . ILE A 1 366 ? 16.384 5.601 -30.831 1.00 88.56 366 ILE A O 1
ATOM 2870 N N . PRO A 1 367 ? 16.343 6.648 -28.839 1.00 94.81 367 PRO A N 1
ATOM 2871 C CA . PRO A 1 367 ? 16.954 7.370 -27.721 1.00 94.81 367 PRO A CA 1
ATOM 2872 C C . PRO A 1 367 ? 18.085 6.548 -27.067 1.00 94.81 367 PRO A C 1
ATOM 2874 O O . PRO A 1 367 ? 18.066 5.324 -27.160 1.00 94.81 367 PRO A O 1
ATOM 2877 N N . PRO A 1 368 ? 19.046 7.189 -26.372 1.00 94.25 368 PRO A N 1
ATOM 2878 C CA . PRO A 1 368 ? 20.177 6.490 -25.750 1.00 94.25 368 PRO A CA 1
ATOM 2879 C C . PRO A 1 368 ? 19.775 5.650 -24.530 1.00 94.25 368 PRO A C 1
ATOM 2881 O O . PRO A 1 368 ? 20.593 4.912 -23.983 1.00 94.25 368 PRO A O 1
ATOM 2884 N N . SER A 1 369 ? 18.535 5.779 -24.057 1.00 97.50 369 SER A N 1
ATOM 2885 C CA . SER A 1 369 ? 18.010 4.987 -22.954 1.00 97.50 369 SER A CA 1
ATOM 2886 C C . SER A 1 369 ? 16.494 4.858 -22.988 1.00 97.50 369 SER A C 1
ATOM 2888 O O . SER A 1 369 ? 15.798 5.740 -23.492 1.00 97.50 369 SER A O 1
ATOM 2890 N N . VAL A 1 370 ? 15.994 3.794 -22.363 1.00 98.44 370 VAL A N 1
ATOM 2891 C CA . VAL A 1 370 ? 14.574 3.576 -22.065 1.00 98.44 370 VAL A CA 1
ATOM 2892 C C . VAL A 1 370 ? 14.390 3.179 -20.598 1.00 98.44 370 VAL A C 1
ATOM 2894 O O . VAL A 1 370 ? 15.255 2.524 -20.017 1.00 98.44 370 VAL A O 1
ATOM 2897 N N . GLU A 1 371 ? 13.260 3.560 -20.000 1.00 98.25 371 GLU A N 1
ATOM 2898 C CA . GLU A 1 371 ? 12.944 3.276 -18.592 1.00 98.25 371 GLU A CA 1
ATOM 2899 C C . GLU A 1 371 ? 11.816 2.254 -18.445 1.00 98.25 371 GLU A C 1
ATOM 2901 O O . GLU A 1 371 ? 10.719 2.439 -18.987 1.00 98.25 371 GLU A O 1
ATOM 2906 N N . PHE A 1 372 ? 12.068 1.217 -17.651 1.00 98.50 372 PHE A N 1
ATOM 2907 C CA . PHE A 1 372 ? 11.061 0.321 -17.094 1.00 98.50 372 PHE A CA 1
ATOM 2908 C C . PHE A 1 372 ? 10.663 0.797 -15.695 1.00 98.50 372 PHE A C 1
ATOM 2910 O O . PHE A 1 372 ? 11.512 1.228 -14.914 1.00 98.50 372 PHE A O 1
ATOM 2917 N N . LYS A 1 373 ? 9.381 0.686 -15.362 1.00 97.25 373 LYS A N 1
ATOM 2918 C CA . LYS A 1 373 ? 8.830 0.972 -14.036 1.00 97.25 373 LYS A CA 1
ATOM 2919 C C . LYS A 1 373 ? 8.434 -0.327 -13.348 1.00 97.25 373 LYS A C 1
ATOM 2921 O O . LYS A 1 373 ? 7.919 -1.247 -13.984 1.00 97.25 373 LYS A O 1
ATOM 2926 N N . ALA A 1 374 ? 8.648 -0.391 -12.043 1.00 97.19 374 ALA A N 1
ATOM 2927 C CA . ALA A 1 374 ? 8.137 -1.455 -11.197 1.00 97.19 374 ALA A CA 1
ATOM 2928 C C . ALA A 1 374 ? 7.674 -0.891 -9.851 1.00 97.19 374 ALA A C 1
ATOM 2930 O O . ALA A 1 374 ? 8.221 0.090 -9.363 1.00 97.19 374 ALA A O 1
ATOM 2931 N N . CYS A 1 375 ? 6.682 -1.528 -9.244 1.00 96.56 375 CYS A N 1
ATOM 2932 C CA . CYS A 1 375 ? 6.144 -1.172 -7.939 1.00 96.56 375 CYS A CA 1
ATOM 2933 C C . CYS A 1 375 ? 6.469 -2.296 -6.949 1.00 96.56 375 CYS A C 1
ATOM 2935 O O . CYS A 1 375 ? 6.006 -3.425 -7.107 1.00 96.56 375 CYS A O 1
ATOM 2937 N N . GLY A 1 376 ? 7.300 -2.007 -5.950 1.00 97.06 376 GLY A N 1
ATOM 2938 C CA . GLY A 1 376 ? 7.653 -2.948 -4.892 1.00 97.06 376 GLY A CA 1
ATOM 2939 C C . GLY A 1 376 ? 6.626 -2.933 -3.769 1.00 97.06 376 GLY A C 1
ATOM 2940 O O . GLY A 1 376 ? 6.392 -1.886 -3.171 1.00 97.06 376 GLY A O 1
ATOM 2941 N N . ARG A 1 377 ? 6.049 -4.087 -3.431 1.00 96.69 377 ARG A N 1
ATOM 2942 C CA . ARG A 1 377 ? 5.149 -4.254 -2.282 1.00 96.69 377 ARG A CA 1
ATOM 2943 C C . ARG A 1 377 ? 5.734 -5.140 -1.196 1.00 96.69 377 ARG A C 1
ATOM 2945 O O . ARG A 1 377 ? 6.535 -6.033 -1.473 1.00 96.69 377 ARG A O 1
ATOM 2952 N N . LEU A 1 378 ? 5.295 -4.921 0.043 1.00 97.12 378 LEU A N 1
ATOM 2953 C CA . LEU A 1 378 ? 5.645 -5.786 1.170 1.00 97.12 378 LEU A CA 1
ATOM 2954 C C . LEU A 1 378 ? 5.181 -7.240 0.926 1.00 97.12 378 LEU A C 1
ATOM 2956 O O . LEU A 1 378 ? 4.142 -7.479 0.301 1.00 97.12 378 LEU A O 1
ATOM 2960 N N . ASP A 1 379 ? 5.944 -8.216 1.438 1.00 95.19 379 ASP A N 1
ATOM 2961 C CA . ASP A 1 379 ? 5.683 -9.665 1.296 1.00 95.19 379 ASP A CA 1
ATOM 2962 C C . ASP A 1 379 ? 4.588 -10.170 2.254 1.00 95.19 379 ASP A C 1
ATOM 2964 O O . ASP A 1 379 ? 4.761 -11.155 2.985 1.00 95.19 379 ASP A O 1
ATOM 2968 N N . VAL A 1 380 ? 3.459 -9.464 2.275 1.00 95.62 380 VAL A N 1
ATOM 2969 C CA . VAL A 1 380 ? 2.253 -9.893 2.984 1.00 95.62 380 VAL A CA 1
ATOM 2970 C C . VAL A 1 380 ? 1.629 -11.056 2.203 1.00 95.62 380 VAL A C 1
ATOM 2972 O O . VAL A 1 380 ? 1.388 -10.902 0.999 1.00 95.62 380 VAL A O 1
ATOM 2975 N N . PRO A 1 381 ? 1.406 -12.225 2.834 1.00 94.12 381 PRO A N 1
ATOM 2976 C CA . PRO A 1 381 ? 0.725 -13.336 2.181 1.00 94.12 381 PRO A CA 1
ATOM 2977 C C . PRO A 1 381 ? -0.734 -12.975 1.905 1.00 94.12 381 PRO A C 1
ATOM 2979 O O . PRO A 1 381 ? -1.349 -12.251 2.682 1.00 94.12 381 PRO A O 1
ATOM 2982 N N . HIS A 1 382 ? -1.289 -13.509 0.821 1.00 95.62 382 HIS A N 1
ATOM 2983 C CA . HIS A 1 382 ? -2.703 -13.341 0.518 1.00 95.62 382 HIS A CA 1
ATOM 2984 C C . HIS A 1 382 ? -3.544 -14.459 1.136 1.00 95.62 382 HIS A C 1
ATOM 2986 O O . HIS A 1 382 ? -3.212 -15.634 0.975 1.00 95.62 382 HIS A O 1
ATOM 2992 N N . TYR A 1 383 ? -4.674 -14.093 1.737 1.00 96.88 383 TYR A N 1
ATOM 2993 C CA . TYR A 1 383 ? -5.761 -15.008 2.074 1.00 96.88 383 TYR A CA 1
ATOM 2994 C C . TYR A 1 383 ? -7.081 -14.430 1.567 1.00 96.88 383 TYR A C 1
ATOM 2996 O O . TYR A 1 383 ? -7.324 -13.231 1.707 1.00 96.88 383 TYR A O 1
ATOM 3004 N N . SER A 1 384 ? -7.935 -15.290 1.010 1.00 96.31 384 SER A N 1
ATOM 3005 C CA . SER A 1 384 ? -9.290 -14.916 0.606 1.00 96.31 384 SER A CA 1
ATOM 3006 C C . SER A 1 384 ? -10.306 -15.412 1.627 1.00 96.31 384 SER A C 1
ATOM 3008 O O . SER A 1 384 ? -10.271 -16.577 2.023 1.00 96.31 384 SER A O 1
ATOM 3010 N N . GLN A 1 385 ? -11.254 -14.561 2.020 1.00 94.19 385 GLN A N 1
ATOM 3011 C CA . GLN A 1 385 ? -12.365 -14.958 2.893 1.00 94.19 385 GLN A CA 1
ATOM 3012 C C . GLN A 1 385 ? -13.341 -15.927 2.199 1.00 94.19 385 GLN A C 1
ATOM 3014 O O . GLN A 1 385 ? -14.124 -16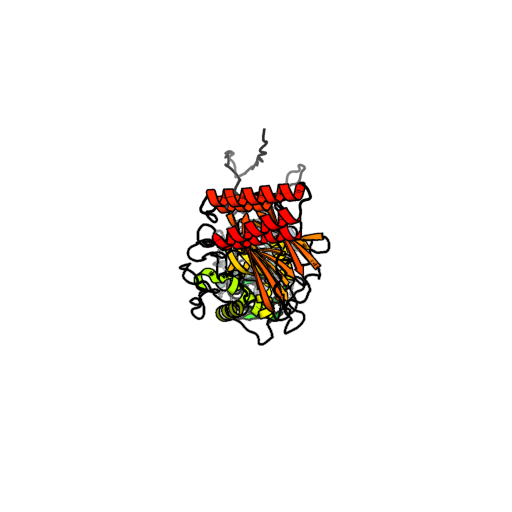.593 2.869 1.00 94.19 385 GLN A O 1
ATOM 3019 N N . LEU A 1 386 ? -13.280 -16.018 0.864 1.00 94.75 386 LEU A N 1
ATOM 3020 C CA . LEU A 1 386 ? -14.113 -16.891 0.030 1.00 94.75 386 LEU A CA 1
ATOM 3021 C C . LEU A 1 386 ? -13.548 -18.311 -0.126 1.00 94.75 386 LEU A C 1
ATOM 3023 O O . LEU A 1 386 ? -14.182 -19.156 -0.756 1.00 94.75 386 LEU A O 1
ATOM 3027 N N . ASP A 1 387 ? -12.355 -18.585 0.405 1.00 96.50 387 ASP A N 1
ATOM 3028 C CA . ASP A 1 387 ? -11.725 -19.901 0.304 1.00 96.50 387 ASP A CA 1
ATOM 3029 C C . ASP A 1 387 ? -12.587 -20.977 0.982 1.00 96.50 387 ASP A C 1
ATOM 3031 O O . ASP A 1 387 ? -13.005 -20.832 2.133 1.00 96.50 387 ASP A O 1
ATOM 3035 N N . SER A 1 388 ? -12.832 -22.087 0.286 1.00 96.31 388 SER A N 1
ATOM 3036 C CA . SER A 1 388 ? -13.720 -23.158 0.750 1.00 96.31 388 SER A CA 1
ATOM 3037 C C . SER A 1 388 ? -13.260 -23.842 2.040 1.00 96.31 388 SER A C 1
ATOM 3039 O O . SER A 1 388 ? -14.056 -24.531 2.672 1.00 96.31 388 SER A O 1
ATOM 3041 N N . ARG A 1 389 ? -11.991 -23.687 2.442 1.00 96.94 389 ARG A N 1
ATOM 3042 C CA . ARG A 1 389 ? -11.462 -24.268 3.688 1.00 96.94 389 ARG A CA 1
ATOM 3043 C C . ARG A 1 389 ? -12.041 -23.621 4.947 1.00 96.94 389 ARG A C 1
ATOM 3045 O O . ARG A 1 389 ? -12.129 -24.292 5.969 1.00 96.94 389 ARG A O 1
ATOM 3052 N N . TRP A 1 390 ? -12.424 -22.346 4.883 1.00 96.38 390 TRP A N 1
ATOM 3053 C CA . TRP A 1 390 ? -12.927 -21.596 6.042 1.00 96.38 390 TRP A CA 1
ATOM 3054 C C . TRP A 1 390 ? -14.120 -20.691 5.746 1.00 96.38 390 TRP A C 1
ATOM 3056 O O . TRP A 1 390 ? -14.801 -20.282 6.678 1.00 96.38 390 TRP A O 1
ATOM 3066 N N . GLY A 1 391 ? -14.418 -20.380 4.485 1.00 93.88 391 GLY A N 1
ATOM 3067 C CA . GLY A 1 391 ? -15.465 -19.425 4.121 1.00 93.88 391 GLY A CA 1
ATOM 3068 C C . GLY A 1 391 ? -16.853 -19.790 4.655 1.00 93.88 391 GLY A C 1
ATOM 3069 O O . GLY A 1 391 ? -17.642 -18.895 4.945 1.00 93.88 391 GLY A O 1
ATOM 3070 N N . ASP A 1 392 ? -17.146 -21.081 4.836 1.00 92.75 392 ASP A N 1
ATOM 3071 C CA . ASP A 1 392 ? -18.413 -21.566 5.399 1.00 92.75 392 ASP A CA 1
ATOM 3072 C C . ASP A 1 392 ? -18.423 -21.735 6.930 1.00 92.75 392 ASP A C 1
ATOM 3074 O O . ASP A 1 392 ? -19.462 -22.102 7.484 1.00 92.75 392 ASP A O 1
ATOM 3078 N N . ILE A 1 393 ? -17.311 -21.451 7.617 1.00 92.31 393 ILE A N 1
ATOM 3079 C CA . ILE A 1 393 ? -17.232 -21.452 9.085 1.00 92.31 393 ILE A CA 1
ATOM 3080 C C . ILE A 1 393 ? -18.001 -20.243 9.634 1.00 92.31 393 ILE A C 1
ATOM 3082 O O . ILE A 1 393 ? -17.951 -19.151 9.059 1.00 92.31 393 ILE A O 1
ATOM 3086 N N . ILE A 1 394 ? -18.705 -20.448 10.752 1.00 88.31 394 ILE A N 1
ATOM 3087 C CA . ILE A 1 394 ? -19.395 -19.383 11.490 1.00 88.31 394 ILE A CA 1
ATOM 3088 C C . ILE A 1 394 ? -18.355 -18.391 12.018 1.00 88.31 394 ILE A C 1
ATOM 3090 O O . ILE A 1 394 ? -17.375 -18.776 12.655 1.00 88.31 394 ILE A O 1
ATOM 3094 N N . TYR A 1 395 ? -18.564 -17.120 11.710 1.00 86.69 395 TYR A N 1
ATOM 3095 C CA . TYR A 1 395 ? -17.751 -16.012 12.184 1.00 86.69 395 TYR A CA 1
ATOM 3096 C C . TYR A 1 395 ? -18.101 -15.678 13.642 1.00 86.69 395 TYR A C 1
ATOM 3098 O O . TYR A 1 395 ? -19.284 -15.545 13.961 1.00 86.69 395 TYR A O 1
ATOM 3106 N N . ASP A 1 396 ? -17.082 -15.522 14.501 1.00 81.12 396 ASP A N 1
ATOM 3107 C CA . ASP A 1 396 ? -17.260 -15.326 15.952 1.00 81.12 396 ASP A CA 1
ATOM 3108 C C . ASP A 1 396 ? -18.153 -16.441 16.563 1.00 81.12 396 ASP A C 1
ATOM 3110 O O . ASP A 1 396 ? -17.975 -17.620 16.254 1.00 81.12 396 ASP A O 1
ATOM 3114 N N . GLU A 1 397 ? -19.130 -16.100 17.401 1.00 72.38 397 GLU A N 1
ATOM 3115 C CA . GLU A 1 397 ? -20.097 -16.996 18.029 1.00 72.38 397 GLU A CA 1
ATOM 3116 C C . GLU A 1 397 ? -21.522 -16.725 17.512 1.00 72.38 397 GLU A C 1
ATOM 3118 O O . GLU A 1 397 ? -22.496 -17.131 18.141 1.00 72.38 397 GLU A O 1
ATOM 3123 N N . ALA A 1 398 ? -21.672 -16.026 16.377 1.00 60.47 398 ALA A N 1
ATOM 3124 C CA . ALA A 1 398 ? -22.958 -15.535 15.884 1.00 60.47 398 ALA A CA 1
ATOM 3125 C C . ALA A 1 398 ? -23.945 -16.679 15.557 1.00 60.47 398 ALA A C 1
ATOM 3127 O O . ALA A 1 398 ? -23.993 -17.200 14.438 1.00 60.47 398 ALA A O 1
ATOM 3128 N N . TRP A 1 399 ? -24.763 -17.066 16.538 1.00 55.00 399 TRP A N 1
ATOM 3129 C CA . TRP A 1 399 ? -25.873 -18.010 16.386 1.00 55.00 399 TRP A CA 1
ATOM 3130 C C . TRP A 1 399 ? -27.014 -17.374 15.589 1.00 55.00 399 TRP A C 1
ATOM 3132 O O . TRP A 1 399 ? -27.341 -16.234 15.885 1.00 55.00 399 TRP A O 1
ATOM 3142 N N . ASP A 1 400 ? -27.577 -18.109 14.613 1.00 51.41 400 ASP A N 1
ATOM 3143 C CA . ASP A 1 400 ? -28.881 -18.045 13.892 1.00 51.41 400 ASP A CA 1
ATOM 3144 C C . ASP A 1 400 ? -29.664 -16.720 13.676 1.00 51.41 400 ASP A C 1
ATOM 3146 O O . ASP A 1 400 ? -30.720 -16.734 13.046 1.00 51.41 400 ASP A O 1
ATOM 3150 N N . ILE A 1 401 ? -29.192 -15.564 14.138 1.00 52.03 401 ILE A N 1
ATOM 3151 C CA . ILE A 1 401 ? -29.926 -14.292 14.139 1.00 52.03 401 ILE A CA 1
ATOM 3152 C C . ILE A 1 401 ? -29.691 -13.527 12.823 1.00 52.03 401 ILE A C 1
ATOM 3154 O O . ILE A 1 401 ? -30.517 -12.704 12.434 1.00 52.03 401 ILE A O 1
ATOM 3158 N N . TRP A 1 402 ? -28.608 -13.838 12.095 1.00 57.41 402 TRP A N 1
ATOM 3159 C CA . TRP A 1 402 ? -28.259 -13.203 10.821 1.00 57.41 402 TRP A CA 1
ATOM 3160 C C . TRP A 1 402 ? -28.004 -14.254 9.727 1.00 57.41 402 TRP A C 1
ATOM 3162 O O . TRP A 1 402 ? -27.139 -15.111 9.913 1.00 57.41 402 TRP A O 1
ATOM 3172 N N . PRO A 1 403 ? -28.673 -14.185 8.557 1.00 62.03 403 PRO A N 1
ATOM 3173 C CA . PRO A 1 403 ? -28.494 -15.157 7.466 1.00 62.03 403 PRO A CA 1
ATOM 3174 C C . PRO A 1 403 ? -27.089 -15.168 6.810 1.00 62.03 403 PRO A C 1
ATOM 3176 O O . PRO A 1 403 ? -26.853 -15.923 5.870 1.00 62.03 403 PRO A O 1
ATOM 3179 N N . TRP A 1 404 ? -26.158 -14.342 7.297 1.00 71.94 404 TRP A N 1
ATOM 3180 C CA . TRP A 1 404 ? -24.841 -14.035 6.730 1.00 71.94 404 TRP A CA 1
ATOM 3181 C C . TRP A 1 404 ? -23.732 -14.085 7.803 1.00 71.94 404 TRP A C 1
ATOM 3183 O O . TRP A 1 404 ? -22.741 -13.367 7.738 1.00 71.94 404 TRP A O 1
ATOM 3193 N N . ASN A 1 405 ? -23.868 -14.989 8.779 1.00 79.19 405 ASN A N 1
ATOM 3194 C CA . ASN A 1 405 ? -22.957 -15.194 9.918 1.00 79.19 405 ASN A CA 1
ATOM 3195 C C . ASN A 1 405 ? -21.665 -15.981 9.602 1.00 79.19 405 ASN A C 1
ATOM 3197 O O . ASN A 1 405 ? -21.053 -16.560 10.498 1.00 79.19 405 ASN A O 1
ATOM 3201 N N . LYS A 1 406 ? -21.255 -16.066 8.336 1.00 88.25 406 LYS A N 1
ATOM 3202 C CA . LYS A 1 406 ? -20.100 -16.867 7.900 1.00 88.25 406 LYS A CA 1
ATOM 3203 C C . LYS A 1 406 ? -18.904 -15.992 7.554 1.00 88.25 406 LYS A C 1
ATOM 3205 O O . LYS A 1 406 ? -19.064 -14.857 7.103 1.00 88.25 406 LYS A O 1
ATOM 3210 N N . ILE A 1 407 ? -17.696 -16.554 7.648 1.00 91.19 407 ILE A N 1
ATOM 3211 C CA . ILE A 1 407 ? -16.450 -15.857 7.280 1.00 91.19 407 ILE A CA 1
ATOM 3212 C C . ILE A 1 407 ? -16.518 -15.297 5.851 1.00 91.19 407 ILE A C 1
ATOM 3214 O O . ILE A 1 407 ? -16.095 -14.168 5.617 1.00 91.19 407 ILE A O 1
ATOM 3218 N N . LYS A 1 408 ? -17.100 -16.017 4.888 1.00 90.75 408 LYS A N 1
ATOM 3219 C CA . LYS A 1 408 ? -17.221 -15.508 3.512 1.00 90.75 408 LYS A CA 1
ATOM 3220 C C . LYS A 1 408 ? -18.065 -14.234 3.398 1.00 90.75 408 LYS A C 1
ATOM 3222 O O . LYS A 1 408 ? -17.807 -13.433 2.505 1.00 90.75 408 LYS A O 1
ATOM 3227 N N . ASN A 1 409 ? -19.015 -14.026 4.309 1.00 85.56 409 ASN A N 1
ATOM 3228 C CA . ASN A 1 409 ? -19.953 -12.907 4.282 1.00 85.56 409 ASN A CA 1
ATOM 3229 C C . ASN A 1 409 ? -19.512 -11.711 5.138 1.00 85.56 409 ASN A C 1
ATOM 3231 O O . ASN A 1 409 ? -19.926 -10.601 4.847 1.00 85.56 409 ASN A O 1
ATOM 3235 N N . GLN A 1 410 ? -18.694 -11.909 6.176 1.00 83.00 410 GLN A N 1
ATOM 3236 C CA . GLN A 1 410 ? -18.333 -10.839 7.129 1.00 83.00 410 GLN A CA 1
ATOM 3237 C C . GLN A 1 410 ? -16.851 -10.881 7.573 1.00 83.00 410 GLN A C 1
ATOM 3239 O O . GLN A 1 410 ? -16.384 -10.088 8.383 1.00 83.00 410 GLN A O 1
ATOM 3244 N N . GLY A 1 411 ? -16.047 -11.797 7.032 1.00 90.25 411 GLY A N 1
ATOM 3245 C CA . GLY A 1 411 ? -14.697 -12.096 7.515 1.00 90.25 411 GLY A CA 1
ATOM 3246 C C . GLY A 1 411 ? -13.577 -11.197 6.989 1.00 90.25 411 GLY A C 1
ATOM 3247 O O . GLY A 1 411 ? -12.414 -11.592 7.100 1.00 90.25 411 GLY A O 1
ATOM 3248 N N . CYS A 1 412 ? -13.863 -10.027 6.410 1.00 92.50 412 CYS A N 1
ATOM 3249 C CA . CYS A 1 412 ? -12.834 -9.171 5.805 1.00 92.50 412 CYS A CA 1
ATOM 3250 C C . CYS A 1 412 ? -11.806 -8.687 6.844 1.00 92.50 412 CYS A C 1
ATOM 3252 O O . CYS A 1 412 ? -10.603 -8.854 6.633 1.00 92.50 412 CYS A O 1
ATOM 3254 N N . ALA A 1 413 ? -12.255 -8.203 8.009 1.00 93.94 413 ALA A N 1
ATOM 3255 C CA . ALA A 1 413 ? -11.377 -7.781 9.105 1.00 93.94 413 ALA A CA 1
ATOM 3256 C C . ALA A 1 413 ? -10.518 -8.941 9.647 1.00 93.94 413 ALA A C 1
ATOM 3258 O O . ALA A 1 413 ? -9.308 -8.798 9.819 1.00 93.94 413 ALA A O 1
ATOM 3259 N N . LEU A 1 414 ? -11.121 -10.118 9.841 1.00 95.94 414 LEU A N 1
ATOM 3260 C CA . LEU A 1 414 ? -10.450 -11.342 10.307 1.00 95.94 414 LEU A CA 1
ATOM 3261 C C . LEU A 1 414 ? -9.399 -11.844 9.310 1.00 95.94 414 LEU A C 1
ATOM 3263 O O . LEU A 1 414 ? -8.292 -12.240 9.680 1.00 95.94 414 LEU A O 1
ATOM 3267 N N . THR A 1 415 ? -9.733 -11.816 8.025 1.00 96.94 415 THR A N 1
ATOM 3268 C CA . THR A 1 415 ? -8.833 -12.258 6.959 1.00 96.94 415 THR A CA 1
ATOM 3269 C C . THR A 1 415 ? -7.682 -11.263 6.783 1.00 96.94 415 THR A C 1
ATOM 3271 O O . THR A 1 415 ? -6.533 -11.672 6.628 1.00 96.94 415 THR A O 1
ATOM 3274 N N . ALA A 1 416 ? -7.944 -9.957 6.901 1.00 97.50 416 ALA A N 1
ATOM 3275 C CA . ALA A 1 416 ? -6.902 -8.932 6.935 1.00 97.50 416 ALA A CA 1
ATOM 3276 C C . ALA A 1 416 ? -5.974 -9.086 8.155 1.00 97.50 416 ALA A C 1
ATOM 3278 O O . ALA A 1 416 ? -4.751 -9.059 8.003 1.00 97.50 416 ALA A O 1
ATOM 3279 N N . ALA A 1 417 ? -6.538 -9.338 9.340 1.00 97.88 417 ALA A N 1
ATOM 3280 C CA . ALA A 1 417 ? -5.787 -9.653 10.555 1.00 97.88 417 ALA A CA 1
ATOM 3281 C C . ALA A 1 417 ? -4.886 -10.883 10.366 1.00 97.88 417 ALA A C 1
ATOM 3283 O O . ALA A 1 417 ? -3.713 -10.857 10.728 1.00 97.88 417 ALA A O 1
ATOM 3284 N N . THR A 1 418 ? -5.396 -11.933 9.718 1.00 97.81 418 THR A N 1
ATOM 3285 C CA . THR A 1 418 ? -4.632 -13.142 9.371 1.00 97.81 418 THR A CA 1
ATOM 3286 C C . THR A 1 418 ? -3.429 -12.817 8.482 1.00 97.81 418 THR A C 1
ATOM 3288 O O . THR A 1 418 ? -2.315 -13.280 8.741 1.00 97.81 418 THR A O 1
ATOM 3291 N N . MET A 1 419 ? -3.630 -12.014 7.432 1.00 97.69 419 MET A N 1
ATOM 3292 C CA . MET A 1 419 ? -2.562 -11.606 6.513 1.00 97.69 419 MET A CA 1
ATOM 3293 C C . MET A 1 419 ? -1.450 -10.839 7.241 1.00 97.69 419 MET A C 1
ATOM 3295 O O . MET A 1 419 ? -0.269 -11.141 7.055 1.00 97.69 419 MET A O 1
ATOM 3299 N N . VAL A 1 420 ? -1.817 -9.895 8.112 1.00 97.62 420 VAL A N 1
ATOM 3300 C CA . VAL A 1 420 ? -0.858 -9.099 8.894 1.00 97.62 420 VAL A CA 1
ATOM 3301 C C . VAL A 1 420 ? -0.145 -9.939 9.959 1.00 97.62 420 VAL A C 1
ATOM 3303 O O . VAL A 1 420 ? 1.078 -9.851 10.064 1.00 97.62 420 VAL A O 1
ATOM 3306 N N . SER A 1 421 ? -0.850 -10.820 10.675 1.00 96.88 421 SER A N 1
ATOM 3307 C CA . SER A 1 421 ? -0.235 -11.744 11.640 1.00 96.88 421 SER A CA 1
ATOM 3308 C C . SER A 1 421 ? 0.862 -12.590 10.990 1.00 96.88 421 SER A C 1
ATOM 3310 O O . SER A 1 421 ? 1.986 -12.623 11.485 1.00 96.88 421 SER A O 1
ATOM 3312 N N . ASN A 1 422 ? 0.578 -13.205 9.836 1.00 96.44 422 ASN A N 1
ATOM 3313 C CA . ASN A 1 422 ? 1.563 -14.016 9.110 1.00 96.44 422 ASN A CA 1
ATOM 3314 C C . ASN A 1 422 ? 2.711 -13.194 8.499 1.00 96.44 422 ASN A C 1
ATOM 3316 O O . ASN A 1 422 ? 3.782 -13.735 8.228 1.00 96.44 422 ASN A O 1
ATOM 3320 N N . TYR A 1 423 ? 2.507 -11.901 8.233 1.00 95.75 423 TYR A N 1
ATOM 3321 C CA . TYR A 1 423 ? 3.594 -11.023 7.804 1.00 95.75 423 TYR A CA 1
ATOM 3322 C C . TYR A 1 423 ? 4.622 -10.841 8.925 1.00 95.75 423 TYR A C 1
ATOM 3324 O O . TYR A 1 423 ? 5.816 -11.027 8.691 1.00 95.75 423 TYR A O 1
ATOM 3332 N N . TYR A 1 424 ? 4.162 -10.536 10.142 1.00 95.06 424 TYR A N 1
ATOM 3333 C CA . TYR A 1 424 ? 5.045 -10.308 11.288 1.00 95.06 424 TYR A CA 1
ATOM 3334 C C . TYR A 1 424 ? 5.633 -11.588 11.882 1.00 95.06 424 TYR A C 1
ATOM 3336 O O . TYR A 1 424 ? 6.615 -11.516 12.613 1.00 95.06 424 TYR A O 1
ATOM 3344 N N . THR A 1 425 ? 5.062 -12.763 11.603 1.00 92.19 425 THR A N 1
ATOM 3345 C CA . THR A 1 425 ? 5.620 -14.023 12.110 1.00 92.19 425 THR A CA 1
ATOM 3346 C C . THR A 1 425 ? 6.797 -14.526 11.290 1.00 92.19 425 THR A C 1
ATOM 3348 O O . THR A 1 425 ? 7.553 -15.329 11.812 1.00 92.19 425 THR A O 1
ATOM 3351 N N . LYS A 1 426 ? 7.039 -14.043 10.063 1.00 86.88 426 LYS A N 1
ATOM 3352 C CA . LYS A 1 426 ? 8.228 -14.429 9.281 1.00 86.88 426 LYS A CA 1
ATOM 3353 C C . LYS A 1 426 ? 9.516 -13.901 9.947 1.00 86.88 426 LYS A C 1
ATOM 3355 O O . LYS A 1 426 ? 9.587 -12.703 10.218 1.00 86.88 426 LYS A O 1
ATOM 3360 N N . PRO A 1 427 ? 10.563 -14.733 10.148 1.00 81.19 427 PRO A N 1
ATOM 3361 C CA . PRO A 1 427 ? 10.778 -16.085 9.606 1.00 81.19 427 PRO A CA 1
ATOM 3362 C C . PRO A 1 427 ? 10.402 -17.247 10.552 1.00 81.19 427 PRO A C 1
ATOM 3364 O O . PRO A 1 427 ? 10.839 -18.369 10.326 1.00 81.19 427 PRO A O 1
ATOM 3367 N N . HIS A 1 428 ? 9.661 -17.000 11.629 1.00 86.06 428 HIS A N 1
ATOM 3368 C CA . HIS A 1 428 ? 9.253 -18.015 12.601 1.00 86.06 428 HIS A CA 1
ATOM 3369 C C . HIS A 1 428 ? 8.202 -18.990 12.043 1.00 86.06 428 HIS A C 1
ATOM 3371 O O . HIS A 1 428 ? 7.445 -18.664 11.130 1.00 86.06 428 HIS A O 1
ATOM 3377 N N . ASP A 1 429 ? 8.112 -20.172 12.658 1.00 82.00 429 ASP A N 1
ATOM 3378 C CA . ASP A 1 429 ? 7.227 -21.264 12.221 1.00 82.00 429 ASP A CA 1
ATOM 3379 C C . ASP A 1 429 ? 5.735 -21.022 12.516 1.00 82.00 429 ASP A C 1
ATOM 3381 O O . ASP A 1 429 ? 4.884 -21.806 12.097 1.00 82.00 429 ASP A O 1
ATOM 3385 N N . PHE A 1 430 ? 5.383 -19.952 13.239 1.00 88.12 430 PHE A N 1
ATOM 3386 C CA . PHE A 1 430 ? 3.980 -19.632 13.486 1.00 88.12 430 PHE A CA 1
ATOM 3387 C C . PHE A 1 430 ? 3.289 -19.222 12.187 1.00 88.12 430 PHE A C 1
ATOM 3389 O O . PHE A 1 430 ? 3.669 -18.244 11.536 1.00 88.12 430 PHE A O 1
ATOM 3396 N N . GLN A 1 431 ? 2.209 -19.930 11.876 1.00 89.00 431 GLN A N 1
ATOM 3397 C CA . GLN A 1 431 ? 1.275 -19.575 10.823 1.00 89.00 431 GLN A CA 1
ATOM 3398 C C . GLN A 1 431 ? -0.152 -19.693 11.342 1.00 89.00 431 GLN A C 1
ATOM 3400 O O . GLN A 1 431 ? -0.457 -20.531 12.192 1.00 89.00 431 GLN A O 1
ATOM 3405 N N . THR A 1 432 ? -1.023 -18.849 10.810 1.00 95.81 432 THR A N 1
ATOM 3406 C CA . THR A 1 432 ? -2.465 -18.921 11.039 1.00 95.81 432 THR A CA 1
ATOM 3407 C C . THR A 1 432 ? -3.203 -18.730 9.720 1.00 95.81 432 THR A C 1
ATOM 3409 O O . THR A 1 432 ? -2.652 -18.197 8.757 1.00 95.81 432 THR A O 1
ATOM 3412 N N . ASP A 1 433 ? -4.446 -19.168 9.664 1.00 97.38 433 ASP A N 1
ATOM 3413 C CA . ASP A 1 433 ? -5.365 -18.944 8.553 1.00 97.38 433 ASP A CA 1
ATOM 3414 C C . ASP A 1 433 ? -6.672 -18.351 9.110 1.00 97.38 433 ASP A C 1
ATOM 3416 O O . ASP A 1 433 ? -6.849 -18.325 10.333 1.00 97.38 433 ASP A O 1
ATOM 3420 N N . PRO A 1 434 ? -7.591 -17.844 8.268 1.00 97.62 434 PRO A N 1
ATOM 3421 C CA . PRO A 1 434 ? -8.796 -17.191 8.773 1.00 97.62 434 PRO A CA 1
ATOM 3422 C C . PRO A 1 434 ? -9.658 -18.102 9.654 1.00 97.62 434 PRO A C 1
ATOM 3424 O O . PRO A 1 434 ? -10.200 -17.639 10.654 1.00 97.62 434 PRO A O 1
ATOM 3427 N N . GLY A 1 435 ? -9.753 -19.399 9.339 1.00 97.19 435 GLY A N 1
ATOM 3428 C CA . GLY A 1 435 ? -10.507 -20.355 10.151 1.00 97.19 435 GLY A CA 1
ATOM 3429 C C . GLY A 1 435 ? -9.852 -20.590 11.512 1.00 97.19 435 GLY A C 1
ATOM 3430 O O . GLY A 1 435 ? -10.522 -20.534 12.545 1.00 97.19 435 GLY A O 1
ATOM 3431 N N . LYS A 1 436 ? -8.530 -20.788 11.524 1.00 97.19 436 LYS A N 1
ATOM 3432 C CA . LYS A 1 436 ? -7.752 -20.983 12.750 1.00 97.19 436 LYS A CA 1
ATOM 3433 C C . LYS A 1 436 ? -7.776 -19.745 13.646 1.00 97.19 436 LYS A C 1
ATOM 3435 O O . LYS A 1 436 ? -8.052 -19.876 14.836 1.00 97.19 436 LYS A O 1
ATOM 3440 N N . LEU A 1 437 ? -7.553 -18.555 13.083 1.00 97.31 437 LEU A N 1
ATOM 3441 C CA . LEU A 1 437 ? -7.608 -17.302 13.836 1.00 97.31 437 LEU A CA 1
ATOM 3442 C C . LEU A 1 437 ? -9.006 -17.060 14.420 1.00 97.31 437 LEU A C 1
ATOM 3444 O O . LEU A 1 437 ? -9.102 -16.654 15.572 1.00 97.31 437 LEU A O 1
ATOM 3448 N N . ASN A 1 438 ? -10.075 -17.365 13.676 1.00 95.56 438 ASN A N 1
ATOM 3449 C CA . ASN A 1 438 ? -11.448 -17.273 14.182 1.00 95.56 438 ASN A CA 1
ATOM 3450 C C . ASN A 1 438 ? -11.645 -18.157 15.422 1.00 95.56 438 ASN A C 1
ATOM 3452 O O . ASN A 1 438 ? -12.085 -17.677 16.461 1.00 95.56 438 ASN A O 1
ATOM 3456 N N . SER A 1 439 ? -11.247 -19.433 15.348 1.00 95.00 439 SER A N 1
ATOM 3457 C CA . SER A 1 439 ? -11.334 -20.357 16.489 1.00 95.00 439 SER A CA 1
ATOM 3458 C C . SER A 1 439 ? -10.502 -19.907 17.695 1.00 95.00 439 SER A C 1
ATOM 3460 O O . SER A 1 439 ? -10.957 -20.026 18.832 1.00 95.00 439 SER A O 1
ATOM 3462 N N . ASP A 1 440 ? -9.298 -19.381 17.466 1.00 95.06 440 ASP A N 1
ATOM 3463 C CA . ASP A 1 440 ? -8.411 -18.921 18.540 1.00 95.06 440 ASP A CA 1
ATOM 3464 C C . ASP A 1 440 ? -8.929 -17.636 19.204 1.00 95.06 440 ASP A C 1
ATOM 3466 O O . ASP A 1 440 ? -8.807 -17.477 20.423 1.00 95.06 440 ASP A O 1
ATOM 3470 N N . LEU A 1 441 ? -9.553 -16.744 18.427 1.00 94.00 441 LEU A N 1
ATOM 3471 C CA . LEU A 1 441 ? -10.227 -15.558 18.948 1.00 94.00 441 LEU A CA 1
ATOM 3472 C C . LEU A 1 441 ? -11.450 -15.945 19.783 1.00 94.00 441 LEU A C 1
ATOM 3474 O O . LEU A 1 441 ? -11.558 -15.457 20.903 1.00 94.00 441 LEU A O 1
ATOM 3478 N N . ILE A 1 442 ? -12.301 -16.867 19.321 1.00 90.94 442 ILE A N 1
ATOM 3479 C CA . ILE A 1 442 ? -13.435 -17.388 20.111 1.00 90.94 442 ILE A CA 1
ATOM 3480 C C . ILE A 1 442 ? -12.933 -17.946 21.451 1.00 90.94 442 ILE A C 1
ATOM 3482 O O . ILE A 1 442 ? -13.356 -17.511 22.521 1.00 90.94 442 ILE A O 1
ATOM 3486 N N . ALA A 1 443 ? -11.935 -18.837 21.412 1.00 92.12 443 ALA A N 1
ATOM 3487 C CA . ALA A 1 443 ? -11.373 -19.454 22.616 1.00 92.12 443 ALA A CA 1
ATOM 3488 C C . ALA A 1 443 ? -10.763 -18.437 23.601 1.00 92.12 443 ALA A C 1
ATOM 3490 O O . ALA A 1 443 ? -10.719 -18.689 24.807 1.00 92.12 443 ALA A O 1
ATOM 3491 N N . SER A 1 444 ? -10.307 -17.289 23.095 1.00 91.25 444 SER A N 1
ATOM 3492 C CA . SER A 1 444 ? -9.663 -16.230 23.878 1.00 91.25 444 SER A CA 1
ATOM 3493 C C . SER A 1 444 ? -10.596 -15.064 24.219 1.00 91.25 444 SER A C 1
ATOM 3495 O O . SER A 1 444 ? -10.127 -14.075 24.780 1.00 91.25 444 SER A O 1
ATOM 3497 N N . LYS A 1 445 ? -11.897 -15.142 23.886 1.00 91.00 445 LYS A N 1
ATOM 3498 C CA . LYS A 1 445 ? -12.848 -14.011 23.955 1.00 91.00 445 LYS A CA 1
ATOM 3499 C C . LYS A 1 445 ? -12.336 -12.756 23.230 1.00 91.00 445 LYS A C 1
ATOM 3501 O O . LYS A 1 445 ? -12.466 -11.630 23.713 1.00 91.00 445 LYS A O 1
ATOM 3506 N N . GLY A 1 446 ? -11.709 -12.977 22.078 1.00 92.06 446 GLY A N 1
ATOM 3507 C CA . GLY A 1 446 ? -11.107 -11.980 21.195 1.00 92.06 446 GLY A CA 1
ATOM 3508 C C . GLY A 1 446 ? -12.100 -11.219 20.321 1.00 92.06 446 GLY A C 1
ATOM 3509 O O . GLY A 1 446 ? -11.676 -10.397 19.511 1.00 92.06 446 GLY A O 1
ATOM 3510 N N . TYR A 1 447 ? -13.394 -11.464 20.496 1.00 90.06 447 TYR A N 1
ATOM 3511 C CA . TYR A 1 447 ? -14.474 -10.689 19.902 1.00 90.06 447 TYR A CA 1
ATOM 3512 C C . TYR A 1 447 ? -15.238 -9.928 20.980 1.00 90.06 447 TYR A C 1
ATOM 3514 O O . TYR A 1 447 ? -15.313 -10.368 22.131 1.00 90.06 447 TYR A O 1
ATOM 3522 N N . THR A 1 448 ? -15.792 -8.769 20.629 1.00 86.38 448 THR A N 1
ATOM 3523 C CA . THR A 1 448 ? -16.775 -8.083 21.475 1.00 86.38 448 THR A CA 1
ATOM 3524 C C . THR A 1 448 ? -17.989 -8.993 21.661 1.00 86.38 448 THR A C 1
ATOM 3526 O O . THR A 1 448 ? -18.462 -9.599 20.700 1.00 86.38 448 THR A O 1
ATOM 3529 N N . SER A 1 449 ? -18.454 -9.140 22.903 1.00 74.44 449 SER A N 1
ATOM 3530 C CA . SER A 1 449 ? -19.416 -10.182 23.279 1.00 74.44 449 SER A CA 1
ATOM 3531 C C . SER A 1 449 ? -20.694 -10.147 22.431 1.00 74.44 449 SER A C 1
ATOM 3533 O O . SER A 1 449 ? -21.399 -9.137 22.392 1.00 74.44 449 SER A O 1
ATOM 3535 N N . SER A 1 450 ? -21.001 -11.264 21.765 1.00 58.59 450 SER A N 1
ATOM 3536 C CA . SER A 1 450 ? -22.211 -11.477 20.954 1.00 58.59 450 SER A CA 1
ATOM 3537 C C . SER A 1 450 ? -23.347 -12.161 21.721 1.00 58.59 450 SER A C 1
ATOM 3539 O O . SER A 1 450 ? -24.494 -12.121 21.275 1.00 58.59 450 SER A O 1
ATOM 3541 N N . LEU A 1 451 ? -23.069 -12.696 22.918 1.00 48.97 451 LEU A N 1
ATOM 3542 C CA . LEU A 1 451 ? -23.982 -13.534 23.708 1.00 48.97 451 LEU A CA 1
ATOM 3543 C C . LEU A 1 451 ? -25.319 -12.871 24.084 1.00 48.97 451 LEU A C 1
ATOM 3545 O O . LEU A 1 451 ? -26.257 -13.572 24.459 1.00 48.97 451 LEU A O 1
ATOM 3549 N N . PHE A 1 452 ? -25.435 -11.543 23.986 1.00 46.47 452 PHE A N 1
ATOM 3550 C CA . PHE A 1 452 ? -26.642 -10.818 24.399 1.00 46.47 452 PHE A CA 1
ATOM 3551 C C . PHE A 1 452 ? -27.013 -9.616 23.523 1.00 46.47 452 PHE A C 1
ATOM 3553 O O . PHE A 1 452 ? -27.926 -8.876 23.900 1.00 46.47 452 PHE A O 1
ATOM 3560 N N . HIS A 1 453 ? -26.341 -9.382 22.387 1.00 49.22 453 HIS A N 1
ATOM 3561 C CA . HIS A 1 453 ? -26.630 -8.200 21.572 1.00 49.22 453 HIS A CA 1
ATOM 3562 C C . HIS A 1 453 ? -26.306 -8.388 20.077 1.00 49.22 453 HIS A C 1
ATOM 3564 O O . HIS A 1 453 ? -25.236 -8.901 19.749 1.00 49.22 453 HIS A O 1
ATOM 3570 N N . PRO A 1 454 ? -27.145 -7.877 19.151 1.00 50.47 454 PRO A N 1
ATOM 3571 C CA . PRO A 1 454 ? -26.865 -7.826 17.707 1.00 50.47 454 PRO A CA 1
ATOM 3572 C C . PRO A 1 454 ? -25.668 -6.929 17.304 1.00 50.47 454 PRO A C 1
ATOM 3574 O O . PRO A 1 454 ? -25.532 -6.593 16.132 1.00 50.47 454 PRO A O 1
ATOM 3577 N N . SER A 1 455 ? -24.824 -6.512 18.257 1.00 49.38 455 SER A N 1
ATOM 3578 C CA . SER A 1 455 ? -23.639 -5.654 18.077 1.00 49.38 455 SER A CA 1
ATOM 3579 C C . SER A 1 455 ? -22.302 -6.355 18.335 1.00 49.38 455 SER A C 1
ATOM 3581 O O . SER A 1 455 ? -21.254 -5.753 18.103 1.00 49.38 455 SER A O 1
ATOM 3583 N N . GLY A 1 456 ? -22.313 -7.605 18.810 1.00 59.84 456 GLY A N 1
ATOM 3584 C CA . GLY A 1 456 ? -21.090 -8.374 19.046 1.00 59.84 456 GLY A CA 1
ATOM 3585 C C . GLY A 1 456 ? -20.354 -8.776 17.765 1.00 59.84 456 GLY A C 1
ATOM 3586 O O . GLY A 1 456 ? -20.777 -8.475 16.643 1.00 59.84 456 GLY A O 1
ATOM 3587 N N . GLY A 1 457 ? -19.221 -9.451 17.945 1.00 77.31 457 GLY A N 1
ATOM 3588 C CA . GLY A 1 457 ? -18.430 -10.029 16.860 1.00 77.31 457 GLY A CA 1
ATOM 3589 C C . GLY A 1 457 ? -17.353 -9.121 16.280 1.00 77.31 457 GLY A C 1
ATOM 3590 O O . GLY A 1 457 ? -16.815 -9.427 15.225 1.00 77.31 457 GLY A O 1
ATOM 3591 N N . LYS A 1 458 ? -17.001 -7.999 16.921 1.00 88.12 458 LYS A N 1
ATOM 3592 C CA . LYS A 1 458 ? -15.932 -7.111 16.422 1.00 88.12 458 LYS A CA 1
ATOM 3593 C C . LYS A 1 458 ? -14.611 -7.534 17.029 1.00 88.12 458 LYS A C 1
ATOM 3595 O O . LYS A 1 458 ? -14.546 -7.910 18.196 1.00 88.12 458 LYS A O 1
ATOM 3600 N N . ILE A 1 459 ? -13.555 -7.501 16.227 1.00 92.00 459 ILE A N 1
ATOM 3601 C CA . ILE A 1 459 ? -12.240 -7.984 16.645 1.00 92.00 459 ILE A CA 1
ATOM 3602 C C . ILE A 1 459 ? -11.678 -7.076 17.743 1.00 92.00 459 ILE A C 1
ATOM 3604 O O . ILE A 1 459 ? -11.548 -5.866 17.561 1.00 92.00 459 ILE A O 1
ATOM 3608 N N . LYS A 1 460 ? -11.266 -7.680 18.859 1.00 93.00 460 LYS A N 1
ATOM 3609 C CA . LYS A 1 460 ? -10.406 -7.045 19.862 1.00 93.00 460 LYS A CA 1
ATOM 3610 C C . LYS A 1 460 ? -8.963 -7.135 19.356 1.00 93.00 460 LYS A C 1
ATOM 3612 O O . LYS A 1 460 ? -8.308 -8.173 19.473 1.00 93.00 460 LYS A O 1
ATOM 3617 N N . TRP A 1 461 ? -8.469 -6.063 18.739 1.00 95.31 461 TRP A N 1
ATOM 3618 C CA . TRP A 1 461 ? -7.198 -6.072 17.998 1.00 95.31 461 TRP A CA 1
ATOM 3619 C C . TRP A 1 461 ? -5.959 -6.404 18.855 1.00 95.31 461 TRP A C 1
ATOM 3621 O O . TRP A 1 461 ? -5.019 -7.017 18.343 1.00 95.31 461 TRP A O 1
ATOM 3631 N N . ASP A 1 462 ? -5.964 -6.105 20.160 1.00 93.69 462 ASP A N 1
ATOM 3632 C CA . ASP A 1 462 ? -4.927 -6.566 21.103 1.00 93.69 462 ASP A CA 1
ATOM 3633 C C . ASP A 1 462 ? -4.826 -8.088 21.165 1.00 93.69 462 ASP A C 1
ATOM 3635 O O . ASP A 1 462 ? -3.728 -8.635 21.258 1.00 93.69 462 ASP A O 1
ATOM 3639 N N . VAL A 1 463 ? -5.966 -8.782 21.106 1.00 95.06 463 VAL A N 1
ATOM 3640 C CA . VAL A 1 463 ? -6.007 -10.244 21.187 1.00 95.06 463 VAL A CA 1
ATOM 3641 C C . VAL A 1 463 ? -5.421 -10.844 19.912 1.00 95.06 463 VAL A C 1
ATOM 3643 O O . VAL A 1 463 ? -4.647 -11.791 19.993 1.00 95.06 463 VAL A O 1
ATOM 3646 N N . VAL A 1 464 ? -5.668 -10.239 18.743 1.00 95.88 464 VAL A N 1
ATOM 3647 C CA . VAL A 1 464 ? -4.990 -10.622 17.489 1.00 95.88 464 VAL A CA 1
ATOM 3648 C C . VAL A 1 464 ? -3.472 -10.476 17.614 1.00 95.88 464 VAL A C 1
ATOM 3650 O O . VAL A 1 464 ? -2.738 -11.407 17.280 1.00 95.88 464 VAL A O 1
ATOM 3653 N N . ALA A 1 465 ? -2.997 -9.327 18.106 1.00 95.38 465 ALA A N 1
ATOM 3654 C CA . ALA A 1 465 ? -1.568 -9.077 18.297 1.00 95.38 465 ALA A CA 1
ATOM 3655 C C . ALA A 1 465 ? -0.932 -10.083 19.274 1.00 95.38 465 ALA A C 1
ATOM 3657 O O . ALA A 1 465 ? 0.122 -10.655 19.001 1.00 95.38 465 ALA A O 1
ATOM 3658 N N . CYS A 1 466 ? -1.619 -10.359 20.382 1.00 94.25 466 CYS A N 1
ATOM 3659 C CA . CYS A 1 466 ? -1.221 -11.345 21.378 1.00 94.25 466 CYS A CA 1
ATOM 3660 C C . CYS A 1 466 ? -1.124 -12.766 20.795 1.00 94.25 466 CYS A C 1
ATOM 3662 O O . CYS A 1 466 ? -0.111 -13.445 20.970 1.00 94.25 466 CYS A O 1
ATOM 3664 N N . LEU A 1 467 ? -2.140 -13.205 20.044 1.00 94.50 467 LEU A N 1
ATOM 3665 C CA . LEU A 1 467 ? -2.175 -14.535 19.432 1.00 94.50 467 LEU A CA 1
ATOM 3666 C C . LEU A 1 467 ? -1.065 -14.738 18.391 1.00 94.50 467 LEU A C 1
ATOM 3668 O O . LEU A 1 467 ? -0.567 -15.857 18.259 1.00 94.50 467 LEU A O 1
ATOM 3672 N N . SER A 1 468 ? -0.637 -13.682 17.685 1.00 94.06 468 SER A N 1
ATOM 3673 C CA . SER A 1 468 ? 0.455 -13.778 16.703 1.00 94.06 468 SER A CA 1
ATOM 3674 C C . SER A 1 468 ? 1.833 -13.966 17.344 1.00 94.06 468 SER A C 1
ATOM 3676 O O . SER A 1 468 ? 2.753 -14.457 16.685 1.00 94.06 468 SER A O 1
ATOM 3678 N N . LYS A 1 469 ? 1.994 -13.563 18.616 1.00 92.94 469 LYS A N 1
ATOM 3679 C CA . LYS A 1 469 ? 3.259 -13.611 19.371 1.00 92.94 469 LYS A CA 1
ATOM 3680 C C . LYS A 1 469 ? 4.409 -12.857 18.695 1.00 92.94 469 LYS A C 1
ATOM 3682 O O . LYS A 1 469 ? 5.571 -13.181 18.928 1.00 92.94 469 LYS A O 1
ATOM 3687 N N . SER A 1 470 ? 4.126 -11.891 17.828 1.00 94.19 470 SER A N 1
ATOM 3688 C CA . SER A 1 470 ? 5.153 -11.237 16.998 1.00 94.19 470 SER A CA 1
ATOM 3689 C C . SER A 1 470 ? 4.932 -9.744 16.776 1.00 94.19 470 SER A C 1
ATOM 3691 O O . SER A 1 470 ? 5.803 -9.073 16.223 1.00 94.19 470 SER A O 1
ATOM 3693 N N . MET A 1 471 ? 3.790 -9.206 17.200 1.00 94.94 471 MET A N 1
ATOM 3694 C CA . MET A 1 471 ? 3.427 -7.814 16.965 1.00 94.94 471 MET A CA 1
ATOM 3695 C C . MET A 1 471 ? 2.644 -7.235 18.139 1.00 94.94 471 MET A C 1
ATOM 3697 O O . MET A 1 471 ? 2.119 -7.966 18.974 1.00 94.94 471 MET A O 1
ATOM 3701 N N . PHE A 1 472 ? 2.538 -5.913 18.160 1.00 94.94 472 PHE A N 1
ATOM 3702 C CA . PHE A 1 472 ? 1.670 -5.167 19.063 1.00 94.94 472 PHE A CA 1
ATOM 3703 C C . PHE A 1 472 ? 0.668 -4.353 18.254 1.00 94.94 472 PHE A C 1
ATOM 3705 O O . PHE A 1 472 ? 0.999 -3.855 17.173 1.00 94.94 472 PHE A O 1
ATOM 3712 N N . PHE A 1 473 ? -0.548 -4.210 18.776 1.00 96.25 473 PHE A N 1
ATOM 3713 C CA . PHE A 1 473 ? -1.526 -3.302 18.197 1.00 96.25 473 PHE A CA 1
ATOM 3714 C C . PHE A 1 473 ? -1.157 -1.855 18.545 1.00 96.25 473 PHE A C 1
ATOM 3716 O O . PHE A 1 473 ? -0.888 -1.528 19.701 1.00 96.25 473 PHE A O 1
ATOM 3723 N N . ASP A 1 474 ? -1.105 -0.990 17.535 1.00 95.12 474 ASP A N 1
ATOM 3724 C CA . ASP A 1 474 ? -0.723 0.411 17.689 1.00 95.12 474 ASP A CA 1
ATOM 3725 C C . ASP A 1 474 ? -1.965 1.301 17.678 1.00 95.12 474 ASP A C 1
ATOM 3727 O O . ASP A 1 474 ? -2.404 1.807 16.638 1.00 95.12 474 ASP A O 1
ATOM 3731 N N . TYR A 1 475 ? -2.514 1.499 18.871 1.00 93.00 475 TYR A N 1
ATOM 3732 C CA . TYR A 1 475 ? -3.643 2.385 19.132 1.00 93.00 475 TYR A CA 1
ATOM 3733 C C . TYR A 1 475 ? -3.400 3.825 18.676 1.00 93.00 475 TYR A C 1
ATOM 3735 O O . TYR A 1 475 ? -4.280 4.426 18.058 1.00 93.00 475 TYR A O 1
ATOM 3743 N N . ALA A 1 476 ? -2.204 4.370 18.919 1.00 87.62 476 ALA A N 1
ATOM 3744 C CA . ALA A 1 476 ? -1.877 5.754 18.584 1.00 87.62 476 ALA A CA 1
ATOM 3745 C C . ALA A 1 476 ? -1.932 6.012 17.069 1.00 87.62 476 ALA A C 1
ATOM 3747 O O . ALA A 1 476 ? -2.269 7.115 16.644 1.00 87.62 476 ALA A O 1
ATOM 3748 N N . SER A 1 477 ? -1.657 4.982 16.261 1.00 90.69 477 SER A N 1
ATOM 3749 C CA . SER A 1 477 ? -1.727 5.025 14.794 1.00 90.69 477 SER A CA 1
ATOM 3750 C C . SER A 1 477 ? -2.967 4.335 14.206 1.00 90.69 477 SER A C 1
ATOM 3752 O O . SER A 1 477 ? -2.962 3.970 13.026 1.00 90.69 477 SER A O 1
ATOM 3754 N N . SER A 1 478 ? -4.007 4.121 15.013 1.00 93.06 478 SER A N 1
ATOM 3755 C CA . SER A 1 478 ? -5.282 3.522 14.595 1.00 93.06 478 SER A CA 1
ATOM 3756 C C . SER A 1 478 ? -6.428 4.486 14.875 1.00 93.06 478 SER A C 1
ATOM 3758 O O . SER A 1 478 ? -6.479 5.059 15.957 1.00 93.06 478 SER A O 1
ATOM 3760 N N . GLY A 1 479 ? -7.349 4.692 13.937 1.00 91.69 479 GLY A N 1
ATOM 3761 C CA . GLY A 1 479 ? -8.406 5.702 14.066 1.00 91.69 479 GLY A CA 1
ATOM 3762 C C . GLY A 1 479 ? -9.292 5.793 12.829 1.00 91.69 479 GLY A C 1
ATOM 3763 O O . GLY A 1 479 ? -9.019 5.124 11.831 1.00 91.69 479 GLY A O 1
ATOM 3764 N N . ASP A 1 480 ? -10.316 6.646 12.893 1.00 91.00 480 ASP A N 1
ATOM 3765 C CA . ASP A 1 480 ? -11.326 6.777 11.836 1.00 91.00 480 ASP A CA 1
ATOM 3766 C C . ASP A 1 480 ? -11.472 8.217 11.334 1.00 91.00 480 ASP A C 1
ATOM 3768 O O . ASP A 1 480 ? -11.271 9.206 12.060 1.00 91.00 480 ASP A O 1
ATOM 3772 N N . LYS A 1 481 ? -11.862 8.323 10.064 1.00 90.38 481 LYS A N 1
ATOM 3773 C CA . LYS A 1 481 ? -12.085 9.569 9.340 1.00 90.38 481 LYS A CA 1
ATOM 3774 C C . LYS A 1 481 ? -13.241 10.333 9.975 1.00 90.38 481 LYS A C 1
ATOM 3776 O O . LYS A 1 481 ? -14.305 9.786 10.238 1.00 90.38 481 LYS A O 1
ATOM 3781 N N . GLY A 1 482 ? -13.047 11.633 10.182 1.00 82.69 482 GLY A N 1
ATOM 3782 C CA . GLY A 1 482 ? -14.107 12.543 10.629 1.00 82.69 482 GLY A CA 1
ATOM 3783 C C . GLY A 1 482 ? -14.451 12.457 12.118 1.00 82.69 482 GLY A C 1
ATOM 3784 O O . GLY A 1 482 ? -15.251 13.262 12.585 1.00 82.69 482 GLY A O 1
ATOM 3785 N N . ARG A 1 483 ? -13.827 11.540 12.868 1.00 82.19 483 ARG A N 1
ATOM 3786 C CA . ARG A 1 483 ? -13.934 11.459 14.334 1.00 82.19 483 ARG A CA 1
ATOM 3787 C C . ARG A 1 483 ? -12.638 11.900 14.994 1.00 82.19 483 ARG A C 1
ATOM 3789 O O . ARG A 1 483 ? -12.633 12.769 15.860 1.00 82.19 483 ARG A O 1
ATOM 3796 N N . ASP A 1 484 ? -11.550 11.293 14.544 1.00 77.25 484 ASP A N 1
ATOM 3797 C CA . ASP A 1 484 ? -10.215 11.458 15.109 1.00 77.25 484 ASP A CA 1
ATOM 3798 C C . ASP A 1 484 ? -9.239 12.022 14.077 1.00 77.25 484 ASP A C 1
ATOM 3800 O O . ASP A 1 484 ? -8.460 12.931 14.356 1.00 77.25 484 ASP A O 1
ATOM 3804 N N . LEU A 1 485 ? -9.326 11.520 12.844 1.00 84.50 485 LEU A N 1
ATOM 3805 C CA . LEU A 1 485 ? -8.383 11.845 11.789 1.00 84.50 485 LEU A CA 1
ATOM 3806 C C . LEU A 1 485 ? -9.081 12.540 10.623 1.00 84.50 485 LEU A C 1
ATOM 3808 O O . LEU A 1 485 ? -10.203 12.212 10.229 1.00 84.50 485 LEU A O 1
ATOM 3812 N N . THR A 1 486 ? -8.375 13.488 10.011 1.00 89.81 486 THR A N 1
ATOM 3813 C CA . THR A 1 486 ? -8.722 13.929 8.659 1.00 89.81 486 THR A CA 1
ATOM 3814 C C . THR A 1 486 ? -8.363 12.826 7.668 1.00 89.81 486 THR A C 1
ATOM 3816 O O . THR A 1 486 ? -7.492 11.995 7.928 1.00 89.81 486 THR A O 1
ATOM 3819 N N . GLU A 1 487 ? -8.977 12.843 6.488 1.00 88.19 487 GLU A N 1
ATOM 3820 C CA . GLU A 1 487 ? -8.620 11.895 5.429 1.00 88.19 487 GLU A CA 1
ATOM 3821 C C . GLU A 1 487 ? -7.125 11.971 5.066 1.00 88.19 487 GLU A C 1
ATOM 3823 O O . GLU A 1 487 ? -6.459 10.947 4.919 1.00 88.19 487 GLU A O 1
ATOM 3828 N N . GLN A 1 488 ? -6.562 13.183 5.004 1.00 90.31 488 GLN A N 1
ATOM 3829 C CA . GLN A 1 488 ? -5.127 13.368 4.785 1.00 90.31 488 GLN A CA 1
ATOM 3830 C C . GLN A 1 488 ? -4.290 12.835 5.957 1.00 90.31 488 GLN A C 1
ATOM 3832 O O . GLN A 1 488 ? -3.218 12.277 5.736 1.00 90.31 488 GLN A O 1
ATOM 3837 N N . GLY A 1 489 ? -4.776 12.971 7.195 1.00 91.88 489 GLY A N 1
ATOM 3838 C CA . GLY A 1 489 ? -4.148 12.397 8.384 1.00 91.88 489 GLY A CA 1
ATOM 3839 C C . GLY A 1 489 ? -4.022 10.875 8.292 1.00 91.88 489 GLY A C 1
ATOM 3840 O O . GLY A 1 489 ? -2.929 10.348 8.492 1.00 91.88 489 GLY A O 1
ATOM 3841 N N . ILE A 1 490 ? -5.093 10.182 7.888 1.00 92.69 490 ILE A N 1
ATOM 3842 C CA . ILE A 1 490 ? -5.076 8.727 7.652 1.00 92.69 490 ILE A CA 1
ATOM 3843 C C . ILE A 1 490 ? -4.044 8.366 6.581 1.00 92.69 490 ILE A C 1
ATOM 3845 O O . ILE A 1 490 ? -3.208 7.490 6.796 1.00 92.69 490 ILE A O 1
ATOM 3849 N N . ARG A 1 491 ? -4.046 9.071 5.443 1.00 92.94 491 ARG A N 1
ATOM 3850 C CA . ARG A 1 491 ? -3.085 8.827 4.353 1.00 92.94 491 ARG A CA 1
ATOM 3851 C C . ARG A 1 491 ? -1.641 9.009 4.821 1.00 92.94 491 ARG A C 1
ATOM 3853 O O . ARG A 1 491 ? -0.805 8.147 4.565 1.00 92.94 491 ARG A O 1
ATOM 3860 N N . ASN A 1 492 ? -1.359 10.071 5.573 1.00 93.75 492 ASN A N 1
ATOM 3861 C CA . ASN A 1 492 ? -0.032 10.325 6.135 1.00 93.75 492 ASN A CA 1
ATOM 3862 C C . ASN A 1 492 ? 0.415 9.212 7.100 1.00 93.75 492 ASN A C 1
ATOM 3864 O O . ASN A 1 492 ? 1.590 8.829 7.089 1.00 93.75 492 ASN A O 1
ATOM 3868 N N . LEU A 1 493 ? -0.501 8.670 7.910 1.00 94.31 493 LEU A N 1
ATOM 3869 C CA . LEU A 1 493 ? -0.214 7.530 8.784 1.00 94.31 493 LEU A CA 1
ATOM 3870 C C . LEU A 1 493 ? 0.105 6.273 7.972 1.00 94.31 493 LEU A C 1
ATOM 3872 O O . LEU A 1 493 ? 1.140 5.657 8.226 1.00 94.31 493 LEU A O 1
ATOM 3876 N N . ILE A 1 494 ? -0.699 5.941 6.954 1.00 95.62 494 ILE A N 1
ATOM 3877 C CA . ILE A 1 494 ? -0.433 4.802 6.056 1.00 95.62 494 ILE A CA 1
ATOM 3878 C C . ILE A 1 494 ? 0.969 4.926 5.448 1.00 95.62 494 ILE A C 1
ATOM 3880 O O . ILE A 1 494 ? 1.769 3.997 5.530 1.00 95.62 494 ILE A O 1
ATOM 3884 N N . GLU A 1 495 ? 1.317 6.089 4.894 1.00 94.94 495 GLU A N 1
ATOM 3885 C CA . GLU A 1 495 ? 2.640 6.316 4.296 1.00 94.94 495 GLU A CA 1
ATOM 3886 C C . GLU A 1 495 ? 3.778 6.171 5.305 1.00 94.94 495 GLU A C 1
ATOM 3888 O O . GLU A 1 495 ? 4.827 5.603 4.990 1.00 94.94 495 GLU A O 1
ATOM 3893 N N . THR A 1 496 ? 3.577 6.669 6.524 1.00 95.25 496 THR A N 1
ATOM 3894 C CA . THR A 1 496 ? 4.557 6.554 7.609 1.00 95.25 496 THR A CA 1
ATOM 3895 C C . THR A 1 496 ? 4.786 5.090 7.980 1.00 95.25 496 THR A C 1
ATOM 3897 O O . THR A 1 496 ? 5.934 4.656 8.099 1.00 95.25 496 THR A O 1
ATOM 3900 N N . LYS A 1 497 ? 3.713 4.298 8.087 1.00 95.81 497 LYS A N 1
ATOM 3901 C CA . LYS A 1 497 ? 3.793 2.861 8.376 1.00 95.81 497 LYS A CA 1
ATOM 3902 C C . LYS A 1 497 ? 4.482 2.085 7.261 1.00 95.81 497 LYS A C 1
ATOM 3904 O O . LYS A 1 497 ? 5.427 1.345 7.541 1.00 95.81 497 LYS A O 1
ATOM 3909 N N . LEU A 1 498 ? 4.115 2.337 6.006 1.00 95.75 498 LEU A N 1
ATOM 3910 C CA . LEU A 1 498 ? 4.726 1.683 4.850 1.00 95.75 498 LEU A CA 1
ATOM 3911 C C . LEU A 1 498 ? 6.226 1.996 4.718 1.00 95.75 498 LEU A C 1
ATOM 3913 O O . LEU A 1 498 ? 7.010 1.100 4.409 1.00 95.75 498 LEU A O 1
ATOM 3917 N N . LYS A 1 499 ? 6.669 3.230 5.015 1.00 93.56 499 LYS A N 1
ATOM 3918 C CA . LYS A 1 499 ? 8.108 3.581 5.072 1.00 93.56 499 LYS A CA 1
ATOM 3919 C C . LYS A 1 499 ? 8.866 2.775 6.136 1.00 93.56 499 LYS A C 1
ATOM 3921 O O . LYS A 1 499 ? 10.036 2.424 5.940 1.00 93.56 499 LYS A O 1
ATOM 3926 N N . GLY A 1 500 ? 8.189 2.455 7.237 1.00 93.44 500 GLY A N 1
ATOM 3927 C CA . GLY A 1 500 ? 8.672 1.587 8.310 1.00 93.44 500 GLY A CA 1
ATOM 3928 C C . GLY A 1 500 ? 8.563 0.085 8.029 1.00 93.44 500 GLY A C 1
ATOM 3929 O O . GLY A 1 500 ? 8.833 -0.690 8.937 1.00 93.44 500 GLY A O 1
ATOM 3930 N N . ASN A 1 501 ? 8.188 -0.338 6.813 1.00 94.44 501 ASN A N 1
ATOM 3931 C CA . ASN A 1 501 ? 7.898 -1.736 6.466 1.00 94.44 501 ASN A CA 1
ATOM 3932 C C . ASN A 1 501 ? 6.786 -2.360 7.334 1.00 94.44 501 ASN A C 1
ATOM 3934 O O . ASN A 1 501 ? 6.817 -3.553 7.628 1.00 94.44 501 ASN A O 1
ATOM 3938 N N . ASN A 1 502 ? 5.797 -1.560 7.734 1.00 95.44 502 ASN A N 1
ATOM 3939 C CA . ASN A 1 502 ? 4.612 -2.033 8.442 1.00 95.44 502 ASN A CA 1
ATOM 3940 C C . ASN A 1 502 ? 3.416 -1.994 7.479 1.00 95.44 502 ASN A C 1
ATOM 3942 O O . ASN A 1 502 ? 3.033 -0.895 7.062 1.00 95.44 502 ASN A O 1
ATOM 3946 N N . PRO A 1 503 ? 2.848 -3.149 7.078 1.00 97.06 503 PRO A N 1
ATOM 3947 C CA . PRO A 1 503 ? 1.598 -3.171 6.338 1.00 97.06 503 PRO A CA 1
ATOM 3948 C C . PRO A 1 503 ? 0.470 -2.669 7.234 1.00 97.06 503 PRO A C 1
ATOM 3950 O O . PRO A 1 503 ? 0.544 -2.732 8.462 1.00 97.06 503 PRO A O 1
ATOM 3953 N N . VAL A 1 504 ? -0.579 -2.162 6.606 1.00 96.94 504 VAL A N 1
ATOM 3954 C CA . VAL A 1 504 ? -1.650 -1.470 7.313 1.00 96.94 504 VAL A CA 1
ATOM 3955 C C . VAL A 1 504 ? -2.983 -2.073 6.931 1.00 96.94 504 VAL A C 1
ATOM 3957 O O . VAL A 1 504 ? -3.260 -2.217 5.742 1.00 96.94 504 VAL A O 1
ATOM 3960 N N . ILE A 1 505 ? -3.825 -2.375 7.917 1.00 97.81 505 ILE A N 1
ATOM 3961 C CA . ILE A 1 505 ? -5.219 -2.711 7.647 1.00 97.81 505 ILE A CA 1
ATOM 3962 C C . ILE A 1 505 ? -5.978 -1.395 7.479 1.00 97.81 505 ILE A C 1
ATOM 3964 O O . ILE A 1 505 ? -6.056 -0.587 8.404 1.00 97.81 505 ILE A O 1
ATOM 3968 N N . ALA A 1 506 ? -6.502 -1.164 6.283 1.00 95.75 506 ALA A N 1
ATOM 3969 C CA . ALA A 1 506 ? -7.312 -0.005 5.956 1.00 95.75 506 ALA A CA 1
ATOM 3970 C C . ALA A 1 506 ? -8.773 -0.424 5.830 1.00 95.75 506 ALA A C 1
ATOM 3972 O O . ALA A 1 506 ? -9.101 -1.360 5.100 1.00 95.75 506 ALA A O 1
ATOM 3973 N N . GLU A 1 507 ? -9.636 0.308 6.516 1.00 93.75 507 GLU A N 1
ATOM 3974 C CA . GLU A 1 507 ? -11.075 0.241 6.340 1.00 93.75 507 GLU A CA 1
ATOM 3975 C C . GLU A 1 507 ? -11.453 1.222 5.235 1.00 93.75 507 GLU A C 1
ATOM 3977 O O . GLU A 1 507 ? -11.193 2.424 5.323 1.00 93.75 507 GLU A O 1
ATOM 3982 N N . MET A 1 508 ? -11.994 0.706 4.145 1.00 90.50 508 MET A N 1
ATOM 3983 C CA . MET A 1 508 ? -12.258 1.462 2.931 1.00 90.50 508 MET A CA 1
ATOM 3984 C C . MET A 1 508 ? -13.744 1.466 2.652 1.00 90.50 508 MET A C 1
ATOM 3986 O O . MET A 1 508 ? -14.421 0.461 2.875 1.00 90.50 508 MET A O 1
ATOM 3990 N N . LYS A 1 509 ? -14.220 2.562 2.055 1.00 87.94 509 LYS A N 1
ATOM 3991 C CA . LYS A 1 509 ? -15.570 2.574 1.509 1.00 87.94 509 LYS A CA 1
ATOM 3992 C C . LYS A 1 509 ? -15.657 1.531 0.406 1.00 87.94 509 LYS A C 1
ATOM 3994 O O . LYS A 1 509 ? -14.942 1.657 -0.590 1.00 87.94 509 LYS A O 1
ATOM 3999 N N . GLY A 1 510 ? -16.464 0.488 0.556 1.00 78.38 510 GLY A N 1
ATOM 4000 C CA . GLY A 1 510 ? -16.584 -0.568 -0.450 1.00 78.38 510 GLY A CA 1
ATOM 4001 C C . GLY A 1 510 ? -17.175 -0.064 -1.775 1.00 78.38 510 GLY A C 1
ATOM 4002 O O . GLY A 1 510 ? -17.403 1.128 -1.986 1.00 78.38 510 GLY A O 1
ATOM 4003 N N . VAL A 1 511 ? -17.319 -0.965 -2.748 1.00 74.00 511 VAL A N 1
ATOM 4004 C CA . VAL A 1 511 ? -18.152 -0.694 -3.942 1.00 74.00 511 VAL A CA 1
ATOM 4005 C C . VAL A 1 511 ? -19.615 -1.024 -3.641 1.00 74.00 511 VAL A C 1
ATOM 4007 O O . VAL A 1 511 ? -20.504 -0.353 -4.149 1.00 74.00 511 VAL A O 1
ATOM 4010 N N . ILE A 1 512 ? -19.823 -2.055 -2.818 1.00 76.19 512 ILE A N 1
ATOM 4011 C CA . ILE A 1 512 ? -21.126 -2.617 -2.460 1.00 76.19 512 ILE A CA 1
ATOM 4012 C C . ILE A 1 512 ? -21.411 -2.352 -0.970 1.00 76.19 512 ILE A C 1
ATOM 4014 O O . ILE A 1 512 ? -22.438 -1.771 -0.652 1.00 76.19 512 ILE A O 1
ATOM 4018 N N . ALA A 1 513 ? -20.474 -2.707 -0.084 1.00 76.81 513 ALA A N 1
ATOM 4019 C CA . ALA A 1 513 ? -20.503 -2.398 1.352 1.00 76.81 513 ALA A CA 1
ATOM 4020 C C . ALA A 1 513 ? -20.034 -0.967 1.674 1.00 76.81 513 ALA A C 1
ATOM 4022 O O . ALA A 1 513 ? -19.195 -0.422 0.950 1.00 76.81 513 ALA A O 1
ATOM 4023 N N . GLU A 1 514 ? -20.484 -0.386 2.789 1.00 81.62 514 GLU A N 1
ATOM 4024 C CA . GLU A 1 514 ? -19.903 0.854 3.316 1.00 81.62 514 GLU A CA 1
ATOM 4025 C C . GLU A 1 514 ? -18.557 0.578 3.993 1.00 81.62 514 GLU A C 1
ATOM 4027 O O . GLU A 1 514 ? -17.603 1.295 3.719 1.00 81.62 514 GLU A O 1
ATOM 4032 N N . HIS A 1 515 ? -18.425 -0.503 4.759 1.00 87.00 515 HIS A N 1
ATOM 4033 C CA . HIS A 1 515 ? -17.226 -0.861 5.517 1.00 87.00 515 HIS A CA 1
ATOM 4034 C C . HIS A 1 515 ? -16.548 -2.127 4.961 1.00 87.00 515 HIS A C 1
ATOM 4036 O O . HIS A 1 515 ? -17.076 -3.233 5.064 1.00 87.00 515 HIS A O 1
ATOM 4042 N N . HIS A 1 516 ? -15.348 -1.993 4.375 1.00 91.00 516 HIS A N 1
ATOM 4043 C CA . HIS A 1 516 ? -14.558 -3.126 3.860 1.00 91.00 516 HIS A CA 1
ATOM 4044 C C . HIS A 1 516 ? -13.081 -3.041 4.260 1.00 91.00 516 HIS A C 1
ATOM 4046 O O . HIS A 1 516 ? -12.413 -2.050 3.963 1.00 91.00 516 HIS A O 1
ATOM 4052 N N . TYR A 1 517 ? -12.539 -4.091 4.882 1.00 94.00 517 TYR A N 1
ATOM 4053 C CA . TYR A 1 517 ? -11.148 -4.117 5.351 1.00 94.00 517 TYR A CA 1
ATOM 4054 C C . TYR A 1 517 ? -10.201 -4.742 4.321 1.00 94.00 517 TYR A C 1
ATOM 4056 O O . TYR A 1 517 ? -10.433 -5.844 3.825 1.00 94.00 517 TYR A O 1
ATOM 4064 N N . THR A 1 518 ? -9.088 -4.062 4.039 1.00 95.12 518 THR A N 1
ATOM 4065 C CA . THR A 1 518 ? -8.026 -4.511 3.118 1.00 95.12 518 THR A CA 1
ATOM 4066 C C . THR A 1 518 ? -6.653 -4.274 3.743 1.00 95.12 518 THR A C 1
ATOM 4068 O O . THR A 1 518 ? -6.519 -3.422 4.620 1.00 95.12 518 THR A O 1
ATOM 4071 N N . VAL A 1 519 ? -5.613 -4.982 3.295 1.00 97.88 519 VAL A N 1
ATOM 4072 C CA . VAL A 1 519 ? -4.241 -4.741 3.772 1.00 97.88 519 VAL A CA 1
ATOM 4073 C C . VAL A 1 519 ? -3.448 -3.971 2.726 1.00 97.88 519 VAL A C 1
ATOM 4075 O O . VAL A 1 519 ? -3.096 -4.520 1.684 1.00 97.88 519 VAL A O 1
ATOM 4078 N N . ILE A 1 520 ? -3.112 -2.715 3.007 1.00 97.75 520 ILE A N 1
ATOM 4079 C CA . ILE A 1 520 ? -2.248 -1.895 2.155 1.00 97.75 520 ILE A CA 1
ATOM 4080 C C . ILE A 1 520 ? -0.786 -2.303 2.370 1.00 97.75 520 ILE A C 1
ATOM 4082 O O . ILE A 1 520 ? -0.291 -2.388 3.495 1.00 97.75 520 ILE A O 1
ATOM 4086 N N . THR A 1 521 ? -0.087 -2.534 1.259 1.00 97.50 521 THR A N 1
ATOM 4087 C CA . THR A 1 521 ? 1.276 -3.088 1.204 1.00 97.50 521 THR A CA 1
ATOM 4088 C C . THR A 1 521 ? 2.268 -2.221 0.434 1.00 97.50 521 THR A C 1
ATOM 4090 O O . THR A 1 521 ? 3.474 -2.429 0.573 1.00 97.50 521 THR A O 1
ATOM 4093 N N . ALA A 1 522 ? 1.792 -1.262 -0.365 1.00 97.31 522 ALA A N 1
ATOM 4094 C CA . ALA A 1 522 ? 2.637 -0.275 -1.028 1.00 97.31 522 ALA A CA 1
ATOM 4095 C C . ALA A 1 522 ? 1.874 1.003 -1.401 1.00 97.31 522 ALA A C 1
ATOM 4097 O O . ALA A 1 522 ? 0.647 0.993 -1.520 1.00 97.31 522 ALA A O 1
ATOM 4098 N N . LYS A 1 523 ? 2.629 2.070 -1.655 1.00 95.94 523 LYS A N 1
ATOM 4099 C CA . LYS A 1 523 ? 2.227 3.291 -2.352 1.00 95.94 523 LYS A CA 1
ATOM 4100 C C . LYS A 1 523 ? 3.121 3.444 -3.581 1.00 95.94 523 LYS A C 1
ATOM 4102 O O . LYS A 1 523 ? 4.332 3.562 -3.419 1.00 95.94 523 LYS A O 1
ATOM 4107 N N . CYS A 1 524 ? 2.520 3.481 -4.761 1.00 93.31 524 CYS A N 1
ATOM 4108 C CA . CYS A 1 524 ? 3.209 3.633 -6.044 1.00 93.31 524 CYS A CA 1
ATOM 4109 C C . CYS A 1 524 ? 2.608 4.801 -6.843 1.00 93.31 524 CYS A C 1
ATOM 4111 O O . CYS A 1 524 ? 1.587 5.350 -6.424 1.00 93.31 524 CYS A O 1
ATOM 4113 N N . GLU A 1 525 ? 3.235 5.205 -7.952 1.00 87.38 525 GLU A N 1
ATOM 4114 C CA . GLU A 1 525 ? 2.936 6.451 -8.696 1.00 87.38 525 GLU A CA 1
ATOM 4115 C C . GLU A 1 525 ? 1.434 6.722 -8.929 1.00 87.38 525 GLU A C 1
ATOM 4117 O O . GLU A 1 525 ? 0.983 7.866 -8.885 1.00 87.38 525 GLU A O 1
ATOM 4122 N N . ASP A 1 526 ? 0.644 5.675 -9.138 1.00 84.12 526 ASP A N 1
ATOM 4123 C CA . ASP A 1 526 ? -0.754 5.716 -9.563 1.00 84.12 526 ASP A CA 1
ATOM 4124 C C . ASP A 1 526 ? -1.716 4.970 -8.614 1.00 84.12 526 ASP A C 1
ATOM 4126 O O . ASP A 1 526 ? -2.845 4.647 -8.992 1.00 84.12 526 ASP A O 1
ATOM 4130 N N . GLY A 1 527 ? -1.301 4.702 -7.369 1.00 93.50 527 GLY A N 1
ATOM 4131 C CA . GLY A 1 527 ? -2.210 4.243 -6.316 1.00 93.50 527 GLY A CA 1
ATOM 4132 C C . GLY A 1 527 ? -1.564 3.431 -5.195 1.00 93.50 527 GLY A C 1
ATOM 4133 O O . GLY A 1 527 ? -0.351 3.237 -5.119 1.00 93.50 527 GLY A O 1
ATOM 4134 N N . TRP A 1 528 ? -2.417 2.921 -4.314 1.00 95.19 528 TRP A N 1
ATOM 4135 C CA . TRP A 1 528 ? -2.052 1.957 -3.283 1.00 95.19 528 TRP A CA 1
ATOM 4136 C C . TRP A 1 528 ? -2.067 0.539 -3.845 1.00 95.19 528 TRP A C 1
ATOM 4138 O O . TRP A 1 528 ? -2.937 0.200 -4.645 1.00 95.19 528 TRP A O 1
ATOM 4148 N N . ILE A 1 529 ? -1.160 -0.315 -3.381 1.00 95.94 529 ILE A N 1
ATOM 4149 C CA . ILE A 1 529 ? -1.237 -1.758 -3.629 1.00 95.94 529 ILE A CA 1
ATOM 4150 C C . ILE A 1 529 ? -1.747 -2.442 -2.373 1.00 95.94 529 ILE A C 1
ATOM 4152 O O . ILE A 1 529 ? -1.146 -2.301 -1.304 1.00 95.94 529 ILE A O 1
ATOM 4156 N N . ALA A 1 530 ? -2.828 -3.203 -2.503 1.00 95.50 530 ALA A N 1
ATOM 4157 C CA . ALA A 1 530 ? -3.478 -3.872 -1.391 1.00 95.50 530 ALA A CA 1
ATOM 4158 C C . ALA A 1 530 ? -3.715 -5.364 -1.645 1.00 95.50 530 ALA A C 1
ATOM 4160 O O . ALA A 1 530 ? -3.897 -5.810 -2.779 1.00 95.50 530 ALA A O 1
ATOM 4161 N N . GLN A 1 531 ? -3.728 -6.114 -0.548 1.00 95.62 531 GLN A N 1
ATOM 4162 C CA . GLN A 1 531 ? -4.221 -7.481 -0.451 1.00 95.62 531 GLN A CA 1
ATOM 4163 C C . GLN A 1 531 ? -5.678 -7.415 0.021 1.00 95.62 531 GLN A C 1
ATOM 4165 O O . GLN A 1 531 ? -5.943 -6.940 1.130 1.00 95.62 531 GLN A O 1
ATOM 4170 N N . ASP A 1 532 ? -6.623 -7.841 -0.816 1.00 94.12 532 ASP A N 1
ATOM 4171 C CA . ASP A 1 532 ? -8.056 -7.659 -0.573 1.00 94.12 532 ASP A CA 1
ATOM 4172 C C . ASP A 1 532 ? -8.729 -9.008 -0.251 1.00 94.12 532 ASP A C 1
ATOM 4174 O O . ASP A 1 532 ? -8.813 -9.859 -1.139 1.00 94.12 532 ASP A O 1
ATOM 4178 N N . PRO A 1 533 ? -9.229 -9.222 0.984 1.00 94.38 533 PRO A N 1
ATOM 4179 C CA . PRO A 1 533 ? -9.863 -10.476 1.399 1.00 94.38 533 PRO A CA 1
ATOM 4180 C C . PRO A 1 533 ? -10.955 -11.010 0.465 1.00 94.38 533 PRO A C 1
ATOM 4182 O O . PRO A 1 533 ? -11.127 -12.226 0.363 1.00 94.38 533 PRO A O 1
ATOM 4185 N N . TYR A 1 534 ? -11.698 -10.122 -0.200 1.00 91.12 534 TYR A N 1
ATOM 4186 C CA . TYR A 1 534 ? -12.849 -10.488 -1.024 1.00 91.12 534 TYR A CA 1
ATOM 4187 C C . TYR A 1 534 ? -12.547 -10.364 -2.521 1.00 91.12 534 TYR A C 1
ATOM 4189 O O . TYR A 1 534 ? -12.873 -11.261 -3.294 1.00 91.12 534 TYR A O 1
ATOM 4197 N N . PHE A 1 535 ? -11.890 -9.277 -2.942 1.00 86.50 535 PHE A N 1
ATOM 4198 C CA . PHE A 1 535 ? -11.709 -8.957 -4.365 1.00 86.50 535 PHE A CA 1
ATOM 4199 C C . PHE A 1 535 ? -10.388 -9.461 -4.979 1.00 86.50 535 PHE A C 1
ATOM 4201 O O . PHE A 1 535 ? -10.214 -9.340 -6.193 1.00 86.50 535 PHE A O 1
ATOM 4208 N N . GLY A 1 536 ? -9.469 -10.038 -4.190 1.00 84.56 536 GLY A N 1
ATOM 4209 C CA . GLY A 1 536 ? -8.319 -10.799 -4.698 1.00 84.56 536 GLY A CA 1
ATOM 4210 C C . GLY A 1 536 ? -6.931 -10.381 -4.188 1.00 84.56 536 GLY A C 1
ATOM 4211 O O . GLY A 1 536 ? -6.759 -9.451 -3.399 1.00 84.56 536 GLY A O 1
ATOM 4212 N N . ALA A 1 537 ? -5.915 -11.101 -4.676 1.00 81.44 537 ALA A N 1
ATOM 4213 C CA . ALA A 1 537 ? -4.550 -11.106 -4.140 1.00 81.44 537 ALA A CA 1
ATOM 4214 C C . ALA A 1 537 ? -3.681 -9.891 -4.461 1.00 81.44 537 ALA A C 1
ATOM 4216 O O . ALA A 1 537 ? -2.624 -9.713 -3.870 1.00 81.44 537 ALA A O 1
ATOM 4217 N N . GLU A 1 538 ? -4.048 -9.063 -5.426 1.00 85.50 538 GLU A N 1
ATOM 4218 C CA . GLU A 1 538 ? -3.277 -7.857 -5.701 1.00 85.50 538 GLU A CA 1
ATOM 4219 C C . GLU A 1 538 ? -4.176 -6.843 -6.372 1.00 85.50 538 GLU A C 1
ATOM 4221 O O . GLU A 1 538 ? -4.518 -6.955 -7.549 1.00 85.50 538 GLU A O 1
ATOM 4226 N N . ARG A 1 539 ? -4.602 -5.862 -5.583 1.00 88.38 539 ARG A N 1
ATOM 4227 C CA . ARG A 1 539 ? -5.494 -4.819 -6.046 1.00 88.38 539 ARG A CA 1
ATOM 4228 C C . ARG A 1 539 ? -4.780 -3.489 -6.009 1.00 88.38 539 ARG A C 1
ATOM 4230 O O . ARG A 1 539 ? -4.271 -3.056 -4.977 1.00 88.38 539 ARG A O 1
ATOM 4237 N N . LYS A 1 540 ? -4.798 -2.820 -7.152 1.00 91.38 540 LYS A N 1
ATOM 4238 C CA . LYS A 1 540 ? -4.432 -1.421 -7.236 1.00 91.38 540 LYS A CA 1
ATOM 4239 C C . LYS A 1 540 ? -5.629 -0.571 -6.829 1.00 91.38 540 LYS A C 1
ATOM 4241 O O . LYS A 1 540 ? -6.693 -0.677 -7.440 1.00 91.38 540 LYS A O 1
ATOM 4246 N N . ILE A 1 541 ? -5.462 0.251 -5.805 1.00 90.75 541 ILE A N 1
ATOM 4247 C CA . ILE A 1 541 ? -6.509 1.121 -5.286 1.00 90.75 541 ILE A CA 1
ATOM 4248 C C . ILE A 1 541 ? -6.144 2.577 -5.593 1.00 90.75 541 ILE A C 1
ATOM 4250 O O . ILE A 1 541 ? -5.116 3.054 -5.108 1.00 90.75 541 ILE A O 1
ATOM 4254 N N . PRO A 1 542 ? -6.964 3.290 -6.385 1.00 91.88 542 PRO A N 1
ATOM 4255 C CA . PRO A 1 542 ? -6.756 4.702 -6.685 1.00 91.88 542 PRO A CA 1
ATOM 4256 C C . PRO A 1 542 ? -6.616 5.574 -5.432 1.00 91.88 542 PRO A C 1
ATOM 4258 O O . PRO A 1 542 ? -7.209 5.293 -4.387 1.00 91.88 542 PRO A O 1
ATOM 4261 N N . PHE A 1 543 ? -5.847 6.660 -5.532 1.00 91.38 543 PHE A N 1
ATOM 4262 C CA . PHE A 1 543 ? -5.641 7.565 -4.400 1.00 91.38 543 PHE A CA 1
ATOM 4263 C C . PHE A 1 543 ? -6.903 8.308 -3.970 1.00 91.38 543 PHE A C 1
ATOM 4265 O O . PHE A 1 543 ? -6.993 8.664 -2.807 1.00 91.38 543 PHE A O 1
ATOM 4272 N N . ASP A 1 544 ? -7.874 8.519 -4.847 1.00 89.00 544 ASP A N 1
ATOM 4273 C CA . ASP A 1 544 ? -9.157 9.155 -4.528 1.00 89.00 544 ASP A CA 1
ATOM 4274 C C . ASP A 1 544 ? -10.147 8.211 -3.827 1.00 89.00 544 ASP A C 1
ATOM 4276 O O . ASP A 1 544 ? -11.193 8.655 -3.354 1.00 89.00 544 ASP A O 1
ATOM 4280 N N . LYS A 1 545 ? -9.822 6.915 -3.704 1.00 90.06 545 LYS A N 1
ATOM 4281 C CA . LYS A 1 545 ? -10.649 5.980 -2.944 1.00 90.06 545 LYS A CA 1
ATOM 4282 C C . LYS A 1 545 ? -10.714 6.419 -1.482 1.00 90.06 545 LYS A C 1
ATOM 4284 O O . LYS A 1 545 ? -9.684 6.630 -0.837 1.00 90.06 545 LYS A O 1
ATOM 4289 N N . GLU A 1 546 ? -11.936 6.536 -0.976 1.00 90.94 546 GLU A N 1
ATOM 4290 C CA . GLU A 1 546 ? -12.208 6.947 0.397 1.00 90.94 546 GLU A CA 1
ATOM 4291 C C . GLU A 1 546 ? -11.773 5.865 1.399 1.00 90.94 546 GLU A C 1
ATOM 4293 O O . GLU A 1 546 ? -12.167 4.699 1.293 1.00 90.94 546 GLU A O 1
ATOM 4298 N N . ILE A 1 547 ? -10.961 6.280 2.375 1.00 93.00 547 ILE A N 1
ATOM 4299 C CA . ILE A 1 547 ? -10.501 5.458 3.499 1.00 93.00 547 ILE A CA 1
ATOM 4300 C C . ILE A 1 547 ? -11.229 5.948 4.750 1.00 93.00 547 ILE A C 1
ATOM 4302 O O . ILE A 1 547 ? -11.101 7.115 5.127 1.00 93.00 547 ILE A O 1
ATOM 4306 N N . LEU A 1 548 ? -12.012 5.058 5.352 1.00 92.50 548 LEU A N 1
ATOM 4307 C CA . LEU A 1 548 ? -12.846 5.317 6.522 1.00 92.50 548 LEU A CA 1
ATOM 4308 C C . LEU A 1 548 ? -12.057 5.179 7.820 1.00 92.50 548 LEU A C 1
ATOM 4310 O O . LEU A 1 548 ? -12.303 5.933 8.753 1.00 92.50 548 LEU A O 1
ATOM 4314 N N . GLY A 1 549 ? -11.064 4.292 7.861 1.00 93.75 549 GLY A N 1
ATOM 4315 C CA . GLY A 1 549 ? -10.282 4.053 9.065 1.00 93.75 549 GLY A CA 1
ATOM 4316 C C . GLY A 1 549 ? -9.010 3.253 8.827 1.00 93.75 549 GLY A C 1
ATOM 4317 O O . GLY A 1 549 ? -8.731 2.764 7.729 1.00 93.75 549 GLY A O 1
ATOM 4318 N N . ILE A 1 550 ? -8.205 3.153 9.879 1.00 95.00 550 ILE A N 1
ATOM 4319 C CA . ILE A 1 550 ? -6.923 2.453 9.894 1.00 95.00 550 ILE A CA 1
ATOM 4320 C C . ILE A 1 550 ? -6.772 1.646 11.184 1.00 95.00 550 ILE A C 1
ATOM 4322 O O . ILE A 1 550 ? -7.072 2.140 12.274 1.00 95.00 550 ILE A O 1
ATOM 4326 N N . ARG A 1 551 ? -6.269 0.415 11.056 1.00 96.12 551 ARG A N 1
ATOM 4327 C CA . ARG A 1 551 ? -5.830 -0.452 12.155 1.00 96.12 551 ARG A CA 1
ATOM 4328 C C . ARG A 1 551 ? -4.371 -0.834 11.904 1.00 96.12 551 ARG A C 1
ATOM 4330 O O . ARG A 1 551 ? -4.031 -1.458 10.894 1.00 96.12 551 ARG A O 1
ATOM 4337 N N . SER A 1 552 ? -3.499 -0.387 12.799 1.00 95.44 552 SER A N 1
ATOM 4338 C CA . SER A 1 552 ? -2.046 -0.469 12.648 1.00 95.44 552 SER A CA 1
ATOM 4339 C C . SER A 1 552 ? -1.429 -1.433 13.649 1.00 95.44 552 SER A C 1
ATOM 4341 O O . SER A 1 552 ? -1.838 -1.500 14.804 1.00 95.44 552 SER A O 1
ATOM 4343 N N . PHE A 1 553 ? -0.368 -2.109 13.219 1.00 96.19 553 PHE A N 1
ATOM 4344 C CA . PHE A 1 553 ? 0.460 -2.961 14.064 1.00 96.19 553 PHE A CA 1
ATOM 4345 C C . PHE A 1 553 ? 1.927 -2.552 13.941 1.00 96.19 553 PHE A C 1
ATOM 4347 O O . PHE A 1 553 ? 2.331 -1.876 12.989 1.00 96.19 553 PHE A O 1
ATOM 4354 N N . VAL A 1 554 ? 2.725 -2.958 14.922 1.00 92.62 554 VAL A N 1
ATOM 4355 C CA . VAL A 1 554 ? 4.181 -2.804 14.915 1.00 92.62 554 VAL A CA 1
ATOM 4356 C C . VAL A 1 554 ? 4.839 -4.117 15.317 1.00 92.62 554 VAL A C 1
ATOM 4358 O O . VAL A 1 554 ? 4.310 -4.846 16.154 1.00 92.62 554 VAL A O 1
ATOM 4361 N N . ALA A 1 555 ? 5.994 -4.420 14.725 1.00 93.00 555 ALA A N 1
ATOM 4362 C CA . ALA A 1 555 ? 6.754 -5.618 15.067 1.00 93.00 555 ALA A CA 1
ATOM 4363 C C . ALA A 1 555 ? 7.207 -5.592 16.535 1.00 93.00 555 ALA A C 1
ATOM 4365 O O . ALA A 1 555 ? 7.645 -4.557 17.043 1.00 93.00 555 ALA A O 1
ATOM 4366 N N . SER A 1 556 ? 7.156 -6.749 17.191 1.00 91.88 556 SER A N 1
ATOM 4367 C CA . SER A 1 556 ? 7.789 -6.950 18.491 1.00 91.88 556 SER A CA 1
ATOM 4368 C C . SER A 1 556 ? 9.311 -7.080 18.337 1.00 91.88 556 SER A C 1
ATOM 4370 O O . SER A 1 556 ? 9.775 -7.715 17.388 1.00 91.88 556 SER A O 1
ATOM 4372 N N . PRO A 1 557 ? 10.116 -6.539 19.272 1.00 90.88 557 PRO A N 1
ATOM 4373 C CA . PRO A 1 557 ? 11.560 -6.762 19.289 1.00 90.88 557 PRO A CA 1
ATOM 4374 C C . PRO A 1 557 ? 11.947 -8.178 19.754 1.00 90.88 557 PRO A C 1
ATOM 4376 O O . PRO A 1 557 ? 13.109 -8.561 19.632 1.00 90.88 557 PRO A O 1
ATOM 4379 N N . THR A 1 558 ? 11.006 -8.949 20.309 1.00 90.94 558 THR A N 1
ATOM 4380 C CA . THR A 1 558 ? 11.224 -10.311 20.818 1.00 90.94 558 THR A CA 1
ATOM 4381 C C . THR A 1 558 ? 10.214 -11.301 20.241 1.00 90.94 558 THR A C 1
ATOM 4383 O O . THR A 1 558 ? 9.083 -10.934 19.916 1.00 90.94 558 THR A O 1
ATOM 4386 N N . TYR A 1 559 ? 10.617 -12.574 20.162 1.00 90.56 559 TYR A N 1
ATOM 4387 C CA . TYR A 1 559 ? 9.751 -13.690 19.786 1.00 90.56 559 TYR A CA 1
ATOM 4388 C C . TYR A 1 559 ? 9.961 -14.891 20.735 1.00 90.56 559 TYR A C 1
ATOM 4390 O O . TYR A 1 559 ? 11.109 -15.309 20.908 1.00 90.56 559 TYR A O 1
ATOM 4398 N N . PRO A 1 560 ? 8.897 -15.475 21.325 1.00 91.44 560 PRO A N 1
ATOM 4399 C CA . PRO A 1 560 ? 7.515 -14.997 21.278 1.00 91.44 560 PRO A CA 1
ATOM 4400 C C . PRO A 1 560 ? 7.356 -13.664 22.030 1.00 91.44 560 PRO A C 1
ATOM 4402 O O . PRO A 1 560 ? 7.914 -13.471 23.109 1.00 91.44 560 PRO A O 1
ATOM 4405 N N . ALA A 1 561 ? 6.601 -12.740 21.444 1.00 91.00 561 ALA A N 1
ATOM 4406 C CA . ALA A 1 561 ? 6.221 -11.480 22.062 1.00 91.00 561 ALA A CA 1
ATOM 4407 C C . ALA A 1 561 ? 5.247 -11.750 23.222 1.00 91.00 561 ALA A C 1
ATOM 4409 O O . ALA A 1 561 ? 4.301 -12.524 23.034 1.00 91.00 561 ALA A O 1
ATOM 4410 N N . PRO A 1 562 ? 5.441 -11.133 24.401 1.00 90.06 562 PRO A N 1
ATOM 4411 C CA . PRO A 1 562 ? 4.431 -11.165 25.454 1.00 90.06 562 PRO A CA 1
ATOM 4412 C C . PRO A 1 562 ? 3.186 -10.396 25.002 1.00 90.06 562 PRO A C 1
ATOM 4414 O O . PRO A 1 562 ? 3.281 -9.486 24.178 1.00 90.06 562 PRO A O 1
ATOM 4417 N N . CYS A 1 563 ? 2.019 -10.714 25.554 1.00 91.12 563 CYS A N 1
ATOM 4418 C CA . CYS A 1 563 ? 0.824 -9.939 25.243 1.00 91.12 563 CYS A CA 1
ATOM 4419 C C . CYS A 1 563 ? 0.881 -8.582 25.947 1.00 91.12 563 CYS A C 1
ATOM 4421 O O . CYS A 1 563 ? 1.407 -8.453 27.054 1.00 91.12 563 CYS A O 1
ATOM 4423 N N . THR A 1 564 ? 0.345 -7.548 25.298 1.00 90.94 564 THR A N 1
ATOM 4424 C CA . THR A 1 564 ? 0.228 -6.236 25.940 1.00 90.94 564 THR A CA 1
ATOM 4425 C C . THR A 1 564 ? -0.899 -6.285 26.954 1.00 90.94 564 THR A C 1
ATOM 4427 O O . THR A 1 564 ? -2.025 -6.658 26.629 1.00 90.94 564 THR A O 1
ATOM 4430 N N . ARG A 1 565 ? -0.588 -5.909 28.195 1.00 91.00 565 ARG A N 1
ATOM 4431 C CA . ARG A 1 565 ? -1.602 -5.743 29.227 1.00 91.00 565 ARG A CA 1
ATOM 4432 C C . ARG A 1 565 ? -2.442 -4.520 28.876 1.00 91.00 565 ARG A C 1
ATOM 4434 O O . ARG A 1 565 ? -1.890 -3.423 28.853 1.00 91.00 565 ARG A O 1
ATOM 4441 N N . SER A 1 566 ? -3.739 -4.681 28.654 1.00 92.75 566 SER A N 1
ATOM 4442 C CA . SER A 1 566 ? -4.593 -3.599 28.144 1.00 92.75 566 SER A CA 1
ATOM 4443 C C . SER A 1 566 ? -5.883 -3.475 28.948 1.00 92.75 566 SER A C 1
ATOM 4445 O O . SER A 1 566 ? -6.454 -4.477 29.379 1.00 92.75 566 SER A O 1
ATOM 4447 N N . LEU A 1 567 ? -6.338 -2.235 29.140 1.00 94.31 567 LEU A N 1
ATOM 4448 C CA . LEU A 1 567 ? -7.710 -1.932 29.543 1.00 94.31 567 LEU A CA 1
ATOM 4449 C C . LEU A 1 567 ? -8.471 -1.519 28.283 1.00 94.31 567 LEU A C 1
ATOM 4451 O O . LEU A 1 567 ? -8.184 -0.468 27.709 1.00 94.31 567 LEU A O 1
ATOM 4455 N N . LEU A 1 568 ? -9.400 -2.360 27.845 1.00 94.19 568 LEU A N 1
ATOM 4456 C CA . LEU A 1 568 ? -10.213 -2.143 26.654 1.00 94.19 568 LEU A CA 1
ATOM 4457 C C . LEU A 1 568 ? -11.661 -1.906 27.080 1.00 94.19 568 LEU A C 1
ATOM 4459 O O . LEU A 1 568 ? -12.215 -2.646 27.881 1.00 94.19 568 LEU A O 1
ATOM 4463 N N . SER A 1 569 ? -12.280 -0.851 26.571 1.00 94.81 569 SER A N 1
ATOM 4464 C CA . SER A 1 569 ? -13.703 -0.575 26.741 1.00 94.81 569 SER A CA 1
ATOM 4465 C C . SER A 1 569 ? -14.368 -0.593 25.379 1.00 94.81 569 SER A C 1
ATOM 4467 O O . SER A 1 569 ? -13.876 0.045 24.450 1.00 94.81 569 SER A O 1
ATOM 4469 N N . TRP A 1 570 ? -15.488 -1.289 25.254 1.00 92.69 570 TRP A N 1
ATOM 4470 C CA . TRP A 1 570 ? -16.266 -1.299 24.023 1.00 92.69 570 TRP A CA 1
ATOM 4471 C C . TRP A 1 570 ? -17.715 -0.928 24.295 1.00 92.69 570 TRP A C 1
ATOM 4473 O O . TRP A 1 570 ? -18.258 -1.210 25.359 1.00 92.69 570 TRP A O 1
ATOM 4483 N N . LEU A 1 571 ? -18.334 -0.235 23.345 1.00 91.69 571 LEU A N 1
ATOM 4484 C CA . LEU A 1 571 ? -19.653 0.351 23.525 1.00 91.69 571 LEU A CA 1
ATOM 4485 C C . LEU A 1 571 ? -20.518 0.136 22.290 1.00 91.69 571 LEU A C 1
ATOM 4487 O O . LEU A 1 571 ? -20.154 0.522 21.177 1.00 91.69 571 LEU A O 1
ATOM 4491 N N . SER A 1 572 ? -21.704 -0.414 22.530 1.00 86.19 572 SER A N 1
ATOM 4492 C CA . SER A 1 572 ? -22.811 -0.404 21.578 1.00 86.19 572 SER A CA 1
ATOM 4493 C C . SER A 1 572 ? -23.596 0.902 21.711 1.00 86.19 572 SER A C 1
ATOM 4495 O O . SER A 1 572 ? -23.886 1.349 22.819 1.00 86.19 572 SER A O 1
ATOM 4497 N N . SER A 1 573 ? -23.915 1.521 20.573 1.00 82.56 573 SER A N 1
ATOM 4498 C CA . SER A 1 573 ? -24.684 2.771 20.454 1.00 82.56 573 SER A CA 1
ATOM 4499 C C . SER A 1 573 ? -26.037 2.725 21.199 1.00 82.56 573 SER A C 1
ATOM 4501 O O . SER A 1 573 ? -26.543 1.630 21.423 1.00 82.56 573 SER A O 1
ATOM 4503 N N . PRO A 1 574 ? -26.648 3.876 21.569 1.00 90.06 574 PRO A N 1
ATOM 4504 C CA . PRO A 1 574 ? -26.388 5.238 21.086 1.00 90.06 574 PRO A CA 1
ATOM 4505 C C . PRO A 1 574 ? -25.650 6.140 22.089 1.00 90.06 574 PRO A C 1
ATOM 4507 O O . PRO A 1 574 ? -26.138 7.208 22.469 1.00 90.06 574 PRO A O 1
ATOM 4510 N N . ALA A 1 575 ? -24.439 5.752 22.480 1.00 93.12 575 ALA A N 1
ATOM 4511 C CA . ALA A 1 575 ? -23.553 6.593 23.279 1.00 93.12 575 ALA A CA 1
ATOM 4512 C C . ALA A 1 575 ? -22.116 6.623 22.733 1.00 93.12 575 ALA A C 1
ATOM 4514 O O . ALA A 1 575 ? -21.778 5.901 21.792 1.00 93.12 575 ALA A O 1
ATOM 4515 N N . GLU A 1 576 ? -21.287 7.473 23.325 1.00 94.94 576 GLU A N 1
ATOM 4516 C CA . GLU A 1 576 ? -19.852 7.623 23.089 1.00 94.94 576 GLU A CA 1
ATOM 4517 C C . GLU A 1 576 ? -19.063 7.429 24.391 1.00 94.94 576 GLU A C 1
ATOM 4519 O O . GLU A 1 576 ? -19.622 7.596 25.472 1.00 94.94 576 GLU A O 1
ATOM 4524 N N . LEU A 1 577 ? -17.772 7.091 24.299 1.00 96.81 577 LEU A N 1
ATOM 4525 C CA . LEU A 1 577 ? -16.898 6.903 25.463 1.00 96.81 577 LEU A CA 1
ATOM 4526 C C . LEU A 1 577 ? -15.892 8.041 25.620 1.00 96.81 577 LEU A C 1
ATOM 4528 O O . LEU A 1 577 ? -15.263 8.450 24.644 1.00 96.81 577 LEU A O 1
ATOM 4532 N N . LEU A 1 578 ? -15.667 8.465 26.863 1.00 97.50 578 LEU A N 1
ATOM 4533 C CA . LEU A 1 578 ? -14.555 9.326 27.259 1.00 97.50 578 LEU A CA 1
ATOM 4534 C C . LEU A 1 578 ? -13.911 8.797 28.544 1.00 97.50 578 LEU A C 1
ATOM 4536 O O . LEU A 1 578 ? -14.500 8.853 29.619 1.00 97.50 578 LEU A O 1
ATOM 4540 N N . MET A 1 579 ? -12.684 8.299 28.439 1.00 97.94 579 MET A N 1
ATOM 4541 C CA . MET A 1 579 ? -11.892 7.817 29.566 1.00 97.94 579 MET A CA 1
ATOM 4542 C C . MET A 1 579 ? -10.983 8.926 30.097 1.00 97.94 579 MET A C 1
ATOM 4544 O O . MET A 1 579 ? -10.328 9.617 29.319 1.00 97.94 579 MET A O 1
ATOM 4548 N N . THR A 1 580 ? -10.894 9.053 31.418 1.00 98.00 580 THR A N 1
ATOM 4549 C CA . THR A 1 580 ? -9.920 9.885 32.134 1.00 98.00 580 THR A CA 1
ATOM 4550 C C . THR A 1 580 ? -9.026 8.986 32.988 1.00 98.00 580 THR A C 1
ATOM 4552 O O . THR A 1 580 ? -9.537 8.176 33.763 1.00 98.00 580 THR A O 1
ATOM 4555 N N . ASP A 1 581 ? -7.707 9.104 32.833 1.00 97.44 581 ASP A N 1
ATOM 4556 C CA . ASP A 1 581 ? -6.722 8.344 33.609 1.00 97.44 581 ASP A CA 1
ATOM 4557 C C . ASP A 1 581 ? -6.516 8.917 35.029 1.00 97.44 581 ASP A C 1
ATOM 4559 O O . ASP A 1 581 ? -6.961 10.034 35.316 1.00 97.44 581 ASP A O 1
ATOM 4563 N N . PRO A 1 582 ? -5.814 8.197 35.929 1.00 97.25 582 PRO A N 1
ATOM 4564 C CA . PRO A 1 582 ? -5.541 8.677 37.287 1.00 97.25 582 PRO A CA 1
ATOM 4565 C C . PRO A 1 582 ? -4.745 9.992 37.358 1.00 97.25 582 PRO A C 1
ATOM 4567 O O . PRO A 1 582 ? -4.708 10.631 38.405 1.00 97.25 582 PRO A O 1
ATOM 4570 N N . SER A 1 583 ? -4.083 10.392 36.266 1.00 97.06 583 SER A N 1
ATOM 4571 C CA . SER A 1 583 ? -3.333 11.651 36.160 1.00 97.06 583 SER A CA 1
ATOM 4572 C C . SER A 1 583 ? -4.170 12.794 35.567 1.00 97.06 583 SER A C 1
ATOM 4574 O O . SER A 1 583 ? -3.672 13.911 35.438 1.00 97.06 583 SER A O 1
ATOM 4576 N N . GLY A 1 584 ? -5.433 12.540 35.212 1.00 96.94 584 GLY A N 1
ATOM 4577 C CA . GLY A 1 584 ? -6.346 13.513 34.615 1.00 96.94 584 GLY A CA 1
ATOM 4578 C C . GLY A 1 584 ? -6.242 13.647 33.092 1.00 96.94 584 GLY A C 1
ATOM 4579 O O . GLY A 1 584 ? -6.936 14.489 32.515 1.00 96.94 584 GLY A O 1
ATOM 4580 N N . ASN A 1 585 ? -5.418 12.840 32.416 1.00 97.69 585 ASN A N 1
ATOM 4581 C CA . ASN A 1 585 ? -5.368 12.824 30.955 1.00 97.69 585 ASN A CA 1
ATOM 4582 C C . ASN A 1 585 ? -6.598 12.111 30.396 1.00 97.69 585 ASN A C 1
ATOM 4584 O O . ASN A 1 585 ? -7.108 11.169 30.997 1.00 97.69 585 ASN A O 1
ATOM 4588 N N . LYS A 1 586 ? -7.058 12.527 29.214 1.00 97.06 586 LYS A N 1
ATOM 4589 C CA . LYS A 1 586 ? -8.301 12.027 28.619 1.00 97.06 586 LYS A CA 1
ATOM 4590 C C . LYS A 1 586 ? -8.096 11.387 27.258 1.00 97.06 586 LYS A C 1
ATOM 4592 O O . LYS A 1 586 ? -7.300 11.887 26.466 1.00 97.06 586 LYS A O 1
ATOM 4597 N N . THR A 1 587 ? -8.844 10.326 26.974 1.00 96.75 587 THR A N 1
ATOM 4598 C CA . THR A 1 587 ? -8.963 9.737 25.633 1.00 96.75 587 THR A CA 1
ATOM 4599 C C . THR A 1 587 ? -10.397 9.341 25.344 1.00 96.75 587 THR A C 1
ATOM 4601 O O . THR A 1 587 ? -11.063 8.810 26.223 1.00 96.75 587 THR A O 1
ATOM 4604 N N . GLY A 1 588 ? -10.876 9.593 24.129 1.00 95.44 588 GLY A N 1
ATOM 4605 C CA . GLY A 1 588 ? -12.248 9.302 23.714 1.00 95.44 588 GLY A CA 1
ATOM 4606 C C . GLY A 1 588 ? -12.931 10.510 23.082 1.00 95.44 588 GLY A C 1
ATOM 4607 O O . GLY A 1 588 ? -12.268 11.465 22.682 1.00 95.44 588 GLY A O 1
ATOM 4608 N N . PHE A 1 589 ? -14.252 10.459 22.960 1.00 94.38 589 PHE A N 1
ATOM 4609 C CA . PHE A 1 589 ? -15.063 11.507 22.347 1.00 94.38 589 PHE A CA 1
ATOM 4610 C C . PHE A 1 589 ? -15.248 12.702 23.288 1.00 94.38 589 PHE A C 1
ATOM 4612 O O . PHE A 1 589 ? -15.797 12.558 24.377 1.00 94.38 589 PHE A O 1
ATOM 4619 N N . GLU A 1 590 ? -14.839 13.893 22.852 1.00 92.12 590 GLU A N 1
ATOM 4620 C CA . GLU A 1 590 ? -15.042 15.143 23.585 1.00 92.12 590 GLU A CA 1
ATOM 4621 C C . GLU A 1 590 ? -16.340 15.831 23.111 1.00 92.12 590 GLU A C 1
ATOM 4623 O O . GLU A 1 590 ? -16.388 16.332 21.982 1.00 92.12 590 GLU A O 1
ATOM 4628 N N . PRO A 1 591 ? -17.404 15.905 23.939 1.00 88.38 591 PRO A N 1
ATOM 4629 C CA . PRO A 1 591 ? -18.707 16.429 23.515 1.00 88.38 591 PRO A CA 1
ATOM 4630 C C . PRO A 1 591 ? -18.677 17.885 23.051 1.00 88.38 591 PRO A C 1
ATOM 4632 O O . PRO A 1 591 ? -19.463 18.271 22.184 1.00 88.38 591 PRO A O 1
ATOM 4635 N N . ALA A 1 592 ? -17.774 18.695 23.615 1.00 87.81 592 ALA A N 1
ATOM 4636 C CA . ALA A 1 592 ? -17.669 20.114 23.293 1.00 87.81 592 ALA A CA 1
ATOM 4637 C C . ALA A 1 592 ? -17.181 20.356 21.856 1.00 87.81 592 ALA A C 1
ATOM 4639 O O . ALA A 1 592 ? -17.692 21.237 21.164 1.00 87.81 592 ALA A O 1
ATOM 4640 N N . THR A 1 593 ? -16.200 19.574 21.400 1.00 89.19 593 THR A N 1
ATOM 4641 C CA . THR A 1 593 ? -15.599 19.710 20.063 1.00 89.19 593 THR A CA 1
ATOM 4642 C C . THR A 1 593 ? -16.171 18.717 19.057 1.00 89.19 593 THR A C 1
ATOM 4644 O O . THR A 1 593 ? -16.028 18.931 17.855 1.00 89.19 593 THR A O 1
ATOM 4647 N N . LYS A 1 594 ? -16.831 17.655 19.537 1.00 86.62 594 LYS A N 1
ATOM 4648 C CA . LYS A 1 594 ? -17.285 16.491 18.761 1.00 86.62 594 LYS A CA 1
ATOM 4649 C C . LYS A 1 594 ? -16.147 15.744 18.060 1.00 86.62 594 LYS A C 1
ATOM 4651 O O . LYS A 1 594 ? -16.372 15.090 17.045 1.00 86.62 594 LYS A O 1
ATOM 4656 N N . LEU A 1 595 ? -14.934 15.855 18.597 1.00 88.50 595 LEU A N 1
ATOM 4657 C CA . LEU A 1 595 ? -13.739 15.181 18.102 1.00 88.50 595 LEU A CA 1
ATOM 4658 C C . LEU A 1 595 ? -13.214 14.201 19.146 1.00 88.50 595 LEU A C 1
ATOM 4660 O O . LEU A 1 595 ? -13.499 14.318 20.338 1.00 88.50 595 LEU A O 1
ATOM 4664 N N . VAL A 1 596 ? -12.419 13.244 18.688 1.00 91.50 596 VAL A N 1
ATOM 4665 C CA . VAL A 1 596 ? -11.667 12.351 19.563 1.00 91.50 596 VAL A CA 1
ATOM 4666 C C . VAL A 1 596 ? -10.422 13.067 20.085 1.00 91.50 596 VAL A C 1
ATOM 4668 O O . VAL A 1 596 ? -9.709 13.734 19.338 1.00 91.50 596 VAL A O 1
ATOM 4671 N N . ILE A 1 597 ? -10.161 12.926 21.382 1.00 92.69 597 ILE A N 1
ATOM 4672 C CA . ILE A 1 597 ? -8.917 13.346 22.036 1.00 92.69 597 ILE A CA 1
ATOM 4673 C C . ILE A 1 597 ? -8.126 12.114 22.486 1.00 92.69 597 ILE A C 1
ATOM 4675 O O . ILE A 1 597 ? -8.720 11.068 22.745 1.00 92.69 597 ILE A O 1
ATOM 4679 N N . ARG A 1 598 ? -6.790 12.221 22.555 1.00 92.19 598 ARG A N 1
ATOM 4680 C CA . ARG A 1 598 ? -5.860 11.099 22.818 1.00 92.19 598 ARG A CA 1
ATOM 4681 C C . ARG A 1 598 ? -4.678 11.514 23.693 1.00 92.19 598 ARG A C 1
ATOM 4683 O O . ARG A 1 598 ? -3.519 11.422 23.296 1.00 92.19 598 ARG A O 1
ATOM 4690 N N . ASN A 1 599 ? -4.970 12.026 24.881 1.00 94.81 599 ASN A N 1
ATOM 4691 C CA . ASN A 1 599 ? -3.939 12.522 25.793 1.00 94.81 599 ASN A CA 1
ATOM 4692 C C . ASN A 1 599 ? -3.421 11.432 26.743 1.00 94.81 599 ASN A C 1
ATOM 4694 O O . ASN A 1 599 ? -2.406 11.642 27.402 1.00 94.81 599 ASN A O 1
ATOM 4698 N N . ILE A 1 600 ? -4.093 10.277 26.826 1.00 95.81 600 ILE A N 1
ATOM 4699 C CA . ILE A 1 600 ? -3.574 9.123 27.571 1.00 95.81 600 ILE A CA 1
ATOM 4700 C C . ILE A 1 600 ? -2.527 8.442 26.687 1.00 95.81 600 ILE A C 1
ATOM 4702 O O . ILE A 1 600 ? -2.786 8.147 25.517 1.00 95.81 600 ILE A O 1
ATOM 4706 N N . LEU A 1 601 ? -1.336 8.203 27.233 1.00 93.62 601 LEU A N 1
ATOM 4707 C CA . LEU A 1 601 ? -0.198 7.686 26.474 1.00 93.62 601 LEU A CA 1
ATOM 4708 C C . LEU A 1 601 ? -0.553 6.393 25.722 1.00 93.62 601 LEU A C 1
ATOM 4710 O O . LEU A 1 601 ? -1.053 5.443 26.318 1.00 93.62 601 LEU A O 1
ATOM 4714 N N . ASN A 1 602 ? -0.255 6.365 24.418 1.00 91.88 602 ASN A N 1
ATOM 4715 C CA . ASN A 1 602 ? -0.469 5.230 23.509 1.00 91.88 602 ASN A CA 1
ATOM 4716 C C . ASN A 1 602 ? -1.907 4.700 23.431 1.00 91.88 602 ASN A C 1
ATOM 4718 O O . ASN A 1 602 ? -2.116 3.621 22.894 1.00 91.88 602 ASN A O 1
ATOM 4722 N N . SER A 1 603 ? -2.891 5.421 23.954 1.00 95.25 603 SER A N 1
ATOM 4723 C CA . SER A 1 603 ? -4.294 5.020 23.878 1.00 95.25 603 SER A CA 1
ATOM 4724 C C . SER A 1 603 ? -4.917 5.365 22.522 1.00 95.25 603 SER A C 1
ATOM 4726 O O . SER A 1 603 ? -4.350 6.113 21.719 1.00 95.25 603 SER A O 1
ATOM 4728 N N . GLY A 1 604 ? -6.099 4.814 22.253 1.00 93.75 604 GLY A N 1
ATOM 4729 C CA . GLY A 1 604 ? -6.842 5.114 21.035 1.00 93.75 604 GLY A CA 1
ATOM 4730 C C . GLY A 1 604 ? -8.336 4.890 21.200 1.00 93.75 604 GLY A C 1
ATOM 4731 O O . GLY A 1 604 ? -8.773 4.166 22.094 1.00 93.75 604 GLY A O 1
ATOM 4732 N N . TYR A 1 605 ? -9.106 5.532 20.323 1.00 94.69 605 TYR A N 1
ATOM 4733 C CA . TYR A 1 605 ? -10.556 5.402 20.253 1.00 94.69 605 TYR A CA 1
ATOM 4734 C C . TYR A 1 605 ? -11.009 5.395 18.794 1.00 94.69 605 TYR A C 1
ATOM 4736 O O . TYR A 1 605 ? -10.678 6.310 18.035 1.00 94.69 605 TYR A O 1
ATOM 4744 N N . PHE A 1 606 ? -11.736 4.352 18.411 1.00 93.12 606 PHE A N 1
ATOM 4745 C CA . PHE A 1 606 ? -12.224 4.132 17.051 1.00 93.12 606 PHE A CA 1
ATOM 4746 C C . PHE A 1 606 ? -13.532 3.334 17.063 1.00 93.12 606 PHE A C 1
ATOM 4748 O O . PHE A 1 606 ? -14.034 2.945 18.116 1.00 93.12 606 PHE A O 1
ATOM 4755 N N . MET A 1 607 ? -14.122 3.143 15.894 1.00 90.88 607 MET A N 1
ATOM 4756 C CA . MET A 1 607 ? -15.360 2.426 15.652 1.00 90.88 607 MET A CA 1
ATOM 4757 C C . MET A 1 607 ? -15.115 1.364 14.590 1.0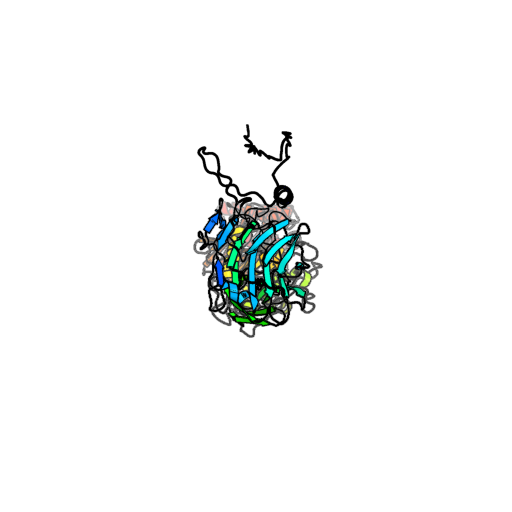0 90.88 607 MET A C 1
ATOM 4759 O O . MET A 1 607 ? -14.622 1.678 13.515 1.00 90.88 607 MET A O 1
ATOM 4763 N N . ASP A 1 608 ? -15.476 0.124 14.898 1.00 89.38 608 ASP A N 1
ATOM 4764 C CA . ASP A 1 608 ? -15.453 -0.981 13.947 1.00 89.38 608 ASP A CA 1
ATOM 4765 C C . ASP A 1 608 ? -16.883 -1.345 13.540 1.00 89.38 608 ASP A C 1
ATOM 4767 O O . ASP A 1 608 ? -17.788 -1.427 14.380 1.00 89.38 608 ASP A O 1
ATOM 4771 N N . ALA A 1 609 ? -17.061 -1.591 12.248 1.00 85.69 609 ALA A N 1
ATOM 4772 C CA . ALA A 1 609 ? -18.314 -2.002 11.630 1.00 85.69 609 ALA A CA 1
ATOM 4773 C C . ALA A 1 609 ? -18.013 -3.081 10.589 1.00 85.69 609 ALA A C 1
ATOM 4775 O O . ALA A 1 609 ? -16.969 -3.035 9.938 1.00 85.69 609 ALA A O 1
ATOM 4776 N N . ILE A 1 610 ? -18.893 -4.071 10.451 1.00 78.19 610 ILE A N 1
ATOM 4777 C CA . ILE A 1 610 ? -18.683 -5.177 9.512 1.00 78.19 610 ILE A CA 1
ATOM 4778 C C . ILE A 1 610 ? -19.904 -5.335 8.612 1.00 78.19 610 ILE A C 1
ATOM 4780 O O . ILE A 1 610 ? -20.942 -5.835 9.041 1.00 78.19 610 ILE A O 1
ATOM 4784 N N . ASP A 1 611 ? -19.736 -4.960 7.348 1.00 83.06 611 ASP A N 1
ATOM 4785 C CA . ASP A 1 611 ? -20.779 -5.034 6.329 1.00 83.06 611 ASP A CA 1
ATOM 4786 C C . ASP A 1 611 ? -20.648 -6.292 5.466 1.00 83.06 611 ASP A C 1
ATOM 4788 O O . ASP A 1 611 ? -19.583 -6.911 5.380 1.00 83.06 611 ASP A O 1
ATOM 4792 N N . ASN A 1 612 ? -21.723 -6.633 4.753 1.00 80.50 612 ASN A N 1
ATOM 4793 C CA . ASN A 1 612 ? -21.696 -7.691 3.753 1.00 80.50 612 ASN A CA 1
ATOM 4794 C C . ASN A 1 612 ? -21.038 -7.169 2.468 1.00 80.50 612 ASN A C 1
ATOM 4796 O O . ASN A 1 612 ? -21.639 -6.342 1.776 1.00 80.50 612 ASN A O 1
ATOM 4800 N N . PRO A 1 613 ? -19.860 -7.666 2.055 1.00 77.50 613 PRO A N 1
ATOM 4801 C CA . PRO A 1 613 ? -19.255 -7.236 0.803 1.00 77.50 613 PRO A CA 1
ATOM 4802 C C . PRO A 1 613 ? -20.015 -7.752 -0.432 1.00 77.50 613 PRO A C 1
ATOM 4804 O O . PRO A 1 613 ? -19.789 -7.228 -1.523 1.00 77.50 613 PRO A O 1
ATOM 4807 N N . GLU A 1 614 ? -20.901 -8.748 -0.283 1.00 81.56 614 GLU A N 1
ATOM 4808 C CA . GLU A 1 614 ? -21.719 -9.317 -1.363 1.00 81.56 614 GLU A CA 1
ATOM 4809 C C . GLU A 1 614 ? -23.064 -8.595 -1.523 1.00 81.56 614 GLU A C 1
ATOM 4811 O O . GLU A 1 614 ? -23.407 -8.187 -2.632 1.00 81.56 614 GLU A O 1
ATOM 4816 N N . THR A 1 615 ? -23.824 -8.428 -0.435 1.00 81.69 615 THR A N 1
ATOM 4817 C CA . THR A 1 615 ? -25.181 -7.841 -0.478 1.00 81.69 615 THR A CA 1
ATOM 4818 C C . THR A 1 615 ? -25.199 -6.334 -0.227 1.00 81.69 615 THR A C 1
ATOM 4820 O O . THR A 1 615 ? -26.162 -5.671 -0.609 1.00 81.69 615 THR A O 1
ATOM 4823 N N . GLY A 1 616 ? -24.151 -5.783 0.394 1.00 81.06 616 GLY A N 1
ATOM 4824 C CA . GLY A 1 616 ? -24.088 -4.379 0.813 1.00 81.06 616 GLY A CA 1
ATOM 4825 C C . GLY A 1 616 ? -24.907 -4.064 2.061 1.00 81.06 616 GLY A C 1
ATOM 4826 O O . GLY A 1 616 ? -25.034 -2.898 2.422 1.00 81.06 616 GLY A O 1
ATOM 4827 N N . GLU A 1 617 ? -25.477 -5.078 2.715 1.00 80.56 617 GLU A N 1
ATOM 4828 C CA . GLU A 1 617 ? -26.137 -4.898 4.002 1.00 80.56 617 GLU A CA 1
ATOM 4829 C C . GLU A 1 617 ? -25.128 -4.358 5.023 1.00 80.56 617 GLU A C 1
ATOM 4831 O O . GLU A 1 617 ? -24.035 -4.912 5.190 1.00 80.56 617 GLU A O 1
ATOM 4836 N N . THR A 1 618 ? -25.494 -3.256 5.677 1.00 80.75 618 THR A N 1
ATOM 4837 C CA . THR A 1 618 ? -24.635 -2.561 6.632 1.00 80.75 618 THR A CA 1
ATOM 4838 C C . THR A 1 618 ? -24.799 -3.113 8.036 1.00 80.75 618 THR A C 1
ATOM 4840 O O . THR A 1 618 ? -25.868 -3.606 8.404 1.00 80.75 618 THR A O 1
ATOM 4843 N N . ASP A 1 619 ? -23.740 -3.007 8.834 1.00 76.19 619 ASP A N 1
ATOM 4844 C CA . ASP A 1 619 ? -23.789 -3.311 10.257 1.00 76.19 619 ASP A CA 1
ATOM 4845 C C . ASP A 1 619 ? -24.756 -2.354 10.979 1.00 76.19 619 ASP A C 1
ATOM 4847 O O . ASP A 1 619 ? -24.473 -1.155 11.091 1.00 76.19 619 ASP A O 1
ATOM 4851 N N . PRO A 1 620 ? -25.892 -2.837 11.514 1.00 70.06 620 PRO A N 1
ATOM 4852 C CA . PRO A 1 620 ? -26.827 -1.969 12.218 1.00 70.06 620 PRO A CA 1
ATOM 4853 C C . PRO A 1 620 ? -26.281 -1.497 13.571 1.00 70.06 620 PRO A C 1
ATOM 4855 O O . PRO A 1 620 ? -26.844 -0.578 14.167 1.00 70.06 620 PRO A O 1
ATOM 4858 N N . ASN A 1 621 ? -25.213 -2.119 14.083 1.00 72.94 621 ASN A N 1
ATOM 4859 C CA . ASN A 1 621 ? -24.682 -1.848 15.409 1.00 72.94 621 ASN A CA 1
ATOM 4860 C C . ASN A 1 621 ? -23.142 -1.788 15.419 1.00 72.94 621 ASN A C 1
ATOM 4862 O O . ASN A 1 621 ? -22.491 -2.640 16.040 1.00 72.94 621 ASN A O 1
ATOM 4866 N N . PRO A 1 622 ? -22.542 -0.752 14.808 1.00 81.94 622 PRO A N 1
ATOM 4867 C CA . PRO A 1 622 ? -21.103 -0.551 14.882 1.00 81.94 622 PRO A CA 1
ATOM 4868 C C . PRO A 1 622 ? -20.657 -0.392 16.342 1.00 81.94 622 PRO A C 1
ATOM 4870 O O . PRO A 1 622 ? -21.332 0.251 17.158 1.00 81.94 622 PRO A O 1
ATOM 4873 N N . THR A 1 623 ? -19.504 -0.968 16.674 1.00 87.31 623 THR A N 1
ATOM 4874 C CA . THR A 1 623 ? -18.969 -0.973 18.040 1.00 87.31 623 THR A CA 1
ATOM 4875 C C . THR A 1 623 ? -17.844 0.037 18.170 1.00 87.31 623 THR A C 1
ATOM 4877 O O . THR A 1 623 ? -16.881 0.014 17.406 1.00 87.31 623 THR A O 1
ATOM 4880 N N . LYS A 1 624 ? -17.932 0.914 19.172 1.00 91.25 624 LYS A N 1
ATOM 4881 C CA . LYS A 1 624 ? -16.828 1.811 19.531 1.00 91.25 624 LYS A CA 1
ATOM 4882 C C . LYS A 1 624 ? -15.878 1.094 20.474 1.00 91.25 624 LYS A C 1
ATOM 4884 O O . LYS A 1 624 ? -16.346 0.491 21.431 1.00 91.25 624 LYS A O 1
ATOM 4889 N N . GLN A 1 625 ? -14.576 1.190 20.236 1.00 93.56 625 GLN A N 1
ATOM 4890 C CA . GLN A 1 625 ? -13.531 0.585 21.057 1.00 93.56 625 GLN A CA 1
ATOM 4891 C C . GLN A 1 625 ? -12.554 1.661 21.537 1.00 93.56 625 GLN A C 1
ATOM 4893 O O . GLN A 1 625 ? -12.025 2.432 20.736 1.00 93.56 625 GLN A O 1
ATOM 4898 N N . LEU A 1 626 ? -12.321 1.708 22.848 1.00 95.69 626 LEU A N 1
ATOM 4899 C CA . LEU A 1 626 ? -11.344 2.555 23.523 1.00 95.69 626 LEU A CA 1
ATOM 4900 C C . LEU A 1 626 ? -10.340 1.656 24.230 1.00 95.69 626 LEU A C 1
ATOM 4902 O O . LEU A 1 626 ? -10.704 0.969 25.180 1.00 95.69 626 LEU A O 1
ATOM 4906 N N . GLY A 1 627 ? -9.082 1.681 23.809 1.00 95.25 627 GLY A N 1
ATOM 4907 C CA . GLY A 1 627 ? -8.040 0.885 24.450 1.00 95.25 627 GLY A CA 1
ATOM 4908 C C . GLY A 1 627 ? -6.937 1.732 25.054 1.00 95.25 627 GLY A C 1
ATOM 4909 O O . GLY A 1 627 ? -6.507 2.737 24.483 1.00 95.25 627 GLY A O 1
ATOM 4910 N N . ILE A 1 628 ? -6.474 1.300 26.224 1.00 95.81 628 ILE A N 1
ATOM 4911 C CA . ILE A 1 628 ? -5.315 1.848 26.921 1.00 95.81 628 ILE A CA 1
ATOM 4912 C C . ILE A 1 628 ? -4.319 0.702 27.114 1.00 95.81 628 ILE A C 1
ATOM 4914 O O . ILE A 1 628 ? -4.512 -0.122 28.016 1.00 95.81 628 ILE A O 1
ATOM 4918 N N . PRO A 1 629 ? -3.266 0.623 26.282 1.00 94.06 629 PRO A N 1
ATOM 4919 C CA . PRO A 1 629 ? -2.206 -0.353 26.468 1.00 94.06 629 PRO A CA 1
ATOM 4920 C C . PRO A 1 629 ? -1.310 0.056 27.639 1.00 94.06 629 PRO A C 1
ATOM 4922 O O . PRO A 1 629 ? -1.013 1.232 27.840 1.00 94.06 629 PRO A O 1
ATOM 4925 N N . ASN A 1 630 ? -0.847 -0.930 28.401 1.00 92.12 630 ASN A N 1
ATOM 4926 C CA . ASN A 1 630 ? -0.041 -0.761 29.611 1.00 92.12 630 ASN A CA 1
ATOM 4927 C C . ASN A 1 630 ? -0.614 0.296 30.582 1.00 92.12 630 ASN A C 1
ATOM 4929 O O . ASN A 1 630 ? 0.099 1.230 30.956 1.00 92.12 630 ASN A O 1
ATOM 4933 N N . PRO A 1 631 ? -1.883 0.159 31.019 1.00 93.38 631 PRO A N 1
ATOM 4934 C CA . PRO A 1 631 ? -2.527 1.146 31.879 1.00 93.38 631 PRO A CA 1
ATOM 4935 C C . PRO A 1 631 ? -1.788 1.280 33.220 1.00 93.38 631 PRO A C 1
ATOM 4937 O O . PRO A 1 631 ? -1.276 0.296 33.780 1.00 93.38 631 PRO A O 1
ATOM 4940 N N . ALA A 1 632 ? -1.732 2.515 33.721 1.00 93.12 632 ALA A N 1
ATOM 4941 C CA . ALA A 1 632 ? -1.192 2.851 35.031 1.00 93.12 632 ALA A CA 1
ATOM 4942 C C . ALA A 1 632 ? -2.130 2.355 36.139 1.00 93.12 632 ALA A C 1
ATOM 4944 O O . ALA A 1 632 ? -3.340 2.281 35.956 1.00 93.12 632 ALA A O 1
ATOM 4945 N N . ILE A 1 633 ? -1.579 2.017 37.304 1.00 92.94 633 ILE A N 1
ATOM 4946 C CA . ILE A 1 633 ? -2.390 1.635 38.467 1.00 92.94 633 ILE A CA 1
ATOM 4947 C C . ILE A 1 633 ? -3.136 2.869 38.982 1.00 92.94 633 ILE A C 1
ATOM 4949 O O . ILE A 1 633 ? -2.531 3.927 39.154 1.00 92.94 633 ILE A O 1
ATOM 4953 N N . GLY A 1 634 ? -4.431 2.721 39.258 1.00 94.19 634 GLY A N 1
ATOM 4954 C CA . GLY A 1 634 ? -5.256 3.770 39.845 1.00 94.19 634 GLY A CA 1
ATOM 4955 C C . GLY A 1 634 ? -6.714 3.711 39.406 1.00 94.19 634 GLY A C 1
ATOM 4956 O O . GLY A 1 634 ? -7.152 2.778 38.732 1.00 94.19 634 GLY A O 1
ATOM 4957 N N . THR A 1 635 ? -7.467 4.727 39.813 1.00 95.44 635 THR A N 1
ATOM 4958 C CA . THR A 1 635 ? -8.880 4.877 39.466 1.00 95.44 635 THR A CA 1
ATOM 4959 C C . THR A 1 635 ? -9.013 5.655 38.166 1.00 95.44 635 THR A C 1
ATOM 4961 O O . THR A 1 635 ? -8.567 6.797 38.064 1.00 95.44 635 THR A O 1
ATOM 4964 N N . TYR A 1 636 ? -9.637 5.028 37.179 1.00 97.31 636 TYR A N 1
ATOM 4965 C CA . TYR A 1 636 ? -10.038 5.663 35.934 1.00 97.31 636 TYR A CA 1
ATOM 4966 C C . TYR A 1 636 ? -11.493 6.104 36.035 1.00 97.31 636 TYR A C 1
ATOM 4968 O O . TYR A 1 636 ? -12.311 5.432 36.664 1.00 97.31 636 TYR A O 1
ATOM 4976 N N . LYS A 1 637 ? -11.823 7.206 35.369 1.00 97.94 637 LYS A N 1
ATOM 4977 C CA . LYS A 1 637 ? -13.199 7.672 35.214 1.00 97.94 637 LYS A CA 1
ATOM 4978 C C . LYS A 1 637 ? -13.625 7.480 33.761 1.00 97.94 637 LYS A C 1
ATOM 4980 O O . LYS A 1 637 ? -13.004 8.056 32.870 1.00 97.94 637 LYS A O 1
ATOM 4985 N N . LEU A 1 638 ? -14.683 6.715 33.524 1.00 98.19 638 LEU A N 1
ATOM 4986 C CA . LEU A 1 638 ? -15.254 6.477 32.204 1.00 98.19 638 LEU A CA 1
ATOM 4987 C C . LEU A 1 638 ? -16.623 7.147 32.080 1.00 98.19 638 LEU A C 1
ATOM 4989 O O . LEU A 1 638 ? -17.572 6.755 32.751 1.00 98.19 638 LEU A O 1
ATOM 4993 N N . ASP A 1 639 ? -16.733 8.125 31.190 1.00 97.56 639 ASP A N 1
ATOM 4994 C CA . ASP A 1 639 ? -17.996 8.767 30.843 1.00 97.56 639 ASP A CA 1
ATOM 4995 C C . ASP A 1 639 ? -18.609 8.091 29.609 1.00 97.56 639 ASP A C 1
ATOM 4997 O O . ASP A 1 639 ? -17.993 8.034 28.543 1.00 97.56 639 ASP A O 1
ATOM 5001 N N . VAL A 1 640 ? -19.840 7.599 29.758 1.00 97.06 640 VAL A N 1
ATOM 5002 C CA . VAL A 1 640 ? -20.707 7.147 28.666 1.00 97.06 640 VAL A CA 1
ATOM 5003 C C . VAL A 1 640 ? -21.659 8.287 28.317 1.00 97.06 640 VAL A C 1
ATOM 5005 O O . VAL A 1 640 ? -22.572 8.609 29.078 1.00 97.06 640 VAL A O 1
ATOM 5008 N N . ILE A 1 641 ? -21.431 8.914 27.168 1.00 96.06 641 ILE A N 1
ATOM 5009 C CA . ILE A 1 641 ? -22.118 10.130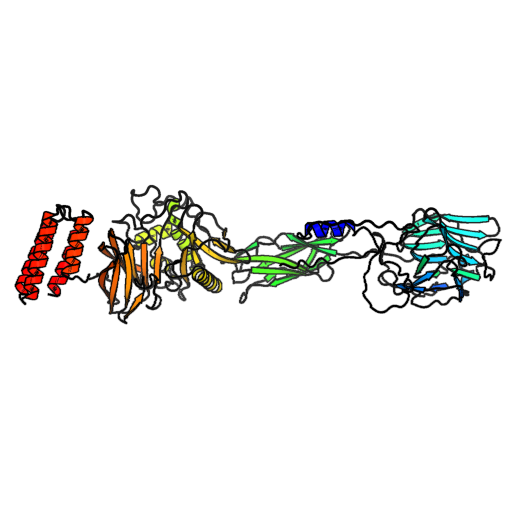 26.730 1.00 96.06 641 ILE A CA 1
ATOM 5010 C C . ILE A 1 641 ? -23.214 9.764 25.731 1.00 96.06 641 ILE A C 1
ATOM 5012 O O . ILE A 1 641 ? -22.922 9.358 24.607 1.00 96.06 641 ILE A O 1
ATOM 5016 N N . GLY A 1 642 ? -24.475 9.936 26.109 1.00 95.00 642 GLY A N 1
ATOM 5017 C CA . GLY A 1 642 ? -25.615 9.693 25.234 1.00 95.00 642 GLY A CA 1
ATOM 5018 C C . GLY A 1 642 ? -25.659 10.654 24.050 1.00 95.00 642 GLY A C 1
ATOM 5019 O O . GLY A 1 642 ? -25.583 11.874 24.214 1.00 95.00 642 GLY A O 1
ATOM 5020 N N . ILE A 1 643 ? -25.823 10.104 22.847 1.00 91.88 643 ILE A N 1
ATOM 5021 C CA . ILE A 1 643 ? -25.975 10.876 21.599 1.00 91.88 643 ILE A CA 1
ATOM 5022 C C . ILE A 1 643 ? -27.379 10.756 21.003 1.00 91.88 643 ILE A C 1
ATOM 5024 O O . ILE A 1 643 ? -27.794 11.612 20.226 1.00 91.88 643 ILE A O 1
ATOM 5028 N N . ALA A 1 644 ? -28.128 9.730 21.398 1.00 91.56 644 ALA A N 1
ATOM 5029 C CA . ALA A 1 644 ? -29.552 9.601 21.140 1.00 91.56 644 ALA A CA 1
ATOM 5030 C C . ALA A 1 644 ? -30.210 8.840 22.292 1.00 91.56 644 ALA A C 1
ATOM 5032 O O . ALA A 1 644 ? -29.535 8.294 23.164 1.00 91.56 644 ALA A O 1
ATOM 5033 N N . THR A 1 645 ? -31.536 8.829 22.309 1.00 89.94 645 THR A N 1
ATOM 5034 C CA . THR A 1 645 ? -32.302 8.074 23.299 1.00 89.94 645 THR A CA 1
ATOM 5035 C C . THR A 1 645 ? -32.270 6.592 22.934 1.00 89.94 645 THR A C 1
ATOM 5037 O O . THR A 1 645 ? -32.641 6.231 21.820 1.00 89.94 645 THR A O 1
ATOM 5040 N N . GLY A 1 646 ? -31.840 5.732 23.859 1.00 90.31 646 GLY A N 1
ATOM 5041 C CA . GLY A 1 646 ? -31.818 4.283 23.652 1.00 90.31 646 GLY A CA 1
ATOM 5042 C C . GLY A 1 646 ? -31.177 3.514 24.800 1.00 90.31 646 GLY A C 1
ATOM 5043 O O . GLY A 1 646 ? -30.738 4.091 25.797 1.00 90.31 646 GLY A O 1
ATOM 5044 N N . THR A 1 647 ? -31.099 2.198 24.634 1.00 89.94 647 THR A N 1
ATOM 5045 C CA . THR A 1 647 ? -30.278 1.318 25.471 1.00 89.94 647 THR A CA 1
ATOM 5046 C C . THR A 1 647 ? -28.863 1.236 24.921 1.00 89.94 647 THR A C 1
ATOM 5048 O O . THR A 1 647 ? -28.688 1.201 23.707 1.00 89.94 647 THR A O 1
ATOM 5051 N N . TYR A 1 648 ? -27.865 1.143 25.794 1.00 90.12 648 TYR A N 1
ATOM 5052 C CA . TYR A 1 648 ? -26.482 0.868 25.409 1.00 90.12 648 TYR A CA 1
ATOM 5053 C C . TYR A 1 648 ? -25.937 -0.339 26.172 1.00 90.12 648 TYR A C 1
ATOM 5055 O O . TYR A 1 648 ? -26.390 -0.657 27.274 1.00 90.12 648 TYR A O 1
ATOM 5063 N N . THR A 1 649 ? -24.924 -0.978 25.590 1.00 89.44 649 THR A N 1
ATOM 5064 C CA . THR A 1 649 ? -24.126 -2.021 26.247 1.00 89.44 649 THR A CA 1
ATOM 5065 C C . THR A 1 649 ? -22.678 -1.561 26.296 1.00 89.44 649 THR A C 1
ATOM 5067 O O . THR A 1 649 ? -22.099 -1.264 25.252 1.00 89.44 649 THR A O 1
ATOM 5070 N N . LEU A 1 650 ? -22.119 -1.491 27.498 1.00 92.50 650 LEU A N 1
ATOM 5071 C CA . LEU A 1 650 ? -20.727 -1.181 27.790 1.00 92.50 650 LEU A CA 1
ATOM 5072 C C . LEU A 1 650 ? -20.018 -2.461 28.240 1.00 92.50 650 LEU A C 1
ATOM 5074 O O . LEU A 1 650 ? -20.421 -3.070 29.227 1.00 92.50 650 LEU A O 1
ATOM 5078 N N . GLY A 1 651 ? -18.943 -2.840 27.561 1.00 92.12 651 GLY A N 1
ATOM 5079 C CA . GLY A 1 651 ? -18.013 -3.857 28.035 1.00 92.12 651 GLY A CA 1
ATOM 5080 C C . GLY A 1 651 ? -16.710 -3.239 28.519 1.00 92.12 651 GLY A C 1
ATOM 5081 O O . GLY A 1 651 ? -16.209 -2.291 27.913 1.00 92.12 651 GLY A O 1
ATOM 5082 N N . ILE A 1 652 ? -16.165 -3.786 29.604 1.00 93.44 652 ILE A N 1
ATOM 5083 C CA . ILE A 1 652 ? -14.850 -3.460 30.156 1.00 93.44 652 ILE A CA 1
ATOM 5084 C C . ILE A 1 652 ? -14.035 -4.747 30.219 1.00 93.44 652 ILE A C 1
ATOM 5086 O O . ILE A 1 652 ? -14.352 -5.665 30.973 1.00 93.44 652 ILE A O 1
ATOM 5090 N N . ASP A 1 653 ? -12.964 -4.786 29.442 1.00 92.12 653 ASP A N 1
ATOM 5091 C CA . ASP A 1 653 ? -12.067 -5.917 29.302 1.00 92.12 653 ASP A CA 1
ATOM 5092 C C . ASP A 1 653 ? -10.701 -5.602 29.904 1.00 92.12 653 ASP A C 1
ATOM 5094 O O . ASP A 1 653 ? -9.996 -4.682 29.478 1.00 92.12 653 ASP A O 1
ATOM 5098 N N . GLY A 1 654 ? -10.294 -6.420 30.870 1.00 92.38 654 GLY A N 1
ATOM 5099 C CA . GLY A 1 654 ? -8.901 -6.523 31.280 1.00 92.38 654 GLY A CA 1
ATOM 5100 C C . GLY A 1 654 ? -8.193 -7.610 30.479 1.00 92.38 654 GLY A C 1
ATOM 5101 O O . GLY A 1 654 ? -8.521 -8.786 30.629 1.00 92.38 654 GLY A O 1
ATOM 5102 N N . ILE A 1 655 ? -7.202 -7.242 29.668 1.00 90.88 655 ILE A N 1
ATOM 5103 C CA . ILE A 1 655 ? -6.363 -8.189 28.922 1.00 90.88 655 ILE A CA 1
ATOM 5104 C C . ILE A 1 655 ? -5.054 -8.403 29.685 1.00 90.88 655 ILE A C 1
ATOM 5106 O O . ILE A 1 655 ? -4.314 -7.451 29.938 1.00 90.88 655 ILE A O 1
ATOM 5110 N N . THR A 1 656 ? -4.773 -9.647 30.082 1.00 87.06 656 THR A N 1
ATOM 5111 C CA . THR A 1 656 ? -3.553 -10.006 30.826 1.00 87.06 656 THR A CA 1
ATOM 5112 C C . THR A 1 656 ? -2.326 -10.129 29.913 1.00 87.06 656 THR A C 1
ATOM 5114 O O . THR A 1 656 ? -2.439 -10.249 28.696 1.00 87.06 656 THR A O 1
ATOM 5117 N N . GLU A 1 657 ? -1.132 -10.194 30.509 1.00 85.19 657 GLU A N 1
ATOM 5118 C CA . GLU A 1 657 ? 0.136 -10.462 29.802 1.00 85.19 657 GLU A CA 1
ATOM 5119 C C . GLU A 1 657 ? 0.191 -11.830 29.090 1.00 85.19 657 GLU A C 1
ATOM 5121 O O . GLU A 1 657 ? 1.008 -12.033 28.193 1.00 85.19 657 GLU A O 1
ATOM 5126 N N . ASN A 1 658 ? -0.723 -12.741 29.444 1.00 83.19 658 ASN A N 1
ATOM 5127 C CA . ASN A 1 658 ? -0.900 -14.048 28.807 1.00 83.19 658 ASN A CA 1
ATOM 5128 C C . ASN A 1 658 ? -2.050 -14.061 27.782 1.00 83.19 658 ASN A C 1
ATOM 5130 O O . ASN A 1 658 ? -2.416 -15.128 27.293 1.00 83.19 658 ASN A O 1
ATOM 5134 N N . GLY A 1 659 ? -2.670 -12.910 27.499 1.00 83.06 659 GLY A N 1
ATOM 5135 C CA . GLY A 1 659 ? -3.775 -12.801 26.543 1.00 83.06 659 GLY A CA 1
ATOM 5136 C C . GLY A 1 659 ? -5.142 -13.210 27.071 1.00 83.06 659 GLY A C 1
ATOM 5137 O O . GLY A 1 659 ? -6.095 -13.286 26.303 1.00 83.06 659 GLY A O 1
ATOM 5138 N N . THR A 1 660 ? -5.266 -13.490 28.369 1.00 88.88 660 THR A N 1
ATOM 5139 C CA . THR A 1 660 ? -6.563 -13.828 28.961 1.00 88.88 660 THR A CA 1
ATOM 5140 C C . THR A 1 660 ? -7.415 -12.573 29.070 1.00 88.88 660 THR A C 1
ATOM 5142 O O . THR A 1 660 ? -6.994 -11.596 29.688 1.00 88.88 660 THR A O 1
ATOM 5145 N N . VAL A 1 661 ? -8.628 -12.623 28.524 1.00 91.56 661 VAL A N 1
ATOM 5146 C CA . VAL A 1 661 ? -9.604 -11.535 28.614 1.00 91.56 661 VAL A CA 1
ATOM 5147 C C . VAL A 1 661 ? -10.512 -11.747 29.827 1.00 91.56 661 VAL A C 1
ATOM 5149 O O . VAL A 1 661 ? -11.173 -12.782 29.967 1.00 91.56 661 VAL A O 1
ATOM 5152 N N . LYS A 1 662 ? -10.550 -10.754 30.716 1.00 91.19 662 LYS A N 1
ATOM 5153 C CA . LYS A 1 662 ? -11.475 -10.662 31.851 1.00 91.19 662 LYS A CA 1
ATOM 5154 C C . LYS A 1 662 ? -12.523 -9.596 31.555 1.00 91.19 662 LYS A C 1
ATOM 5156 O O . LYS A 1 662 ? -12.283 -8.414 31.780 1.00 91.19 662 LYS A O 1
ATOM 5161 N N . GLU A 1 663 ? -13.652 -10.049 31.031 1.00 88.88 663 GLU A N 1
ATOM 5162 C CA . GLU A 1 663 ? -14.758 -9.197 30.594 1.00 88.88 663 GLU A CA 1
ATOM 5163 C C . GLU A 1 663 ? -15.753 -8.937 31.730 1.00 88.88 663 GLU A C 1
ATOM 5165 O O . GLU A 1 663 ? -16.165 -9.868 32.430 1.00 88.88 663 GLU A O 1
ATOM 5170 N N . THR A 1 664 ? -16.171 -7.680 31.853 1.00 90.38 664 THR A N 1
ATOM 5171 C CA . THR A 1 664 ? -17.363 -7.249 32.588 1.00 90.38 664 THR A CA 1
ATOM 5172 C C . THR A 1 664 ? -18.283 -6.517 31.625 1.00 90.38 664 THR A C 1
ATOM 5174 O O . THR A 1 664 ? -17.816 -5.722 30.813 1.00 90.38 664 THR A O 1
ATOM 5177 N N . MET A 1 665 ? -19.591 -6.735 31.736 1.00 88.19 665 MET A N 1
ATOM 5178 C CA . MET A 1 665 ? -20.584 -6.026 30.933 1.00 88.19 665 MET A CA 1
ATOM 5179 C C . MET A 1 665 ? -21.521 -5.222 31.821 1.00 88.19 665 MET A C 1
ATOM 5181 O O . MET A 1 665 ? -21.852 -5.629 32.931 1.00 88.19 665 MET A O 1
ATOM 5185 N N . PHE A 1 666 ? -21.966 -4.091 31.295 1.00 89.56 666 PHE A N 1
ATOM 5186 C CA . PHE A 1 666 ? -22.971 -3.234 31.891 1.00 89.56 666 PHE A CA 1
ATOM 5187 C C . PHE A 1 666 ? -23.947 -2.790 30.805 1.00 89.56 666 PHE A C 1
ATOM 5189 O O . PHE A 1 666 ? -23.542 -2.317 29.742 1.00 89.56 666 PHE A O 1
ATOM 5196 N N . LYS A 1 667 ? -25.243 -2.911 31.074 1.00 89.75 667 LYS A N 1
ATOM 5197 C CA . LYS A 1 667 ? -26.296 -2.369 30.215 1.00 89.75 667 LYS A CA 1
ATOM 5198 C C . LYS A 1 667 ? -26.925 -1.171 30.895 1.00 89.75 667 LYS A C 1
ATOM 5200 O O . LYS A 1 667 ? -27.084 -1.167 32.109 1.00 89.75 667 LYS A O 1
ATOM 5205 N N . GLY A 1 668 ? -27.301 -0.173 30.111 1.00 92.19 668 GLY A N 1
ATOM 5206 C CA . GLY A 1 668 ? -27.932 1.027 30.640 1.00 92.19 668 GLY A CA 1
ATOM 5207 C C . GLY A 1 668 ? -28.849 1.697 29.636 1.00 92.19 668 GLY A C 1
ATOM 5208 O O . GLY A 1 668 ? -28.931 1.309 28.468 1.00 92.19 668 GLY A O 1
ATOM 5209 N N . VAL A 1 669 ? -29.525 2.737 30.108 1.00 93.75 669 VAL A N 1
ATOM 5210 C CA . VAL A 1 669 ? -30.324 3.648 29.289 1.00 93.75 669 VAL A CA 1
ATOM 5211 C C . VAL A 1 669 ? -29.630 4.996 29.182 1.00 93.75 669 VAL A C 1
ATOM 5213 O O . VAL A 1 669 ? -28.898 5.430 30.072 1.00 93.75 669 VAL A O 1
ATOM 5216 N N . THR A 1 670 ? -29.831 5.669 28.059 1.00 94.75 670 THR A N 1
ATOM 5217 C CA . THR A 1 670 ? -29.290 7.006 27.843 1.00 94.75 670 THR A CA 1
ATOM 5218 C C . THR A 1 670 ? -30.209 7.832 26.950 1.00 94.75 670 THR A C 1
ATOM 5220 O O . THR A 1 670 ? -31.131 7.312 26.318 1.00 94.75 670 THR A O 1
ATOM 5223 N N . ALA A 1 671 ? -29.957 9.135 26.925 1.00 93.62 671 ALA A N 1
ATOM 5224 C CA . ALA A 1 671 ? -30.556 10.097 26.015 1.00 93.62 671 ALA A CA 1
ATOM 5225 C C . ALA A 1 671 ? -29.505 11.118 25.588 1.00 93.62 671 ALA A C 1
ATOM 5227 O O . ALA A 1 671 ? -28.459 11.240 26.224 1.00 93.62 671 ALA A O 1
ATOM 5228 N N . ALA A 1 672 ? -29.780 11.857 24.513 1.00 93.00 672 ALA A N 1
ATOM 5229 C CA . ALA A 1 672 ? -28.854 12.869 24.019 1.00 93.00 672 ALA A CA 1
ATOM 5230 C C . ALA A 1 672 ? -28.461 13.854 25.140 1.00 93.00 672 ALA A C 1
ATOM 5232 O O . ALA A 1 672 ? -29.320 14.508 25.730 1.00 93.00 672 ALA A O 1
ATOM 5233 N N . GLY A 1 673 ? -27.161 13.942 25.430 1.00 89.94 673 GLY A N 1
ATOM 5234 C CA . GLY A 1 673 ? -26.595 14.806 26.468 1.00 89.94 673 GLY A CA 1
ATOM 5235 C C . GLY A 1 673 ? -26.555 14.215 27.883 1.00 89.94 673 GLY A C 1
ATOM 5236 O O . GLY A 1 673 ? -25.927 14.820 28.749 1.00 89.94 673 GLY A O 1
ATOM 5237 N N . ILE A 1 674 ? -27.161 13.049 28.134 1.00 93.44 674 ILE A N 1
ATOM 5238 C CA . ILE A 1 674 ? -27.033 12.350 29.422 1.00 93.44 674 ILE A CA 1
ATOM 5239 C C . ILE A 1 674 ? -25.650 11.706 29.511 1.00 93.44 674 ILE A C 1
ATOM 5241 O O . ILE A 1 674 ? -25.240 10.985 28.603 1.00 93.44 674 ILE A O 1
ATOM 5245 N N . ILE A 1 675 ? -24.941 11.951 30.613 1.00 95.19 675 ILE A N 1
ATOM 5246 C CA . ILE A 1 675 ? -23.624 11.368 30.878 1.00 95.19 675 ILE A CA 1
ATOM 5247 C C . ILE A 1 675 ? -23.747 10.391 32.043 1.00 95.19 675 ILE A C 1
ATOM 5249 O O . ILE A 1 675 ? -24.066 10.790 33.160 1.00 95.19 675 ILE A O 1
ATOM 5253 N N . ASN A 1 676 ? -23.465 9.120 31.771 1.00 95.25 676 ASN A N 1
ATOM 5254 C CA . ASN A 1 676 ? -23.355 8.075 32.780 1.00 95.25 676 ASN A CA 1
ATOM 5255 C C . ASN A 1 676 ? -21.877 7.863 33.113 1.00 95.25 676 ASN A C 1
ATOM 5257 O O . ASN A 1 676 ? -21.112 7.406 32.265 1.00 95.25 676 ASN A O 1
ATOM 5261 N N . THR A 1 677 ? -21.474 8.209 34.333 1.00 96.69 677 THR A N 1
ATOM 5262 C CA . THR A 1 677 ? -20.085 8.089 34.791 1.00 96.69 677 THR A CA 1
ATOM 5263 C C . THR A 1 677 ? -19.847 6.770 35.517 1.00 96.69 677 THR A C 1
ATOM 5265 O O . THR A 1 677 ? -20.641 6.368 36.365 1.00 96.69 677 THR A O 1
ATOM 5268 N N . PHE A 1 678 ? -18.716 6.133 35.223 1.00 96.81 678 PHE A N 1
ATOM 5269 C CA . PHE A 1 678 ? -18.238 4.928 35.886 1.00 96.81 678 PHE A CA 1
ATOM 5270 C C . PHE A 1 678 ? -16.834 5.139 36.450 1.00 96.81 678 PHE A C 1
ATOM 5272 O O . PHE A 1 678 ? -15.966 5.708 35.789 1.00 96.81 678 PHE A O 1
ATOM 5279 N N . GLU A 1 679 ? -16.590 4.624 37.647 1.00 95.88 679 GLU A N 1
ATOM 5280 C CA . GLU A 1 679 ? -15.258 4.496 38.228 1.00 95.88 679 GLU A CA 1
ATOM 5281 C C . GLU A 1 679 ? -14.719 3.083 37.989 1.00 95.88 679 GLU A C 1
ATOM 5283 O O . GLU A 1 679 ? -15.380 2.087 38.293 1.00 95.88 679 GLU A O 1
ATOM 5288 N N . LEU A 1 680 ? -13.506 2.993 37.441 1.00 95.19 680 LEU A N 1
ATOM 5289 C CA . LEU A 1 680 ? -12.807 1.737 37.183 1.00 95.19 680 LEU A CA 1
ATOM 5290 C C . LEU A 1 680 ? -11.541 1.690 38.041 1.00 95.19 680 LEU A C 1
ATOM 5292 O O . LEU A 1 680 ? -10.572 2.405 37.785 1.00 95.19 680 LEU A O 1
ATOM 5296 N N . ASN A 1 681 ? -11.529 0.830 39.056 1.00 91.38 681 ASN A N 1
ATOM 5297 C CA . ASN A 1 681 ? -10.358 0.646 39.909 1.00 91.38 681 ASN A CA 1
ATOM 5298 C C . ASN A 1 681 ? -9.404 -0.373 39.286 1.00 91.38 681 ASN A C 1
ATOM 5300 O O . ASN A 1 681 ? -9.623 -1.582 39.364 1.00 91.38 681 ASN A O 1
ATOM 5304 N N . TYR A 1 682 ? -8.330 0.121 38.672 1.00 90.25 682 TYR A N 1
ATOM 5305 C CA . TYR A 1 682 ? -7.330 -0.712 38.026 1.00 90.25 682 TYR A CA 1
ATOM 5306 C C . TYR A 1 682 ? -6.141 -0.975 38.956 1.00 90.25 682 TYR A C 1
ATOM 5308 O O . TYR A 1 682 ? -5.347 -0.083 39.256 1.00 90.25 682 TYR A O 1
ATOM 5316 N N . THR A 1 683 ? -5.990 -2.222 39.402 1.00 86.00 683 THR A N 1
ATOM 5317 C CA . THR A 1 683 ? -4.973 -2.629 40.393 1.00 86.00 683 THR A CA 1
ATOM 5318 C C . THR A 1 683 ? -3.673 -3.142 39.768 1.00 86.00 683 THR A C 1
ATOM 5320 O O . THR A 1 683 ? -2.725 -3.461 40.480 1.00 86.00 683 THR A O 1
ATOM 5323 N N . GLY A 1 684 ? -3.609 -3.261 38.438 1.00 78.81 684 GLY A N 1
ATOM 5324 C CA . GLY A 1 684 ? -2.484 -3.874 37.725 1.00 78.81 684 GLY A CA 1
ATOM 5325 C C . GLY A 1 684 ? -2.485 -5.407 37.722 1.00 78.81 684 GLY A C 1
ATOM 5326 O O . GLY A 1 684 ? -1.801 -5.998 36.884 1.00 78.81 684 GLY A O 1
ATOM 5327 N N . LEU A 1 685 ? -3.270 -6.040 38.599 1.00 70.88 685 LEU A N 1
ATOM 5328 C CA . LEU A 1 685 ? -3.484 -7.483 38.650 1.00 70.88 685 LEU A CA 1
ATOM 5329 C C . LEU A 1 685 ? -4.819 -7.810 37.977 1.00 70.88 685 LEU A C 1
ATOM 5331 O O . LEU A 1 685 ? -5.885 -7.620 38.554 1.00 70.88 685 LEU A O 1
ATOM 5335 N N . LEU A 1 686 ? -4.755 -8.315 36.749 1.00 69.31 686 LEU A N 1
ATOM 5336 C CA . LEU A 1 686 ? -5.927 -8.692 35.952 1.00 69.31 686 LEU A CA 1
ATOM 5337 C C . LEU A 1 686 ? -6.318 -10.169 36.141 1.00 69.31 686 LEU A C 1
ATOM 5339 O O . LEU A 1 686 ? -6.826 -10.822 35.232 1.00 69.31 686 LEU A O 1
ATOM 5343 N N . GLU A 1 687 ? -6.078 -10.730 37.328 1.00 70.88 687 GLU A N 1
ATOM 5344 C CA . GLU A 1 687 ? -6.606 -12.059 37.668 1.00 70.88 687 GLU A CA 1
ATOM 5345 C C . GLU A 1 687 ? -8.132 -12.027 37.839 1.00 70.88 687 GLU A C 1
ATOM 5347 O O . GLU A 1 687 ? -8.823 -13.000 37.508 1.00 70.88 687 GLU A O 1
ATOM 5352 N N . GLN A 1 688 ? -8.645 -10.876 38.287 1.00 75.69 688 GLN A N 1
ATOM 5353 C CA . GLN A 1 688 ? -10.062 -10.571 38.449 1.00 75.69 688 GLN A CA 1
ATOM 5354 C C . GLN A 1 688 ? -10.530 -9.561 37.390 1.00 75.69 688 GLN A C 1
ATOM 5356 O O . GLN A 1 688 ? -9.730 -8.743 36.927 1.00 75.69 688 GLN A O 1
ATOM 5361 N N . PRO A 1 689 ? -11.813 -9.613 36.993 1.00 84.00 689 PRO A N 1
ATOM 5362 C CA . PRO A 1 689 ? -12.392 -8.622 36.096 1.00 84.00 689 PRO A CA 1
ATOM 5363 C C . PRO A 1 689 ? -12.390 -7.222 36.722 1.00 84.00 689 PRO A C 1
ATOM 5365 O O . PRO A 1 689 ? -12.550 -7.064 37.934 1.00 84.00 689 PRO A O 1
ATOM 5368 N N . VAL A 1 690 ? -12.228 -6.198 35.881 1.00 88.19 690 VAL A N 1
ATOM 5369 C CA . VAL A 1 690 ? -12.387 -4.799 36.296 1.00 88.19 690 VAL A CA 1
ATOM 5370 C C . VAL A 1 690 ? -13.883 -4.525 36.402 1.00 88.19 690 VAL A C 1
ATOM 5372 O O . VAL A 1 690 ? -14.595 -4.563 35.399 1.00 88.19 690 VAL A O 1
ATOM 5375 N N . ILE A 1 691 ? -14.367 -4.292 37.621 1.00 89.12 691 ILE A N 1
ATOM 5376 C CA . ILE A 1 691 ? -15.789 -4.051 37.881 1.00 89.12 691 ILE A CA 1
ATOM 5377 C C . ILE A 1 691 ? -16.046 -2.542 37.792 1.00 89.12 691 ILE A C 1
ATOM 5379 O O . ILE A 1 691 ? -15.488 -1.798 38.603 1.00 89.12 691 ILE A O 1
ATOM 5383 N N . PRO A 1 692 ? -16.860 -2.074 36.829 1.00 91.88 692 PRO A N 1
ATOM 5384 C CA . PRO A 1 692 ? -17.230 -0.674 36.751 1.00 91.88 692 PRO A CA 1
ATOM 5385 C C . PRO A 1 692 ? -18.216 -0.325 37.871 1.00 91.88 692 PRO A C 1
ATOM 5387 O O . PRO A 1 692 ? -19.223 -1.005 38.052 1.00 91.88 692 PRO A O 1
ATOM 5390 N N . ILE A 1 693 ? -17.943 0.747 38.613 1.00 92.31 693 ILE A N 1
ATOM 5391 C CA . ILE A 1 693 ? -18.858 1.285 39.625 1.00 92.31 693 ILE A CA 1
ATOM 5392 C C . ILE A 1 693 ? -19.542 2.506 39.024 1.00 92.31 693 ILE A C 1
ATOM 5394 O O . ILE A 1 693 ? -18.898 3.530 38.812 1.00 92.31 693 ILE A O 1
ATOM 5398 N N . ARG A 1 694 ? -20.841 2.413 38.731 1.00 94.25 694 ARG A N 1
ATOM 5399 C CA . ARG A 1 694 ? -21.597 3.553 38.205 1.00 94.25 694 ARG A CA 1
ATOM 5400 C C . ARG A 1 694 ? -21.836 4.593 39.297 1.00 94.25 694 ARG A C 1
ATOM 5402 O O . ARG A 1 694 ? -22.373 4.273 40.354 1.00 94.25 694 ARG A O 1
ATOM 5409 N N . THR A 1 695 ? -21.468 5.838 39.027 1.00 95.00 695 THR A N 1
ATOM 5410 C CA . THR A 1 695 ? -21.795 6.987 39.873 1.00 95.00 695 THR A CA 1
ATOM 5411 C C . THR A 1 695 ? -23.252 7.380 39.651 1.00 95.00 695 THR A C 1
ATOM 5413 O O . THR A 1 695 ? -23.642 7.683 38.524 1.00 95.00 695 THR A O 1
ATOM 5416 N N . ALA A 1 696 ? -24.044 7.428 40.724 1.00 96.00 696 ALA A N 1
ATOM 5417 C CA . ALA A 1 696 ? -25.463 7.773 40.663 1.00 96.00 696 ALA A CA 1
ATOM 5418 C C . ALA A 1 696 ? -25.840 8.911 41.621 1.00 96.00 696 ALA A C 1
ATOM 5420 O O . ALA A 1 696 ? -25.335 9.018 42.739 1.00 96.00 696 ALA A O 1
ATOM 5421 N N . THR A 1 697 ? -26.778 9.749 41.186 1.00 96.75 697 THR A N 1
ATOM 5422 C CA . THR A 1 697 ? -27.472 10.746 42.008 1.00 96.75 697 THR A CA 1
ATOM 5423 C C . THR A 1 697 ? -28.967 10.425 42.049 1.00 96.75 697 THR A C 1
ATOM 5425 O O . THR A 1 697 ? -29.475 9.643 41.242 1.00 96.75 697 THR A O 1
ATOM 5428 N N . PHE A 1 698 ? -29.709 11.027 42.982 1.00 97.50 698 PHE A N 1
ATOM 5429 C CA . PHE A 1 698 ? -31.170 10.893 42.992 1.00 97.50 698 PHE A CA 1
ATOM 5430 C C . PHE A 1 698 ? -31.783 11.348 41.661 1.00 97.50 698 PHE A C 1
ATOM 5432 O O . PHE A 1 698 ? -32.719 10.728 41.160 1.00 97.50 698 PHE A O 1
ATOM 5439 N N . GLU A 1 699 ? -31.222 12.399 41.059 1.00 96.31 699 GLU A N 1
ATOM 5440 C CA . GLU A 1 699 ? -31.649 12.920 39.764 1.00 96.31 699 GLU A CA 1
ATOM 5441 C C . GLU A 1 699 ? -31.372 11.942 38.616 1.00 96.31 699 GLU A C 1
ATOM 5443 O O . GLU A 1 699 ? -32.300 11.638 37.865 1.00 96.31 699 GLU A O 1
ATOM 5448 N N . SER A 1 700 ? -30.152 11.397 38.504 1.00 95.75 700 SER A N 1
ATOM 5449 C CA . SER A 1 700 ? -29.835 10.420 37.449 1.00 95.75 700 SER A CA 1
ATOM 5450 C C . SER A 1 700 ? -30.677 9.156 37.582 1.00 95.75 700 SER A C 1
ATOM 5452 O O . SER A 1 700 ? -31.202 8.670 36.589 1.00 95.75 700 SER A O 1
ATOM 5454 N N . THR A 1 701 ? -30.890 8.677 38.811 1.00 97.31 701 THR A N 1
ATOM 5455 C CA . THR A 1 701 ? -31.666 7.453 39.057 1.00 97.31 701 THR A CA 1
ATOM 5456 C C . THR A 1 701 ? -33.135 7.640 38.659 1.00 97.31 701 THR A C 1
ATOM 5458 O O . THR A 1 701 ? -33.751 6.756 38.065 1.00 97.31 701 THR A O 1
ATOM 5461 N N . ARG A 1 702 ? -33.718 8.818 38.931 1.00 97.56 702 ARG A N 1
ATOM 5462 C CA . ARG A 1 702 ? -35.058 9.162 38.425 1.00 97.56 702 ARG A CA 1
ATOM 5463 C C . ARG A 1 702 ? -35.091 9.210 36.903 1.00 97.56 702 ARG A C 1
ATOM 5465 O O . ARG A 1 702 ? -36.045 8.715 36.305 1.00 97.56 702 ARG A O 1
ATOM 5472 N N . LYS A 1 703 ? -34.060 9.788 36.279 1.00 96.56 703 LYS A N 1
ATOM 5473 C CA . LYS A 1 703 ? -33.972 9.858 34.818 1.00 96.56 703 LYS A CA 1
ATOM 5474 C C . LYS A 1 703 ? -33.911 8.467 34.193 1.00 96.56 703 LYS A C 1
ATOM 5476 O O . LYS A 1 703 ? -34.571 8.224 33.188 1.00 96.56 703 LYS A O 1
ATOM 5481 N N . ASP A 1 704 ? -33.202 7.544 34.823 1.00 96.44 704 ASP A N 1
ATOM 5482 C CA . ASP A 1 704 ? -33.149 6.149 34.408 1.00 96.44 704 ASP A CA 1
ATOM 5483 C C . ASP A 1 704 ? -34.504 5.446 34.498 1.00 96.44 704 ASP A C 1
ATOM 5485 O O . ASP A 1 704 ? -34.858 4.704 33.583 1.00 96.44 704 ASP A O 1
ATOM 5489 N N . ILE A 1 705 ? -35.298 5.701 35.543 1.00 97.75 705 ILE A N 1
ATOM 5490 C CA . ILE A 1 705 ? -36.672 5.178 35.649 1.00 97.75 705 ILE A CA 1
ATOM 5491 C C . ILE A 1 705 ? -37.546 5.729 34.514 1.00 97.75 705 ILE A C 1
ATOM 5493 O O . ILE A 1 705 ? -38.258 4.965 33.861 1.00 97.75 705 ILE A O 1
ATOM 5497 N N . GLU A 1 706 ? -37.470 7.035 34.245 1.00 97.00 706 GLU A N 1
ATOM 5498 C CA . GLU A 1 706 ? -38.217 7.697 33.165 1.00 97.00 706 GLU A CA 1
ATOM 5499 C C . GLU A 1 706 ? -37.855 7.120 31.785 1.00 97.00 706 GLU A C 1
ATOM 5501 O O . GLU A 1 706 ? -38.732 6.774 30.987 1.00 97.00 706 GLU A O 1
ATOM 5506 N N . LEU A 1 707 ? -36.558 6.971 31.502 1.00 96.06 707 LEU A N 1
ATOM 5507 C CA . LEU A 1 707 ? -36.078 6.380 30.253 1.00 96.06 707 LEU A CA 1
ATOM 5508 C C . LEU A 1 707 ? -36.448 4.898 30.160 1.00 96.06 707 LEU A C 1
ATOM 5510 O O . LEU A 1 707 ? -36.871 4.441 29.101 1.00 96.06 707 LEU A O 1
ATOM 5514 N N . SER A 1 708 ? -36.367 4.156 31.264 1.00 96.50 708 SER A N 1
ATOM 5515 C CA . SER A 1 708 ? -36.768 2.747 31.305 1.00 96.50 708 SER A CA 1
ATOM 5516 C C . SER A 1 708 ? -38.252 2.570 30.996 1.00 96.50 708 SER A C 1
ATOM 5518 O O . SER A 1 708 ? -38.606 1.657 30.253 1.00 96.50 708 SER A O 1
ATOM 5520 N N . LEU A 1 709 ? -39.121 3.454 31.496 1.00 96.31 709 LEU A N 1
ATOM 5521 C CA . LEU A 1 709 ? -40.537 3.481 31.118 1.00 96.31 709 LEU A CA 1
ATOM 5522 C C . LEU A 1 709 ? -40.708 3.799 29.624 1.00 96.31 709 LEU A C 1
ATOM 5524 O O . LEU A 1 709 ? -41.450 3.113 28.925 1.00 96.31 709 LEU A O 1
ATOM 5528 N N . THR A 1 710 ? -39.971 4.792 29.118 1.00 93.81 710 THR A N 1
ATOM 5529 C CA . THR A 1 710 ? -40.018 5.218 27.707 1.00 93.81 710 THR A CA 1
ATOM 5530 C C . THR A 1 710 ? -39.633 4.090 26.741 1.00 93.81 710 THR A C 1
ATOM 5532 O O . THR A 1 710 ? -40.261 3.936 25.696 1.00 93.81 710 THR A O 1
ATOM 5535 N N . PHE A 1 711 ? -38.637 3.271 27.093 1.00 88.75 711 PHE A N 1
ATOM 5536 C CA . PHE A 1 711 ? -38.186 2.126 26.289 1.00 88.75 711 PHE A CA 1
ATOM 5537 C C . PHE A 1 711 ? -38.933 0.821 26.571 1.00 88.75 711 PHE A C 1
ATOM 5539 O O . PHE A 1 711 ? -38.564 -0.221 26.033 1.00 88.75 711 PHE A O 1
ATOM 5546 N N . GLY A 1 712 ? -39.962 0.848 27.423 1.00 93.25 712 GLY A N 1
ATOM 5547 C CA . GLY A 1 712 ? -40.699 -0.354 27.809 1.00 93.25 712 GLY A CA 1
ATOM 5548 C C . GLY A 1 712 ? -39.873 -1.354 28.625 1.00 93.25 712 GLY A C 1
ATOM 5549 O O . GLY A 1 712 ? -40.287 -2.500 28.782 1.00 93.25 712 GLY A O 1
ATOM 5550 N N . LEU A 1 713 ? -38.723 -0.938 29.169 1.00 94.94 713 LEU A N 1
ATOM 5551 C CA . LEU A 1 713 ? -37.989 -1.714 30.168 1.00 94.94 713 LEU A CA 1
ATOM 5552 C C . LEU A 1 713 ? -38.721 -1.711 31.513 1.00 94.94 713 LEU A C 1
ATOM 5554 O O . LEU A 1 713 ? -38.604 -2.670 32.269 1.00 94.94 713 LEU A O 1
ATOM 5558 N N . ILE A 1 714 ? -39.497 -0.662 31.794 1.00 97.69 714 ILE A N 1
ATOM 5559 C CA . ILE A 1 714 ? -40.572 -0.679 32.785 1.00 97.69 714 ILE A CA 1
ATOM 5560 C C . ILE A 1 714 ? -41.888 -0.606 32.016 1.00 97.69 714 ILE A C 1
ATOM 5562 O O . ILE A 1 714 ? -42.141 0.363 31.311 1.00 97.69 714 ILE A O 1
ATOM 5566 N N . THR A 1 715 ? -42.738 -1.622 32.129 1.00 97.44 715 THR A N 1
ATOM 5567 C CA . THR A 1 715 ? -43.959 -1.722 31.310 1.00 97.44 715 THR A CA 1
ATOM 5568 C C . THR A 1 715 ? -45.194 -1.123 31.983 1.00 97.44 715 THR A C 1
ATOM 5570 O O . THR A 1 715 ? -46.269 -1.103 31.388 1.00 97.44 715 THR A O 1
ATOM 5573 N N . ASN A 1 716 ? -45.083 -0.701 33.246 1.00 97.56 716 ASN A N 1
ATOM 5574 C CA . ASN A 1 716 ? -46.201 -0.209 34.046 1.00 97.56 716 ASN A CA 1
ATOM 5575 C C . ASN A 1 716 ? -45.878 1.170 34.640 1.00 97.56 716 ASN A C 1
ATOM 5577 O O . ASN A 1 716 ? -44.990 1.302 35.483 1.00 97.56 716 ASN A O 1
ATOM 5581 N N . GLU A 1 717 ? -46.640 2.184 34.231 1.00 97.38 717 GLU A N 1
ATOM 5582 C CA . GLU A 1 717 ? -46.478 3.570 34.686 1.00 97.38 717 GLU A CA 1
ATOM 5583 C C . GLU A 1 717 ? -46.691 3.722 36.202 1.00 97.38 717 GLU A C 1
ATOM 5585 O O . GLU A 1 717 ? -45.970 4.463 36.865 1.00 97.38 717 GLU A O 1
ATOM 5590 N N . GLY A 1 718 ? -47.624 2.964 36.787 1.00 97.88 718 GLY A N 1
ATOM 5591 C CA . GLY A 1 718 ? -47.850 2.944 38.233 1.00 97.88 718 GLY A CA 1
ATOM 5592 C C . GLY A 1 718 ? -46.631 2.451 39.016 1.00 97.88 718 GLY A C 1
ATOM 5593 O O . GLY A 1 718 ? -46.316 3.010 40.067 1.00 97.88 718 GLY A O 1
ATOM 5594 N N . ILE A 1 719 ? -45.905 1.463 38.481 1.00 97.81 719 ILE A N 1
ATOM 5595 C CA . ILE A 1 719 ? -44.639 1.000 39.066 1.00 97.81 719 ILE A CA 1
ATOM 5596 C C . ILE A 1 719 ? -43.570 2.089 38.937 1.00 97.81 719 ILE A C 1
ATOM 5598 O O . ILE A 1 719 ? -42.969 2.452 39.942 1.00 97.81 719 ILE A O 1
ATOM 5602 N N . ALA A 1 720 ? -43.379 2.683 37.755 1.00 98.00 720 ALA A N 1
ATOM 5603 C CA . ALA A 1 720 ? -42.416 3.778 37.571 1.00 98.00 720 ALA A CA 1
ATOM 5604 C C . ALA A 1 720 ? -42.675 4.966 38.527 1.00 98.00 720 ALA A C 1
ATOM 5606 O O . ALA A 1 720 ? -41.742 5.499 39.138 1.00 98.00 720 ALA A O 1
ATOM 5607 N N . ASN A 1 721 ? -43.947 5.330 38.721 1.00 98.12 721 ASN A N 1
ATOM 5608 C CA . ASN A 1 721 ? -44.372 6.370 39.660 1.00 98.12 721 ASN A CA 1
ATOM 5609 C C . ASN A 1 721 ? -44.073 5.990 41.119 1.00 98.12 721 ASN A C 1
ATOM 5611 O O . ASN A 1 721 ? -43.577 6.823 41.877 1.00 98.12 721 ASN A O 1
ATOM 5615 N N . SER A 1 722 ? -44.321 4.734 41.506 1.00 98.12 722 SER A N 1
ATOM 5616 C CA . SER A 1 722 ? -43.990 4.208 42.839 1.00 98.12 722 SER A CA 1
ATOM 5617 C C . SER A 1 722 ? -42.486 4.295 43.130 1.00 98.12 722 SER A C 1
ATOM 5619 O O . SER A 1 722 ? -42.082 4.859 44.154 1.00 98.12 722 SER A O 1
ATOM 5621 N N . LEU A 1 723 ? -41.650 3.833 42.191 1.00 98.44 723 LEU A N 1
ATOM 5622 C CA . LEU A 1 723 ? -40.190 3.886 42.312 1.00 98.44 723 LEU A CA 1
ATOM 5623 C C . LEU A 1 723 ? -39.691 5.335 42.446 1.00 98.44 723 LEU A C 1
ATOM 5625 O O . LEU A 1 723 ? -38.911 5.656 43.346 1.00 98.44 723 LEU A O 1
ATOM 5629 N N . THR A 1 724 ? -40.199 6.232 41.597 1.00 98.38 724 THR A N 1
ATOM 5630 C CA . THR A 1 724 ? -39.854 7.662 41.611 1.00 98.38 724 THR A CA 1
ATOM 5631 C C . THR A 1 724 ? -40.259 8.331 42.926 1.00 98.38 724 THR A C 1
ATOM 5633 O O . THR A 1 724 ? -39.481 9.091 43.504 1.00 98.38 724 THR A O 1
ATOM 5636 N N . GLN A 1 725 ? -41.449 8.022 43.452 1.00 98.25 725 GLN A N 1
ATOM 5637 C CA . GLN A 1 725 ? -41.916 8.580 44.721 1.00 98.25 725 GLN A CA 1
ATOM 5638 C C . GLN A 1 725 ? -41.051 8.123 45.901 1.00 98.25 725 GLN A C 1
ATOM 5640 O O . GLN A 1 725 ? -40.739 8.925 46.782 1.00 98.25 725 GLN A O 1
ATOM 5645 N N . LYS A 1 726 ? -40.622 6.856 45.924 1.00 98.12 726 LYS A N 1
ATOM 5646 C CA . LYS A 1 726 ? -39.691 6.357 46.948 1.00 98.12 726 LYS A CA 1
ATOM 5647 C C . LYS A 1 726 ? -38.332 7.055 46.881 1.00 98.12 726 LYS A C 1
ATOM 5649 O O . LYS A 1 726 ? -37.811 7.418 47.934 1.00 98.12 726 LYS A O 1
ATOM 5654 N N . LEU A 1 727 ? -37.796 7.315 45.684 1.00 98.00 727 LEU A N 1
ATOM 5655 C CA . LEU A 1 727 ? -36.577 8.122 45.528 1.00 98.00 727 LEU A CA 1
ATOM 5656 C C . LEU A 1 727 ? -36.755 9.541 46.075 1.00 98.00 727 LEU A C 1
ATOM 5658 O O . LEU A 1 727 ? -35.899 10.004 46.824 1.00 98.00 727 LEU A O 1
ATOM 5662 N N . ASN A 1 728 ? -37.874 10.207 45.770 1.00 98.25 728 ASN A N 1
ATOM 5663 C CA . ASN A 1 728 ? -38.164 11.549 46.289 1.00 98.25 728 ASN A CA 1
ATOM 5664 C C . ASN A 1 728 ? -38.234 11.564 47.823 1.00 98.25 728 ASN A C 1
ATOM 5666 O O . ASN A 1 728 ? -37.649 12.435 48.464 1.00 98.25 728 ASN A O 1
ATOM 5670 N N . ASN A 1 729 ? -38.893 10.568 48.422 1.00 98.19 729 ASN A N 1
ATOM 5671 C CA . ASN A 1 729 ? -38.989 10.444 49.877 1.00 98.19 729 ASN A CA 1
ATOM 5672 C C . ASN A 1 729 ? -37.614 10.188 50.525 1.00 98.19 729 ASN A C 1
ATOM 5674 O O . ASN A 1 729 ? -37.323 10.726 51.595 1.00 98.19 729 ASN A O 1
ATOM 5678 N N . ALA A 1 730 ? -36.763 9.373 49.893 1.00 98.25 730 ALA A N 1
ATOM 5679 C CA . ALA A 1 730 ? -35.400 9.122 50.359 1.00 98.25 730 ALA A CA 1
ATOM 5680 C C . ALA A 1 730 ? -34.515 10.377 50.257 1.00 98.25 730 ALA A C 1
ATOM 5682 O O . ALA A 1 730 ? -33.784 10.684 51.200 1.00 98.25 730 ALA A O 1
ATOM 5683 N N . GLU A 1 731 ? -34.617 11.134 49.162 1.00 98.31 731 GLU A N 1
ATOM 5684 C CA . GLU A 1 731 ? -33.905 12.404 48.980 1.00 98.31 731 GLU A CA 1
ATOM 5685 C C . GLU A 1 731 ? -34.350 13.449 50.012 1.00 98.31 731 GLU A C 1
ATOM 5687 O O . GLU A 1 731 ? -33.519 14.114 50.629 1.00 98.31 731 GLU A O 1
ATOM 5692 N N . GLU A 1 732 ? -35.654 13.553 50.278 1.00 98.00 732 GLU A N 1
ATOM 5693 C CA . GLU A 1 732 ? -36.186 14.448 51.307 1.00 98.00 732 GLU A CA 1
ATOM 5694 C C . GLU A 1 732 ? -35.687 14.063 52.710 1.00 98.00 732 GLU A C 1
ATOM 5696 O O . GLU A 1 732 ? -35.300 14.933 53.497 1.00 98.00 732 GLU A O 1
ATOM 5701 N N . ALA A 1 733 ? -35.653 12.765 53.032 1.00 97.56 733 ALA A N 1
ATOM 5702 C CA . ALA A 1 733 ? -35.101 12.278 54.293 1.00 97.56 733 ALA A CA 1
ATOM 5703 C C . ALA A 1 733 ? -33.607 12.620 54.425 1.00 97.56 733 ALA A C 1
ATOM 5705 O O . ALA A 1 733 ? -33.202 13.147 55.465 1.00 97.56 733 ALA A O 1
ATOM 5706 N N . LYS A 1 734 ? -32.811 12.410 53.365 1.00 96.75 734 LYS A N 1
ATOM 5707 C CA . LYS A 1 734 ? -31.399 12.819 53.311 1.00 96.75 734 LYS A CA 1
ATOM 5708 C C . LYS A 1 734 ? -31.247 14.319 53.564 1.00 96.75 734 LYS A C 1
ATOM 5710 O O . LYS A 1 734 ? -30.477 14.713 54.437 1.00 96.75 734 LYS A O 1
ATOM 5715 N N . ASN A 1 735 ? -32.013 15.151 52.860 1.00 96.69 735 ASN A N 1
ATOM 5716 C CA . ASN A 1 735 ? -31.931 16.612 52.961 1.00 96.69 735 ASN A CA 1
ATOM 5717 C C . ASN A 1 735 ? -32.309 17.140 54.357 1.00 96.69 735 ASN A C 1
ATOM 5719 O O . ASN A 1 735 ? -31.850 18.206 54.759 1.00 96.69 735 ASN A O 1
ATOM 5723 N N . LYS A 1 736 ? -33.102 16.382 55.126 1.00 96.94 736 LYS A N 1
ATOM 5724 C CA . LYS A 1 736 ? -33.417 16.659 56.541 1.00 96.94 736 LYS A CA 1
ATOM 5725 C C . LYS A 1 736 ? -32.360 16.136 57.530 1.00 96.94 736 LYS A C 1
ATOM 5727 O O . LYS A 1 736 ? -32.561 16.259 58.734 1.00 96.94 736 LYS A O 1
ATOM 5732 N N . GLY A 1 737 ? -31.269 15.528 57.057 1.00 95.62 737 GLY A N 1
ATOM 5733 C CA . GLY A 1 737 ? -30.242 14.885 57.888 1.00 95.62 737 GLY A CA 1
ATOM 5734 C C . GLY A 1 737 ? -30.632 13.499 58.419 1.00 95.62 737 GLY A C 1
ATOM 5735 O O . GLY A 1 737 ? -29.911 12.914 59.226 1.00 95.62 737 GLY A O 1
ATOM 5736 N N . ASN A 1 738 ? -31.757 12.938 57.967 1.00 97.00 738 ASN A N 1
ATOM 5737 C CA . ASN A 1 738 ? -32.269 11.644 58.412 1.00 97.00 738 ASN A CA 1
ATOM 5738 C C . ASN A 1 738 ? -31.683 10.501 57.566 1.00 97.00 738 ASN A C 1
ATOM 5740 O O . ASN A 1 738 ? -32.397 9.847 56.802 1.00 97.00 738 ASN A O 1
ATOM 5744 N N . ILE A 1 739 ? -30.383 10.237 57.730 1.00 96.69 739 ILE A N 1
ATOM 5745 C CA . ILE A 1 739 ? -29.640 9.261 56.913 1.00 96.69 739 ILE A CA 1
ATOM 5746 C C . ILE A 1 739 ? -30.193 7.836 57.046 1.00 96.69 739 ILE A C 1
ATOM 5748 O O . ILE A 1 739 ? -30.442 7.182 56.037 1.00 96.69 739 ILE A O 1
ATOM 5752 N N . LYS A 1 740 ? -30.450 7.345 58.268 1.00 96.88 740 LYS A N 1
ATOM 5753 C CA . LYS A 1 740 ? -30.954 5.972 58.450 1.00 96.88 740 LYS A CA 1
ATOM 5754 C C . LYS A 1 740 ? -32.361 5.771 57.855 1.00 96.88 740 LYS A C 1
ATOM 5756 O O . LYS A 1 740 ? -32.566 4.773 57.168 1.00 96.88 740 LYS A O 1
ATOM 5761 N N . PRO A 1 741 ? -33.321 6.700 58.036 1.00 97.88 741 PRO A N 1
ATOM 5762 C CA . PRO A 1 741 ? -34.577 6.663 57.290 1.00 97.88 741 PRO A CA 1
ATOM 5763 C C . PRO A 1 741 ? -34.397 6.680 55.767 1.00 97.88 741 PRO A C 1
ATOM 5765 O O . PRO A 1 741 ? -35.057 5.896 55.093 1.00 97.88 741 PRO A O 1
ATOM 5768 N N . ALA A 1 742 ? -33.489 7.504 55.227 1.00 97.94 742 ALA A N 1
ATOM 5769 C CA . ALA A 1 742 ? -33.198 7.519 53.791 1.00 97.94 742 ALA A CA 1
ATOM 5770 C C . ALA A 1 742 ? -32.678 6.155 53.298 1.00 97.94 742 ALA A C 1
ATOM 5772 O O . ALA A 1 742 ? -33.212 5.621 52.328 1.00 97.94 742 ALA A O 1
ATOM 5773 N N . GLN A 1 743 ? -31.721 5.546 54.012 1.00 97.69 743 GLN A N 1
ATOM 5774 C CA . GLN A 1 743 ? -31.218 4.193 53.725 1.00 97.69 743 GLN A CA 1
ATOM 5775 C C . GLN A 1 743 ? -32.347 3.159 53.704 1.00 97.69 743 GLN A C 1
ATOM 5777 O O . GLN A 1 743 ? -32.480 2.421 52.735 1.00 97.69 743 GLN A O 1
ATOM 5782 N N . ASN A 1 744 ? -33.206 3.147 54.728 1.00 97.88 744 ASN A N 1
ATOM 5783 C CA . ASN A 1 744 ? -34.307 2.186 54.815 1.00 97.88 744 ASN A CA 1
ATOM 5784 C C . ASN A 1 744 ? -35.314 2.343 53.653 1.00 97.88 744 ASN A C 1
ATOM 5786 O O . ASN A 1 744 ? -35.879 1.354 53.188 1.00 97.88 744 ASN A O 1
ATOM 5790 N N . ILE A 1 745 ? -35.552 3.572 53.172 1.00 98.44 745 ILE A N 1
ATOM 5791 C CA . ILE A 1 745 ? -36.419 3.819 52.006 1.00 98.44 745 ILE A CA 1
ATOM 5792 C C . ILE A 1 745 ? -35.762 3.289 50.722 1.00 98.44 745 ILE A C 1
ATOM 5794 O O . ILE A 1 745 ? -36.447 2.666 49.912 1.00 98.44 745 ILE A O 1
ATOM 5798 N N . LEU A 1 746 ? -34.453 3.494 50.546 1.00 98.38 746 LEU A N 1
ATOM 5799 C CA . LEU A 1 746 ? -33.700 2.967 49.402 1.00 98.38 746 LEU A CA 1
ATOM 5800 C C . LEU A 1 746 ? -33.623 1.428 49.414 1.00 98.38 746 LEU A C 1
ATOM 5802 O O . LEU A 1 746 ? -33.820 0.795 48.381 1.00 98.38 746 LEU A O 1
ATOM 5806 N N . GLU A 1 747 ? -33.444 0.800 50.577 1.00 98.12 747 GLU A N 1
ATOM 5807 C CA . GLU A 1 747 ? -33.533 -0.662 50.728 1.00 98.12 747 GLU A CA 1
ATOM 5808 C C . GLU A 1 747 ? -34.939 -1.177 50.350 1.00 98.12 747 GLU A C 1
ATOM 5810 O O . GLU A 1 747 ? -35.087 -2.170 49.635 1.00 98.12 747 GLU A O 1
ATOM 5815 N N . ALA A 1 748 ? -35.999 -0.468 50.757 1.00 97.94 748 ALA A N 1
ATOM 5816 C CA . ALA A 1 748 ? -37.374 -0.787 50.365 1.00 97.94 748 ALA A CA 1
ATOM 5817 C C . ALA A 1 748 ? -37.665 -0.548 48.870 1.00 97.94 748 ALA A C 1
ATOM 5819 O O . ALA A 1 748 ? -38.631 -1.106 48.336 1.00 97.94 748 ALA A O 1
ATOM 5820 N N . LEU A 1 749 ? -36.871 0.289 48.201 1.00 98.25 749 LEU A N 1
ATOM 5821 C CA . LEU A 1 749 ? -36.919 0.492 46.756 1.00 98.25 749 LEU A CA 1
ATOM 5822 C C . LEU A 1 749 ? -36.264 -0.683 46.013 1.00 98.25 749 LEU A C 1
ATOM 5824 O O . LEU A 1 749 ? -36.877 -1.203 45.085 1.00 98.25 749 LEU A O 1
ATOM 5828 N N . ILE A 1 750 ? -35.100 -1.166 46.469 1.00 98.38 750 ILE A N 1
ATOM 5829 C CA . ILE A 1 750 ? -34.455 -2.385 45.936 1.00 98.38 750 ILE A CA 1
ATOM 5830 C C . ILE A 1 750 ? -35.419 -3.576 46.005 1.00 98.38 750 ILE A C 1
ATOM 5832 O O . ILE A 1 750 ? -35.635 -4.252 45.002 1.00 98.38 750 ILE A O 1
ATOM 5836 N N . ASN A 1 751 ? -36.074 -3.777 47.153 1.00 98.00 751 ASN A N 1
ATOM 5837 C CA . ASN A 1 751 ? -37.041 -4.864 47.331 1.00 98.00 751 ASN A CA 1
ATOM 5838 C C . ASN A 1 751 ? -38.235 -4.776 46.363 1.00 98.00 751 ASN A C 1
ATOM 5840 O O . ASN A 1 751 ? -38.751 -5.803 45.922 1.00 98.00 751 ASN A O 1
ATOM 5844 N N . GLU A 1 752 ? -38.701 -3.565 46.031 1.00 98.12 752 GLU A N 1
ATOM 5845 C CA . GLU A 1 752 ? -39.756 -3.393 45.025 1.00 98.12 752 GLU A CA 1
ATOM 5846 C C . GLU A 1 752 ? -39.244 -3.723 43.624 1.00 98.12 752 GLU A C 1
ATOM 5848 O O . GLU A 1 752 ? -39.935 -4.425 42.888 1.00 98.12 752 GLU A O 1
ATOM 5853 N N . ILE A 1 753 ? -38.032 -3.284 43.272 1.00 98.31 753 ILE A N 1
ATOM 5854 C CA . ILE A 1 753 ? -37.412 -3.621 41.987 1.00 98.31 753 ILE A CA 1
ATOM 5855 C C . ILE A 1 753 ? -37.287 -5.139 41.839 1.00 98.31 753 ILE A C 1
ATOM 5857 O O . ILE A 1 753 ? -37.737 -5.688 40.834 1.00 98.31 753 ILE A O 1
ATOM 5861 N N . ASP A 1 754 ? -36.770 -5.838 42.851 1.00 98.12 754 ASP A N 1
ATOM 5862 C CA . ASP A 1 754 ? -36.663 -7.301 42.838 1.00 98.12 754 ASP A CA 1
ATOM 5863 C C . ASP A 1 754 ? -38.037 -7.974 42.702 1.00 98.12 754 ASP A C 1
ATOM 5865 O O . ASP A 1 754 ? -38.206 -8.902 41.912 1.00 98.12 754 ASP A O 1
ATOM 5869 N N . ALA A 1 755 ? -39.057 -7.473 43.406 1.00 97.75 755 ALA A N 1
ATOM 5870 C CA . ALA A 1 755 ? -40.410 -8.022 43.331 1.00 97.75 755 ALA A CA 1
ATOM 5871 C C . ALA A 1 755 ? -41.079 -7.838 41.955 1.00 97.75 755 ALA A C 1
ATOM 5873 O O . ALA A 1 755 ? -41.979 -8.619 41.614 1.00 97.75 755 ALA A O 1
ATOM 5874 N N . GLN A 1 756 ? -40.677 -6.810 41.201 1.00 98.06 756 GLN A N 1
ATOM 5875 C CA . GLN A 1 756 ? -41.225 -6.454 39.887 1.00 98.06 756 GLN A CA 1
ATOM 5876 C C . GLN A 1 756 ? -40.347 -6.898 38.708 1.00 98.06 756 GLN A C 1
ATOM 5878 O O . GLN A 1 756 ? -40.803 -6.847 37.559 1.00 98.06 756 GLN A O 1
ATOM 5883 N N . THR A 1 757 ? -39.126 -7.362 38.980 1.00 97.81 757 THR A N 1
ATOM 5884 C CA . THR A 1 757 ? -38.235 -7.962 37.981 1.00 97.81 757 THR A CA 1
ATOM 5885 C C . THR A 1 757 ? -38.933 -9.157 37.329 1.00 97.81 757 THR A C 1
ATOM 5887 O O . THR A 1 757 ? -39.616 -9.926 38.005 1.00 97.81 757 THR A O 1
ATOM 5890 N N . ASP A 1 758 ? -38.820 -9.278 36.006 1.00 94.38 758 ASP A N 1
ATOM 5891 C CA . ASP A 1 758 ? -39.501 -10.284 35.171 1.00 94.38 758 ASP A CA 1
ATOM 5892 C C . ASP A 1 758 ? -41.040 -10.206 35.141 1.00 94.38 758 ASP A C 1
ATOM 5894 O O . ASP A 1 758 ? -41.690 -11.050 34.524 1.00 94.38 758 ASP A O 1
ATOM 5898 N N . LYS A 1 759 ? -41.649 -9.185 35.762 1.00 96.19 759 LYS A N 1
ATOM 5899 C CA . LYS A 1 759 ? -43.101 -8.925 35.693 1.00 96.19 759 LYS A CA 1
ATOM 5900 C C . LYS A 1 759 ? -43.408 -7.633 34.956 1.00 96.19 759 LYS A C 1
ATOM 5902 O O . LYS A 1 759 ? -44.147 -7.621 33.975 1.00 96.19 759 LYS A O 1
ATOM 5907 N N . HIS A 1 760 ? -42.850 -6.542 35.468 1.00 97.06 760 HIS A N 1
ATOM 5908 C CA . HIS A 1 760 ? -43.050 -5.189 34.959 1.00 97.06 760 HIS A CA 1
ATOM 5909 C C . HIS A 1 760 ? -41.737 -4.431 34.783 1.00 97.06 760 HIS A C 1
ATOM 5911 O O . HIS A 1 760 ? -41.762 -3.346 34.213 1.00 97.06 760 HIS A O 1
ATOM 5917 N N . ILE A 1 761 ? -40.616 -4.983 35.257 1.00 97.69 761 ILE A N 1
ATOM 5918 C CA . ILE A 1 761 ? -39.269 -4.440 35.082 1.00 97.69 761 ILE A CA 1
ATOM 5919 C C . ILE A 1 761 ? -38.410 -5.505 34.393 1.00 97.69 761 ILE A C 1
ATOM 5921 O O . ILE A 1 761 ? -38.317 -6.644 34.857 1.00 97.69 761 ILE A O 1
ATOM 5925 N N . ASN A 1 762 ? -37.796 -5.140 33.273 1.00 95.69 762 ASN A N 1
ATOM 5926 C CA . ASN A 1 762 ? -36.822 -5.953 32.555 1.00 95.69 762 ASN A CA 1
ATOM 5927 C C . ASN A 1 762 ? -35.587 -6.227 33.438 1.00 95.69 762 ASN A C 1
ATOM 5929 O O . ASN A 1 762 ? -35.175 -5.354 34.199 1.00 95.69 762 ASN A O 1
ATOM 5933 N N . LYS A 1 763 ? -34.972 -7.414 33.320 1.00 93.44 763 LYS A N 1
ATOM 5934 C CA . LYS A 1 763 ? -33.791 -7.805 34.118 1.00 93.44 763 LYS A CA 1
ATOM 5935 C C . LYS A 1 763 ? -32.649 -6.798 34.055 1.00 93.44 763 LYS A C 1
ATOM 5937 O O . LYS A 1 763 ? -32.104 -6.456 35.098 1.00 93.44 763 LYS A O 1
ATOM 5942 N N . ASP A 1 764 ? -32.329 -6.313 32.858 1.00 90.31 764 ASP A N 1
ATOM 5943 C CA . ASP A 1 764 ? -31.234 -5.367 32.651 1.00 90.31 764 ASP A CA 1
ATOM 5944 C C . ASP A 1 764 ? -31.541 -4.043 33.375 1.00 90.31 764 ASP A C 1
ATOM 5946 O O . ASP A 1 764 ? -30.682 -3.499 34.066 1.00 90.31 764 ASP A O 1
ATOM 5950 N N . ALA A 1 765 ? -32.795 -3.571 33.308 1.00 95.00 765 ALA A N 1
ATOM 5951 C CA . ALA A 1 765 ? -33.241 -2.382 34.039 1.00 95.00 765 ALA A CA 1
ATOM 5952 C C . ALA A 1 765 ? -33.254 -2.560 35.551 1.00 95.00 765 ALA A C 1
ATOM 5954 O O . ALA A 1 765 ? -32.816 -1.674 36.281 1.00 95.00 765 ALA A O 1
ATOM 5955 N N . ALA A 1 766 ? -33.701 -3.714 36.035 1.00 96.75 766 ALA A N 1
ATOM 5956 C CA . ALA A 1 766 ? -33.618 -4.027 37.450 1.00 96.75 766 ALA A CA 1
ATOM 5957 C C . ALA A 1 766 ? -32.163 -4.025 37.943 1.00 96.75 766 ALA A C 1
ATOM 5959 O O . ALA A 1 766 ? -31.891 -3.554 39.045 1.00 96.75 766 ALA A O 1
ATOM 5960 N N . GLU A 1 767 ? -31.226 -4.529 37.139 1.00 94.25 767 GLU A N 1
ATOM 5961 C CA . GLU A 1 767 ? -29.809 -4.569 37.485 1.00 94.25 767 GLU A CA 1
ATOM 5962 C C . GLU A 1 767 ? -29.201 -3.168 37.591 1.00 94.25 767 GLU A C 1
ATOM 5964 O O . GLU A 1 767 ? -28.695 -2.823 38.663 1.00 94.25 767 GLU A O 1
ATOM 5969 N N . PHE A 1 768 ? -29.294 -2.334 36.547 1.00 94.06 768 PHE A N 1
ATOM 5970 C CA . PHE A 1 768 ? -28.680 -1.003 36.604 1.00 94.06 768 PHE A CA 1
ATOM 5971 C C . PHE A 1 768 ? -29.357 -0.074 37.621 1.00 94.06 768 PHE A C 1
ATOM 5973 O O . PHE A 1 768 ? -28.663 0.673 38.306 1.00 94.06 768 PHE A O 1
ATOM 5980 N N . LEU A 1 769 ? -30.681 -0.168 37.818 1.00 97.44 769 LEU A N 1
ATOM 5981 C CA . LEU A 1 769 ? -31.373 0.625 38.843 1.00 97.44 769 LEU A CA 1
ATOM 5982 C C . LEU A 1 769 ? -30.938 0.225 40.257 1.00 97.44 769 LEU A C 1
ATOM 5984 O O . LEU A 1 769 ? -30.756 1.086 41.117 1.00 97.44 769 LEU A O 1
ATOM 5988 N N . LYS A 1 770 ? -30.735 -1.073 40.519 1.00 96.62 770 LYS A N 1
ATOM 5989 C CA . LYS A 1 770 ? -30.203 -1.524 41.813 1.00 96.62 770 LYS A CA 1
ATOM 5990 C C . LYS A 1 770 ? -28.771 -1.057 42.035 1.00 96.62 770 LYS A C 1
ATOM 5992 O O . LYS A 1 770 ? -28.442 -0.705 43.166 1.00 96.62 770 LYS A O 1
ATOM 5997 N N . GLN A 1 771 ? -27.937 -1.027 40.994 1.00 94.56 771 GLN A N 1
ATOM 5998 C CA . GLN A 1 771 ? -26.580 -0.485 41.102 1.00 94.56 771 GLN A CA 1
ATOM 5999 C C . GLN A 1 771 ? -26.601 1.004 41.468 1.00 94.56 771 GLN A C 1
ATOM 6001 O O . GLN A 1 771 ? -25.895 1.399 42.396 1.00 94.56 771 GLN A O 1
ATOM 6006 N N . ASP A 1 772 ? -27.469 1.798 40.836 1.00 96.56 772 ASP A N 1
ATOM 6007 C CA . ASP A 1 772 ? -27.646 3.213 41.174 1.00 96.56 772 ASP A CA 1
ATOM 6008 C C . ASP A 1 772 ? -28.075 3.396 42.635 1.00 96.56 772 ASP A C 1
ATOM 6010 O O . ASP A 1 772 ? -27.480 4.173 43.383 1.00 96.56 772 ASP A O 1
ATOM 6014 N N . ILE A 1 773 ? -29.078 2.636 43.083 1.00 97.81 773 ILE A N 1
ATOM 6015 C CA . ILE A 1 773 ? -29.586 2.734 44.456 1.00 97.81 773 ILE A CA 1
ATOM 6016 C C . ILE A 1 773 ? -28.533 2.286 45.471 1.00 97.81 773 ILE A C 1
ATOM 6018 O O . ILE A 1 773 ? -28.377 2.919 46.516 1.00 97.81 773 ILE A O 1
ATOM 6022 N N . GLN A 1 774 ? -27.780 1.227 45.172 1.00 96.44 774 GLN A N 1
ATOM 6023 C CA . GLN A 1 774 ? -26.695 0.773 46.034 1.00 96.44 774 GLN A CA 1
ATOM 6024 C C . GLN A 1 774 ? -25.576 1.816 46.121 1.00 96.44 774 GLN A C 1
ATOM 6026 O O . GLN A 1 774 ? -25.032 2.038 47.206 1.00 96.44 774 GLN A O 1
ATOM 6031 N N . TYR A 1 775 ? -25.264 2.493 45.010 1.00 96.44 775 TYR A N 1
ATOM 6032 C CA . TYR A 1 775 ? -24.343 3.623 45.014 1.00 96.44 775 TYR A CA 1
ATOM 6033 C C . TYR A 1 775 ? -24.870 4.745 45.914 1.00 96.44 775 TYR A C 1
ATOM 6035 O O . TYR A 1 775 ? -24.134 5.204 46.785 1.00 96.44 775 TYR A O 1
ATOM 6043 N N . LEU A 1 776 ? -26.147 5.128 45.790 1.00 97.56 776 LEU A N 1
ATOM 6044 C CA . LEU A 1 776 ? -26.763 6.140 46.655 1.00 97.56 776 LEU A CA 1
ATOM 6045 C C . LEU A 1 776 ? -26.655 5.772 48.136 1.00 97.56 776 LEU A C 1
ATOM 6047 O O . LEU A 1 776 ? -26.195 6.600 48.913 1.00 97.56 776 LEU A O 1
ATOM 6051 N N . ILE A 1 777 ? -27.010 4.540 48.523 1.00 97.19 777 ILE A N 1
ATOM 6052 C CA . ILE A 1 777 ? -26.929 4.055 49.915 1.00 97.19 777 ILE A CA 1
ATOM 6053 C C . ILE A 1 777 ? -25.518 4.234 50.490 1.00 97.19 777 ILE A C 1
ATOM 6055 O O . ILE A 1 777 ? -25.372 4.657 51.639 1.00 97.19 777 ILE A O 1
ATOM 6059 N N . ASN A 1 778 ? -24.494 3.934 49.688 1.00 95.00 778 ASN A N 1
ATOM 6060 C CA . ASN A 1 778 ? -23.093 4.023 50.093 1.00 95.00 778 ASN A CA 1
ATOM 6061 C C . ASN A 1 778 ? -22.577 5.477 50.183 1.00 95.00 778 ASN A C 1
ATOM 6063 O O . ASN A 1 778 ? -21.507 5.693 50.749 1.00 95.00 778 ASN A O 1
ATOM 6067 N N . HIS A 1 779 ? -23.325 6.459 49.659 1.00 94.00 779 HIS A N 1
ATOM 6068 C CA . HIS A 1 779 ? -22.925 7.870 49.532 1.00 94.00 779 HIS A CA 1
ATOM 6069 C C . HIS A 1 779 ? -23.999 8.862 50.046 1.00 94.00 779 HIS A C 1
ATOM 6071 O O . HIS A 1 779 ? -24.089 10.001 49.567 1.00 94.00 779 HIS A O 1
ATOM 6077 N N . LEU A 1 780 ? -24.853 8.432 50.988 1.00 91.38 780 LEU A N 1
ATOM 6078 C CA . LEU A 1 780 ? -25.928 9.254 51.565 1.00 91.38 780 LEU A CA 1
ATOM 6079 C C . LEU A 1 780 ? -25.435 10.411 52.434 1.00 91.38 780 LEU A C 1
ATOM 6081 O O . LEU A 1 780 ? -24.553 10.195 53.293 1.00 91.38 780 LEU A O 1
#

Radius of gyration: 47.99 Å; chains: 1; bounding box: 98×73×144 Å